Protein AF-0000000070159575 (afdb_homodimer)

pLDDT: mean 89.71, std 11.4, range [35.84, 98.88]

Foldseek 3Di:
DFKDKAKDKDKDKFKAKFWAADPDDDDPCLPPFLIDIDIDIDIFMKMKMKMFTPVCVVVVLVVCQVPPLVDPAQEAEDEDPCCVVCQVVSCVSSVHHYDYDYQVLLLLLLVVVCLAFAAQFKWAADPPDQVRTGGAGRFPDPPFEWEWAAACWTWIKTRGDNRDIDGPDIGNQGLVVLQVVLCVQPVDNDSLVLLLLLVPADQVVQFDFQCNVVVAAPVVVRGGRRHGPGQRVVVPPDPDDDDSSNNSNSSLLVSLLVSLQVQLVVCVVVVHQEYEYAYCSPLVANSSSNSSQVNNCVNNVNRHGYMYGFPRHCSNNNSSVCVVCVVVVCVQWHKYWQLLFFFFRDDNDSVCSPPCVCVPPDSMGMTMIITFPFFWFFQPFFPDLSPDDWFPDFCSNVVVVVVVVLVVCLVCLVVVLVLLCVQCVPDPCSNVLSVVLSVSLNVSSVCCNRVVCRSHGHASQVNLSNSQSSCRVSRSFASCVVVLSVLLSVQLVCQLVLLVVLVPDDDLVSLVSLQLQLQLLQLCFCVFPQSVVCVVVPVPDDSVNSSVLADDPPFLAHPPVVVSVVLVDQAFQEEEEEFAAHHSNCRRHVVSVVLVSVVRPYQYEYEFACGARGRGDHLSNVVSSLVSVVVVDVSSVVCVVVVSYHYYYFSHRTSEDDSRTGGPVVSVVCVVRVHAEYEYEECRYCPSTCVVGATNHKYWYKHFAQDAVVQVVSPHGHRGIHTDIDGHDD/DFKDKAKDKDKDKFKAKFWAADPDDDDPCQPPFLIDIDIDIDIFMKMKMKMFTPVCVVVVLVVCQVPPLVDPAQEAEDEDPCCVVCQVVSCVSSVHHYDYDYQVLLLLLLVVVCLAFAAQFKWAADPPDQVRTGGAGRFPDPPFEWEWAAACWTWIKTRGDNRDIDGPDIGNQGLVVLQVVLCVQQVDNDSLVLLLLLVPADQVVQFDFQCNVVVAAPVVVRGGRRHGPGQRVQVPPDPDDDDSSNNSNSSLLVSLLVSLQVQLVVCVVVVHQEYEYAYCSPLVANSSSNSSQVNNCVNNVNRHGYMYGFPRHCSNNNSSVCVVCVVVVCVQWHKYWQPLFFFFRDDNDSVCSPPCVCVPPDSMGMTMIITFPFFWFFQPFFPDLSPDDWFPDFCSNVVVVVVVLLVVCLVCLVVVLVLLCVLCVPDPCSNVLSVVLSVSLNVVSVCCNRVVCRSHGHASQVNLSNSQSSCRVSRSFASCVVVLSVQLSVQLVCQLVLLVVLVPDDDLVSLVSLQLQLQLLQLCFCPFPQSVVCVVVPVPDDSVNSSVLADDPPFLAHPPVVVSVVLVDQAFQEEEEEFAAHHSNCRRHVVSVVLVSVVSPYQYEYEFACGARGRGDHLSNVVSSLVSVVVVDVSSVVCVVVVSYHYYYFSHNTSEDDSRTGGPVVSVVCVVSVHAEYEYEECRHCPSTCVVGATNHKYWYKHFAQDAVVQVVSPHGHRGIHTDIDGHDD

Structure (mmCIF, N/CA/C/O backbone):
data_AF-0000000070159575-model_v1
#
loop_
_entity.id
_entity.type
_entity.pdbx_description
1 polymer "4'-phosphopantetheine phosphatase"
#
loop_
_atom_site.group_PDB
_atom_site.id
_atom_site.type_symbol
_atom_site.label_atom_id
_atom_site.label_alt_id
_atom_site.label_comp_id
_atom_site.label_asym_id
_atom_site.label_entity_id
_atom_site.label_seq_id
_atom_site.pdbx_PDB_ins_code
_atom_site.Cartn_x
_atom_site.Cartn_y
_atom_site.Cartn_z
_atom_site.occupancy
_atom_site.B_iso_or_equiv
_atom_site.auth_seq_id
_atom_site.auth_comp_id
_atom_site.auth_asym_id
_atom_site.auth_atom_id
_atom_site.pdbx_PDB_model_num
ATOM 1 N N . GLY A 1 1 ? -13.477 -19.781 8.648 1 61.69 1 GLY A N 1
ATOM 2 C CA . GLY A 1 1 ? -13.484 -20.359 7.316 1 61.69 1 GLY A CA 1
ATOM 3 C C . GLY A 1 1 ? -14.672 -21.281 7.074 1 61.69 1 GLY A C 1
ATOM 4 O O . GLY A 1 1 ? -15.281 -21.781 8.023 1 61.69 1 GLY A O 1
ATOM 5 N N . SER A 1 2 ? -15.055 -21.359 5.871 1 64.81 2 SER A N 1
ATOM 6 C CA . SER A 1 2 ? -16.234 -22.125 5.473 1 64.81 2 SER A CA 1
ATOM 7 C C . SER A 1 2 ? -15.875 -23.547 5.094 1 64.81 2 SER A C 1
ATOM 9 O O . SER A 1 2 ? -16.75 -24.406 4.996 1 64.81 2 SER A O 1
ATOM 11 N N . LEU A 1 3 ? -14.547 -23.797 5 1 72.94 3 LEU A N 1
ATOM 12 C CA . LEU A 1 3 ? -14.156 -25.094 4.461 1 72.94 3 LEU A CA 1
ATOM 13 C C . LEU A 1 3 ? -13.094 -25.75 5.34 1 72.94 3 LEU A C 1
ATOM 15 O O . LEU A 1 3 ? -12.359 -25.062 6.055 1 72.94 3 LEU A O 1
ATOM 19 N N . THR A 1 4 ? -13.086 -27.047 5.289 1 78.62 4 THR A N 1
ATOM 20 C CA . THR A 1 4 ? -12.055 -27.859 5.906 1 78.62 4 THR A CA 1
ATOM 21 C C . THR A 1 4 ? -11.258 -28.625 4.844 1 78.62 4 THR A C 1
ATOM 23 O O . THR A 1 4 ? -11.828 -29.094 3.855 1 78.62 4 THR A O 1
ATOM 26 N N . LYS A 1 5 ? -10.016 -28.641 5.02 1 83.75 5 LYS A N 1
ATOM 27 C CA . LYS A 1 5 ? -9.125 -29.375 4.125 1 83.75 5 LYS A CA 1
ATOM 28 C C . LYS A 1 5 ? -8.375 -30.484 4.875 1 83.75 5 LYS A C 1
ATOM 30 O O . LYS A 1 5 ? -7.922 -30.281 6 1 83.75 5 LYS A O 1
ATOM 35 N N . LEU A 1 6 ? -8.375 -31.641 4.25 1 84.38 6 LEU A N 1
ATOM 36 C CA . LEU A 1 6 ? -7.711 -32.812 4.824 1 84.38 6 LEU A CA 1
ATOM 37 C C . LEU A 1 6 ? -6.578 -33.281 3.92 1 84.38 6 LEU A C 1
ATOM 39 O O . LEU A 1 6 ? -6.738 -33.344 2.697 1 84.38 6 LEU A O 1
ATOM 43 N N . ALA A 1 7 ? -5.441 -33.531 4.508 1 86.19 7 ALA A N 1
ATOM 44 C CA . ALA A 1 7 ? -4.312 -34.156 3.818 1 86.19 7 ALA A CA 1
ATOM 45 C C . ALA A 1 7 ? -3.875 -35.438 4.516 1 86.19 7 ALA A C 1
ATOM 47 O O . ALA A 1 7 ? -3.738 -35.469 5.738 1 86.19 7 ALA A O 1
ATOM 48 N N . TYR A 1 8 ? -3.729 -36.469 3.787 1 83 8 TYR A N 1
ATOM 49 C CA . TYR A 1 8 ? -3.242 -37.688 4.398 1 83 8 TYR A CA 1
ATOM 50 C C . TYR A 1 8 ? -2.43 -38.531 3.402 1 83 8 TYR A C 1
ATOM 52 O O . TYR A 1 8 ? -2.49 -38.281 2.195 1 83 8 TYR A O 1
ATOM 60 N N . TYR A 1 9 ? -1.657 -39.406 3.957 1 82.81 9 TYR A N 1
ATOM 61 C CA . TYR A 1 9 ? -0.807 -40.344 3.227 1 82.81 9 TYR A CA 1
ATOM 62 C C . TYR A 1 9 ? -1.411 -41.75 3.221 1 82.81 9 TYR A C 1
ATOM 64 O O . TYR A 1 9 ? -1.978 -42.188 4.223 1 82.81 9 TYR A O 1
ATOM 72 N N . SER A 1 10 ? -1.426 -42.375 1.986 1 81.94 10 SER A N 1
ATOM 73 C CA . SER A 1 10 ? -1.854 -43.781 1.929 1 81.94 10 SER A CA 1
ATOM 74 C C . SER A 1 10 ? -0.903 -44.625 1.077 1 81.94 10 SER A C 1
ATOM 76 O O . SER A 1 10 ? -0.108 -44.062 0.309 1 81.94 10 SER A O 1
ATOM 78 N N . THR A 1 11 ? -0.902 -45.875 1.361 1 83.56 11 THR A N 1
ATOM 79 C CA . THR A 1 11 ? -0.245 -46.844 0.47 1 83.56 11 THR A CA 1
ATOM 80 C C . THR A 1 11 ? -1.26 -47.5 -0.454 1 83.56 11 THR A C 1
ATOM 82 O O . THR A 1 11 ? -2.328 -47.938 -0.008 1 83.56 11 THR A O 1
ATOM 85 N N . VAL A 1 12 ? -0.986 -47.438 -1.674 1 83.94 12 VAL A N 1
ATOM 86 C CA . VAL A 1 12 ? -1.894 -48 -2.664 1 83.94 12 VAL A CA 1
ATOM 87 C C . VAL A 1 12 ? -1.233 -49.188 -3.342 1 83.94 12 VAL A C 1
ATOM 89 O O . VAL A 1 12 ? -0.067 -49.125 -3.738 1 83.94 12 VAL A O 1
ATOM 92 N N . GLN A 1 13 ? -2.002 -50.25 -3.328 1 83.25 13 GLN A N 1
ATOM 93 C CA . GLN A 1 13 ? -1.523 -51.438 -4.035 1 83.25 13 GLN A CA 1
ATOM 94 C C . GLN A 1 13 ? -1.887 -51.375 -5.516 1 83.25 13 GLN A C 1
ATOM 96 O O . GLN A 1 13 ? -3.014 -51.031 -5.871 1 83.25 13 GLN A O 1
ATOM 101 N N . HIS A 1 14 ? -0.805 -51.531 -6.293 1 81.44 14 HIS A N 1
ATOM 102 C CA . HIS A 1 14 ? -1.076 -51.562 -7.727 1 81.44 14 HIS A CA 1
ATOM 103 C C . HIS A 1 14 ? -0.29 -52.688 -8.398 1 81.44 14 HIS A C 1
ATOM 105 O O . HIS A 1 14 ? 0.709 -53.156 -7.859 1 81.44 14 HIS A O 1
ATOM 111 N N . LYS A 1 15 ? -0.839 -53.125 -9.414 1 83 15 LYS A N 1
ATOM 112 C CA . LYS A 1 15 ? -0.193 -54.188 -10.164 1 83 15 LYS A CA 1
ATOM 113 C C . LYS A 1 15 ? 0.876 -53.625 -11.102 1 83 15 LYS A C 1
ATOM 115 O O . LYS A 1 15 ? 0.699 -52.562 -11.688 1 83 15 LYS A O 1
ATOM 120 N N . VAL A 1 16 ? 2.043 -54.344 -11.07 1 85.06 16 VAL A N 1
ATOM 121 C CA . VAL A 1 16 ? 3.137 -53.969 -11.961 1 85.06 16 VAL A CA 1
ATOM 122 C C . VAL A 1 16 ? 3.596 -55.188 -12.75 1 85.06 16 VAL A C 1
ATOM 124 O O . VAL A 1 16 ? 3.637 -56.281 -12.219 1 85.06 16 VAL A O 1
ATOM 127 N N . ALA A 1 17 ? 3.865 -54.906 -13.992 1 82.69 17 ALA A N 1
ATOM 128 C CA . ALA A 1 17 ? 4.422 -55.969 -14.828 1 82.69 17 ALA A CA 1
ATOM 129 C C . ALA A 1 17 ? 5.941 -56.031 -14.703 1 82.69 17 ALA A C 1
ATOM 131 O O . ALA A 1 17 ? 6.617 -55 -14.836 1 82.69 17 ALA A O 1
ATOM 132 N N . LYS A 1 18 ? 6.465 -57.219 -14.375 1 86.5 18 LYS A N 1
ATOM 133 C CA . LYS A 1 18 ? 7.906 -57.438 -14.289 1 86.5 18 LYS A CA 1
ATOM 134 C C . LYS A 1 18 ? 8.367 -58.5 -15.281 1 86.5 18 LYS A C 1
ATOM 136 O O . LYS A 1 18 ? 7.613 -59.406 -15.594 1 86.5 18 LYS A O 1
ATOM 141 N N . VAL A 1 19 ? 9.547 -58.281 -15.789 1 87.19 19 VAL A N 1
ATOM 142 C CA . VAL A 1 19 ? 10.109 -59.219 -16.734 1 87.19 19 VAL A CA 1
ATOM 143 C C . VAL A 1 19 ? 11.32 -59.906 -16.109 1 87.19 19 VAL A C 1
ATOM 145 O O . VAL A 1 19 ? 12.086 -59.281 -15.367 1 87.19 19 VAL A O 1
ATOM 148 N N . ARG A 1 20 ? 11.461 -61.219 -16.281 1 87.62 20 ARG A N 1
ATOM 149 C CA . ARG A 1 20 ? 12.57 -62 -15.766 1 87.62 20 ARG A CA 1
ATOM 150 C C . ARG A 1 20 ? 13.109 -62.969 -16.828 1 87.62 20 ARG A C 1
ATOM 152 O O . ARG A 1 20 ? 12.344 -63.5 -17.625 1 87.62 20 ARG A O 1
ATOM 159 N N . SER A 1 21 ? 14.469 -63.062 -16.812 1 83 21 SER A N 1
ATOM 160 C CA . SER A 1 21 ? 15.109 -64 -17.719 1 83 21 SER A CA 1
ATOM 161 C C . SER A 1 21 ? 14.805 -65.438 -17.344 1 83 21 SER A C 1
ATOM 163 O O . SER A 1 21 ? 14.602 -65.75 -16.156 1 83 21 SER A O 1
ATOM 165 N N . PHE A 1 22 ? 14.703 -66.312 -18.359 1 72.5 22 PHE A N 1
ATOM 166 C CA . PHE A 1 22 ? 14.523 -67.75 -18.062 1 72.5 22 PHE A CA 1
ATOM 167 C C . PHE A 1 22 ? 15.82 -68.312 -17.531 1 72.5 22 PHE A C 1
ATOM 169 O O . PHE A 1 22 ? 16.906 -67.938 -17.922 1 72.5 22 PHE A O 1
ATOM 176 N N . ASP A 1 23 ? 15.984 -69.125 -16.422 1 57.88 23 ASP A N 1
ATOM 177 C CA . ASP A 1 23 ? 17.156 -69.875 -15.969 1 57.88 23 ASP A CA 1
ATOM 178 C C . ASP A 1 23 ? 17.547 -70.938 -16.984 1 57.88 23 ASP A C 1
ATOM 180 O O . ASP A 1 23 ? 16.812 -71.938 -17.156 1 57.88 23 ASP A O 1
ATOM 184 N N . HIS A 1 24 ? 18.047 -70.75 -18.266 1 49.22 24 HIS A N 1
ATOM 185 C CA . HIS A 1 24 ? 18.266 -71.75 -19.344 1 49.22 24 HIS A CA 1
ATOM 186 C C . HIS A 1 24 ? 19.422 -72.688 -19.016 1 49.22 24 HIS A C 1
ATOM 188 O O . HIS A 1 24 ? 20.578 -72.312 -19.266 1 49.22 24 HIS A O 1
ATOM 194 N N . SER A 1 25 ? 19.734 -73.562 -18.125 1 44.47 25 SER A N 1
ATOM 195 C CA . SER A 1 25 ? 20.766 -74.562 -18.375 1 44.47 25 SER A CA 1
ATOM 196 C C . SER A 1 25 ? 20.656 -75.125 -19.781 1 44.47 25 SER A C 1
ATOM 198 O O . SER A 1 25 ? 21.625 -75.125 -20.547 1 44.47 25 SER A O 1
ATOM 200 N N . GLY A 1 26 ? 20.359 -76.5 -20.188 1 41.12 26 GLY A N 1
ATOM 201 C CA . GLY A 1 26 ? 20.578 -77.438 -21.266 1 41.12 26 GLY A CA 1
ATOM 202 C C . GLY A 1 26 ? 19.641 -77.25 -22.438 1 41.12 26 GLY A C 1
ATOM 203 O O . GLY A 1 26 ? 19.703 -78 -23.422 1 41.12 26 GLY A O 1
ATOM 204 N N . LYS A 1 27 ? 18.234 -77.125 -22.344 1 49.75 27 LYS A N 1
ATOM 205 C CA . LYS A 1 27 ? 17.344 -77.625 -23.391 1 49.75 27 LYS A CA 1
ATOM 206 C C . LYS A 1 27 ? 17.25 -76.625 -24.547 1 49.75 27 LYS A C 1
ATOM 208 O O . LYS A 1 27 ? 17.484 -75.438 -24.359 1 49.75 27 LYS A O 1
ATOM 213 N N . ASP A 1 28 ? 17.25 -77.062 -25.844 1 44.75 28 ASP A N 1
ATOM 214 C CA . ASP A 1 28 ? 17.109 -76.625 -27.219 1 44.75 28 ASP A CA 1
ATOM 215 C C . ASP A 1 28 ? 15.961 -75.625 -27.344 1 44.75 28 ASP A C 1
ATOM 217 O O . ASP A 1 28 ? 14.789 -76 -27.359 1 44.75 28 ASP A O 1
ATOM 221 N N . THR A 1 29 ? 15.914 -74.312 -26.812 1 47.16 29 THR A N 1
ATOM 222 C CA . THR A 1 29 ? 14.945 -73.25 -26.531 1 47.16 29 THR A CA 1
ATOM 223 C C . THR A 1 29 ? 14.5 -72.562 -27.812 1 47.16 29 THR A C 1
ATOM 225 O O . THR A 1 29 ? 14.695 -71.312 -27.984 1 47.16 29 THR A O 1
ATOM 228 N N . ASP A 1 30 ? 14.453 -73.062 -28.969 1 52.06 30 ASP A N 1
ATOM 229 C CA . ASP A 1 30 ? 14.117 -72.312 -30.156 1 52.06 30 ASP A CA 1
ATOM 230 C C . ASP A 1 30 ? 12.766 -71.625 -30 1 52.06 30 ASP A C 1
ATOM 232 O O . ASP A 1 30 ? 12.562 -70.5 -30.516 1 52.06 30 ASP A O 1
ATOM 236 N N . ASN A 1 31 ? 11.633 -72.25 -29.516 1 59.12 31 ASN A N 1
ATOM 237 C CA . ASN A 1 31 ? 10.281 -71.688 -29.547 1 59.12 31 ASN A CA 1
ATOM 238 C C . ASN A 1 31 ? 9.906 -71.062 -28.234 1 59.12 31 ASN A C 1
ATOM 240 O O . ASN A 1 31 ? 8.727 -70.812 -27.953 1 59.12 31 ASN A O 1
ATOM 244 N N . GLU A 1 32 ? 10.922 -70.562 -27.469 1 71.62 32 GLU A N 1
ATOM 245 C CA . GLU A 1 32 ? 10.523 -70.062 -26.156 1 71.62 32 GLU A CA 1
ATOM 246 C C . GLU A 1 32 ? 10.625 -68.562 -26.125 1 71.62 32 GLU A C 1
ATOM 248 O O . GLU A 1 32 ? 11.484 -67.938 -26.797 1 71.62 32 GLU A O 1
ATOM 253 N N . PRO A 1 33 ? 9.672 -67.938 -25.438 1 85.19 33 PRO A N 1
ATOM 254 C CA . PRO A 1 33 ? 9.75 -66.5 -25.234 1 85.19 33 PRO A CA 1
ATOM 255 C C . PRO A 1 33 ? 11.078 -66.062 -24.625 1 85.19 33 PRO A C 1
ATOM 257 O O . PRO A 1 33 ? 11.703 -66.812 -23.891 1 85.19 33 PRO A O 1
ATOM 260 N N . PRO A 1 34 ? 11.508 -64.875 -25.125 1 88.25 34 PRO A N 1
ATOM 261 C CA . PRO A 1 34 ? 12.82 -64.375 -24.688 1 88.25 34 PRO A CA 1
ATOM 262 C C . PRO A 1 34 ? 12.883 -64.188 -23.172 1 88.25 34 PRO A C 1
ATOM 264 O O . PRO A 1 34 ? 13.977 -64.188 -22.594 1 88.25 34 PRO A O 1
ATOM 267 N N . TYR A 1 35 ? 11.812 -63.969 -22.5 1 90.94 35 TYR A N 1
ATOM 268 C CA . TYR A 1 35 ? 11.734 -63.781 -21.062 1 90.94 35 TYR A CA 1
ATOM 269 C C . TYR A 1 35 ? 10.32 -64.062 -20.562 1 90.94 35 TYR A C 1
ATOM 271 O O . TYR A 1 35 ? 9.391 -64.25 -21.344 1 90.94 35 TYR A O 1
ATOM 279 N N . GLU A 1 36 ? 10.18 -64.125 -19.25 1 89.88 36 GLU A N 1
ATOM 280 C CA . GLU A 1 36 ? 8.883 -64.312 -18.625 1 89.88 36 GLU A CA 1
ATOM 281 C C . GLU A 1 36 ? 8.312 -63.031 -18.078 1 89.88 36 GLU A C 1
ATOM 283 O O . GLU A 1 36 ? 9.062 -62.156 -17.641 1 89.88 36 GLU A O 1
ATOM 288 N N . ILE A 1 37 ? 7.012 -62.875 -18.188 1 88.5 37 ILE A N 1
ATOM 289 C CA . ILE A 1 37 ? 6.293 -61.75 -17.656 1 88.5 37 ILE A CA 1
ATOM 290 C C . ILE A 1 37 ? 5.5 -62.156 -16.422 1 88.5 37 ILE A C 1
ATOM 292 O O . ILE A 1 37 ? 4.75 -63.125 -16.453 1 88.5 37 ILE A O 1
ATOM 296 N N . THR A 1 38 ? 5.738 -61.469 -15.375 1 84.94 38 THR A N 1
ATOM 297 C CA . THR A 1 38 ? 4.969 -61.719 -14.164 1 84.94 38 THR A CA 1
ATOM 298 C C . THR A 1 38 ? 4.352 -60.438 -13.641 1 84.94 38 THR A C 1
ATOM 300 O O . THR A 1 38 ? 4.938 -59.375 -13.773 1 84.94 38 THR A O 1
ATOM 303 N N . VAL A 1 39 ? 3.098 -60.594 -13.219 1 84 39 VAL A N 1
ATOM 304 C CA . VAL A 1 39 ? 2.434 -59.438 -12.617 1 84 39 VAL A CA 1
ATOM 305 C C . VAL A 1 39 ? 2.529 -59.531 -11.094 1 84 39 VAL A C 1
ATOM 307 O O . VAL A 1 39 ? 2.189 -60.562 -10.508 1 84 39 VAL A O 1
ATOM 310 N N . GLN A 1 40 ? 3.119 -58.531 -10.57 1 84.38 40 GLN A N 1
ATOM 311 C CA . GLN A 1 40 ? 3.268 -58.5 -9.117 1 84.38 40 GLN A CA 1
ATOM 312 C C . GLN A 1 40 ? 2.609 -57.25 -8.531 1 84.38 40 GLN A C 1
ATOM 314 O O . GLN A 1 40 ? 2.361 -56.281 -9.242 1 84.38 40 GLN A O 1
ATOM 319 N N . GLU A 1 41 ? 2.311 -57.406 -7.293 1 87.25 41 GLU A N 1
ATOM 320 C CA . GLU A 1 41 ? 1.741 -56.25 -6.582 1 87.25 41 GLU A CA 1
ATOM 321 C C . GLU A 1 41 ? 2.83 -55.406 -5.918 1 87.25 41 GLU A C 1
ATOM 323 O O . GLU A 1 41 ? 3.775 -55.969 -5.344 1 87.25 41 GLU A O 1
ATOM 328 N N . GLU A 1 42 ? 2.689 -54.188 -6.27 1 85.56 42 GLU A N 1
ATOM 329 C CA . GLU A 1 42 ? 3.604 -53.25 -5.621 1 85.56 42 GLU A CA 1
ATOM 330 C C . GLU A 1 42 ? 2.838 -52.188 -4.844 1 85.56 42 GLU A C 1
ATOM 332 O O . GLU A 1 42 ? 1.668 -51.906 -5.125 1 85.56 42 GLU A O 1
ATOM 337 N N . ILE A 1 43 ? 3.545 -51.688 -3.838 1 86.5 43 ILE A N 1
ATOM 338 C CA . ILE A 1 43 ? 2.949 -50.688 -2.98 1 86.5 43 ILE A CA 1
ATOM 339 C C . ILE A 1 43 ? 3.557 -49.312 -3.301 1 86.5 43 ILE A C 1
ATOM 341 O O . ILE A 1 43 ? 4.777 -49.188 -3.395 1 86.5 43 ILE A O 1
ATOM 345 N N . THR A 1 44 ? 2.721 -48.406 -3.641 1 85.88 44 THR A N 1
ATOM 346 C CA . THR A 1 44 ? 3.158 -47.062 -3.873 1 85.88 44 THR A CA 1
ATOM 347 C C . THR A 1 44 ? 2.516 -46.094 -2.865 1 85.88 44 THR A C 1
ATOM 349 O O . THR A 1 44 ? 1.366 -46.281 -2.465 1 85.88 44 THR A O 1
ATOM 352 N N . ALA A 1 45 ? 3.299 -45.125 -2.449 1 87.25 45 ALA A N 1
ATOM 353 C CA . ALA A 1 45 ? 2.801 -44.125 -1.537 1 87.25 45 ALA A CA 1
ATOM 354 C C . ALA A 1 45 ? 2.031 -43.031 -2.293 1 87.25 45 ALA A C 1
ATOM 356 O O . ALA A 1 45 ? 2.43 -42.625 -3.389 1 87.25 45 ALA A O 1
ATOM 357 N N . ARG A 1 46 ? 0.854 -42.625 -1.736 1 91.06 46 ARG A N 1
ATOM 358 C CA . ARG A 1 46 ? 0.015 -41.594 -2.34 1 91.06 46 ARG A CA 1
ATOM 359 C C . ARG A 1 46 ? -0.423 -40.562 -1.301 1 91.06 46 ARG A C 1
ATOM 361 O O . ARG A 1 46 ? -0.761 -40.938 -0.171 1 91.06 46 ARG A O 1
ATOM 368 N N . LEU A 1 47 ? -0.311 -39.312 -1.758 1 89.06 47 LEU A N 1
ATOM 369 C CA . LEU A 1 47 ? -0.851 -38.219 -0.958 1 89.06 47 LEU A CA 1
ATOM 370 C C . LEU A 1 47 ? -2.25 -37.844 -1.43 1 89.06 47 LEU A C 1
ATOM 372 O O . LEU A 1 47 ? -2.512 -37.781 -2.633 1 89.06 47 LEU A O 1
ATOM 376 N N . HIS A 1 48 ? -3.164 -37.688 -0.526 1 87.75 48 HIS A N 1
ATOM 377 C CA . HIS A 1 48 ? -4.539 -37.281 -0.795 1 87.75 48 HIS A CA 1
ATOM 378 C C . HIS A 1 48 ? -4.852 -35.938 -0.133 1 87.75 48 HIS A C 1
ATOM 380 O O . HIS A 1 48 ? -4.59 -35.75 1.059 1 87.75 48 HIS A O 1
ATOM 386 N N . PHE A 1 49 ? -5.371 -35.031 -0.891 1 87.06 49 PHE A N 1
ATOM 387 C CA . PHE A 1 49 ? -5.852 -33.75 -0.385 1 87.06 49 PHE A CA 1
ATOM 388 C C . PHE A 1 49 ? -7.32 -33.562 -0.736 1 87.06 49 PHE A C 1
ATOM 390 O O . PHE A 1 49 ? -7.691 -33.594 -1.912 1 87.06 49 PHE A O 1
ATOM 397 N N . ILE A 1 50 ? -8.078 -33.406 0.293 1 85 50 ILE A N 1
ATOM 398 C CA . ILE A 1 50 ? -9.523 -33.344 0.113 1 85 50 ILE A CA 1
ATOM 399 C C . ILE A 1 50 ? -10.062 -32.062 0.744 1 85 50 ILE A C 1
ATOM 401 O O . ILE A 1 50 ? -9.586 -31.641 1.797 1 85 50 ILE A O 1
ATOM 405 N N . LYS A 1 51 ? -10.961 -31.422 0.072 1 80.62 51 LYS A N 1
ATOM 406 C CA . LYS A 1 51 ? -11.656 -30.266 0.615 1 80.62 51 LYS A CA 1
ATOM 407 C C . LYS A 1 51 ? -13.148 -30.531 0.77 1 80.62 51 LYS A C 1
ATOM 409 O O . LYS A 1 51 ? -13.758 -31.172 -0.086 1 80.62 51 LYS A O 1
ATOM 414 N N . PHE A 1 52 ? -13.734 -30.094 1.952 1 75.31 52 PHE A N 1
ATOM 415 C CA . PHE A 1 52 ? -15.164 -30.266 2.178 1 75.31 52 PHE A CA 1
ATOM 416 C C . PHE A 1 52 ? -15.711 -29.141 3.051 1 75.31 52 PHE A C 1
ATOM 418 O O . PHE A 1 52 ? -14.945 -28.469 3.75 1 75.31 52 PHE A O 1
ATOM 425 N N . GLU A 1 53 ? -16.969 -28.859 3.025 1 74.38 53 GLU A N 1
ATOM 426 C CA . GLU A 1 53 ? -17.625 -27.812 3.814 1 74.38 53 GLU A CA 1
ATOM 427 C C . GLU A 1 53 ? -17.609 -28.172 5.301 1 74.38 53 GLU A C 1
ATOM 429 O O . GLU A 1 53 ? -17.797 -29.328 5.672 1 74.38 53 GLU A O 1
ATOM 434 N N . ASN A 1 54 ? -17.469 -27.141 6.129 1 74.88 54 ASN A N 1
ATOM 435 C CA . ASN A 1 54 ? -17.406 -27.312 7.574 1 74.88 54 ASN A CA 1
ATOM 436 C C . ASN A 1 54 ? -18.641 -28.031 8.109 1 74.88 54 ASN A C 1
ATOM 438 O O . ASN A 1 54 ? -18.578 -28.719 9.133 1 74.88 54 ASN A O 1
ATOM 442 N N . THR A 1 55 ? -19.688 -27.859 7.395 1 72.81 55 THR A N 1
ATOM 443 C CA . THR A 1 55 ? -20.938 -28.469 7.84 1 72.81 55 THR A CA 1
ATOM 444 C C . THR A 1 55 ? -20.812 -29.984 7.852 1 72.81 55 THR A C 1
ATOM 446 O O . THR A 1 55 ? -21.562 -30.672 8.562 1 72.81 55 THR A O 1
ATOM 449 N N . TYR A 1 56 ? -19.812 -30.453 7.219 1 76.06 56 TYR A N 1
ATOM 450 C CA . TYR A 1 56 ? -19.672 -31.906 7.098 1 76.06 56 TYR A CA 1
ATOM 451 C C . TYR A 1 56 ? -18.484 -32.406 7.918 1 76.06 56 TYR A C 1
ATOM 453 O O . TYR A 1 56 ? -17.953 -33.469 7.656 1 76.06 56 TYR A O 1
ATOM 461 N N . ILE A 1 57 ? -18.031 -31.656 8.875 1 81.06 57 ILE A N 1
ATOM 462 C CA . ILE A 1 57 ? -16.828 -31.969 9.617 1 81.06 57 ILE A CA 1
ATOM 463 C C . ILE A 1 57 ? -17 -33.312 10.344 1 81.06 57 ILE A C 1
ATOM 465 O O . ILE A 1 57 ? -16.078 -34.094 10.422 1 81.06 57 ILE A O 1
ATOM 469 N N . GLU A 1 58 ? -18.188 -33.5 10.836 1 82.25 58 GLU A N 1
ATOM 470 C CA . GLU A 1 58 ? -18.422 -34.75 11.555 1 82.25 58 GLU A CA 1
ATOM 471 C C . GLU A 1 58 ? -18.344 -35.969 10.625 1 82.25 58 GLU A C 1
ATOM 473 O O . GLU A 1 58 ? -17.75 -36.969 10.969 1 82.25 58 GLU A O 1
ATOM 478 N N . ALA A 1 59 ? -18.922 -35.75 9.469 1 79.06 59 ALA A N 1
ATOM 479 C CA . ALA A 1 59 ? -18.859 -36.812 8.469 1 79.06 59 ALA A CA 1
ATOM 480 C C . ALA A 1 59 ? -17.406 -37.062 8.055 1 79.06 59 ALA A C 1
ATOM 482 O O . ALA A 1 59 ? -17.031 -38.219 7.801 1 79.06 59 ALA A O 1
ATOM 483 N N . CYS A 1 60 ? -16.703 -36.125 7.984 1 78.44 60 CYS A N 1
ATOM 484 C CA . CYS A 1 60 ? -15.305 -36.25 7.621 1 78.44 60 CYS A CA 1
ATOM 485 C C . CYS A 1 60 ? -14.531 -37 8.703 1 78.44 60 CYS A C 1
ATOM 487 O O . CYS A 1 60 ? -13.727 -37.875 8.391 1 78.44 60 CYS A O 1
ATOM 489 N N . LEU A 1 61 ? -14.836 -36.656 9.922 1 82.69 61 LEU A N 1
ATOM 490 C CA . LEU A 1 61 ? -14.148 -37.312 11.023 1 82.69 61 LEU A CA 1
ATOM 491 C C . LEU A 1 61 ? -14.523 -38.781 11.078 1 82.69 61 LEU A C 1
ATOM 493 O O . LEU A 1 61 ? -13.68 -39.625 11.391 1 82.69 61 LEU A O 1
ATOM 497 N N . ASP A 1 62 ? -15.719 -39.031 10.719 1 82.12 62 ASP A N 1
ATOM 498 C CA . ASP A 1 62 ? -16.125 -40.438 10.641 1 82.12 62 ASP A CA 1
ATOM 499 C C . ASP A 1 62 ? -15.359 -41.188 9.547 1 82.12 62 ASP A C 1
ATOM 501 O O . ASP A 1 62 ? -14.938 -42.312 9.734 1 82.12 62 ASP A O 1
ATOM 505 N N . PHE A 1 63 ? -15.195 -40.562 8.461 1 75 63 PHE A N 1
ATOM 506 C CA . PHE A 1 63 ? -14.422 -41.094 7.359 1 75 63 PHE A CA 1
ATOM 507 C C . PHE A 1 63 ? -12.984 -41.375 7.785 1 75 63 PHE A C 1
ATOM 509 O O . PHE A 1 63 ? -12.43 -42.438 7.477 1 75 63 PHE A O 1
ATOM 516 N N . ILE A 1 64 ? -12.438 -40.469 8.461 1 76.94 64 ILE A N 1
ATOM 517 C CA . ILE A 1 64 ? -11.062 -40.594 8.922 1 76.94 64 ILE A CA 1
ATOM 518 C C . ILE A 1 64 ? -10.945 -41.75 9.906 1 76.94 64 ILE A C 1
ATOM 520 O O . ILE A 1 64 ? -10.008 -42.562 9.836 1 76.94 64 ILE A O 1
ATOM 524 N N . LYS A 1 65 ? -11.883 -41.75 10.727 1 78.12 65 LYS A N 1
ATOM 525 C CA . LYS A 1 65 ? -11.898 -42.812 11.719 1 78.12 65 LYS A CA 1
ATOM 526 C C . LYS A 1 65 ? -11.992 -44.188 11.055 1 78.12 65 LYS A C 1
ATOM 528 O O . LYS A 1 65 ? -11.273 -45.094 11.43 1 78.12 65 LYS A O 1
ATOM 533 N N . ASP A 1 66 ? -12.773 -44.219 10.125 1 73.94 66 ASP A N 1
ATOM 534 C CA . ASP A 1 66 ? -13.055 -45.531 9.484 1 73.94 66 ASP A CA 1
ATOM 535 C C . ASP A 1 66 ? -11.906 -45.938 8.57 1 73.94 66 ASP A C 1
ATOM 537 O O . ASP A 1 66 ? -11.672 -47.125 8.359 1 73.94 66 ASP A O 1
ATOM 541 N N . HIS A 1 67 ? -11.164 -45 8.023 1 65.75 67 HIS A N 1
ATOM 542 C CA . HIS A 1 67 ? -10.258 -45.375 6.945 1 65.75 67 HIS A CA 1
ATOM 543 C C . HIS A 1 67 ? -8.812 -45.062 7.32 1 65.75 67 HIS A C 1
ATOM 545 O O . HIS A 1 67 ? -7.883 -45.656 6.754 1 65.75 67 HIS A O 1
ATOM 551 N N . LEU A 1 68 ? -8.586 -44.156 8.25 1 62.53 68 LEU A N 1
ATOM 552 C CA . LEU A 1 68 ? -7.219 -43.688 8.445 1 62.53 68 LEU A CA 1
ATOM 553 C C . LEU A 1 68 ? -6.727 -44 9.852 1 62.53 68 LEU A C 1
ATOM 555 O O . LEU A 1 68 ? -5.52 -44.031 10.109 1 62.53 68 LEU A O 1
ATOM 559 N N . VAL A 1 69 ? -7.555 -44.156 10.883 1 58.38 69 VAL A N 1
ATOM 560 C CA . VAL A 1 69 ? -7.141 -44.25 12.281 1 58.38 69 VAL A CA 1
ATOM 561 C C . VAL A 1 69 ? -6.66 -45.688 12.562 1 58.38 69 VAL A C 1
ATOM 563 O O . VAL A 1 69 ? -6.105 -45.938 13.633 1 58.38 69 VAL A O 1
ATOM 566 N N . ASN A 1 70 ? -6.965 -46.594 11.75 1 55.09 70 ASN A N 1
ATOM 567 C CA . ASN A 1 70 ? -6.426 -47.875 12.195 1 55.09 70 ASN A CA 1
ATOM 568 C C . ASN A 1 70 ? -4.902 -47.844 12.281 1 55.09 70 ASN A C 1
ATOM 570 O O . ASN A 1 70 ? -4.266 -48.875 12.492 1 55.09 70 ASN A O 1
ATOM 574 N N . THR A 1 71 ? -4.449 -46.594 12.125 1 57.81 71 THR A N 1
ATOM 575 C CA . THR A 1 71 ? -2.996 -46.531 12.055 1 57.81 71 THR A CA 1
ATOM 576 C C . THR A 1 71 ? -2.414 -46.094 13.391 1 57.81 71 THR A C 1
ATOM 578 O O . THR A 1 71 ? -3.15 -45.656 14.281 1 57.81 71 THR A O 1
ATOM 581 N N . GLU A 1 72 ? -1.177 -46.469 13.664 1 63.47 72 GLU A N 1
ATOM 582 C CA . GLU A 1 72 ? -0.301 -46.125 14.781 1 63.47 72 GLU A CA 1
ATOM 583 C C . GLU A 1 72 ? -0.201 -44.594 14.953 1 63.47 72 GLU A C 1
ATOM 585 O O . GLU A 1 72 ? 0.537 -44.125 15.82 1 63.47 72 GLU A O 1
ATOM 590 N N . THR A 1 73 ? -1.126 -43.938 14.25 1 70.81 73 THR A N 1
ATOM 591 C CA . THR A 1 73 ? -1.023 -42.469 14.359 1 70.81 73 THR A CA 1
ATOM 592 C C . THR A 1 73 ? -1.623 -42 15.68 1 70.81 73 THR A C 1
ATOM 594 O O . THR A 1 73 ? -2.785 -42.281 15.977 1 70.81 73 THR A O 1
ATOM 597 N N . LYS A 1 74 ? -0.872 -41.375 16.516 1 78.88 74 LYS A N 1
ATOM 598 C CA . LYS A 1 74 ? -1.322 -40.906 17.828 1 78.88 74 LYS A CA 1
ATOM 599 C C . LYS A 1 74 ? -1.551 -39.406 17.812 1 78.88 74 LYS A C 1
ATOM 601 O O . LYS A 1 74 ? -2.248 -38.875 18.688 1 78.88 74 LYS A O 1
ATOM 606 N N . VAL A 1 75 ? -0.942 -38.781 16.75 1 86.19 75 VAL A N 1
ATOM 607 C CA . VAL A 1 75 ? -1.025 -37.312 16.719 1 86.19 75 VAL A CA 1
ATOM 608 C C . VAL A 1 75 ? -1.392 -36.844 15.312 1 86.19 75 VAL A C 1
ATOM 610 O O . VAL A 1 75 ? -0.892 -37.406 14.32 1 86.19 75 VAL A O 1
ATOM 613 N N . ILE A 1 76 ? -2.316 -35.906 15.203 1 85 76 ILE A N 1
ATOM 614 C CA . ILE A 1 76 ? -2.668 -35.281 13.938 1 85 76 ILE A CA 1
ATOM 615 C C . ILE A 1 76 ? -2.24 -33.812 13.961 1 85 76 ILE A C 1
ATOM 617 O O . ILE A 1 76 ? -2.398 -33.125 14.977 1 85 76 ILE A O 1
ATOM 621 N N . GLN A 1 77 ? -1.561 -33.406 12.922 1 88.94 77 GLN A N 1
ATOM 622 C CA . GLN A 1 77 ? -1.221 -32 12.773 1 88.94 77 GLN A CA 1
ATOM 623 C C . GLN A 1 77 ? -2.393 -31.203 12.195 1 88.94 77 GLN A C 1
ATOM 625 O O . GLN A 1 77 ? -3.029 -31.641 11.234 1 88.94 77 GLN A O 1
ATOM 630 N N . ALA A 1 78 ? -2.752 -30.172 12.828 1 88.19 78 ALA A N 1
ATOM 631 C CA . ALA A 1 78 ? -3.836 -29.312 12.375 1 88.19 78 ALA A CA 1
ATOM 632 C C . ALA A 1 78 ? -3.424 -27.844 12.422 1 88.19 78 ALA A C 1
ATOM 634 O O . ALA A 1 78 ? -2.602 -27.453 13.258 1 88.19 78 ALA A O 1
ATOM 635 N N . THR A 1 79 ? -3.898 -27.031 11.523 1 87.44 79 THR A N 1
ATOM 636 C CA . THR A 1 79 ? -3.615 -25.609 11.5 1 87.44 79 THR A CA 1
ATOM 637 C C . THR A 1 79 ? -4.867 -24.812 11.133 1 87.44 79 THR A C 1
ATOM 639 O O . THR A 1 79 ? -5.895 -25.391 10.781 1 87.44 79 THR A O 1
ATOM 642 N N . GLY A 1 80 ? -4.777 -23.484 11.422 1 81.94 80 GLY A N 1
ATOM 643 C CA . GLY A 1 80 ? -5.898 -22.609 11.109 1 81.94 80 GLY A CA 1
ATOM 644 C C . GLY A 1 80 ? -6.883 -22.469 12.25 1 81.94 80 GLY A C 1
ATOM 645 O O . GLY A 1 80 ? -6.695 -23.062 13.312 1 81.94 80 GLY A O 1
ATOM 646 N N . GLY A 1 81 ? -7.938 -21.734 12 1 78 81 GLY A N 1
ATOM 647 C CA . GLY A 1 81 ? -8.953 -21.5 13.008 1 78 81 GLY A CA 1
ATOM 648 C C . GLY A 1 81 ? -9.719 -22.75 13.391 1 78 81 GLY A C 1
ATOM 649 O O . GLY A 1 81 ? -10.133 -22.891 14.547 1 78 81 GLY A O 1
ATOM 650 N N . GLY A 1 82 ? -9.906 -23.609 12.461 1 78 82 GLY A N 1
ATOM 651 C CA . GLY A 1 82 ? -10.609 -24.859 12.742 1 78 82 GLY A CA 1
ATOM 652 C C . GLY A 1 82 ? -9.859 -25.766 13.703 1 78 82 GLY A C 1
ATOM 653 O O . GLY A 1 82 ? -10.477 -26.547 14.43 1 78 82 GLY A O 1
ATOM 654 N N . ALA A 1 83 ? -8.57 -25.641 13.656 1 78.69 83 ALA A N 1
ATOM 655 C CA . ALA A 1 83 ? -7.762 -26.453 14.562 1 78.69 83 ALA A CA 1
ATOM 656 C C . ALA A 1 83 ? -8.039 -26.078 16.016 1 78.69 83 ALA A C 1
ATOM 658 O O . ALA A 1 83 ? -7.941 -26.938 16.906 1 78.69 83 ALA A O 1
ATOM 659 N N . TYR A 1 84 ? -8.352 -24.812 16.188 1 76.06 84 TYR A N 1
ATOM 660 C CA . TYR A 1 84 ? -8.711 -24.344 17.531 1 76.06 84 TYR A CA 1
ATOM 661 C C . TYR A 1 84 ? -10.172 -24.625 17.844 1 76.06 84 TYR A C 1
ATOM 663 O O . TYR A 1 84 ? -10.5 -25.172 18.891 1 76.06 84 TYR A O 1
ATOM 671 N N . LYS A 1 85 ? -10.969 -24.359 16.953 1 79.69 85 LYS A N 1
ATOM 672 C CA . LYS A 1 85 ? -12.414 -24.438 17.141 1 79.69 85 LYS A CA 1
ATOM 673 C C . LYS A 1 85 ? -12.859 -25.891 17.312 1 79.69 85 LYS A C 1
ATOM 675 O O . LYS A 1 85 ? -13.758 -26.172 18.109 1 79.69 85 LYS A O 1
ATOM 680 N N . PHE A 1 86 ? -12.219 -26.844 16.578 1 82.06 86 PHE A N 1
ATOM 681 C CA . PHE A 1 86 ? -12.719 -28.219 16.547 1 82.06 86 PHE A CA 1
ATOM 682 C C . PHE A 1 86 ? -11.75 -29.172 17.234 1 82.06 86 PHE A C 1
ATOM 684 O O . PHE A 1 86 ? -11.844 -30.391 17.078 1 82.06 86 PHE A O 1
ATOM 691 N N . LYS A 1 87 ? -10.82 -28.656 17.906 1 86 87 LYS A N 1
ATOM 692 C CA . LYS A 1 87 ? -9.812 -29.484 18.562 1 86 87 LYS A CA 1
ATOM 693 C C . LYS A 1 87 ? -10.461 -30.562 19.422 1 86 87 LYS A C 1
ATOM 695 O O . LYS A 1 87 ? -10.164 -31.75 19.25 1 86 87 LYS A O 1
ATOM 700 N N . ASP A 1 88 ? -11.352 -30.172 20.25 1 88.75 88 ASP A N 1
ATOM 701 C CA . ASP A 1 88 ? -11.977 -31.109 21.172 1 88.75 88 ASP A CA 1
ATOM 702 C C . ASP A 1 88 ? -12.781 -32.156 20.422 1 88.75 88 ASP A C 1
ATOM 704 O O . ASP A 1 88 ? -12.734 -33.344 20.766 1 88.75 88 ASP A O 1
ATOM 708 N N . LEU A 1 89 ? -13.453 -31.703 19.438 1 88 89 LEU A N 1
ATOM 709 C CA . LEU A 1 89 ? -14.258 -32.625 18.641 1 88 89 LEU A CA 1
ATOM 710 C C . LEU A 1 89 ? -13.375 -33.656 17.938 1 88 89 LEU A C 1
ATOM 712 O O . LEU A 1 89 ? -13.703 -34.844 17.922 1 88 89 LEU A O 1
ATOM 716 N N . ILE A 1 90 ? -12.289 -33.281 17.375 1 86.12 90 ILE A N 1
ATOM 717 C CA . ILE A 1 90 ? -11.375 -34.156 16.656 1 86.12 90 ILE A CA 1
ATOM 718 C C . ILE A 1 90 ? -10.75 -35.156 17.609 1 86.12 90 ILE A C 1
ATOM 720 O O . ILE A 1 90 ? -10.695 -36.344 17.312 1 86.12 90 ILE A O 1
ATOM 724 N N . GLU A 1 91 ? -10.352 -34.594 18.734 1 89.38 91 GLU A N 1
ATOM 725 C CA . GLU A 1 91 ? -9.703 -35.469 19.719 1 89.38 91 GLU A CA 1
ATOM 726 C C . GLU A 1 91 ? -10.68 -36.5 20.281 1 89.38 91 GLU A C 1
ATOM 728 O O . GLU A 1 91 ? -10.32 -37.656 20.5 1 89.38 91 GLU A O 1
ATOM 733 N N . GLN A 1 92 ? -11.828 -36.094 20.516 1 88.62 92 GLN A N 1
ATOM 734 C CA . GLN A 1 92 ? -12.836 -37 21.062 1 88.62 92 GLN A CA 1
ATOM 735 C C . GLN A 1 92 ? -13.258 -38.031 20.062 1 88.62 92 GLN A C 1
ATOM 737 O O . GLN A 1 92 ? -13.359 -39.219 20.391 1 88.62 92 GLN A O 1
ATOM 742 N N . LYS A 1 93 ? -13.484 -37.656 18.906 1 86 93 LYS A N 1
ATOM 743 C CA . LYS A 1 93 ? -14.016 -38.531 17.891 1 86 93 LYS A CA 1
ATOM 744 C C . LYS A 1 93 ? -12.938 -39.5 17.391 1 86 93 LYS A C 1
ATOM 746 O O . LYS A 1 93 ? -13.227 -40.656 17.031 1 86 93 LYS A O 1
ATOM 751 N N . LEU A 1 94 ? -11.766 -39.031 17.25 1 85.62 94 LEU A N 1
ATOM 752 C CA . LEU A 1 94 ? -10.711 -39.812 16.641 1 85.62 94 LEU A CA 1
ATOM 753 C C . LEU A 1 94 ? -9.812 -40.438 17.719 1 85.62 94 LEU A C 1
ATOM 755 O O . LEU A 1 94 ? -8.992 -41.312 17.406 1 85.62 94 LEU A O 1
ATOM 759 N N . HIS A 1 95 ? -9.953 -40.062 18.922 1 84 95 HIS A N 1
ATOM 760 C CA . HIS A 1 95 ? -9.164 -40.531 20.047 1 84 95 HIS A CA 1
ATOM 761 C C . HIS A 1 95 ? -7.672 -40.375 19.797 1 84 95 HIS A C 1
ATOM 763 O O . HIS A 1 95 ? -6.895 -41.312 19.938 1 84 95 HIS A O 1
ATOM 769 N N . LEU A 1 96 ? -7.301 -39.281 19.281 1 86.75 96 LEU A N 1
ATOM 770 C CA . LEU A 1 96 ? -5.914 -38.875 19.062 1 86.75 96 LEU A CA 1
ATOM 771 C C . LEU A 1 96 ? -5.68 -37.469 19.547 1 86.75 96 LEU A C 1
ATOM 773 O O . LEU A 1 96 ? -6.629 -36.75 19.938 1 86.75 96 LEU A O 1
ATOM 777 N N . LYS A 1 97 ? -4.426 -37.125 19.609 1 88.62 97 LYS A N 1
ATOM 778 C CA . LYS A 1 97 ? -4.074 -35.781 20.016 1 88.62 97 LYS A CA 1
ATOM 779 C C . LYS A 1 97 ? -3.926 -34.844 18.812 1 88.62 97 LYS A C 1
ATOM 781 O O . LYS A 1 97 ? -3.42 -35.281 17.766 1 88.62 97 LYS A O 1
ATOM 786 N N . VAL A 1 98 ? -4.379 -33.656 18.953 1 89.44 98 VAL A N 1
ATOM 787 C CA . VAL A 1 98 ? -4.234 -32.656 17.906 1 89.44 98 VAL A CA 1
ATOM 788 C C . VAL A 1 98 ? -3.047 -31.75 18.219 1 89.44 98 VAL A C 1
ATOM 790 O O . VAL A 1 98 ? -2.984 -31.141 19.281 1 89.44 98 VAL A O 1
ATOM 793 N N . ASP A 1 99 ? -2.08 -31.797 17.406 1 90.31 99 ASP A N 1
ATOM 794 C CA . ASP A 1 99 ? -0.955 -30.875 17.484 1 90.31 99 ASP A CA 1
ATOM 795 C C . ASP A 1 99 ? -1.181 -29.656 16.578 1 90.31 99 ASP A C 1
ATOM 797 O O . ASP A 1 99 ? -1.115 -29.766 15.359 1 90.31 99 ASP A O 1
ATOM 801 N N . ARG A 1 100 ? -1.3 -28.516 17.25 1 88.12 100 ARG A N 1
ATOM 802 C CA . ARG A 1 100 ? -1.586 -27.297 16.5 1 88.12 100 ARG A CA 1
ATOM 803 C C . ARG A 1 100 ? -0.306 -26.688 15.945 1 88.12 100 ARG A C 1
ATOM 805 O O . ARG A 1 100 ? 0.609 -26.359 16.703 1 88.12 100 ARG A O 1
ATOM 812 N N . GLU A 1 101 ? -0.369 -26.547 14.617 1 89.12 101 GLU A N 1
ATOM 813 C CA . GLU A 1 101 ? 0.785 -25.969 13.922 1 89.12 101 GLU A CA 1
ATOM 814 C C . GLU A 1 101 ? 0.542 -24.516 13.562 1 89.12 101 GLU A C 1
ATOM 816 O O . GLU A 1 101 ? -0.602 -24.109 13.352 1 89.12 101 GLU A O 1
ATOM 821 N N . ASP A 1 102 ? 1.648 -23.797 13.477 1 89 102 ASP A N 1
ATOM 822 C CA . ASP A 1 102 ? 1.573 -22.391 13.109 1 89 102 ASP A CA 1
ATOM 823 C C . ASP A 1 102 ? 1.025 -22.234 11.688 1 89 102 ASP A C 1
ATOM 825 O O . ASP A 1 102 ? 1.505 -22.875 10.758 1 89 102 ASP A O 1
ATOM 829 N N . VAL A 1 103 ? 0.061 -21.391 11.562 1 88 103 VAL A N 1
ATOM 830 C CA . VAL A 1 103 ? -0.677 -21.219 10.312 1 88 103 VAL A CA 1
ATOM 831 C C . VAL A 1 103 ? 0.268 -20.75 9.211 1 88 103 VAL A C 1
ATOM 833 O O . VAL A 1 103 ? 0.273 -21.281 8.109 1 88 103 VAL A O 1
ATOM 836 N N . MET A 1 104 ? 1.087 -19.828 9.492 1 89.88 104 MET A N 1
ATOM 837 C CA . MET A 1 104 ? 1.938 -19.219 8.477 1 89.88 104 MET A CA 1
ATOM 838 C C . MET A 1 104 ? 3.018 -20.203 8.016 1 89.88 104 MET A C 1
ATOM 840 O O . MET A 1 104 ? 3.32 -20.281 6.824 1 89.88 104 MET A O 1
ATOM 844 N N . THR A 1 105 ? 3.551 -20.859 8.945 1 92.19 105 THR A N 1
ATOM 845 C CA . THR A 1 105 ? 4.562 -21.859 8.609 1 92.19 105 THR A CA 1
ATOM 846 C C . THR A 1 105 ? 3.979 -22.938 7.691 1 92.19 105 THR A C 1
ATOM 848 O O . THR A 1 105 ? 4.609 -23.328 6.711 1 92.19 105 THR A O 1
ATOM 851 N N . CYS A 1 106 ? 2.781 -23.359 8.008 1 92.56 106 CYS A N 1
ATOM 852 C CA . CYS A 1 106 ? 2.125 -24.375 7.203 1 92.56 106 CYS A CA 1
ATOM 853 C C . CYS A 1 106 ? 1.806 -23.859 5.809 1 92.56 106 CYS A C 1
ATOM 855 O O . CYS A 1 106 ? 1.985 -24.562 4.816 1 92.56 106 CYS A O 1
ATOM 857 N N . LEU A 1 107 ? 1.355 -22.656 5.781 1 93.25 107 LEU A N 1
ATOM 858 C CA . LEU A 1 107 ? 1.017 -22.031 4.508 1 93.25 107 LEU A CA 1
ATOM 859 C C . LEU A 1 107 ? 2.238 -21.953 3.596 1 93.25 107 LEU A C 1
ATOM 861 O O . LEU A 1 107 ? 2.156 -22.297 2.414 1 93.25 107 LEU A O 1
ATOM 865 N N . ILE A 1 108 ? 3.334 -21.562 4.125 1 94.94 108 ILE A N 1
ATOM 866 C CA . ILE A 1 108 ? 4.547 -21.359 3.342 1 94.94 108 ILE A CA 1
ATOM 867 C C . ILE A 1 108 ? 5.098 -22.719 2.898 1 94.94 108 ILE A C 1
ATOM 869 O O . ILE A 1 108 ? 5.496 -22.891 1.744 1 94.94 108 ILE A O 1
ATOM 873 N N . LYS A 1 109 ? 5.09 -23.656 3.812 1 93.5 109 LYS A N 1
ATOM 874 C CA . LYS A 1 109 ? 5.551 -25 3.461 1 93.5 109 LYS A CA 1
ATOM 875 C C . LYS A 1 109 ? 4.688 -25.609 2.357 1 93.5 109 LYS A C 1
ATOM 877 O O . LYS A 1 109 ? 5.203 -26.281 1.465 1 93.5 109 LYS A O 1
ATOM 882 N N . GLY A 1 110 ? 3.396 -25.406 2.498 1 93.75 110 GLY A N 1
ATOM 883 C CA . GLY A 1 110 ? 2.484 -25.891 1.474 1 93.75 110 GLY A CA 1
ATOM 884 C C . GLY A 1 110 ? 2.682 -25.219 0.13 1 93.75 110 GLY A C 1
ATOM 885 O O . GLY A 1 110 ? 2.664 -25.875 -0.911 1 93.75 110 GLY A O 1
ATOM 886 N N . CYS A 1 111 ? 2.852 -23.938 0.153 1 94.44 111 CYS A N 1
ATOM 887 C CA . CYS A 1 111 ? 3.057 -23.172 -1.076 1 94.44 111 CYS A CA 1
ATOM 888 C C . CYS A 1 111 ? 4.344 -23.609 -1.773 1 94.44 111 CYS A C 1
ATOM 890 O O . CYS A 1 111 ? 4.352 -23.828 -2.984 1 94.44 111 CYS A O 1
ATOM 892 N N . ASN A 1 112 ? 5.406 -23.719 -1.014 1 92.62 112 ASN A N 1
ATOM 893 C CA . ASN A 1 112 ? 6.672 -24.188 -1.568 1 92.62 112 ASN A CA 1
ATOM 894 C C . ASN A 1 112 ? 6.531 -25.562 -2.197 1 92.62 112 ASN A C 1
ATOM 896 O O . ASN A 1 112 ? 7.059 -25.812 -3.281 1 92.62 112 ASN A O 1
ATOM 900 N N . PHE A 1 113 ? 5.824 -26.406 -1.551 1 91 113 PHE A N 1
ATOM 901 C CA . PHE A 1 113 ? 5.664 -27.781 -2 1 91 113 PHE A CA 1
ATOM 902 C C . PHE A 1 113 ? 4.969 -27.828 -3.355 1 91 113 PHE A C 1
ATOM 904 O O . PHE A 1 113 ? 5.426 -28.516 -4.27 1 91 113 PHE A O 1
ATOM 911 N N . VAL A 1 114 ? 3.869 -27.141 -3.465 1 91.31 114 VAL A N 1
ATOM 912 C CA . VAL A 1 114 ? 3.098 -27.25 -4.699 1 91.31 114 VAL A CA 1
ATOM 913 C C . VAL A 1 114 ? 3.848 -26.562 -5.84 1 91.31 114 VAL A C 1
ATOM 915 O O . VAL A 1 114 ? 3.793 -27.016 -6.984 1 91.31 114 VAL A O 1
ATOM 918 N N . LEU A 1 115 ? 4.516 -25.484 -5.582 1 90.62 115 LEU A N 1
ATOM 919 C CA . LEU A 1 115 ? 5.254 -24.766 -6.617 1 90.62 115 LEU A CA 1
ATOM 920 C C . LEU A 1 115 ? 6.426 -25.594 -7.125 1 90.62 115 LEU A C 1
ATOM 922 O O . LEU A 1 115 ? 6.781 -25.531 -8.305 1 90.62 115 LEU A O 1
ATOM 926 N N . LYS A 1 116 ? 6.93 -26.438 -6.27 1 85.38 116 LYS A N 1
ATOM 927 C CA . LYS A 1 116 ? 8.117 -27.219 -6.625 1 85.38 116 LYS A CA 1
ATOM 928 C C . LYS A 1 116 ? 7.727 -28.547 -7.27 1 85.38 116 LYS A C 1
ATOM 930 O O . LYS A 1 116 ? 8.453 -29.062 -8.117 1 85.38 116 LYS A O 1
ATOM 935 N N . ASN A 1 117 ? 6.586 -29.031 -6.863 1 84.69 117 ASN A N 1
ATOM 936 C CA . ASN A 1 117 ? 6.332 -30.438 -7.207 1 84.69 117 ASN A CA 1
ATOM 937 C C . ASN A 1 117 ? 5.227 -30.562 -8.25 1 84.69 117 ASN A C 1
ATOM 939 O O . ASN A 1 117 ? 5.082 -31.609 -8.891 1 84.69 117 ASN A O 1
ATOM 943 N N . ILE A 1 118 ? 4.465 -29.594 -8.422 1 87.06 118 ILE A N 1
ATOM 944 C CA . ILE A 1 118 ? 3.342 -29.703 -9.352 1 87.06 118 ILE A CA 1
ATOM 945 C C . ILE A 1 118 ? 3.572 -28.797 -10.555 1 87.06 118 ILE A C 1
ATOM 947 O O . ILE A 1 118 ? 3.506 -27.578 -10.438 1 87.06 118 ILE A O 1
ATOM 951 N N . PRO A 1 119 ? 3.771 -29.438 -11.695 1 83.44 119 PRO A N 1
ATOM 952 C CA . PRO A 1 119 ? 3.895 -28.609 -12.898 1 83.44 119 PRO A CA 1
ATOM 953 C C . PRO A 1 119 ? 2.625 -27.812 -13.195 1 83.44 119 PRO A C 1
ATOM 955 O O . PRO A 1 119 ? 1.517 -28.328 -13.008 1 83.44 119 PRO A O 1
ATOM 958 N N . HIS A 1 120 ? 2.699 -26.625 -13.68 1 90.69 120 HIS A N 1
ATOM 959 C CA . HIS A 1 120 ? 1.585 -25.766 -14.07 1 90.69 120 HIS A CA 1
ATOM 960 C C . HIS A 1 120 ? 0.703 -25.422 -12.875 1 90.69 120 HIS A C 1
ATOM 962 O O . HIS A 1 120 ? -0.52 -25.344 -13 1 90.69 120 HIS A O 1
ATOM 968 N N . GLU A 1 121 ? 1.353 -25.359 -11.703 1 92.31 121 GLU A N 1
ATOM 969 C CA . GLU A 1 121 ? 0.615 -24.969 -10.5 1 92.31 121 GLU A CA 1
ATOM 970 C C . GLU A 1 121 ? 0.207 -23.5 -10.555 1 92.31 121 GLU A C 1
ATOM 972 O O . GLU A 1 121 ? -0.939 -23.156 -10.258 1 92.31 121 GLU A O 1
ATOM 977 N N . ALA A 1 122 ? 1.133 -22.672 -10.922 1 93.44 122 ALA A N 1
ATOM 978 C CA . ALA A 1 122 ? 0.893 -21.234 -10.953 1 93.44 122 ALA A CA 1
ATOM 979 C C . ALA A 1 122 ? 0.486 -20.766 -12.344 1 93.44 122 ALA A C 1
ATOM 981 O O . ALA A 1 122 ? 0.986 -21.297 -13.352 1 93.44 122 ALA A O 1
ATOM 982 N N . PHE A 1 123 ? -0.419 -19.75 -12.422 1 94.19 123 PHE A N 1
ATOM 983 C CA . PHE A 1 123 ? -0.851 -19.281 -13.734 1 94.19 123 PHE A CA 1
ATOM 984 C C . PHE A 1 123 ? -1.307 -17.828 -13.656 1 94.19 123 PHE A C 1
ATOM 986 O O . PHE A 1 123 ? -1.585 -17.312 -12.57 1 94.19 123 PHE A O 1
ATOM 993 N N . ILE A 1 124 ? -1.299 -17.172 -14.797 1 94 124 ILE A N 1
ATOM 994 C CA . ILE A 1 124 ? -1.86 -15.844 -14.992 1 94 124 ILE A CA 1
ATOM 995 C C . ILE A 1 124 ? -3.23 -15.953 -15.656 1 94 124 ILE A C 1
ATOM 997 O O . ILE A 1 124 ? -3.441 -16.812 -16.531 1 94 124 ILE A O 1
ATOM 1001 N N . TYR A 1 125 ? -4.117 -15.164 -15.219 1 93.81 125 TYR A N 1
ATOM 1002 C CA . TYR A 1 125 ? -5.438 -15.109 -15.844 1 93.81 125 TYR A CA 1
ATOM 1003 C C . TYR A 1 125 ? -5.664 -13.758 -16.516 1 93.81 125 TYR A C 1
ATOM 1005 O O . TYR A 1 125 ? -5.52 -12.711 -15.875 1 93.81 125 TYR A O 1
ATOM 1013 N N . GLN A 1 126 ? -5.973 -13.781 -17.734 1 89.06 126 GLN A N 1
ATOM 1014 C CA . GLN A 1 126 ? -6.32 -12.578 -18.5 1 89.06 126 GLN A CA 1
ATOM 1015 C C . GLN A 1 126 ? -7.629 -12.773 -19.266 1 89.06 126 GLN A C 1
ATOM 1017 O O . GLN A 1 126 ? -7.664 -13.477 -20.266 1 89.06 126 GLN A O 1
ATOM 1022 N N . LYS A 1 127 ? -8.555 -11.992 -18.812 1 85.81 127 LYS A N 1
ATOM 1023 C CA . LYS A 1 127 ? -9.852 -12.094 -19.469 1 85.81 127 LYS A CA 1
ATOM 1024 C C . LYS A 1 127 ? -9.766 -11.664 -20.938 1 85.81 127 LYS A C 1
ATOM 1026 O O . LYS A 1 127 ? -9.07 -10.703 -21.266 1 85.81 127 LYS A O 1
ATOM 1031 N N . ASP A 1 128 ? -10.391 -12.375 -21.844 1 82.69 128 ASP A N 1
ATOM 1032 C CA . ASP A 1 128 ? -10.531 -12.086 -23.266 1 82.69 128 ASP A CA 1
ATOM 1033 C C . ASP A 1 128 ? -9.242 -12.398 -24.016 1 82.69 128 ASP A C 1
ATOM 1035 O O . ASP A 1 128 ? -9.125 -12.117 -25.219 1 82.69 128 ASP A O 1
ATOM 1039 N N . ALA A 1 129 ? -8.281 -12.805 -23.281 1 84.94 129 ALA A N 1
ATOM 1040 C CA . ALA A 1 129 ? -7.109 -13.359 -23.969 1 84.94 129 ALA A CA 1
ATOM 1041 C C . ALA A 1 129 ? -7.367 -14.797 -24.422 1 84.94 129 ALA A C 1
ATOM 1043 O O . ALA A 1 129 ? -8.344 -15.422 -24 1 84.94 129 ALA A O 1
ATOM 1044 N N . ASP A 1 130 ? -6.598 -15.203 -25.406 1 84.06 130 ASP A N 1
ATOM 1045 C CA . ASP A 1 130 ? -6.645 -16.578 -25.859 1 84.06 130 ASP A CA 1
ATOM 1046 C C . ASP A 1 130 ? -5.25 -17.203 -25.875 1 84.06 130 ASP A C 1
ATOM 1048 O O . ASP A 1 130 ? -4.422 -16.891 -26.719 1 84.06 130 ASP A O 1
ATOM 1052 N N . PRO A 1 131 ? -5.055 -18.094 -24.938 1 87.5 131 PRO A N 1
ATOM 1053 C CA . PRO A 1 131 ? -5.93 -18.578 -23.859 1 87.5 131 PRO A CA 1
ATOM 1054 C C . PRO A 1 131 ? -6.012 -17.609 -22.688 1 87.5 131 PRO A C 1
ATOM 1056 O O . PRO A 1 131 ? -5.109 -16.781 -22.5 1 87.5 131 PRO A O 1
ATOM 1059 N N . GLU A 1 132 ? -7.023 -17.812 -21.891 1 90.12 132 GLU A N 1
ATOM 1060 C CA . GLU A 1 132 ? -7.227 -16.938 -20.75 1 90.12 132 GLU A CA 1
ATOM 1061 C C . GLU A 1 132 ? -6.309 -17.328 -19.594 1 90.12 132 GLU A C 1
ATOM 1063 O O . GLU A 1 132 ? -5.969 -16.484 -18.75 1 90.12 132 GLU A O 1
ATOM 1068 N N . PHE A 1 133 ? -6.039 -18.625 -19.547 1 91.62 133 PHE A N 1
ATOM 1069 C CA . PHE A 1 133 ? -5.137 -19.156 -18.531 1 91.62 133 PHE A CA 1
ATOM 1070 C C . PHE A 1 133 ? -3.754 -19.406 -19.109 1 91.62 133 PHE A C 1
ATOM 1072 O O . PHE A 1 133 ? -3.623 -20.078 -20.141 1 91.62 133 PHE A O 1
ATOM 1079 N N . ARG A 1 134 ? -2.762 -18.844 -18.531 1 91.81 134 ARG A N 1
ATOM 1080 C CA . ARG A 1 134 ? -1.383 -19.094 -18.938 1 91.81 134 ARG A CA 1
ATOM 1081 C C . ARG A 1 134 ? -0.556 -19.641 -17.781 1 91.81 134 ARG A C 1
ATOM 1083 O O . ARG A 1 134 ? -0.197 -18.891 -16.859 1 91.81 134 ARG A O 1
ATOM 1090 N N . PHE A 1 135 ? -0.242 -20.859 -17.938 1 91.56 135 PHE A N 1
ATOM 1091 C CA . PHE A 1 135 ? 0.427 -21.562 -16.844 1 91.56 135 PHE A CA 1
ATOM 1092 C C . PHE A 1 135 ? 1.938 -21.391 -16.938 1 91.56 135 PHE A C 1
ATOM 1094 O O . PHE A 1 135 ? 2.492 -21.297 -18.031 1 91.56 135 PHE A O 1
ATOM 1101 N N . GLN A 1 136 ? 2.518 -21.359 -15.773 1 84.62 136 GLN A N 1
ATOM 1102 C CA . GLN A 1 136 ? 3.971 -21.266 -15.688 1 84.62 136 GLN A CA 1
ATOM 1103 C C . GLN A 1 136 ? 4.605 -22.641 -15.539 1 84.62 136 GLN A C 1
ATOM 1105 O O . GLN A 1 136 ? 4.004 -23.547 -14.961 1 84.62 136 GLN A O 1
ATOM 1110 N N . THR A 1 137 ? 5.746 -22.688 -16.141 1 75.12 137 THR A N 1
ATOM 1111 C CA . THR A 1 137 ? 6.5 -23.922 -15.938 1 75.12 137 THR A CA 1
ATOM 1112 C C . THR A 1 137 ? 7.312 -23.859 -14.641 1 75.12 137 THR A C 1
ATOM 1114 O O . THR A 1 137 ? 7.566 -22.766 -14.117 1 75.12 137 THR A O 1
ATOM 1117 N N . ASN A 1 138 ? 7.582 -24.984 -14.156 1 66.81 138 ASN A N 1
ATOM 1118 C CA . ASN A 1 138 ? 8.359 -25.031 -12.922 1 66.81 138 ASN A CA 1
ATOM 1119 C C . ASN A 1 138 ? 9.703 -24.328 -13.07 1 66.81 138 ASN A C 1
ATOM 1121 O O . ASN A 1 138 ? 10.383 -24.5 -14.078 1 66.81 138 ASN A O 1
ATOM 1125 N N . HIS A 1 139 ? 9.82 -23.344 -12.219 1 67.75 139 HIS A N 1
ATOM 1126 C CA . HIS A 1 139 ? 11.102 -22.641 -12.172 1 67.75 139 HIS A CA 1
ATOM 1127 C C . HIS A 1 139 ? 11.984 -23.188 -11.047 1 67.75 139 HIS A C 1
ATOM 1129 O O . HIS A 1 139 ? 11.508 -23.391 -9.93 1 67.75 139 HIS A O 1
ATOM 1135 N N . PRO A 1 140 ? 13.18 -23.453 -11.453 1 68.69 140 PRO A N 1
ATOM 1136 C CA . PRO A 1 140 ? 14.078 -23.953 -10.406 1 68.69 140 PRO A CA 1
ATOM 1137 C C . PRO A 1 140 ? 14.219 -22.969 -9.242 1 68.69 140 PRO A C 1
ATOM 1139 O O . PRO A 1 140 ? 14.438 -23.391 -8.102 1 68.69 140 PRO A O 1
ATOM 1142 N N . ASN A 1 141 ? 14.109 -21.703 -9.562 1 80.75 141 ASN A N 1
ATOM 1143 C CA . ASN A 1 141 ? 14.258 -20.703 -8.5 1 80.75 141 ASN A CA 1
ATOM 1144 C C . ASN A 1 141 ? 12.969 -19.922 -8.281 1 80.75 141 ASN A C 1
ATOM 1146 O O . ASN A 1 141 ? 12.719 -18.922 -8.953 1 80.75 141 ASN A O 1
ATOM 1150 N N . ILE A 1 142 ? 12.219 -20.312 -7.27 1 87.44 142 ILE A N 1
ATOM 1151 C CA . ILE A 1 142 ? 10.93 -19.672 -7.023 1 87.44 142 ILE A CA 1
ATOM 1152 C C . ILE A 1 142 ? 11.102 -18.516 -6.051 1 87.44 142 ILE A C 1
ATOM 1154 O O . ILE A 1 142 ? 10.203 -17.688 -5.902 1 87.44 142 ILE A O 1
ATOM 1158 N N . PHE A 1 143 ? 12.266 -18.375 -5.41 1 92.25 143 PHE A N 1
ATOM 1159 C CA . PHE A 1 143 ? 12.461 -17.344 -4.395 1 92.25 143 PHE A CA 1
ATOM 1160 C C . PHE A 1 143 ? 13.18 -16.141 -4.98 1 92.25 143 PHE A C 1
ATOM 1162 O O . PHE A 1 143 ? 13.961 -16.281 -5.922 1 92.25 143 PHE A O 1
ATOM 1169 N N . PRO A 1 144 ? 12.938 -14.969 -4.398 1 95 144 PRO A N 1
ATOM 1170 C CA . PRO A 1 144 ? 11.898 -14.609 -3.432 1 95 144 PRO A CA 1
ATOM 1171 C C . PRO A 1 144 ? 10.539 -14.359 -4.094 1 95 144 PRO A C 1
ATOM 1173 O O . PRO A 1 144 ? 10.477 -14.133 -5.305 1 95 144 PRO A O 1
ATOM 1176 N N . TYR A 1 145 ? 9.508 -14.508 -3.381 1 95.94 145 TYR A N 1
ATOM 1177 C CA . TYR A 1 145 ? 8.188 -14.164 -3.889 1 95.94 145 TYR A CA 1
ATOM 1178 C C . TYR A 1 145 ? 7.293 -13.625 -2.775 1 95.94 145 TYR A C 1
ATOM 1180 O O . TYR A 1 145 ? 7.672 -13.656 -1.602 1 95.94 145 TYR A O 1
ATOM 1188 N N . LEU A 1 146 ? 6.227 -12.969 -3.135 1 97.69 146 LEU A N 1
ATOM 1189 C CA . LEU A 1 146 ? 5.195 -12.5 -2.213 1 97.69 146 LEU A CA 1
ATOM 1190 C C . LEU A 1 146 ? 3.996 -13.438 -2.215 1 97.69 146 LEU A C 1
ATOM 1192 O O . LEU A 1 146 ? 3.502 -13.82 -3.279 1 97.69 146 LEU A O 1
ATOM 1196 N N . LEU A 1 147 ? 3.588 -13.906 -1.064 1 97.56 147 LEU A N 1
ATOM 1197 C CA . LEU A 1 147 ? 2.352 -14.672 -0.936 1 97.56 147 LEU A CA 1
ATOM 1198 C C . LEU A 1 147 ? 1.249 -13.82 -0.315 1 97.56 147 LEU A C 1
ATOM 1200 O O . LEU A 1 147 ? 1.411 -13.297 0.79 1 97.56 147 LEU A O 1
ATOM 1204 N N . VAL A 1 148 ? 0.218 -13.586 -1.011 1 98.06 148 VAL A N 1
ATOM 1205 C CA . VAL A 1 148 ? -0.986 -12.93 -0.505 1 98.06 148 VAL A CA 1
ATOM 1206 C C . VAL A 1 148 ? -2.066 -13.977 -0.239 1 98.06 148 VAL A C 1
ATOM 1208 O O . VAL A 1 148 ? -2.711 -14.461 -1.171 1 98.06 148 VAL A O 1
ATOM 1211 N N . ASN A 1 149 ? -2.205 -14.344 1.006 1 95.94 149 ASN A N 1
ATOM 1212 C CA . ASN A 1 149 ? -3.178 -15.352 1.417 1 95.94 149 ASN A CA 1
ATOM 1213 C C . ASN A 1 149 ? -4.508 -14.711 1.811 1 95.94 149 ASN A C 1
ATOM 1215 O O . ASN A 1 149 ? -4.602 -14.047 2.842 1 95.94 149 ASN A O 1
ATOM 1219 N N . ILE A 1 150 ? -5.551 -14.969 0.985 1 96 150 ILE A N 1
ATOM 1220 C CA . ILE A 1 150 ? -6.848 -14.336 1.197 1 96 150 ILE A CA 1
ATOM 1221 C C . ILE A 1 150 ? -7.805 -15.328 1.854 1 96 150 ILE A C 1
ATOM 1223 O O . ILE A 1 150 ? -8.453 -16.125 1.169 1 96 150 ILE A O 1
ATOM 1227 N N . GLY A 1 151 ? -7.961 -15.336 3.109 1 91.12 151 GLY A N 1
ATOM 1228 C CA . GLY A 1 151 ? -8.977 -16.047 3.871 1 91.12 151 GLY A CA 1
ATOM 1229 C C . GLY A 1 151 ? -10.094 -15.141 4.359 1 91.12 151 GLY A C 1
ATOM 1230 O O . GLY A 1 151 ? -10.648 -14.359 3.588 1 91.12 151 GLY A O 1
ATOM 1231 N N . SER A 1 152 ? -10.383 -15.344 5.75 1 90.12 152 SER A N 1
ATOM 1232 C CA . SER A 1 152 ? -11.289 -14.352 6.312 1 90.12 152 SER A CA 1
ATOM 1233 C C . SER A 1 152 ? -10.711 -12.938 6.203 1 90.12 152 SER A C 1
ATOM 1235 O O . SER A 1 152 ? -11.43 -12 5.848 1 90.12 152 SER A O 1
ATOM 1237 N N . GLY A 1 153 ? -9.516 -12.828 6.598 1 93.44 153 GLY A N 1
ATOM 1238 C CA . GLY A 1 153 ? -8.711 -11.648 6.305 1 93.44 153 GLY A CA 1
ATOM 1239 C C . GLY A 1 153 ? -7.621 -11.906 5.281 1 93.44 153 GLY A C 1
ATOM 1240 O O . GLY A 1 153 ? -7.66 -12.906 4.566 1 93.44 153 GLY A O 1
ATOM 1241 N N . VAL A 1 154 ? -6.746 -10.969 5.086 1 96.25 154 VAL A N 1
ATOM 1242 C CA . VAL A 1 154 ? -5.648 -11.109 4.133 1 96.25 154 VAL A CA 1
ATOM 1243 C C . VAL A 1 154 ? -4.312 -11.047 4.867 1 96.25 154 VAL A C 1
ATOM 1245 O O . VAL A 1 154 ? -4.121 -10.211 5.75 1 96.25 154 VAL A O 1
ATOM 1248 N N . SER A 1 155 ? -3.447 -11.953 4.625 1 94.94 155 SER A N 1
ATOM 1249 C CA . SER A 1 155 ? -2.076 -11.945 5.125 1 94.94 155 SER A CA 1
ATOM 1250 C C . SER A 1 155 ? -1.072 -11.828 3.98 1 94.94 155 SER A C 1
ATOM 1252 O O . SER A 1 155 ? -1.205 -12.5 2.957 1 94.94 155 SER A O 1
ATOM 1254 N N . ILE A 1 156 ? -0.191 -10.969 4.074 1 97.12 156 ILE A N 1
ATOM 1255 C CA . ILE A 1 156 ? 0.835 -10.75 3.062 1 97.12 156 ILE A CA 1
ATOM 1256 C C . ILE A 1 156 ? 2.205 -11.125 3.623 1 97.12 156 ILE A C 1
ATOM 1258 O O . ILE A 1 156 ? 2.654 -10.547 4.617 1 97.12 156 ILE A O 1
ATOM 1262 N N . VAL A 1 157 ? 2.871 -12.055 2.973 1 96.38 157 VAL A N 1
ATOM 1263 C CA . VAL A 1 157 ? 4.105 -12.633 3.494 1 96.38 157 VAL A CA 1
ATOM 1264 C C . VAL A 1 157 ? 5.195 -12.578 2.426 1 96.38 157 VAL A C 1
ATOM 1266 O O . VAL A 1 157 ? 4.973 -12.984 1.283 1 96.38 157 VAL A O 1
ATOM 1269 N N . LYS A 1 158 ? 6.348 -12.039 2.764 1 97.19 158 LYS A N 1
ATOM 1270 C CA . LYS A 1 158 ? 7.539 -12.109 1.928 1 97.19 158 LYS A CA 1
ATOM 1271 C C . LYS A 1 158 ? 8.305 -13.406 2.178 1 97.19 158 LYS A C 1
ATOM 1273 O O . LYS A 1 158 ? 8.695 -13.695 3.312 1 97.19 158 LYS A O 1
ATOM 1278 N N . VAL A 1 159 ? 8.406 -14.227 1.159 1 96.81 159 VAL A N 1
ATOM 1279 C CA . VAL A 1 159 ? 9.094 -15.508 1.282 1 96.81 159 VAL A CA 1
ATOM 1280 C C . VAL A 1 159 ? 10.453 -15.43 0.604 1 96.81 159 VAL A C 1
ATOM 1282 O O . VAL A 1 159 ? 10.547 -15.234 -0.61 1 96.81 159 VAL A O 1
ATOM 1285 N N . GLU A 1 160 ? 11.484 -15.648 1.331 1 96.06 160 GLU A N 1
ATOM 1286 C CA . GLU A 1 160 ? 12.844 -15.469 0.825 1 96.06 160 GLU A CA 1
ATOM 1287 C C . GLU A 1 160 ? 13.492 -16.812 0.49 1 96.06 160 GLU A C 1
ATOM 1289 O O . GLU A 1 160 ? 14.352 -16.891 -0.394 1 96.06 160 GLU A O 1
ATOM 1294 N N . SER A 1 161 ? 13.156 -17.812 1.261 1 93.5 161 SER A N 1
ATOM 1295 C CA . SER A 1 161 ? 13.68 -19.156 1.062 1 93.5 161 SER A CA 1
ATOM 1296 C C . SER A 1 161 ? 12.711 -20.203 1.605 1 93.5 161 SER A C 1
ATOM 1298 O O . SER A 1 161 ? 11.57 -19.891 1.95 1 93.5 161 SER A O 1
ATOM 1300 N N . GLU A 1 162 ? 13.094 -21.438 1.678 1 88.31 162 GLU A N 1
ATOM 1301 C CA . GLU A 1 162 ? 12.258 -22.547 2.131 1 88.31 162 GLU A CA 1
ATOM 1302 C C . GLU A 1 162 ? 11.812 -22.344 3.578 1 88.31 162 GLU A C 1
ATOM 1304 O O . GLU A 1 162 ? 10.719 -22.766 3.959 1 88.31 162 GLU A O 1
ATOM 1309 N N . ASP A 1 163 ? 12.703 -21.703 4.34 1 86.62 163 ASP A N 1
ATOM 1310 C CA . ASP A 1 163 ? 12.414 -21.641 5.77 1 86.62 163 ASP A CA 1
ATOM 1311 C C . ASP A 1 163 ? 12.477 -20.203 6.277 1 86.62 163 ASP A C 1
ATOM 1313 O O . ASP A 1 163 ? 12.438 -19.969 7.488 1 86.62 163 ASP A O 1
ATOM 1317 N N . ARG A 1 164 ? 12.68 -19.25 5.449 1 94.31 164 ARG A N 1
ATOM 1318 C CA . ARG A 1 164 ? 12.766 -17.859 5.859 1 94.31 164 ARG A CA 1
ATOM 1319 C C . ARG A 1 164 ? 11.656 -17.031 5.219 1 94.31 164 ARG A C 1
ATOM 1321 O O . ARG A 1 164 ? 11.617 -16.875 3.996 1 94.31 164 ARG A O 1
ATOM 1328 N N . PHE A 1 165 ? 10.781 -16.531 6.016 1 94.94 165 PHE A N 1
ATOM 1329 C CA . PHE A 1 165 ? 9.688 -15.688 5.555 1 94.94 165 PHE A CA 1
ATOM 1330 C C . PHE A 1 165 ? 9.32 -14.648 6.609 1 94.94 165 PHE A C 1
ATOM 1332 O O . PHE A 1 165 ? 9.695 -14.781 7.773 1 94.94 165 PHE A O 1
ATOM 1339 N N . GLU A 1 166 ? 8.68 -13.578 6.215 1 94.69 166 GLU A N 1
ATOM 1340 C CA . GLU A 1 166 ? 8.305 -12.477 7.098 1 94.69 166 GLU A CA 1
ATOM 1341 C C . GLU A 1 166 ? 6.902 -11.969 6.773 1 94.69 166 GLU A C 1
ATOM 1343 O O . GLU A 1 166 ? 6.594 -11.68 5.617 1 94.69 166 GLU A O 1
ATOM 1348 N N . TRP A 1 167 ? 6.039 -11.992 7.801 1 94.44 167 TRP A N 1
ATOM 1349 C CA . TRP A 1 167 ? 4.766 -11.297 7.652 1 94.44 167 TRP A CA 1
ATOM 1350 C C . TRP A 1 167 ? 4.977 -9.789 7.535 1 94.44 167 TRP A C 1
ATOM 1352 O O . TRP A 1 167 ? 5.453 -9.148 8.477 1 94.44 167 TRP A O 1
ATOM 1362 N N . ILE A 1 168 ? 4.652 -9.133 6.473 1 95 168 ILE A N 1
ATOM 1363 C CA . ILE A 1 168 ? 5.027 -7.738 6.25 1 95 168 ILE A CA 1
ATOM 1364 C C . ILE A 1 168 ? 3.775 -6.867 6.199 1 95 168 ILE A C 1
ATOM 1366 O O . ILE A 1 168 ? 3.867 -5.637 6.145 1 95 168 ILE A O 1
ATOM 1370 N N . GLY A 1 169 ? 2.607 -7.547 6.172 1 94.19 169 GLY A N 1
ATOM 1371 C CA . GLY A 1 169 ? 1.375 -6.773 6.18 1 94.19 169 GLY A CA 1
ATOM 1372 C C . GLY A 1 169 ? 0.129 -7.633 6.086 1 94.19 169 GLY A C 1
ATOM 1373 O O . GLY A 1 169 ? 0.219 -8.859 6.047 1 94.19 169 GLY A O 1
ATOM 1374 N N . GLY A 1 170 ? -1.044 -7.016 6.035 1 95.25 170 GLY A N 1
ATOM 1375 C CA . GLY A 1 170 ? -2.342 -7.668 5.957 1 95.25 170 GLY A CA 1
ATOM 1376 C C . GLY A 1 170 ? -3.498 -6.688 5.883 1 95.25 170 GLY A C 1
ATOM 1377 O O . GLY A 1 170 ? -3.287 -5.473 5.84 1 95.25 170 GLY A O 1
ATOM 1378 N N . SER A 1 171 ? -4.672 -7.219 5.801 1 97 171 SER A N 1
ATOM 1379 C CA . SER A 1 171 ? -5.887 -6.41 5.73 1 97 171 SER A CA 1
ATOM 1380 C C . SER A 1 171 ? -7.066 -7.137 6.371 1 97 171 SER A C 1
ATOM 1382 O O . SER A 1 171 ? -7.164 -8.359 6.301 1 97 171 SER A O 1
ATOM 1384 N N . SER A 1 172 ? -7.891 -6.379 7.027 1 96.62 172 SER A N 1
ATOM 1385 C CA . SER A 1 172 ? -9.125 -6.941 7.566 1 96.62 172 SER A CA 1
ATOM 1386 C C . SER A 1 172 ? -10.188 -7.094 6.48 1 96.62 172 SER A C 1
ATOM 1388 O O . SER A 1 172 ? -11.234 -7.695 6.711 1 96.62 172 SER A O 1
ATOM 1390 N N . ILE A 1 173 ? -9.906 -6.527 5.309 1 97.75 173 ILE A N 1
ATOM 1391 C CA . ILE A 1 173 ? -10.828 -6.621 4.18 1 97.75 173 ILE A CA 1
ATOM 1392 C C . ILE A 1 173 ? -10.469 -7.828 3.32 1 97.75 173 ILE A C 1
ATOM 1394 O O . ILE A 1 173 ? -9.586 -7.742 2.459 1 97.75 173 ILE A O 1
ATOM 1398 N N . GLY A 1 174 ? -11.125 -8.938 3.496 1 96.19 174 GLY A N 1
ATOM 1399 C CA . GLY A 1 174 ? -10.883 -10.172 2.775 1 96.19 174 GLY A CA 1
ATOM 1400 C C . GLY A 1 174 ? -12.148 -10.961 2.506 1 96.19 174 GLY A C 1
ATOM 1401 O O . GLY A 1 174 ? -13.203 -10.383 2.24 1 96.19 174 GLY A O 1
ATOM 1402 N N . GLY A 1 175 ? -12.047 -12.258 2.469 1 94.38 175 GLY A N 1
ATOM 1403 C CA . GLY A 1 175 ? -13.188 -13.109 2.188 1 94.38 175 GLY A CA 1
ATOM 1404 C C . GLY A 1 175 ? -14.281 -13.016 3.238 1 94.38 175 GLY A C 1
ATOM 1405 O O . GLY A 1 175 ? -15.469 -13.117 2.92 1 94.38 175 GLY A O 1
ATOM 1406 N N . GLY A 1 176 ? -13.844 -12.898 4.496 1 94 176 GLY A N 1
ATOM 1407 C CA . GLY A 1 176 ? -14.828 -12.742 5.555 1 94 176 GLY A CA 1
ATOM 1408 C C . GLY A 1 176 ? -15.633 -11.461 5.434 1 94 176 GLY A C 1
ATOM 1409 O O . GLY A 1 176 ? -16.812 -11.43 5.789 1 94 176 GLY A O 1
ATOM 1410 N N . THR A 1 177 ? -15.023 -10.406 5.016 1 97.12 177 THR A N 1
ATOM 1411 C CA . THR A 1 177 ? -15.703 -9.141 4.777 1 97.12 177 THR A CA 1
ATOM 1412 C C . THR A 1 177 ? -16.719 -9.273 3.648 1 97.12 177 THR A C 1
ATOM 1414 O O . THR A 1 177 ? -17.859 -8.797 3.764 1 97.12 177 THR A O 1
ATOM 1417 N N . PHE A 1 178 ? -16.328 -9.93 2.551 1 96.88 178 PHE A N 1
ATOM 1418 C CA . PHE A 1 178 ? -17.219 -10.172 1.422 1 96.88 178 PHE A CA 1
ATOM 1419 C C . PHE A 1 178 ? -18.438 -10.961 1.861 1 96.88 178 PHE A C 1
ATOM 1421 O O . PHE A 1 178 ? -19.578 -10.594 1.538 1 96.88 178 PHE A O 1
ATOM 1428 N N . TRP A 1 179 ? -18.141 -11.984 2.572 1 94.88 179 TRP A N 1
ATOM 1429 C CA . TRP A 1 179 ? -19.219 -12.859 3.041 1 94.88 179 TRP A CA 1
ATOM 1430 C C . TRP A 1 179 ? -20.125 -12.133 4.02 1 94.88 179 TRP A C 1
ATOM 1432 O O . TRP A 1 179 ? -21.359 -12.18 3.887 1 94.88 179 TRP A O 1
ATOM 1442 N N . GLY A 1 180 ? -19.547 -11.469 5.031 1 95.62 180 GLY A N 1
ATOM 1443 C CA . GLY A 1 180 ? -20.312 -10.773 6.051 1 95.62 180 GLY A CA 1
ATOM 1444 C C . GLY A 1 180 ? -21.172 -9.648 5.496 1 95.62 180 GLY A C 1
ATOM 1445 O O . GLY A 1 180 ? -22.359 -9.594 5.762 1 95.62 180 GLY A O 1
ATOM 1446 N N . LEU A 1 181 ? -20.578 -8.695 4.754 1 97.06 181 LEU A N 1
ATOM 1447 C CA . LEU A 1 181 ? -21.328 -7.605 4.129 1 97.06 181 LEU A CA 1
ATOM 1448 C C . LEU A 1 181 ? -22.344 -8.148 3.129 1 97.06 181 LEU A C 1
ATOM 1450 O O . LEU A 1 181 ? -23.469 -7.648 3.047 1 97.06 181 LEU A O 1
ATOM 1454 N N . GLY A 1 182 ? -21.906 -9.172 2.314 1 96.56 182 GLY A N 1
ATOM 1455 C CA . GLY A 1 182 ? -22.812 -9.789 1.365 1 96.56 182 GLY A CA 1
ATOM 1456 C C . GLY A 1 182 ? -24.062 -10.352 2.018 1 96.56 182 GLY A C 1
ATOM 1457 O O . GLY A 1 182 ? -25.172 -10.164 1.51 1 96.56 182 GLY A O 1
ATOM 1458 N N . ALA A 1 183 ? -23.828 -11.062 3.133 1 94.75 183 ALA A N 1
ATOM 1459 C CA . ALA A 1 183 ? -24.953 -11.648 3.852 1 94.75 183 ALA A CA 1
ATOM 1460 C C . ALA A 1 183 ? -25.906 -10.57 4.355 1 94.75 183 ALA A C 1
ATOM 1462 O O . ALA A 1 183 ? -27.141 -10.727 4.289 1 94.75 183 ALA A O 1
ATOM 1463 N N . LEU A 1 184 ? -25.406 -9.492 4.914 1 95.25 184 LEU A N 1
ATOM 1464 C CA . LEU A 1 184 ? -26.219 -8.406 5.453 1 95.25 184 LEU A CA 1
ATOM 1465 C C . LEU A 1 184 ? -26.984 -7.703 4.344 1 95.25 184 LEU A C 1
ATOM 1467 O O . LEU A 1 184 ? -28.141 -7.316 4.535 1 95.25 184 LEU A O 1
ATOM 1471 N N . LEU A 1 185 ? -26.375 -7.574 3.17 1 95.62 185 LEU A N 1
ATOM 1472 C CA . LEU A 1 185 ? -26.922 -6.754 2.1 1 95.62 185 LEU A CA 1
ATOM 1473 C C . LEU A 1 185 ? -27.891 -7.562 1.239 1 95.62 185 LEU A C 1
ATOM 1475 O O . LEU A 1 185 ? -28.828 -7.008 0.675 1 95.62 185 LEU A O 1
ATOM 1479 N N . THR A 1 186 ? -27.656 -8.898 1.089 1 94.69 186 THR A N 1
ATOM 1480 C CA . THR A 1 186 ? -28.438 -9.695 0.151 1 94.69 186 THR A CA 1
ATOM 1481 C C . THR A 1 186 ? -29.25 -10.75 0.89 1 94.69 186 THR A C 1
ATOM 1483 O O . THR A 1 186 ? -30.141 -11.383 0.306 1 94.69 186 THR A O 1
ATOM 1486 N N . LYS A 1 187 ? -28.984 -11.062 2.113 1 90.25 187 LYS A N 1
ATOM 1487 C CA . LYS A 1 187 ? -29.625 -12.078 2.939 1 90.25 187 LYS A CA 1
ATOM 1488 C C . LYS A 1 187 ? -29.281 -13.484 2.449 1 90.25 187 LYS A C 1
ATOM 1490 O O . LYS A 1 187 ? -30.016 -14.438 2.713 1 90.25 187 LYS A O 1
ATOM 1495 N N . THR A 1 188 ? -28.234 -13.539 1.7 1 87.31 188 THR A N 1
ATOM 1496 C CA . THR A 1 188 ? -27.688 -14.82 1.285 1 87.31 188 THR A CA 1
ATOM 1497 C C . THR A 1 188 ? -26.609 -15.289 2.258 1 87.31 188 THR A C 1
ATOM 1499 O O . THR A 1 188 ? -25.656 -14.555 2.551 1 87.31 188 THR A O 1
ATOM 1502 N N . LYS A 1 189 ? -26.641 -16.531 2.664 1 81.44 189 LYS A N 1
ATOM 1503 C CA . LYS A 1 189 ? -25.75 -16.984 3.721 1 81.44 189 LYS A CA 1
ATOM 1504 C C . LYS A 1 189 ? -24.656 -17.906 3.17 1 81.44 189 LYS A C 1
ATOM 1506 O O . LYS A 1 189 ? -23.797 -18.375 3.914 1 81.44 189 LYS A O 1
ATOM 1511 N N . LYS A 1 190 ? -24.625 -18.219 1.922 1 83.31 190 LYS A N 1
ATOM 1512 C CA . LYS A 1 190 ? -23.594 -19.078 1.346 1 83.31 190 LYS A CA 1
ATOM 1513 C C . LYS A 1 190 ? -22.609 -18.266 0.503 1 83.31 190 LYS A C 1
ATOM 1515 O O . LYS A 1 190 ? -23.016 -17.484 -0.363 1 83.31 190 LYS A O 1
ATOM 1520 N N . PHE A 1 191 ? -21.391 -18.547 0.725 1 87.31 191 PHE A N 1
ATOM 1521 C CA . PHE A 1 191 ? -20.328 -17.828 0.05 1 87.31 191 PHE A CA 1
ATOM 1522 C C . PHE A 1 191 ? -20.406 -18.016 -1.459 1 87.31 191 PHE A C 1
ATOM 1524 O O . PHE A 1 191 ? -20.328 -17.047 -2.221 1 87.31 191 PHE A O 1
ATOM 1531 N N . ASP A 1 192 ? -20.578 -19.281 -1.922 1 83.38 192 ASP A N 1
ATOM 1532 C CA . ASP A 1 192 ? -20.594 -19.594 -3.35 1 83.38 192 ASP A CA 1
ATOM 1533 C C . ASP A 1 192 ? -21.812 -18.953 -4.039 1 83.38 192 ASP A C 1
ATOM 1535 O O . ASP A 1 192 ? -21.734 -18.562 -5.203 1 83.38 192 ASP A O 1
ATOM 1539 N N . GLU A 1 193 ? -22.844 -18.859 -3.32 1 89.5 193 GLU A N 1
ATOM 1540 C CA . GLU A 1 193 ? -24.016 -18.188 -3.873 1 89.5 193 GLU A CA 1
ATOM 1541 C C . GLU A 1 193 ? -23.766 -16.703 -4.102 1 89.5 193 GLU A C 1
ATOM 1543 O O . GLU A 1 193 ? -24.234 -16.125 -5.078 1 89.5 193 GLU A O 1
ATOM 1548 N N . LEU A 1 194 ? -23.062 -16.125 -3.17 1 92.12 194 LEU A N 1
ATOM 1549 C CA . LEU A 1 194 ? -22.703 -14.727 -3.316 1 92.12 194 LEU A CA 1
ATOM 1550 C C . LEU A 1 194 ? -21.828 -14.508 -4.551 1 92.12 194 LEU A C 1
ATOM 1552 O O . LEU A 1 194 ? -22 -13.516 -5.266 1 92.12 194 LEU A O 1
ATOM 1556 N N . LEU A 1 195 ? -20.906 -15.438 -4.77 1 90 195 LEU A N 1
ATOM 1557 C CA . LEU A 1 195 ? -20.047 -15.359 -5.945 1 90 195 LEU A CA 1
ATOM 1558 C C . LEU A 1 195 ? -20.859 -15.508 -7.227 1 90 195 LEU A C 1
ATOM 1560 O O . LEU A 1 195 ? -20.594 -14.836 -8.227 1 90 195 LEU A O 1
ATOM 1564 N N . HIS A 1 196 ? -21.844 -16.344 -7.145 1 90.25 196 HIS A N 1
ATOM 1565 C CA . HIS A 1 196 ? -22.719 -16.547 -8.289 1 90.25 196 HIS A CA 1
ATOM 1566 C C . HIS A 1 196 ? -23.516 -15.289 -8.594 1 90.25 196 HIS A C 1
ATOM 1568 O O . HIS A 1 196 ? -23.656 -14.898 -9.75 1 90.25 196 HIS A O 1
ATOM 1574 N N . LEU A 1 197 ? -24.031 -14.664 -7.555 1 94.88 197 LEU A N 1
ATOM 1575 C CA . LEU A 1 197 ? -24.734 -13.406 -7.73 1 94.88 197 LEU A CA 1
ATOM 1576 C C . LEU A 1 197 ? -23.828 -12.352 -8.359 1 94.88 197 LEU A C 1
ATOM 1578 O O . LEU A 1 197 ? -24.234 -11.664 -9.297 1 94.88 197 LEU A O 1
ATOM 1582 N N . ALA A 1 198 ? -22.625 -12.281 -7.891 1 94.56 198 ALA A N 1
ATOM 1583 C CA . ALA A 1 198 ? -21.672 -11.297 -8.391 1 94.56 198 ALA A CA 1
ATOM 1584 C C . ALA A 1 198 ? -21.391 -11.5 -9.875 1 94.56 198 ALA A C 1
ATOM 1586 O O . ALA A 1 198 ? -21.188 -10.531 -10.609 1 94.56 198 ALA A O 1
ATOM 1587 N N . SER A 1 199 ? -21.391 -12.734 -10.32 1 90.81 199 SER A N 1
ATOM 1588 C CA . SER A 1 199 ? -21.062 -13.031 -11.711 1 90.81 199 SER A CA 1
ATOM 1589 C C . SER A 1 199 ? -22.156 -12.523 -12.648 1 90.81 199 SER A C 1
ATOM 1591 O O . SER A 1 199 ? -21.906 -12.297 -13.836 1 90.81 199 SER A O 1
ATOM 1593 N N . LYS A 1 200 ? -23.328 -12.242 -12.117 1 94.69 200 LYS A N 1
ATOM 1594 C CA . LYS A 1 200 ? -24.469 -11.836 -12.938 1 94.69 200 LYS A CA 1
ATOM 1595 C C . LYS A 1 200 ? -24.719 -10.336 -12.828 1 94.69 200 LYS A C 1
ATOM 1597 O O . LYS A 1 200 ? -25.547 -9.789 -13.555 1 94.69 200 LYS A O 1
ATOM 1602 N N . GLY A 1 201 ? -24.016 -9.68 -11.984 1 96.38 201 GLY A N 1
ATOM 1603 C CA . GLY A 1 201 ? -24.328 -8.289 -11.672 1 96.38 201 GLY A CA 1
ATOM 1604 C C . GLY A 1 201 ? -23.562 -7.297 -12.523 1 96.38 201 GLY A C 1
ATOM 1605 O O . GLY A 1 201 ? -22.594 -7.664 -13.195 1 96.38 201 GLY A O 1
ATOM 1606 N N . GLN A 1 202 ? -24.094 -6.098 -12.477 1 96.56 202 GLN A N 1
ATOM 1607 C CA . GLN A 1 202 ? -23.422 -4.949 -13.078 1 96.56 202 GLN A CA 1
ATOM 1608 C C . GLN A 1 202 ? -23.062 -3.9 -12.023 1 96.56 202 GLN A C 1
ATOM 1610 O O . GLN A 1 202 ? -23.922 -3.113 -11.625 1 96.56 202 GLN A O 1
ATOM 1615 N N . HIS A 1 203 ? -21.781 -3.756 -11.781 1 95.5 203 HIS A N 1
ATOM 1616 C CA . HIS A 1 203 ? -21.359 -2.91 -10.672 1 95.5 203 HIS A CA 1
ATOM 1617 C C . HIS A 1 203 ? -21.594 -1.436 -10.977 1 95.5 203 HIS A C 1
ATOM 1619 O O . HIS A 1 203 ? -21.781 -0.626 -10.07 1 95.5 203 HIS A O 1
ATOM 1625 N N . THR A 1 204 ? -21.656 -0.979 -12.273 1 95.62 204 THR A N 1
ATOM 1626 C CA . THR A 1 204 ? -21.797 0.414 -12.68 1 95.62 204 THR A CA 1
ATOM 1627 C C . THR A 1 204 ? -23.141 0.979 -12.227 1 95.62 204 THR A C 1
ATOM 1629 O O . THR A 1 204 ? -23.328 2.197 -12.211 1 95.62 204 THR A O 1
ATOM 1632 N N . ASN A 1 205 ? -24.062 0.099 -11.859 1 95.56 205 ASN A N 1
ATOM 1633 C CA . ASN A 1 205 ? -25.359 0.537 -11.344 1 95.56 205 ASN A CA 1
ATOM 1634 C C . ASN A 1 205 ? -25.25 1.027 -9.906 1 95.56 205 ASN A C 1
ATOM 1636 O O . ASN A 1 205 ? -26.109 1.754 -9.422 1 95.56 205 ASN A O 1
ATOM 1640 N N . VAL A 1 206 ? -24.172 0.625 -9.234 1 96.44 206 VAL A N 1
ATOM 1641 C CA . VAL A 1 206 ? -24.031 0.902 -7.809 1 96.44 206 VAL A CA 1
ATOM 1642 C C . VAL A 1 206 ? -22.828 1.824 -7.574 1 96.44 206 VAL A C 1
ATOM 1644 O O . VAL A 1 206 ? -22.891 2.738 -6.75 1 96.44 206 VAL A O 1
ATOM 1647 N N . ASP A 1 207 ? -21.781 1.625 -8.305 1 96.62 207 ASP A N 1
ATOM 1648 C CA . ASP A 1 207 ? -20.531 2.361 -8.133 1 96.62 207 ASP A CA 1
ATOM 1649 C C . ASP A 1 207 ? -20.562 3.684 -8.898 1 96.62 207 ASP A C 1
ATOM 1651 O O . ASP A 1 207 ? -21.203 3.787 -9.945 1 96.62 207 ASP A O 1
ATOM 1655 N N . MET A 1 208 ? -19.906 4.621 -8.352 1 94.38 208 MET A N 1
ATOM 1656 C CA . MET A 1 208 ? -19.672 5.887 -9.047 1 94.38 208 MET A CA 1
ATOM 1657 C C . MET A 1 208 ? -18.375 5.832 -9.859 1 94.38 208 MET A C 1
ATOM 1659 O O . MET A 1 208 ? -17.328 5.473 -9.328 1 94.38 208 MET A O 1
ATOM 1663 N N . LEU A 1 209 ? -18.453 6.164 -11.117 1 94.12 209 LEU A N 1
ATOM 1664 C CA . LEU A 1 209 ? -17.297 6.156 -12 1 94.12 209 LEU A CA 1
ATOM 1665 C C . LEU A 1 209 ? -16.703 7.555 -12.125 1 94.12 209 LEU A C 1
ATOM 1667 O O . LEU A 1 209 ? -17.344 8.547 -11.766 1 94.12 209 LEU A O 1
ATOM 1671 N N . VAL A 1 210 ? -15.477 7.664 -12.547 1 91.12 210 VAL A N 1
ATOM 1672 C CA . VAL A 1 210 ? -14.789 8.938 -12.766 1 91.12 210 VAL A CA 1
ATOM 1673 C C . VAL A 1 210 ? -15.641 9.82 -13.68 1 91.12 210 VAL A C 1
ATOM 1675 O O . VAL A 1 210 ? -15.789 11.016 -13.422 1 91.12 210 VAL A O 1
ATOM 1678 N N . GLN A 1 211 ? -16.234 9.258 -14.68 1 90.88 211 GLN A N 1
ATOM 1679 C CA . GLN A 1 211 ? -17.031 10.039 -15.617 1 90.88 211 GLN A CA 1
ATOM 1680 C C . GLN A 1 211 ? -18.281 10.594 -14.953 1 90.88 211 GLN A C 1
ATOM 1682 O O . GLN A 1 211 ? -18.828 11.617 -15.375 1 90.88 211 GLN A O 1
ATOM 1687 N N . ASP A 1 212 ? -18.781 9.898 -13.953 1 87 212 ASP A N 1
ATOM 1688 C CA . ASP A 1 212 ? -19.953 10.383 -13.219 1 87 212 ASP A CA 1
ATOM 1689 C C . ASP A 1 212 ? -19.625 11.648 -12.43 1 87 212 ASP A C 1
ATOM 1691 O O . ASP A 1 212 ? -20.516 12.445 -12.133 1 87 212 ASP A O 1
ATOM 1695 N N . ILE A 1 213 ? -18.406 11.859 -12.047 1 81.12 213 ILE A N 1
ATOM 1696 C CA . ILE A 1 213 ? -17.984 12.984 -11.219 1 81.12 213 ILE A CA 1
ATOM 1697 C C . ILE A 1 213 ? -17.5 14.125 -12.117 1 81.12 213 ILE A C 1
ATOM 1699 O O . ILE A 1 213 ? -17.844 15.289 -11.898 1 81.12 213 ILE A O 1
ATOM 1703 N N . TYR A 1 214 ? -16.781 13.734 -13.18 1 79.88 214 TYR A N 1
ATOM 1704 C CA . TYR A 1 214 ? -16.062 14.773 -13.922 1 79.88 214 TYR A CA 1
ATOM 1705 C C . TYR A 1 214 ? -16.609 14.891 -15.344 1 79.88 214 TYR A C 1
ATOM 1707 O O . TYR A 1 214 ? -16.172 15.75 -16.109 1 79.88 214 TYR A O 1
ATOM 1715 N N . GLY A 1 215 ? -17.625 14.047 -15.75 1 79.12 215 GLY A N 1
ATOM 1716 C CA . GLY A 1 215 ? -18.25 14.102 -17.062 1 79.12 215 GLY A CA 1
ATOM 1717 C C . GLY A 1 215 ? -17.469 13.359 -18.125 1 79.12 215 GLY A C 1
ATOM 1718 O O . GLY A 1 215 ? -17.938 13.203 -19.266 1 79.12 215 GLY A O 1
ATOM 1719 N N . GLY A 1 216 ? -16.281 12.969 -17.812 1 79.75 216 GLY A N 1
ATOM 1720 C CA . GLY A 1 216 ? -15.391 12.242 -18.703 1 79.75 216 GLY A CA 1
ATOM 1721 C C . GLY A 1 216 ? -14.133 11.75 -18.031 1 79.75 216 GLY A C 1
ATOM 1722 O O . GLY A 1 216 ? -14.117 11.555 -16.812 1 79.75 216 GLY A O 1
ATOM 1723 N N . ALA A 1 217 ? -13.195 11.484 -18.938 1 79.12 217 ALA A N 1
ATOM 1724 C CA . ALA A 1 217 ? -11.891 11.109 -18.391 1 79.12 217 ALA A CA 1
ATOM 1725 C C . ALA A 1 217 ? -11.258 12.273 -17.625 1 79.12 217 ALA A C 1
ATOM 1727 O O . ALA A 1 217 ? -11.516 13.438 -17.938 1 79.12 217 ALA A O 1
ATOM 1728 N N . TYR A 1 218 ? -10.664 11.883 -16.625 1 82.12 218 TYR A N 1
ATOM 1729 C CA . TYR A 1 218 ? -9.891 12.898 -15.93 1 82.12 218 TYR A CA 1
ATOM 1730 C C . TYR A 1 218 ? -8.492 13.023 -16.516 1 82.12 218 TYR A C 1
ATOM 1732 O O . TYR A 1 218 ? -7.547 12.398 -16.031 1 82.12 218 TYR A O 1
ATOM 1740 N N . GLN A 1 219 ? -8.312 13.836 -17.375 1 73.19 219 GLN A N 1
ATOM 1741 C CA . GLN A 1 219 ? -7.133 13.922 -18.234 1 73.19 219 GLN A CA 1
ATOM 1742 C C . GLN A 1 219 ? -5.906 14.344 -17.438 1 73.19 219 GLN A C 1
ATOM 1744 O O . GLN A 1 219 ? -4.809 13.828 -17.656 1 73.19 219 GLN A O 1
ATOM 1749 N N . THR A 1 220 ? -6.125 15.211 -16.5 1 73.12 220 THR A N 1
ATOM 1750 C CA . THR A 1 220 ? -4.992 15.719 -15.734 1 73.12 220 THR A CA 1
ATOM 1751 C C . THR A 1 220 ? -4.301 14.594 -14.969 1 73.12 220 THR A C 1
ATOM 1753 O O . THR A 1 220 ? -3.076 14.609 -14.812 1 73.12 220 THR A O 1
ATOM 1756 N N . LEU A 1 221 ? -5.137 13.602 -14.539 1 76.12 221 LEU A N 1
ATOM 1757 C CA . LEU A 1 221 ? -4.566 12.5 -13.773 1 76.12 221 LEU A CA 1
ATOM 1758 C C . LEU A 1 221 ? -4.379 11.266 -14.641 1 76.12 221 LEU A C 1
ATOM 1760 O O . LEU A 1 221 ? -3.803 10.266 -14.203 1 76.12 221 LEU A O 1
ATOM 1764 N N . GLY A 1 222 ? -4.836 11.359 -15.914 1 76.88 222 GLY A N 1
ATOM 1765 C CA . GLY A 1 222 ? -4.746 10.211 -16.797 1 76.88 222 GLY A CA 1
ATOM 1766 C C . GLY A 1 222 ? -5.672 9.078 -16.406 1 76.88 222 GLY A C 1
ATOM 1767 O O . GLY A 1 222 ? -5.344 7.906 -16.594 1 76.88 222 GLY A O 1
ATOM 1768 N N . LEU A 1 223 ? -6.777 9.414 -15.773 1 86.5 223 LEU A N 1
ATOM 1769 C CA . LEU A 1 223 ? -7.727 8.398 -15.336 1 86.5 223 LEU A CA 1
ATOM 1770 C C . LEU A 1 223 ? -8.859 8.234 -16.344 1 86.5 223 LEU A C 1
ATOM 1772 O O . LEU A 1 223 ? -9.461 9.227 -16.766 1 86.5 223 LEU A O 1
ATOM 1776 N N . SER A 1 224 ? -9.086 7.004 -16.75 1 89.62 224 SER A N 1
ATOM 1777 C CA . SER A 1 224 ? -10.164 6.703 -17.688 1 89.62 224 SER A CA 1
ATOM 1778 C C . SER A 1 224 ? -11.531 6.949 -17.062 1 89.62 224 SER A C 1
ATOM 1780 O O . SER A 1 224 ? -11.688 6.863 -15.836 1 89.62 224 SER A O 1
ATOM 1782 N N . GLY A 1 225 ? -12.492 7.27 -17.828 1 91.5 225 GLY A N 1
ATOM 1783 C CA . GLY A 1 225 ? -13.844 7.543 -17.359 1 91.5 225 GLY A CA 1
ATOM 1784 C C . GLY A 1 225 ? -14.516 6.336 -16.734 1 91.5 225 GLY A C 1
ATOM 1785 O O . GLY A 1 225 ? -15.383 6.48 -15.867 1 91.5 225 GLY A O 1
ATOM 1786 N N . ASN A 1 226 ? -14.047 5.133 -17.109 1 91.25 226 ASN A N 1
ATOM 1787 C CA . ASN A 1 226 ? -14.695 3.908 -16.656 1 91.25 226 ASN A CA 1
ATOM 1788 C C . ASN A 1 226 ? -14.078 3.396 -15.359 1 91.25 226 ASN A C 1
ATOM 1790 O O . ASN A 1 226 ? -14.547 2.404 -14.797 1 91.25 226 ASN A O 1
ATOM 1794 N N . LEU A 1 227 ? -13.172 4.129 -14.906 1 92.5 227 LEU A N 1
ATOM 1795 C CA . LEU A 1 227 ? -12.555 3.746 -13.641 1 92.5 227 LEU A CA 1
ATOM 1796 C C . LEU A 1 227 ? -13.5 4.012 -12.477 1 92.5 227 LEU A C 1
ATOM 1798 O O . LEU A 1 227 ? -14.203 5.023 -12.453 1 92.5 227 LEU A O 1
ATOM 1802 N N . ILE A 1 228 ? -13.578 3.098 -11.555 1 94.62 228 ILE A N 1
ATOM 1803 C CA . ILE A 1 228 ? -14.414 3.291 -10.375 1 94.62 228 ILE A CA 1
ATOM 1804 C C . ILE A 1 228 ? -13.828 4.391 -9.5 1 94.62 228 ILE A C 1
ATOM 1806 O O . ILE A 1 228 ? -12.695 4.273 -9.023 1 94.62 228 ILE A O 1
ATOM 1810 N N . ALA A 1 229 ? -14.562 5.48 -9.305 1 93.12 229 ALA A N 1
ATOM 1811 C CA . ALA A 1 229 ? -14.148 6.594 -8.453 1 93.12 229 ALA A CA 1
ATOM 1812 C C . ALA A 1 229 ? -14.5 6.324 -6.992 1 93.12 229 ALA A C 1
ATOM 1814 O O . ALA A 1 229 ? -13.742 6.684 -6.09 1 93.12 229 ALA A O 1
ATOM 1815 N N . SER A 1 230 ? -15.633 5.738 -6.805 1 95.25 230 SER A N 1
ATOM 1816 C CA . SER A 1 230 ? -16.125 5.422 -5.469 1 95.25 230 SER A CA 1
ATOM 1817 C C . SER A 1 230 ? -17.016 4.184 -5.484 1 95.25 230 SER A C 1
ATOM 1819 O O . SER A 1 230 ? -18.031 4.148 -6.184 1 95.25 230 SER A O 1
ATOM 1821 N N . SER A 1 231 ? -16.609 3.152 -4.684 1 97.75 231 SER A N 1
ATOM 1822 C CA . SER A 1 231 ? -17.438 1.966 -4.523 1 97.75 231 SER A CA 1
ATOM 1823 C C . SER A 1 231 ? -18.719 2.283 -3.74 1 97.75 231 SER A C 1
ATOM 1825 O O . SER A 1 231 ? -18.656 2.928 -2.691 1 97.75 231 SER A O 1
ATOM 1827 N N . PHE A 1 232 ? -19.891 1.914 -4.336 1 97.19 232 PHE A N 1
ATOM 1828 C CA . PHE A 1 232 ? -21.203 2.125 -3.732 1 97.19 232 PHE A CA 1
ATOM 1829 C C . PHE A 1 232 ? -21.547 3.611 -3.686 1 97.19 232 PHE A C 1
ATOM 1831 O O . PHE A 1 232 ? -22.406 4.031 -2.9 1 97.19 232 PHE A O 1
ATOM 1838 N N . GLY A 1 233 ? -20.875 4.422 -4.484 1 93.69 233 GLY A N 1
ATOM 1839 C CA . GLY A 1 233 ? -21.047 5.867 -4.449 1 93.69 233 GLY A CA 1
ATOM 1840 C C . GLY A 1 233 ? -22.453 6.305 -4.824 1 93.69 233 GLY A C 1
ATOM 1841 O O . GLY A 1 233 ? -22.938 7.34 -4.355 1 93.69 233 GLY A O 1
ATOM 1842 N N . LYS A 1 234 ? -23.141 5.535 -5.613 1 92.38 234 LYS A N 1
ATOM 1843 C CA . LYS A 1 234 ? -24.453 5.918 -6.094 1 92.38 234 LYS A CA 1
ATOM 1844 C C . LYS A 1 234 ? -25.531 5.555 -5.082 1 92.38 234 LYS A C 1
ATOM 1846 O O . LYS A 1 234 ? -26.656 6.07 -5.145 1 92.38 234 LYS A O 1
ATOM 1851 N N . SER A 1 235 ? -25.203 4.691 -4.156 1 90.88 235 SER A N 1
ATOM 1852 C CA . SER A 1 235 ? -26.219 4.207 -3.219 1 90.88 235 SER A CA 1
ATOM 1853 C C . SER A 1 235 ? -26.469 5.211 -2.098 1 90.88 235 SER A C 1
ATOM 1855 O O . SER A 1 235 ? -27.469 5.125 -1.385 1 90.88 235 SER A O 1
ATOM 1857 N N . ALA A 1 236 ? -25.641 6.18 -1.904 1 82.62 236 ALA A N 1
ATOM 1858 C CA . ALA A 1 236 ? -25.75 7.156 -0.826 1 82.62 236 ALA A CA 1
ATOM 1859 C C . ALA A 1 236 ? -27 8.016 -0.993 1 82.62 236 ALA A C 1
ATOM 1861 O O . ALA A 1 236 ? -27.688 8.336 -0.013 1 82.62 236 ALA A O 1
ATOM 1862 N N . THR A 1 237 ? -27.281 8.398 -2.193 1 76.25 237 THR A N 1
ATOM 1863 C CA . THR A 1 237 ? -28.344 9.383 -2.389 1 76.25 237 THR A CA 1
ATOM 1864 C C . THR A 1 237 ? -29.484 8.789 -3.211 1 76.25 237 THR A C 1
ATOM 1866 O O . THR A 1 237 ? -30.484 9.461 -3.467 1 76.25 237 THR A O 1
ATOM 1869 N N . ALA A 1 238 ? -29.359 7.551 -3.523 1 76.94 238 ALA A N 1
ATOM 1870 C CA . ALA A 1 238 ? -30.359 6.984 -4.414 1 76.94 238 ALA A CA 1
ATOM 1871 C C . ALA A 1 238 ? -31.594 6.512 -3.627 1 76.94 238 ALA A C 1
ATOM 1873 O O . ALA A 1 238 ? -31.453 5.977 -2.523 1 76.94 238 ALA A O 1
ATOM 1874 N N . ASP A 1 239 ? -32.656 6.883 -4.203 1 78.62 239 ASP A N 1
ATOM 1875 C CA . ASP A 1 239 ? -33.906 6.398 -3.637 1 78.62 239 ASP A CA 1
ATOM 1876 C C . ASP A 1 239 ? -34.406 5.148 -4.363 1 78.62 239 ASP A C 1
ATOM 1878 O O . ASP A 1 239 ? -35.625 4.934 -4.504 1 78.62 239 ASP A O 1
ATOM 1882 N N . LYS A 1 240 ? -33.562 4.426 -4.914 1 83 240 LYS A N 1
ATOM 1883 C CA . LYS A 1 240 ? -33.938 3.215 -5.629 1 83 240 LYS A CA 1
ATOM 1884 C C . LYS A 1 240 ? -33.344 1.972 -4.977 1 83 240 LYS A C 1
ATOM 1886 O O . LYS A 1 240 ? -32.406 2.07 -4.207 1 83 240 LYS A O 1
ATOM 1891 N N . GLU A 1 241 ? -34.062 0.893 -5.312 1 88.56 241 GLU A N 1
ATOM 1892 C CA . GLU A 1 241 ? -33.531 -0.39 -4.852 1 88.56 241 GLU A CA 1
ATOM 1893 C C . GLU A 1 241 ? -32.5 -0.939 -5.82 1 88.56 241 GLU A C 1
ATOM 1895 O O . GLU A 1 241 ? -32.594 -0.749 -7.031 1 88.56 241 GLU A O 1
ATOM 1900 N N . PHE A 1 242 ? -31.484 -1.496 -5.305 1 94.06 242 PHE A N 1
ATOM 1901 C CA . PHE A 1 242 ? -30.438 -2.117 -6.098 1 94.06 242 PHE A CA 1
ATOM 1902 C C . PHE A 1 242 ? -30.562 -3.635 -6.082 1 94.06 242 PHE A C 1
ATOM 1904 O O . PHE A 1 242 ? -30.969 -4.219 -5.07 1 94.06 242 PHE A O 1
ATOM 1911 N N . SER A 1 243 ? -30.297 -4.23 -7.18 1 96 243 SER A N 1
ATOM 1912 C CA . SER A 1 243 ? -30.406 -5.688 -7.242 1 96 243 SER A CA 1
ATOM 1913 C C . SER A 1 243 ? -29.312 -6.355 -6.414 1 96 243 SER A C 1
ATOM 1915 O O . SER A 1 243 ? -28.219 -5.805 -6.262 1 96 243 SER A O 1
ATOM 1917 N N . LYS A 1 244 ? -29.625 -7.57 -5.938 1 96.88 244 LYS A N 1
ATOM 1918 C CA . LYS A 1 244 ? -28.641 -8.344 -5.18 1 96.88 244 LYS A CA 1
ATOM 1919 C C . LYS A 1 244 ? -27.422 -8.656 -6.031 1 96.88 244 LYS A C 1
ATOM 1921 O O . LYS A 1 244 ? -26.297 -8.695 -5.527 1 96.88 244 LYS A O 1
ATOM 1926 N N . GLU A 1 245 ? -27.641 -8.883 -7.32 1 97.44 245 GLU A N 1
ATOM 1927 C CA . GLU A 1 245 ? -26.547 -9.172 -8.258 1 97.44 245 GLU A CA 1
ATOM 1928 C C . GLU A 1 245 ? -25.594 -7.988 -8.383 1 97.44 245 GLU A C 1
ATOM 1930 O O . GLU A 1 245 ? -24.375 -8.156 -8.289 1 97.44 245 GLU A O 1
ATOM 1935 N N . ASP A 1 246 ? -26.156 -6.82 -8.508 1 97.81 246 ASP A N 1
ATOM 1936 C CA . ASP A 1 246 ? -25.344 -5.621 -8.656 1 97.81 246 ASP A CA 1
ATOM 1937 C C . ASP A 1 246 ? -24.562 -5.32 -7.379 1 97.81 246 ASP A C 1
ATOM 1939 O O . ASP A 1 246 ? -23.391 -4.926 -7.434 1 97.81 246 ASP A O 1
ATOM 1943 N N . ILE A 1 247 ? -25.219 -5.492 -6.289 1 97.56 247 ILE A N 1
ATOM 1944 C CA . ILE A 1 247 ? -24.609 -5.254 -4.988 1 97.56 247 ILE A CA 1
ATOM 1945 C C . ILE A 1 247 ? -23.438 -6.215 -4.785 1 97.56 247 ILE A C 1
ATOM 1947 O O . ILE A 1 247 ? -22.344 -5.797 -4.387 1 97.56 247 ILE A O 1
ATOM 1951 N N . SER A 1 248 ? -23.688 -7.492 -5.059 1 97.31 248 SER A N 1
ATOM 1952 C CA . SER A 1 248 ? -22.656 -8.508 -4.883 1 97.31 248 SER A CA 1
ATOM 1953 C C . SER A 1 248 ? -21.469 -8.25 -5.801 1 97.31 248 SER A C 1
ATOM 1955 O O . SER A 1 248 ? -20.312 -8.43 -5.402 1 97.31 248 SER A O 1
ATOM 1957 N N . LYS A 1 249 ? -21.781 -7.836 -7.008 1 97.62 249 LYS A N 1
ATOM 1958 C CA . LYS A 1 249 ? -20.719 -7.531 -7.961 1 97.62 249 LYS A CA 1
ATOM 1959 C C . LYS A 1 249 ? -19.875 -6.359 -7.484 1 97.62 249 LYS A C 1
ATOM 1961 O O . LYS A 1 249 ? -18.641 -6.414 -7.535 1 97.62 249 LYS A O 1
ATOM 1966 N N . SER A 1 250 ? -20.516 -5.277 -7.055 1 97.94 250 SER A N 1
ATOM 1967 C CA . SER A 1 250 ? -19.797 -4.109 -6.547 1 97.94 250 SER A CA 1
ATOM 1968 C C . SER A 1 250 ? -18.938 -4.469 -5.34 1 97.94 250 SER A C 1
ATOM 1970 O O . SER A 1 250 ? -17.812 -3.996 -5.211 1 97.94 250 SER A O 1
ATOM 1972 N N . LEU A 1 251 ? -19.516 -5.254 -4.496 1 97.94 251 LEU A N 1
ATOM 1973 C CA . LEU A 1 251 ? -18.812 -5.688 -3.299 1 97.94 251 LEU A CA 1
ATOM 1974 C C . LEU A 1 251 ? -17.562 -6.488 -3.67 1 97.94 251 LEU A C 1
ATOM 1976 O O . LEU A 1 251 ? -16.484 -6.27 -3.105 1 97.94 251 LEU A O 1
ATOM 1980 N N . LEU A 1 252 ? -17.688 -7.426 -4.586 1 97.44 252 LEU A N 1
ATOM 1981 C CA . LEU A 1 252 ? -16.578 -8.25 -5.035 1 97.44 252 LEU A CA 1
ATOM 1982 C C . LEU A 1 252 ? -15.492 -7.387 -5.676 1 97.44 252 LEU A C 1
ATOM 1984 O O . LEU A 1 252 ? -14.305 -7.586 -5.418 1 97.44 252 LEU A O 1
ATOM 1988 N N . HIS A 1 253 ? -15.875 -6.426 -6.5 1 97.5 253 HIS A N 1
ATOM 1989 C CA . HIS A 1 253 ? -14.922 -5.516 -7.133 1 97.5 253 HIS A CA 1
ATOM 1990 C C . HIS A 1 253 ? -14.18 -4.688 -6.094 1 97.5 253 HIS A C 1
ATOM 1992 O O . HIS A 1 253 ? -12.953 -4.523 -6.18 1 97.5 253 HIS A O 1
ATOM 1998 N N . MET A 1 254 ? -14.914 -4.195 -5.164 1 98.25 254 MET A N 1
ATOM 1999 C CA . MET A 1 254 ? -14.344 -3.34 -4.125 1 98.25 254 MET A CA 1
ATOM 2000 C C . MET A 1 254 ? -13.25 -4.07 -3.354 1 98.25 254 MET A C 1
ATOM 2002 O O . MET A 1 254 ? -12.133 -3.566 -3.221 1 98.25 254 MET A O 1
ATOM 2006 N N . ILE A 1 255 ? -13.555 -5.25 -2.947 1 98.06 255 ILE A N 1
ATOM 2007 C CA . ILE A 1 255 ? -12.648 -6.023 -2.104 1 98.06 255 ILE A CA 1
ATOM 2008 C C . ILE A 1 255 ? -11.477 -6.527 -2.936 1 98.06 255 ILE A C 1
ATOM 2010 O O . ILE A 1 255 ? -10.32 -6.418 -2.518 1 98.06 255 ILE A O 1
ATOM 2014 N N . SER A 1 256 ? -11.719 -7.055 -4.141 1 97.81 256 SER A N 1
ATOM 2015 C CA . SER A 1 256 ? -10.672 -7.598 -5 1 97.81 256 SER A CA 1
ATOM 2016 C C . SER A 1 256 ? -9.703 -6.508 -5.449 1 97.81 256 SER A C 1
ATOM 2018 O O . SER A 1 256 ? -8.492 -6.73 -5.508 1 97.81 256 SER A O 1
ATOM 2020 N N . ASN A 1 257 ? -10.242 -5.328 -5.797 1 97.69 257 ASN A N 1
ATOM 2021 C CA . ASN A 1 257 ? -9.398 -4.207 -6.195 1 97.69 257 ASN A CA 1
ATOM 2022 C C . ASN A 1 257 ? -8.484 -3.762 -5.059 1 97.69 257 ASN A C 1
ATOM 2024 O O . ASN A 1 257 ? -7.32 -3.428 -5.285 1 97.69 257 ASN A O 1
ATOM 2028 N N . ASP A 1 258 ? -9.039 -3.74 -3.896 1 98.31 258 ASP A N 1
ATOM 2029 C CA . ASP A 1 258 ? -8.266 -3.328 -2.727 1 98.31 258 ASP A CA 1
ATOM 2030 C C . ASP A 1 258 ? -7.125 -4.305 -2.451 1 98.31 258 ASP A C 1
ATOM 2032 O O . ASP A 1 258 ? -5.996 -3.885 -2.195 1 98.31 258 ASP A O 1
ATOM 2036 N N . ILE A 1 259 ? -7.457 -5.516 -2.463 1 98.12 259 ILE A N 1
ATOM 2037 C CA . ILE A 1 259 ? -6.453 -6.551 -2.229 1 98.12 259 ILE A CA 1
ATOM 2038 C C . ILE A 1 259 ? -5.355 -6.453 -3.289 1 98.12 259 ILE A C 1
ATOM 2040 O O . ILE A 1 259 ? -4.168 -6.555 -2.975 1 98.12 259 ILE A O 1
ATOM 2044 N N . GLY A 1 260 ? -5.766 -6.32 -4.582 1 98.19 260 GLY A N 1
ATOM 2045 C CA . GLY A 1 260 ? -4.793 -6.164 -5.652 1 98.19 260 GLY A CA 1
ATOM 2046 C C . GLY A 1 260 ? -3.871 -4.977 -5.449 1 98.19 260 GLY A C 1
ATOM 2047 O O . GLY A 1 260 ? -2.664 -5.074 -5.684 1 98.19 260 GLY A O 1
ATOM 2048 N N . GLN A 1 261 ? -4.441 -3.859 -5.031 1 98.06 261 GLN A N 1
ATOM 2049 C CA . GLN A 1 261 ? -3.646 -2.658 -4.797 1 98.06 261 GLN A CA 1
ATOM 2050 C C . GLN A 1 261 ? -2.645 -2.871 -3.666 1 98.06 261 GLN A C 1
ATOM 2052 O O . GLN A 1 261 ? -1.477 -2.5 -3.785 1 98.06 261 GLN A O 1
ATOM 2057 N N . LEU A 1 262 ? -3.121 -3.414 -2.561 1 98.19 262 LEU A N 1
ATOM 2058 C CA . LEU A 1 262 ? -2.238 -3.688 -1.432 1 98.19 262 LEU A CA 1
ATOM 2059 C C . LEU A 1 262 ? -1.105 -4.621 -1.841 1 98.19 262 LEU A C 1
ATOM 2061 O O . LEU A 1 262 ? 0.055 -4.383 -1.502 1 98.19 262 LEU A O 1
ATOM 2065 N N . ALA A 1 263 ? -1.499 -5.688 -2.568 1 98.19 263 ALA A N 1
ATOM 2066 C CA . ALA A 1 263 ? -0.495 -6.637 -3.043 1 98.19 263 ALA A CA 1
ATOM 2067 C C . ALA A 1 263 ? 0.569 -5.938 -3.881 1 98.19 263 ALA A C 1
ATOM 2069 O O . ALA A 1 263 ? 1.766 -6.18 -3.707 1 98.19 263 ALA A O 1
ATOM 2070 N N . CYS A 1 264 ? 0.156 -5.098 -4.762 1 97.94 264 CYS A N 1
ATOM 2071 C CA . CYS A 1 264 ? 1.059 -4.352 -5.633 1 97.94 264 CYS A CA 1
ATOM 2072 C C . CYS A 1 264 ? 1.992 -3.467 -4.82 1 97.94 264 CYS A C 1
ATOM 2074 O O . CYS A 1 264 ? 3.203 -3.453 -5.051 1 97.94 264 CYS A O 1
ATOM 2076 N N . LEU A 1 265 ? 1.449 -2.752 -3.873 1 98.19 265 LEU A N 1
ATOM 2077 C CA . LEU A 1 265 ? 2.234 -1.809 -3.084 1 98.19 265 LEU A CA 1
ATOM 2078 C C . LEU A 1 265 ? 3.285 -2.537 -2.254 1 98.19 265 LEU A C 1
ATOM 2080 O O . LEU A 1 265 ? 4.434 -2.1 -2.178 1 98.19 265 LEU A O 1
ATOM 2084 N N . TYR A 1 266 ? 2.9 -3.623 -1.611 1 98.12 266 TYR A N 1
ATOM 2085 C CA . TYR A 1 266 ? 3.859 -4.391 -0.825 1 98.12 266 TYR A CA 1
ATOM 2086 C C . TYR A 1 266 ? 4.926 -5.012 -1.719 1 98.12 266 TYR A C 1
ATOM 2088 O O . TYR A 1 266 ? 6.098 -5.094 -1.334 1 98.12 266 TYR A O 1
ATOM 2096 N N . ALA A 1 267 ? 4.496 -5.527 -2.914 1 98.19 267 ALA A N 1
ATOM 2097 C CA . ALA A 1 267 ? 5.473 -6.07 -3.855 1 98.19 267 ALA A CA 1
ATOM 2098 C C . ALA A 1 267 ? 6.504 -5.012 -4.246 1 98.19 267 ALA A C 1
ATOM 2100 O O . ALA A 1 267 ? 7.707 -5.277 -4.234 1 98.19 267 ALA A O 1
ATOM 2101 N N . LYS A 1 268 ? 6.043 -3.811 -4.527 1 97.56 268 LYS A N 1
ATOM 2102 C CA . LYS A 1 268 ? 6.934 -2.725 -4.934 1 97.56 268 LYS A CA 1
ATOM 2103 C C . LYS A 1 268 ? 7.832 -2.295 -3.777 1 97.56 268 LYS A C 1
ATOM 2105 O O . LYS A 1 268 ? 9.023 -2.041 -3.975 1 97.56 268 LYS A O 1
ATOM 2110 N N . LEU A 1 269 ? 7.277 -2.176 -2.594 1 97.19 269 LEU A N 1
ATOM 2111 C CA . LEU A 1 269 ? 8.031 -1.775 -1.413 1 97.19 269 LEU A CA 1
ATOM 2112 C C . LEU A 1 269 ? 9.195 -2.729 -1.166 1 97.19 269 LEU A C 1
ATOM 2114 O O . LEU A 1 269 ? 10.25 -2.314 -0.677 1 97.19 269 LEU A O 1
ATOM 2118 N N . HIS A 1 270 ? 8.984 -3.973 -1.502 1 97.19 270 HIS A N 1
ATOM 2119 C CA . HIS A 1 270 ? 9.992 -4.988 -1.2 1 97.19 270 HIS A CA 1
ATOM 2120 C C . HIS A 1 270 ? 10.703 -5.449 -2.465 1 97.19 270 HIS A C 1
ATOM 2122 O O . HIS A 1 270 ? 11.406 -6.465 -2.453 1 97.19 270 HIS A O 1
ATOM 2128 N N . HIS A 1 271 ? 10.516 -4.848 -3.609 1 96.44 271 HIS A N 1
ATOM 2129 C CA . HIS A 1 271 ? 11.195 -5.059 -4.883 1 96.44 271 HIS A CA 1
ATOM 2130 C C . HIS A 1 271 ? 10.953 -6.473 -5.402 1 96.44 271 HIS A C 1
ATOM 2132 O O . HIS A 1 271 ? 11.898 -7.164 -5.793 1 96.44 271 HIS A O 1
ATOM 2138 N N . LEU A 1 272 ? 9.711 -6.926 -5.301 1 96.12 272 LEU A N 1
ATOM 2139 C CA . LEU A 1 272 ? 9.289 -8.211 -5.84 1 96.12 272 LEU A CA 1
ATOM 2140 C C . LEU A 1 272 ? 8.398 -8.023 -7.062 1 96.12 272 LEU A C 1
ATOM 2142 O O . LEU A 1 272 ? 7.656 -7.039 -7.148 1 96.12 272 LEU A O 1
ATOM 2146 N N . ASP A 1 273 ? 8.453 -8.922 -7.969 1 93.88 273 ASP A N 1
ATOM 2147 C CA . ASP A 1 273 ? 7.66 -8.766 -9.18 1 93.88 273 ASP A CA 1
ATOM 2148 C C . ASP A 1 273 ? 6.664 -9.906 -9.344 1 93.88 273 ASP A C 1
ATOM 2150 O O . ASP A 1 273 ? 5.883 -9.93 -10.297 1 93.88 273 ASP A O 1
ATOM 2154 N N . ARG A 1 274 ? 6.668 -10.93 -8.414 1 92.56 274 ARG A N 1
ATOM 2155 C CA . ARG A 1 274 ? 5.746 -12.062 -8.453 1 92.56 274 ARG A CA 1
ATOM 2156 C C . ARG A 1 274 ? 4.91 -12.141 -7.18 1 92.56 274 ARG A C 1
ATOM 2158 O O . ARG A 1 274 ? 5.461 -12.203 -6.078 1 92.56 274 ARG A O 1
ATOM 2165 N N . VAL A 1 275 ? 3.68 -12.156 -7.395 1 96.94 275 VAL A N 1
ATOM 2166 C CA . VAL A 1 275 ? 2.748 -12.281 -6.281 1 96.94 275 VAL A CA 1
ATOM 2167 C C . VAL A 1 275 ? 1.891 -13.531 -6.461 1 96.94 275 VAL A C 1
ATOM 2169 O O . VAL A 1 275 ? 1.129 -13.633 -7.426 1 96.94 275 VAL A O 1
ATOM 2172 N N . TYR A 1 276 ? 2.072 -14.469 -5.57 1 96.81 276 TYR A N 1
ATOM 2173 C CA . TYR A 1 276 ? 1.203 -15.641 -5.566 1 96.81 276 TYR A CA 1
ATOM 2174 C C . TYR A 1 276 ? -0.01 -15.422 -4.672 1 96.81 276 TYR A C 1
ATOM 2176 O O . TYR A 1 276 ? 0.109 -14.852 -3.584 1 96.81 276 TYR A O 1
ATOM 2184 N N . PHE A 1 277 ? -1.133 -15.773 -5.129 1 97.12 277 PHE A N 1
ATOM 2185 C CA . PHE A 1 277 ? -2.354 -15.617 -4.348 1 97.12 277 PHE A CA 1
ATOM 2186 C C . PHE A 1 277 ? -2.838 -16.969 -3.826 1 97.12 277 PHE A C 1
ATOM 2188 O O . PHE A 1 277 ? -3.059 -17.891 -4.605 1 97.12 277 PHE A O 1
ATOM 2195 N N . GLY A 1 278 ? -2.871 -17 -2.545 1 91.62 278 GLY A N 1
ATOM 2196 C CA . GLY A 1 278 ? -3.432 -18.172 -1.871 1 91.62 278 GLY A CA 1
ATOM 2197 C C . GLY A 1 278 ? -4.648 -17.844 -1.023 1 91.62 278 GLY A C 1
ATOM 2198 O O . GLY A 1 278 ? -5.137 -16.703 -1.048 1 91.62 278 GLY A O 1
ATOM 2199 N N . GLY A 1 279 ? -5.152 -18.688 -0.477 1 84.25 279 GLY A N 1
ATOM 2200 C CA . GLY A 1 279 ? -6.355 -18.531 0.322 1 84.25 279 GLY A CA 1
ATOM 2201 C C . GLY A 1 279 ? -7.625 -18.875 -0.436 1 84.25 279 GLY A C 1
ATOM 2202 O O . GLY A 1 279 ? -7.602 -19.016 -1.66 1 84.25 279 GLY A O 1
ATOM 2203 N N . PHE A 1 280 ? -8.578 -19.453 -0.114 1 81.38 280 PHE A N 1
ATOM 2204 C CA . PHE A 1 280 ? -9.727 -20.047 -0.791 1 81.38 280 PHE A CA 1
ATOM 2205 C C . PHE A 1 280 ? -10.812 -19.016 -1.04 1 81.38 280 PHE A C 1
ATOM 2207 O O . PHE A 1 280 ? -11.977 -19.359 -1.216 1 81.38 280 PHE A O 1
ATOM 2214 N N . PHE A 1 281 ? -10.43 -17.656 -1.057 1 88.19 281 PHE A N 1
ATOM 2215 C CA . PHE A 1 281 ? -11.352 -16.609 -1.455 1 88.19 281 PHE A CA 1
ATOM 2216 C C . PHE A 1 281 ? -11.586 -16.625 -2.961 1 88.19 281 PHE A C 1
ATOM 2218 O O . PHE A 1 281 ? -12.703 -16.391 -3.428 1 88.19 281 PHE A O 1
ATOM 2225 N N . ILE A 1 282 ? -10.516 -16.781 -3.713 1 87.81 282 ILE A N 1
ATOM 2226 C CA . ILE A 1 282 ? -10.547 -16.672 -5.168 1 87.81 282 ILE A CA 1
ATOM 2227 C C . ILE A 1 282 ? -11.352 -17.844 -5.75 1 87.81 282 ILE A C 1
ATOM 2229 O O . ILE A 1 282 ? -12.211 -17.641 -6.609 1 87.81 282 ILE A O 1
ATOM 2233 N N . ARG A 1 283 ? -11.07 -19.062 -5.266 1 79.5 283 ARG A N 1
ATOM 2234 C CA . ARG A 1 283 ? -11.766 -20.281 -5.66 1 79.5 283 ARG A CA 1
ATOM 2235 C C . ARG A 1 283 ? -11.836 -20.406 -7.18 1 79.5 283 ARG A C 1
ATOM 2237 O O . ARG A 1 283 ? -12.875 -20.766 -7.734 1 79.5 283 ARG A O 1
ATOM 2244 N N . GLY A 1 284 ? -10.844 -19.891 -7.82 1 80.69 284 GLY A N 1
ATOM 2245 C CA . GLY A 1 284 ? -10.789 -19.984 -9.266 1 80.69 284 GLY A CA 1
ATOM 2246 C C . GLY A 1 284 ? -11.836 -19.156 -9.969 1 80.69 284 GLY A C 1
ATOM 2247 O O . GLY A 1 284 ? -12.055 -19.297 -11.18 1 80.69 284 GLY A O 1
ATOM 2248 N N . HIS A 1 285 ? -12.469 -18.281 -9.297 1 86.5 285 HIS A N 1
ATOM 2249 C CA . HIS A 1 285 ? -13.523 -17.469 -9.883 1 86.5 285 HIS A CA 1
ATOM 2250 C C . HIS A 1 285 ? -12.945 -16.422 -10.828 1 86.5 285 HIS A C 1
ATOM 2252 O O . HIS A 1 285 ? -12.148 -15.578 -10.414 1 86.5 285 HIS A O 1
ATOM 2258 N N . PRO A 1 286 ? -13.438 -16.406 -12.047 1 89.06 286 PRO A N 1
ATOM 2259 C CA . PRO A 1 286 ? -12.828 -15.547 -13.062 1 89.06 286 PRO A CA 1
ATOM 2260 C C . PRO A 1 286 ? -12.953 -14.062 -12.727 1 89.06 286 PRO A C 1
ATOM 2262 O O . PRO A 1 286 ? -12.016 -13.289 -12.961 1 89.06 286 PRO A O 1
ATOM 2265 N N . VAL A 1 287 ? -14.125 -13.664 -12.172 1 91.19 287 VAL A N 1
ATOM 2266 C CA . VAL A 1 287 ? -14.344 -12.25 -11.875 1 91.19 287 VAL A CA 1
ATOM 2267 C C . VAL A 1 287 ? -13.336 -11.773 -10.836 1 91.19 287 VAL A C 1
ATOM 2269 O O . VAL A 1 287 ? -12.797 -10.672 -10.945 1 91.19 287 VAL A O 1
ATOM 2272 N N . THR A 1 288 ? -13.094 -12.578 -9.844 1 94.06 288 THR A N 1
ATOM 2273 C CA . THR A 1 288 ? -12.133 -12.242 -8.797 1 94.06 288 THR A CA 1
ATOM 2274 C C . THR A 1 288 ? -10.727 -12.125 -9.367 1 94.06 288 THR A C 1
ATOM 2276 O O . THR A 1 288 ? -10.023 -11.141 -9.117 1 94.06 288 THR A O 1
ATOM 2279 N N . MET A 1 289 ? -10.32 -13.102 -10.156 1 95.12 289 MET A N 1
ATOM 2280 C CA . MET A 1 289 ? -8.977 -13.117 -10.734 1 95.12 289 MET A CA 1
ATOM 2281 C C . MET A 1 289 ? -8.773 -11.945 -11.68 1 95.12 289 MET A C 1
ATOM 2283 O O . MET A 1 289 ? -7.723 -11.297 -11.664 1 95.12 289 MET A O 1
ATOM 2287 N N . ARG A 1 290 ? -9.812 -11.719 -12.484 1 94.56 290 ARG A N 1
ATOM 2288 C CA . ARG A 1 290 ? -9.742 -10.602 -13.422 1 94.56 290 ARG A CA 1
ATOM 2289 C C . ARG A 1 290 ? -9.57 -9.273 -12.695 1 94.56 290 ARG A C 1
ATOM 2291 O O . ARG A 1 290 ? -8.75 -8.445 -13.094 1 94.56 290 ARG A O 1
ATOM 2298 N N . THR A 1 291 ? -10.328 -9.086 -11.672 1 95.44 291 THR A N 1
ATOM 2299 C CA . THR A 1 291 ? -10.305 -7.828 -10.938 1 95.44 291 THR A CA 1
ATOM 2300 C C . THR A 1 291 ? -8.961 -7.641 -10.234 1 95.44 291 THR A C 1
ATOM 2302 O O . THR A 1 291 ? -8.391 -6.547 -10.25 1 95.44 291 THR A O 1
ATOM 2305 N N . ILE A 1 292 ? -8.453 -8.656 -9.602 1 96.88 292 ILE A N 1
ATOM 2306 C CA . ILE A 1 292 ? -7.16 -8.594 -8.938 1 96.88 292 ILE A CA 1
ATOM 2307 C C . ILE A 1 292 ? -6.066 -8.281 -9.953 1 96.88 292 ILE A C 1
ATOM 2309 O O . ILE A 1 292 ? -5.219 -7.414 -9.719 1 96.88 292 ILE A O 1
ATOM 2313 N N . THR A 1 293 ? -6.066 -8.977 -11.086 1 96.25 293 THR A N 1
ATOM 2314 C CA . THR A 1 293 ? -5.082 -8.758 -12.141 1 96.25 293 THR A CA 1
ATOM 2315 C C . THR A 1 293 ? -5.145 -7.32 -12.648 1 96.25 293 THR A C 1
ATOM 2317 O O . THR A 1 293 ? -4.109 -6.68 -12.836 1 96.25 293 THR A O 1
ATOM 2320 N N . PHE A 1 294 ? -6.359 -6.852 -12.883 1 94.56 294 PHE A N 1
ATOM 2321 C CA . PHE A 1 294 ? -6.543 -5.477 -13.336 1 94.56 294 PHE A CA 1
ATOM 2322 C C . PHE A 1 294 ? -5.941 -4.496 -12.336 1 94.56 294 PHE A C 1
ATOM 2324 O O . PHE A 1 294 ? -5.223 -3.572 -12.727 1 94.56 294 PHE A O 1
ATOM 2331 N N . SER A 1 295 ? -6.266 -4.68 -11.102 1 96.12 295 SER A N 1
ATOM 2332 C CA . SER A 1 295 ? -5.789 -3.783 -10.055 1 96.12 295 SER A CA 1
ATOM 2333 C C . SER A 1 295 ? -4.266 -3.758 -9.992 1 96.12 295 SER A C 1
ATOM 2335 O O . SER A 1 295 ? -3.66 -2.686 -9.938 1 96.12 295 SER A O 1
ATOM 2337 N N . ILE A 1 296 ? -3.658 -4.867 -10 1 96.69 296 ILE A N 1
ATOM 2338 C CA . ILE A 1 296 ? -2.205 -4.969 -9.914 1 96.69 296 ILE A CA 1
ATOM 2339 C C . ILE A 1 296 ? -1.566 -4.332 -11.148 1 96.69 296 ILE A C 1
ATOM 2341 O O . ILE A 1 296 ? -0.6 -3.574 -11.031 1 96.69 296 ILE A O 1
ATOM 2345 N N . ASN A 1 297 ? -2.094 -4.641 -12.352 1 94.06 297 ASN A N 1
ATOM 2346 C CA . ASN A 1 297 ? -1.564 -4.039 -13.57 1 94.06 297 ASN A CA 1
ATOM 2347 C C . ASN A 1 297 ? -1.708 -2.521 -13.555 1 94.06 297 ASN A C 1
ATOM 2349 O O . ASN A 1 297 ? -0.81 -1.805 -14 1 94.06 297 ASN A O 1
ATOM 2353 N N . PHE A 1 298 ? -2.82 -2.072 -13.094 1 93.44 298 PHE A N 1
ATOM 2354 C CA . PHE A 1 298 ? -3.105 -0.643 -13.062 1 93.44 298 PHE A CA 1
ATOM 2355 C C . PHE A 1 298 ? -2.123 0.083 -12.148 1 93.44 298 PHE A C 1
ATOM 2357 O O . PHE A 1 298 ? -1.489 1.058 -12.562 1 93.44 298 PHE A O 1
ATOM 2364 N N . PHE A 1 299 ? -1.893 -0.357 -10.961 1 94.56 299 PHE A N 1
ATOM 2365 C CA . PHE A 1 299 ? -1.111 0.374 -9.969 1 94.56 299 PHE A CA 1
ATOM 2366 C C . PHE A 1 299 ? 0.38 0.128 -10.164 1 94.56 299 PHE A C 1
ATOM 2368 O O . PHE A 1 299 ? 1.209 0.942 -9.75 1 94.56 299 PHE A O 1
ATOM 2375 N N . SER A 1 300 ? 0.774 -1.016 -10.742 1 94.5 300 SER A N 1
ATOM 2376 C CA . SER A 1 300 ? 2.189 -1.296 -10.969 1 94.5 300 SER A CA 1
ATOM 2377 C C . SER A 1 300 ? 2.621 -0.882 -12.367 1 94.5 300 SER A C 1
ATOM 2379 O O . SER A 1 300 ? 3.811 -0.909 -12.688 1 94.5 300 SER A O 1
ATOM 2381 N N . LYS A 1 301 ? 1.604 -0.549 -13.227 1 92.25 301 LYS A N 1
ATOM 2382 C CA . LYS A 1 301 ? 1.854 -0.263 -14.641 1 92.25 301 LYS A CA 1
ATOM 2383 C C . LYS A 1 301 ? 2.504 -1.457 -15.336 1 92.25 301 LYS A C 1
ATOM 2385 O O . LYS A 1 301 ? 3.459 -1.293 -16.094 1 92.25 301 LYS A O 1
ATOM 2390 N N . GLY A 1 302 ? 2.141 -2.629 -14.867 1 92.06 302 GLY A N 1
ATOM 2391 C CA . GLY A 1 302 ? 2.572 -3.85 -15.531 1 92.06 302 GLY A CA 1
ATOM 2392 C C . GLY A 1 302 ? 3.848 -4.426 -14.945 1 92.06 302 GLY A C 1
ATOM 2393 O O . GLY A 1 302 ? 4.316 -5.48 -15.383 1 92.06 302 GLY A O 1
ATOM 2394 N N . GLU A 1 303 ? 4.398 -3.916 -13.859 1 94 303 GLU A N 1
ATOM 2395 C CA . GLU A 1 303 ? 5.684 -4.336 -13.312 1 94 303 GLU A CA 1
ATOM 2396 C C . GLU A 1 303 ? 5.527 -5.559 -12.414 1 94 303 GLU A C 1
ATOM 2398 O O . GLU A 1 303 ? 6.492 -6.289 -12.172 1 94 303 GLU A O 1
ATOM 2403 N N . VAL A 1 304 ? 4.379 -5.723 -11.844 1 95.06 304 VAL A N 1
ATOM 2404 C CA . VAL A 1 304 ? 4.113 -6.82 -10.922 1 95.06 304 VAL A CA 1
ATOM 2405 C C . VAL A 1 304 ? 3.125 -7.797 -11.555 1 95.06 304 VAL A C 1
ATOM 2407 O O . VAL A 1 304 ? 2.154 -7.383 -12.188 1 95.06 304 VAL A O 1
ATOM 2410 N N . GLN A 1 305 ? 3.385 -9.078 -11.406 1 93.94 305 GLN A N 1
ATOM 2411 C CA . GLN A 1 305 ? 2.529 -10.102 -11.992 1 93.94 305 GLN A CA 1
ATOM 2412 C C . GLN A 1 305 ? 1.728 -10.836 -10.922 1 93.94 305 GLN A C 1
ATOM 2414 O O . GLN A 1 305 ? 2.285 -11.273 -9.914 1 93.94 305 GLN A O 1
ATOM 2419 N N . ALA A 1 306 ? 0.424 -10.922 -11.172 1 96.25 306 ALA A N 1
ATOM 2420 C CA . ALA A 1 306 ? -0.444 -11.727 -10.32 1 96.25 306 ALA A CA 1
ATOM 2421 C C . ALA A 1 306 ? -0.438 -13.188 -10.75 1 96.25 306 ALA A C 1
ATOM 2423 O O . ALA A 1 306 ? -0.73 -13.508 -11.906 1 96.25 306 ALA A O 1
ATOM 2424 N N . LEU A 1 307 ? -0.078 -14.07 -9.852 1 96.19 307 LEU A N 1
ATOM 2425 C CA . LEU A 1 307 ? -0.06 -15.508 -10.109 1 96.19 307 LEU A CA 1
ATOM 2426 C C . LEU A 1 307 ? -1.041 -16.234 -9.195 1 96.19 307 LEU A C 1
ATOM 2428 O O . LEU A 1 307 ? -0.981 -16.094 -7.977 1 96.19 307 LEU A O 1
ATOM 2432 N N . PHE A 1 308 ? -1.901 -16.938 -9.797 1 96 308 PHE A N 1
ATOM 2433 C CA . PHE A 1 308 ? -2.885 -17.734 -9.07 1 96 308 PHE A CA 1
ATOM 2434 C C . PHE A 1 308 ? -2.459 -19.188 -9 1 96 308 PHE A C 1
ATOM 2436 O O . PHE A 1 308 ? -1.603 -19.625 -9.773 1 96 308 PHE A O 1
ATOM 2443 N N . LEU A 1 309 ? -2.969 -19.906 -8.062 1 94.62 309 LEU A N 1
ATOM 2444 C CA . LEU A 1 309 ? -2.58 -21.297 -7.852 1 94.62 309 LEU A CA 1
ATOM 2445 C C . LEU A 1 309 ? -3.766 -22.234 -8.07 1 94.62 309 LEU A C 1
ATOM 2447 O O . LEU A 1 309 ? -4.871 -21.969 -7.598 1 94.62 309 LEU A O 1
ATOM 2451 N N . ARG A 1 310 ? -3.551 -23.328 -8.727 1 92.19 310 ARG A N 1
ATOM 2452 C CA . ARG A 1 310 ? -4.586 -24.328 -8.945 1 92.19 310 ARG A CA 1
ATOM 2453 C C . ARG A 1 310 ? -5.055 -24.922 -7.625 1 92.19 310 ARG A C 1
ATOM 2455 O O . ARG A 1 310 ? -6.23 -25.266 -7.477 1 92.19 310 ARG A O 1
ATOM 2462 N N . HIS A 1 311 ? -4.148 -25.031 -6.719 1 91.94 311 HIS A N 1
ATOM 2463 C CA . HIS A 1 311 ? -4.438 -25.734 -5.473 1 91.94 311 HIS A CA 1
ATOM 2464 C C . HIS A 1 311 ? -4.301 -24.797 -4.27 1 91.94 311 HIS A C 1
ATOM 2466 O O . HIS A 1 311 ? -3.777 -25.203 -3.229 1 91.94 311 HIS A O 1
ATOM 2472 N N . GLU A 1 312 ? -4.715 -23.578 -4.43 1 90 312 GLU A N 1
ATOM 2473 C CA . GLU A 1 312 ? -4.59 -22.547 -3.416 1 90 312 GLU A CA 1
ATOM 2474 C C . GLU A 1 312 ? -5.273 -22.953 -2.115 1 90 312 GLU A C 1
ATOM 2476 O O . GLU A 1 312 ? -4.824 -22.578 -1.028 1 90 312 GLU A O 1
ATOM 2481 N N . GLY A 1 313 ? -6.277 -23.734 -2.168 1 86.44 313 GLY A N 1
ATOM 2482 C CA . GLY A 1 313 ? -7.07 -24.078 -0.996 1 86.44 313 GLY A CA 1
ATOM 2483 C C . GLY A 1 313 ? -6.426 -25.141 -0.121 1 86.44 313 GLY A C 1
ATOM 2484 O O . GLY A 1 313 ? -6.828 -25.328 1.029 1 86.44 313 GLY A O 1
ATOM 2485 N N . TYR A 1 314 ? -5.391 -25.75 -0.58 1 89.19 314 TYR A N 1
ATOM 2486 C CA . TYR A 1 314 ? -4.824 -26.906 0.128 1 89.19 314 TYR A CA 1
ATOM 2487 C C . TYR A 1 314 ? -3.525 -26.516 0.827 1 89.19 314 TYR A C 1
ATOM 2489 O O . TYR A 1 314 ? -2.938 -27.328 1.544 1 89.19 314 TYR A O 1
ATOM 2497 N N . LEU A 1 315 ? -3.02 -25.328 0.684 1 92.31 315 LEU A N 1
ATOM 2498 C CA . LEU A 1 315 ? -1.673 -24.969 1.11 1 92.31 315 LEU A CA 1
ATOM 2499 C C . LEU A 1 315 ? -1.479 -25.25 2.598 1 92.31 315 LEU A C 1
ATOM 2501 O O . LEU A 1 315 ? -0.478 -25.844 2.994 1 92.31 315 LEU A O 1
ATOM 2505 N N . GLY A 1 316 ? -2.451 -24.828 3.436 1 91.5 316 GLY A N 1
ATOM 2506 C CA . GLY A 1 316 ? -2.338 -25.047 4.867 1 91.5 316 GLY A CA 1
ATOM 2507 C C . GLY A 1 316 ? -2.318 -26.516 5.234 1 91.5 316 GLY A C 1
ATOM 2508 O O . GLY A 1 316 ? -1.503 -26.953 6.051 1 91.5 316 GLY A O 1
ATOM 2509 N N . ALA A 1 317 ? -3.215 -27.281 4.656 1 90 317 ALA A N 1
ATOM 2510 C CA . ALA A 1 317 ? -3.307 -28.703 4.934 1 90 317 ALA A CA 1
ATOM 2511 C C . ALA A 1 317 ? -2.043 -29.438 4.488 1 90 317 ALA A C 1
ATOM 2513 O O . ALA A 1 317 ? -1.558 -30.344 5.18 1 90 317 ALA A O 1
ATOM 2514 N N . ILE A 1 318 ? -1.541 -29.062 3.338 1 91.12 318 ILE A N 1
ATOM 2515 C CA . ILE A 1 318 ? -0.304 -29.656 2.838 1 91.12 318 ILE A CA 1
ATOM 2516 C C . ILE A 1 318 ? 0.841 -29.344 3.799 1 91.12 318 ILE A C 1
ATOM 2518 O O . ILE A 1 318 ? 1.619 -30.234 4.156 1 91.12 318 ILE A O 1
ATOM 2522 N N . GLY A 1 319 ? 0.929 -28.125 4.18 1 91.81 319 GLY A N 1
ATOM 2523 C CA . GLY A 1 319 ? 1.978 -27.734 5.109 1 91.81 319 GLY A CA 1
ATOM 2524 C C . GLY A 1 319 ? 1.917 -28.469 6.43 1 91.81 319 GLY A C 1
ATOM 2525 O O . GLY A 1 319 ? 2.947 -28.906 6.953 1 91.81 319 GLY A O 1
ATOM 2526 N N . ALA A 1 320 ? 0.711 -28.594 7 1 91.31 320 ALA A N 1
ATOM 2527 C CA . ALA A 1 320 ? 0.539 -29.328 8.25 1 91.31 320 ALA A CA 1
ATOM 2528 C C . ALA A 1 320 ? 0.964 -30.781 8.086 1 91.31 320 ALA A C 1
ATOM 2530 O O . ALA A 1 320 ? 1.6 -31.359 8.977 1 91.31 320 ALA A O 1
ATOM 2531 N N . PHE A 1 321 ? 0.576 -31.359 7.043 1 88.88 321 PHE A N 1
ATOM 2532 C CA . PHE A 1 321 ? 0.961 -32.75 6.746 1 88.88 321 PHE A CA 1
ATOM 2533 C C . PHE A 1 321 ? 2.479 -32.875 6.68 1 88.88 321 PHE A C 1
ATOM 2535 O O . PHE A 1 321 ? 3.051 -33.812 7.262 1 88.88 321 PHE A O 1
ATOM 2542 N N . LEU A 1 322 ? 3.1 -31.984 5.922 1 88.75 322 LEU A N 1
ATOM 2543 C CA . LEU A 1 322 ? 4.547 -32.031 5.746 1 88.75 322 LEU A CA 1
ATOM 2544 C C . LEU A 1 322 ? 5.262 -31.859 7.086 1 88.75 322 LEU A C 1
ATOM 2546 O O . LEU A 1 322 ? 6.312 -32.469 7.309 1 88.75 322 LEU A O 1
ATOM 2550 N N . LYS A 1 323 ? 4.691 -31.078 7.926 1 87.75 323 LYS A N 1
ATOM 2551 C CA . LYS A 1 323 ? 5.266 -30.922 9.258 1 87.75 323 LYS A CA 1
ATOM 2552 C C . LYS A 1 323 ? 5.203 -32.219 10.039 1 87.75 323 LYS A C 1
ATOM 2554 O O . LYS A 1 323 ? 6.133 -32.562 10.781 1 87.75 323 LYS A O 1
ATOM 2559 N N . GLY A 1 324 ? 4.105 -32.875 9.953 1 83.81 324 GLY A N 1
ATOM 2560 C CA . GLY A 1 324 ? 3.945 -34.156 10.633 1 83.81 324 GLY A CA 1
ATOM 2561 C C . GLY A 1 324 ? 4.816 -35.25 10.047 1 83.81 324 GLY A C 1
ATOM 2562 O O . GLY A 1 324 ? 5.172 -36.188 10.742 1 83.81 324 GLY A O 1
ATOM 2563 N N . ALA A 1 325 ? 5.164 -35.062 8.805 1 81.25 325 ALA A N 1
ATOM 2564 C CA . ALA A 1 325 ? 5.934 -36.094 8.102 1 81.25 325 ALA A CA 1
ATOM 2565 C C . ALA A 1 325 ? 7.406 -35.719 8.023 1 81.25 325 ALA A C 1
ATOM 2567 O O . ALA A 1 325 ? 8.156 -36.25 7.219 1 81.25 325 ALA A O 1
ATOM 2568 N N . GLU A 1 326 ? 7.742 -34.75 8.727 1 77.88 326 GLU A N 1
ATOM 2569 C CA . GLU A 1 326 ? 9.094 -34.219 8.633 1 77.88 326 GLU A CA 1
ATOM 2570 C C . GLU A 1 326 ? 10.141 -35.312 8.82 1 77.88 326 GLU A C 1
ATOM 2572 O O . GLU A 1 326 ? 11.203 -35.281 8.195 1 77.88 326 GLU A O 1
ATOM 2577 N N . GLN A 1 327 ? 9.82 -36.156 9.648 1 72.44 327 GLN A N 1
ATOM 2578 C CA . GLN A 1 327 ? 10.773 -37.25 9.898 1 72.44 327 GLN A CA 1
ATOM 2579 C C . GLN A 1 327 ? 10.953 -38.094 8.664 1 72.44 327 GLN A C 1
ATOM 2581 O O . GLN A 1 327 ? 12.016 -38.719 8.469 1 72.44 327 GLN A O 1
ATOM 2586 N N . ASP A 1 328 ? 9.945 -38.062 7.785 1 71.94 328 ASP A N 1
ATOM 2587 C CA . ASP A 1 328 ? 10 -38.875 6.57 1 71.94 328 ASP A CA 1
ATOM 2588 C C . ASP A 1 328 ? 10.617 -38.094 5.414 1 71.94 328 ASP A C 1
ATOM 2590 O O . ASP A 1 328 ? 10.789 -38.625 4.316 1 71.94 328 ASP A O 1
ATOM 2594 N N . ASN A 1 329 ? 11.039 -36.969 5.617 1 70.06 329 ASN A N 1
ATOM 2595 C CA . ASN A 1 329 ? 11.711 -36.094 4.664 1 70.06 329 ASN A CA 1
ATOM 2596 C C . ASN A 1 329 ? 11.016 -36.094 3.307 1 70.06 329 ASN A C 1
ATOM 2598 O O . ASN A 1 329 ? 11.625 -36.438 2.293 1 70.06 329 ASN A O 1
ATOM 2602 N N . PRO A 1 330 ? 9.844 -35.719 3.275 1 70.06 330 PRO A N 1
ATOM 2603 C CA . PRO A 1 330 ? 9.086 -35.781 2.02 1 70.06 330 PRO A CA 1
ATOM 2604 C C . PRO A 1 330 ? 9.773 -35 0.891 1 70.06 330 PRO A C 1
ATOM 2606 O O . PRO A 1 330 ? 9.547 -35.281 -0.286 1 70.06 330 PRO A O 1
ATOM 2609 N N . ASN A 1 331 ? 10.625 -34.125 1.188 1 67.5 331 ASN A N 1
ATOM 2610 C CA . ASN A 1 331 ? 11.312 -33.312 0.191 1 67.5 331 ASN A CA 1
ATOM 2611 C C . ASN A 1 331 ? 12.406 -34.125 -0.521 1 67.5 331 ASN A C 1
ATOM 2613 O O . ASN A 1 331 ? 12.914 -33.688 -1.557 1 67.5 331 ASN A O 1
ATOM 2617 N N . GLN A 1 332 ? 12.57 -35.219 0.001 1 74.62 332 GLN A N 1
ATOM 2618 C CA . GLN A 1 332 ? 13.594 -36.062 -0.601 1 74.62 332 GLN A CA 1
ATOM 2619 C C . GLN A 1 332 ? 13.023 -36.906 -1.754 1 74.62 332 GLN A C 1
ATOM 2621 O O . GLN A 1 332 ? 13.773 -37.406 -2.58 1 74.62 332 GLN A O 1
ATOM 2626 N N . TYR A 1 333 ? 11.672 -36.812 -1.801 1 80.62 333 TYR A N 1
ATOM 2627 C CA . TYR A 1 333 ? 11.016 -37.594 -2.846 1 80.62 333 TYR A CA 1
ATOM 2628 C C . TYR A 1 333 ? 10.5 -36.688 -3.955 1 80.62 333 TYR A C 1
ATOM 2630 O O . TYR A 1 333 ? 10.328 -35.5 -3.754 1 80.62 333 TYR A O 1
ATOM 2638 N N . SER A 1 334 ? 10.383 -37.281 -5.105 1 85.75 334 SER A N 1
ATOM 2639 C CA . SER A 1 334 ? 9.672 -36.625 -6.199 1 85.75 334 SER A CA 1
ATOM 2640 C C . SER A 1 334 ? 8.219 -37.094 -6.273 1 85.75 334 SER A C 1
ATOM 2642 O O . SER A 1 334 ? 7.918 -38.25 -5.973 1 85.75 334 SER A O 1
ATOM 2644 N N . TRP A 1 335 ? 7.406 -36.094 -6.516 1 88.12 335 TRP A N 1
ATOM 2645 C CA . TRP A 1 335 ? 5.973 -36.375 -6.555 1 88.12 335 TRP A CA 1
ATOM 2646 C C . TRP A 1 335 ? 5.391 -36.062 -7.926 1 88.12 335 TRP A C 1
ATOM 2648 O O . TRP A 1 335 ? 5.938 -35.219 -8.656 1 88.12 335 TRP A O 1
ATOM 2658 N N . GLY A 1 336 ? 4.359 -36.812 -8.32 1 88.25 336 GLY A N 1
ATOM 2659 C CA . GLY A 1 336 ? 3.613 -36.531 -9.539 1 88.25 336 GLY A CA 1
ATOM 2660 C C . GLY A 1 336 ? 2.113 -36.469 -9.32 1 88.25 336 GLY A C 1
ATOM 2661 O O . GLY A 1 336 ? 1.569 -37.281 -8.555 1 88.25 336 GLY A O 1
ATOM 2662 N N . GLU A 1 337 ? 1.491 -35.531 -9.922 1 90.69 337 GLU A N 1
ATOM 2663 C CA . GLU A 1 337 ? 0.036 -35.438 -9.844 1 90.69 337 GLU A CA 1
ATOM 2664 C C . GLU A 1 337 ? -0.629 -36.625 -10.531 1 90.69 337 GLU A C 1
ATOM 2666 O O . GLU A 1 337 ? -0.266 -36.969 -11.656 1 90.69 337 GLU A O 1
ATOM 2671 N N . ASN A 1 338 ? -1.472 -37.281 -9.844 1 92 338 ASN A N 1
ATOM 2672 C CA . ASN A 1 338 ? -2.301 -38.312 -10.43 1 92 338 ASN A CA 1
ATOM 2673 C C . ASN A 1 338 ? -3.535 -37.75 -11.117 1 92 338 ASN A C 1
ATOM 2675 O O . ASN A 1 338 ? -4.512 -37.406 -10.453 1 92 338 ASN A O 1
ATOM 2679 N N . TYR A 1 339 ? -3.551 -37.75 -12.383 1 90.25 339 TYR A N 1
ATOM 2680 C CA . TYR A 1 339 ? -4.605 -37.062 -13.141 1 90.25 339 TYR A CA 1
ATOM 2681 C C . TYR A 1 339 ? -5.914 -37.844 -13.047 1 90.25 339 TYR A C 1
ATOM 2683 O O . TYR A 1 339 ? -6.996 -37.281 -13.18 1 90.25 339 TYR A O 1
ATOM 2691 N N . ALA A 1 340 ? -5.832 -39.094 -12.836 1 89.12 340 ALA A N 1
ATOM 2692 C CA . ALA A 1 340 ? -7.035 -39.906 -12.711 1 89.12 340 ALA A CA 1
ATOM 2693 C C . ALA A 1 340 ? -7.809 -39.562 -11.438 1 89.12 340 ALA A C 1
ATOM 2695 O O . ALA A 1 340 ? -9.039 -39.469 -11.461 1 89.12 340 ALA A O 1
ATOM 2696 N N . GLY A 1 341 ? -7.098 -39.344 -10.414 1 86.5 341 GLY A N 1
ATOM 2697 C CA . GLY A 1 341 ? -7.734 -39.156 -9.125 1 86.5 341 GLY A CA 1
ATOM 2698 C C . GLY A 1 341 ? -7.977 -37.688 -8.805 1 86.5 341 GLY A C 1
ATOM 2699 O O . GLY A 1 341 ? -8.758 -37.375 -7.906 1 86.5 341 GLY A O 1
ATOM 2700 N N . SER A 1 342 ? -7.395 -36.781 -9.461 1 88.5 342 SER A N 1
ATOM 2701 C CA . SER A 1 342 ? -7.488 -35.344 -9.172 1 88.5 342 SER A CA 1
ATOM 2702 C C . SER A 1 342 ? -8.664 -34.719 -9.898 1 88.5 342 SER A C 1
ATOM 2704 O O . SER A 1 342 ? -8.961 -35.062 -11.047 1 88.5 342 SER A O 1
ATOM 2706 N N . SER A 1 343 ? -9.32 -33.75 -9.258 1 83.94 343 SER A N 1
ATOM 2707 C CA . SER A 1 343 ? -10.5 -33.094 -9.82 1 83.94 343 SER A CA 1
ATOM 2708 C C . SER A 1 343 ? -10.102 -32 -10.805 1 83.94 343 SER A C 1
ATOM 2710 O O . SER A 1 343 ? -10.859 -31.688 -11.727 1 83.94 343 SER A O 1
ATOM 2712 N N . GLY A 1 344 ? -8.984 -31.422 -10.766 1 82.25 344 GLY A N 1
ATOM 2713 C CA . GLY A 1 344 ? -8.57 -30.328 -11.633 1 82.25 344 GLY A CA 1
ATOM 2714 C C . GLY A 1 344 ? -9.25 -29.016 -11.297 1 82.25 344 GLY A C 1
ATOM 2715 O O . GLY A 1 344 ? -10.117 -28.953 -10.422 1 82.25 344 GLY A O 1
ATOM 2716 N N . LEU A 1 345 ? -8.852 -27.969 -12.008 1 82.06 345 LEU A N 1
ATOM 2717 C CA . LEU A 1 345 ? -9.406 -26.625 -11.852 1 82.06 345 LEU A CA 1
ATOM 2718 C C . LEU A 1 345 ? -10.812 -26.547 -12.438 1 82.06 345 LEU A C 1
ATOM 2720 O O . LEU A 1 345 ? -11.055 -27.016 -13.547 1 82.06 345 LEU A O 1
ATOM 2724 N N . ARG A 1 346 ? -11.805 -26.172 -11.695 1 70.12 346 ARG A N 1
ATOM 2725 C CA . ARG A 1 346 ? -13.203 -26.172 -12.117 1 70.12 346 ARG A CA 1
ATOM 2726 C C . ARG A 1 346 ? -13.484 -25 -13.055 1 70.12 346 ARG A C 1
ATOM 2728 O O . ARG A 1 346 ? -12.75 -24.016 -13.062 1 70.12 346 ARG A O 1
ATOM 2735 N N . SER A 1 347 ? -14.445 -25.359 -14.055 1 57.22 347 SER A N 1
ATOM 2736 C CA . SER A 1 347 ? -14.859 -24.438 -15.094 1 57.22 347 SER A CA 1
ATOM 2737 C C . SER A 1 347 ? -15.43 -23.156 -14.5 1 57.22 347 SER A C 1
ATOM 2739 O O . SER A 1 347 ? -16 -23.172 -13.406 1 57.22 347 SER A O 1
ATOM 2741 N N . THR A 1 348 ? -14.914 -21.938 -15.039 1 50.41 348 THR A N 1
ATOM 2742 C CA . THR A 1 348 ? -15.273 -20.562 -14.719 1 50.41 348 THR A CA 1
ATOM 2743 C C . THR A 1 348 ? -16.703 -20.266 -15.156 1 50.41 348 THR A C 1
ATOM 2745 O O . THR A 1 348 ? -17.203 -19.156 -14.945 1 50.41 348 THR A O 1
ATOM 2748 N N . SER A 1 349 ? -17.281 -21.094 -16.031 1 47.72 349 SER A N 1
ATOM 2749 C CA . SER A 1 349 ? -18.531 -20.625 -16.625 1 47.72 349 SER A CA 1
ATOM 2750 C C . SER A 1 349 ? -19.641 -20.5 -15.578 1 47.72 349 SER A C 1
ATOM 2752 O O . SER A 1 349 ? -19.797 -21.391 -14.742 1 47.72 349 SER A O 1
ATOM 2754 N N . PRO A 1 350 ? -20.156 -19.344 -15.484 1 46.12 350 PRO A N 1
ATOM 2755 C CA . PRO A 1 350 ? -21.266 -19.109 -14.57 1 46.12 350 PRO A CA 1
ATOM 2756 C C . PRO A 1 350 ? -22.297 -20.234 -14.578 1 46.12 350 PRO A C 1
ATOM 2758 O O . PRO A 1 350 ? -22.891 -20.547 -13.547 1 46.12 350 PRO A O 1
ATOM 2761 N N . ASP A 1 351 ? -22.641 -20.75 -15.789 1 45.84 351 ASP A N 1
ATOM 2762 C CA . ASP A 1 351 ? -23.672 -21.766 -15.93 1 45.84 351 ASP A CA 1
ATOM 2763 C C . ASP A 1 351 ? -23.266 -23.062 -15.242 1 45.84 351 ASP A C 1
ATOM 2765 O O . ASP A 1 351 ? -24.109 -23.859 -14.852 1 45.84 351 ASP A O 1
ATOM 2769 N N . ASP A 1 352 ? -22.062 -23.266 -15.305 1 45.53 352 ASP A N 1
ATOM 2770 C CA . ASP A 1 352 ? -21.562 -24.5 -14.703 1 45.53 352 ASP A CA 1
ATOM 2771 C C . ASP A 1 352 ? -21.375 -24.344 -13.195 1 45.53 352 ASP A C 1
ATOM 2773 O O . ASP A 1 352 ? -21.047 -25.297 -12.5 1 45.53 352 ASP A O 1
ATOM 2777 N N . LEU A 1 353 ? -21.312 -23.094 -12.812 1 44.47 353 LEU A N 1
ATOM 2778 C CA . LEU A 1 353 ? -21.391 -22.812 -11.383 1 44.47 353 LEU A CA 1
ATOM 2779 C C . LEU A 1 353 ? -22.766 -23.156 -10.836 1 44.47 353 LEU A C 1
ATOM 2781 O O . LEU A 1 353 ? -23.156 -22.672 -9.773 1 44.47 353 LEU A O 1
ATOM 2785 N N . ASN A 1 354 ? -23.625 -23.703 -11.734 1 36.28 354 ASN A N 1
ATOM 2786 C CA . ASN A 1 354 ? -24.922 -24.188 -11.266 1 36.28 354 ASN A CA 1
ATOM 2787 C C . ASN A 1 354 ? -24.781 -25.109 -10.062 1 36.28 354 ASN A C 1
ATOM 2789 O O . ASN A 1 354 ? -24.094 -26.141 -10.141 1 36.28 354 ASN A O 1
ATOM 2793 N N . PRO A 1 355 ? -25.156 -24.656 -9.07 1 40.69 355 PRO A N 1
ATOM 2794 C CA . PRO A 1 355 ? -25.156 -25.469 -7.859 1 40.69 355 PRO A CA 1
ATOM 2795 C C . PRO A 1 355 ? -25.5 -26.938 -8.141 1 40.69 355 PRO A C 1
ATOM 2797 O O . PRO A 1 355 ? -25.062 -27.828 -7.418 1 40.69 355 PRO A O 1
ATOM 2800 N N . LEU A 1 356 ? -26.375 -27.203 -9.125 1 36.12 356 LEU A N 1
ATOM 2801 C CA . LEU A 1 356 ? -26.859 -28.562 -9.336 1 36.12 356 LEU A CA 1
ATOM 2802 C C . LEU A 1 356 ? -25.766 -29.453 -9.883 1 36.12 356 LEU A C 1
ATOM 2804 O O . LEU A 1 356 ? -25.766 -30.672 -9.641 1 36.12 356 LEU A O 1
ATOM 2808 N N . GLN A 1 357 ? -25.125 -28.906 -10.789 1 38.25 357 GLN A N 1
ATOM 2809 C CA . GLN A 1 357 ? -24.141 -29.828 -11.359 1 38.25 357 GLN A CA 1
ATOM 2810 C C . GLN A 1 357 ? -23.031 -30.125 -10.352 1 38.25 357 GLN A C 1
ATOM 2812 O O . GLN A 1 357 ? -22.344 -31.141 -10.469 1 38.25 357 GLN A O 1
ATOM 2817 N N . ARG A 1 358 ? -22.734 -29.281 -9.586 1 42.19 358 ARG A N 1
ATOM 2818 C CA . ARG A 1 358 ? -21.953 -29.734 -8.445 1 42.19 358 ARG A CA 1
ATOM 2819 C C . ARG A 1 358 ? -22.688 -30.844 -7.699 1 42.19 358 ARG A C 1
ATOM 2821 O O . ARG A 1 358 ? -22.156 -31.422 -6.746 1 42.19 358 ARG A O 1
ATOM 2828 N N . ALA A 1 359 ? -23.906 -30.969 -7.855 1 36.31 359 ALA A N 1
ATOM 2829 C CA . ALA A 1 359 ? -24.625 -32.094 -7.258 1 36.31 359 ALA A CA 1
ATOM 2830 C C . ALA A 1 359 ? -24.078 -33.438 -7.781 1 36.31 359 ALA A C 1
ATOM 2832 O O . ALA A 1 359 ? -24.156 -34.438 -7.094 1 36.31 359 ALA A O 1
ATOM 2833 N N . ARG A 1 360 ? -23.984 -33.594 -9.078 1 36.28 360 ARG A N 1
ATOM 2834 C CA . ARG A 1 360 ? -23.609 -34.938 -9.5 1 36.28 360 ARG A CA 1
ATOM 2835 C C . ARG A 1 360 ? -22.219 -35.281 -8.961 1 36.28 360 ARG A C 1
ATOM 2837 O O . ARG A 1 360 ? -21.969 -36.469 -8.641 1 36.28 360 ARG A O 1
ATOM 2844 N N . SER A 1 361 ? -21.078 -34.688 -9.586 1 37.19 361 SER A N 1
ATOM 2845 C CA . SER A 1 361 ? -19.828 -35.188 -9.023 1 37.19 361 SER A CA 1
ATOM 2846 C C . SER A 1 361 ? -19.703 -34.844 -7.539 1 37.19 361 SER A C 1
ATOM 2848 O O . SER A 1 361 ? -20.188 -33.781 -7.102 1 37.19 361 SER A O 1
ATOM 2850 N N . GLY A 1 362 ? -19.531 -35.75 -6.68 1 39.41 362 GLY A N 1
ATOM 2851 C CA . GLY A 1 362 ? -19.344 -35.688 -5.238 1 39.41 362 GLY A CA 1
ATOM 2852 C C . GLY A 1 362 ? -18.766 -34.375 -4.758 1 39.41 362 GLY A C 1
ATOM 2853 O O . GLY A 1 362 ? -18.188 -33.625 -5.547 1 39.41 362 GLY A O 1
ATOM 2854 N N . THR A 1 363 ? -19.266 -33.844 -3.482 1 51.59 363 THR A N 1
ATOM 2855 C CA . THR A 1 363 ? -19.141 -32.75 -2.494 1 51.59 363 THR A CA 1
ATOM 2856 C C . THR A 1 363 ? -17.672 -32.438 -2.262 1 51.59 363 THR A C 1
ATOM 2858 O O . THR A 1 363 ? -17.344 -31.469 -1.547 1 51.59 363 THR A O 1
ATOM 2861 N N . PHE A 1 364 ? -16.719 -33.25 -2.895 1 63.34 364 PHE A N 1
ATOM 2862 C CA . PHE A 1 364 ? -15.359 -32.969 -2.432 1 63.34 364 PHE A CA 1
ATOM 2863 C C . PHE A 1 364 ? -14.422 -32.75 -3.611 1 63.34 364 PHE A C 1
ATOM 2865 O O . PHE A 1 364 ? -14.609 -33.344 -4.684 1 63.34 364 PHE A O 1
ATOM 2872 N N . ASP A 1 365 ? -13.625 -31.781 -3.715 1 78.62 365 ASP A N 1
ATOM 2873 C CA . ASP A 1 365 ? -12.469 -31.641 -4.59 1 78.62 365 ASP A CA 1
ATOM 2874 C C . ASP A 1 365 ? -11.258 -32.406 -4.039 1 78.62 365 ASP A C 1
ATOM 2876 O O . ASP A 1 365 ? -11.102 -32.531 -2.824 1 78.62 365 ASP A O 1
ATOM 2880 N N . MET A 1 366 ? -10.586 -33.031 -5.055 1 85.5 366 MET A N 1
ATOM 2881 C CA . MET A 1 366 ? -9.484 -33.906 -4.629 1 85.5 366 MET A CA 1
ATOM 2882 C C . MET A 1 366 ? -8.219 -33.594 -5.434 1 85.5 366 MET A C 1
ATOM 2884 O O . MET A 1 366 ? -8.289 -33.344 -6.633 1 85.5 366 MET A O 1
ATOM 2888 N N . LEU A 1 367 ? -7.098 -33.625 -4.793 1 88.31 367 LEU A N 1
ATOM 2889 C CA . LEU A 1 367 ? -5.766 -33.719 -5.379 1 88.31 367 LEU A CA 1
ATOM 2890 C C . LEU A 1 367 ? -5.023 -34.938 -4.895 1 88.31 367 LEU A C 1
ATOM 2892 O O . LEU A 1 367 ? -4.898 -35.156 -3.689 1 88.31 367 LEU A O 1
ATOM 2896 N N . GLU A 1 368 ? -4.652 -35.719 -5.848 1 91 368 GLU A N 1
ATOM 2897 C CA . GLU A 1 368 ? -3.855 -36.906 -5.523 1 91 368 GLU A CA 1
ATOM 2898 C C . GLU A 1 368 ? -2.469 -36.812 -6.152 1 91 368 GLU A C 1
ATOM 2900 O O . GLU A 1 368 ? -2.33 -36.438 -7.316 1 91 368 GLU A O 1
ATOM 2905 N N . MET A 1 369 ? -1.473 -37.125 -5.336 1 91.62 369 MET A N 1
ATOM 2906 C CA . MET A 1 369 ? -0.086 -37.125 -5.793 1 91.62 369 MET A CA 1
ATOM 2907 C C . MET A 1 369 ? 0.6 -38.438 -5.473 1 91.62 369 MET A C 1
ATOM 2909 O O . MET A 1 369 ? 0.573 -38.906 -4.328 1 91.62 369 MET A O 1
ATOM 2913 N N . ASP A 1 370 ? 1.221 -39 -6.43 1 90.94 370 ASP A N 1
ATOM 2914 C CA . ASP A 1 370 ? 1.952 -40.25 -6.238 1 90.94 370 ASP A CA 1
ATOM 2915 C C . ASP A 1 370 ? 3.434 -40 -5.977 1 90.94 370 ASP A C 1
ATOM 2917 O O . ASP A 1 370 ? 4.027 -39.094 -6.59 1 90.94 370 ASP A O 1
ATOM 2921 N N . ARG A 1 371 ? 3.932 -40.719 -5.012 1 89.12 371 ARG A N 1
ATOM 2922 C CA . ARG A 1 371 ? 5.383 -40.688 -4.848 1 89.12 371 ARG A CA 1
ATOM 2923 C C . ARG A 1 371 ? 6.074 -41.438 -5.984 1 89.12 371 ARG A C 1
ATOM 2925 O O . ARG A 1 371 ? 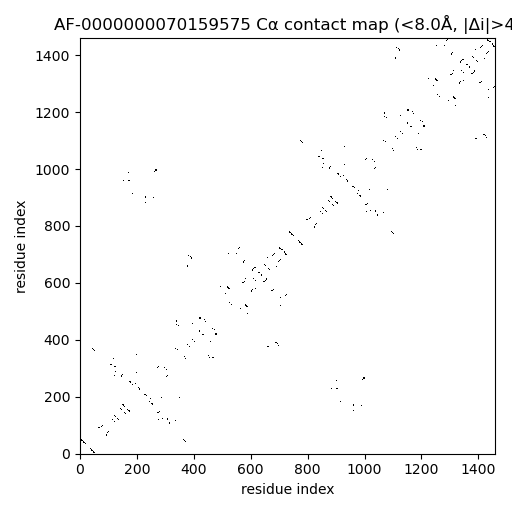5.719 -42.562 -6.297 1 89.12 371 ARG A O 1
ATOM 2932 N N . LEU A 1 372 ? 6.996 -40.812 -6.559 1 86.94 372 LEU A N 1
ATOM 2933 C CA . LEU A 1 372 ? 7.734 -41.438 -7.648 1 86.94 372 LEU A CA 1
ATOM 2934 C C . LEU A 1 372 ? 8.859 -42.312 -7.105 1 86.94 372 LEU A C 1
ATOM 2936 O O . LEU A 1 372 ? 9.352 -42.094 -5.996 1 86.94 372 LEU A O 1
ATOM 2940 N N . GLU A 1 373 ? 9.195 -43.25 -7.824 1 80.44 373 GLU A N 1
ATOM 2941 C CA . GLU A 1 373 ? 10.148 -44.281 -7.375 1 80.44 373 GLU A CA 1
ATOM 2942 C C . GLU A 1 373 ? 11.547 -43.688 -7.219 1 80.44 373 GLU A C 1
ATOM 2944 O O . GLU A 1 373 ? 12.352 -44.156 -6.43 1 80.44 373 GLU A O 1
ATOM 2949 N N . ARG A 1 374 ? 11.781 -42.625 -7.988 1 84.62 374 ARG A N 1
ATOM 2950 C CA . ARG A 1 374 ? 13.117 -42.062 -8.008 1 84.62 374 ARG A CA 1
ATOM 2951 C C . ARG A 1 374 ? 13.047 -40.531 -7.984 1 84.62 374 ARG A C 1
ATOM 2953 O O . ARG A 1 374 ? 12.07 -39.938 -8.445 1 84.62 374 ARG A O 1
ATOM 2960 N N . PRO A 1 375 ? 14.148 -39.938 -7.324 1 88.62 375 PRO A N 1
ATOM 2961 C CA . PRO A 1 375 ? 14.219 -38.5 -7.48 1 88.62 375 PRO A CA 1
ATOM 2962 C C . PRO A 1 375 ? 14.453 -38.062 -8.93 1 88.62 375 PRO A C 1
ATOM 2964 O O . PRO A 1 375 ? 15.273 -38.656 -9.625 1 88.62 375 PRO A O 1
ATOM 2967 N N . LEU A 1 376 ? 13.727 -37.094 -9.367 1 90.56 376 LEU A N 1
ATOM 2968 C CA . LEU A 1 376 ? 13.82 -36.625 -10.742 1 90.56 376 LEU A CA 1
ATOM 2969 C C . LEU A 1 376 ? 14.453 -35.219 -10.789 1 90.56 376 LEU A C 1
ATOM 2971 O O . LEU A 1 376 ? 14.188 -34.406 -9.922 1 90.56 376 LEU A O 1
ATOM 2975 N N . VAL A 1 377 ? 15.352 -35 -11.766 1 90.56 377 VAL A N 1
ATOM 2976 C CA . VAL A 1 377 ? 16.078 -33.75 -11.906 1 90.56 377 VAL A CA 1
ATOM 2977 C C . VAL A 1 377 ? 16.156 -33.344 -13.383 1 90.56 377 VAL A C 1
ATOM 2979 O O . VAL A 1 377 ? 15.742 -34.125 -14.25 1 90.56 377 VAL A O 1
ATOM 2982 N N . ASN A 1 378 ? 16.641 -32.188 -13.641 1 92 378 ASN A N 1
ATOM 2983 C CA . ASN A 1 378 ? 16.875 -31.719 -15.008 1 92 378 ASN A CA 1
ATOM 2984 C C . ASN A 1 378 ? 18.016 -32.5 -15.68 1 92 378 ASN A C 1
ATOM 2986 O O . ASN A 1 378 ? 18.984 -32.875 -15.023 1 92 378 ASN A O 1
ATOM 2990 N N . LEU A 1 379 ? 17.812 -32.688 -16.969 1 96.44 379 LEU A N 1
ATOM 2991 C CA . LEU A 1 379 ? 19 -33.062 -17.75 1 96.44 379 LEU A CA 1
ATOM 2992 C C . LEU A 1 379 ? 20.078 -32 -17.656 1 96.44 379 LEU A C 1
ATOM 2994 O O . LEU A 1 379 ? 19.844 -30.844 -18 1 96.44 379 LEU A O 1
ATOM 2998 N N . PRO A 1 380 ? 21.219 -32.312 -17.156 1 96.56 380 PRO A N 1
ATOM 2999 C CA . PRO A 1 380 ? 22.266 -31.312 -16.969 1 96.56 380 PRO A CA 1
ATOM 3000 C C . PRO A 1 380 ? 22.75 -30.719 -18.281 1 96.56 380 PRO A C 1
ATOM 3002 O O . PRO A 1 380 ? 23.438 -29.688 -18.281 1 96.56 380 PRO A O 1
ATOM 3005 N N . LEU A 1 381 ? 22.312 -31.188 -19.375 1 97.38 381 LEU A N 1
ATOM 3006 C CA . LEU A 1 381 ? 22.766 -30.75 -20.688 1 97.38 381 LEU A CA 1
ATOM 3007 C C . LEU A 1 381 ? 21.812 -29.703 -21.281 1 97.38 381 LEU A C 1
ATOM 3009 O O . LEU A 1 381 ? 22.062 -29.156 -22.359 1 97.38 381 LEU A O 1
ATOM 3013 N N . LEU A 1 382 ? 20.703 -29.422 -20.594 1 95.44 382 LEU A N 1
ATOM 3014 C CA . LEU A 1 382 ? 19.812 -28.359 -21.047 1 95.44 382 LEU A CA 1
ATOM 3015 C C . LEU A 1 382 ? 20.531 -27.016 -21.094 1 95.44 382 LEU A C 1
ATOM 3017 O O . LEU A 1 382 ? 21.234 -26.656 -20.141 1 95.44 382 LEU A O 1
ATOM 3021 N N . LEU A 1 383 ? 20.375 -26.312 -22.203 1 94.94 383 LEU A N 1
ATOM 3022 C CA . LEU A 1 383 ? 21.016 -25 -22.328 1 94.94 383 LEU A CA 1
ATOM 3023 C C . LEU A 1 383 ? 20.484 -24.031 -21.281 1 94.94 383 LEU A C 1
ATOM 3025 O O . LEU A 1 383 ? 21.266 -23.312 -20.641 1 94.94 383 LEU A O 1
ATOM 3029 N N . ASP A 1 384 ? 19.219 -23.969 -21.141 1 90.81 384 ASP A N 1
ATOM 3030 C CA . ASP A 1 384 ? 18.547 -23.125 -20.156 1 90.81 384 ASP A CA 1
ATOM 3031 C C . ASP A 1 384 ? 17.375 -23.859 -19.516 1 90.81 384 ASP A C 1
ATOM 3033 O O . ASP A 1 384 ? 16.25 -23.797 -20.031 1 90.81 384 ASP A O 1
ATOM 3037 N N . PRO A 1 385 ? 17.641 -24.453 -18.406 1 88.94 385 PRO A N 1
ATOM 3038 C CA . PRO A 1 385 ? 16.578 -25.219 -17.75 1 88.94 385 PRO A CA 1
ATOM 3039 C C . PRO A 1 385 ? 15.359 -24.359 -17.406 1 88.94 385 PRO A C 1
ATOM 3041 O O . PRO A 1 385 ? 14.234 -24.875 -17.391 1 88.94 385 PRO A O 1
ATOM 3044 N N . THR A 1 386 ? 15.531 -23.109 -17.234 1 82.5 386 THR A N 1
ATOM 3045 C CA . THR A 1 386 ? 14.438 -22.234 -16.844 1 82.5 386 THR A CA 1
ATOM 3046 C C . THR A 1 386 ? 13.516 -21.953 -18.016 1 82.5 386 THR A C 1
ATOM 3048 O O . THR A 1 386 ? 12.305 -21.766 -17.844 1 82.5 386 THR A O 1
ATOM 3051 N N . ALA A 1 387 ? 14.102 -22 -19.172 1 86.56 387 ALA A N 1
ATOM 3052 C CA . ALA A 1 387 ? 13.336 -21.688 -20.375 1 86.56 387 ALA A CA 1
ATOM 3053 C C . ALA A 1 387 ? 12.828 -22.953 -21.047 1 86.56 387 ALA A C 1
ATOM 3055 O O . ALA A 1 387 ? 11.984 -22.891 -21.953 1 86.56 387 ALA A O 1
ATOM 3056 N N . TYR A 1 388 ? 13.227 -24.078 -20.594 1 91.19 388 TYR A N 1
ATOM 3057 C CA . TYR A 1 388 ? 12.898 -25.344 -21.219 1 91.19 388 TYR A CA 1
ATOM 3058 C C . TYR A 1 388 ? 11.422 -25.688 -21.047 1 91.19 388 TYR A C 1
ATOM 3060 O O . TYR A 1 388 ? 10.891 -25.578 -19.938 1 91.19 388 TYR A O 1
ATOM 3068 N N . THR A 1 389 ? 10.797 -26.016 -22.109 1 89.81 389 THR A N 1
ATOM 3069 C CA . THR A 1 389 ? 9.461 -26.609 -22.141 1 89.81 389 THR A CA 1
ATOM 3070 C C . THR A 1 389 ? 9.469 -27.906 -22.938 1 89.81 389 THR A C 1
ATOM 3072 O O . THR A 1 389 ? 9.852 -27.922 -24.109 1 89.81 389 THR A O 1
ATOM 3075 N N . PRO A 1 390 ? 9.062 -28.922 -22.328 1 93.19 390 PRO A N 1
ATOM 3076 C CA . PRO A 1 390 ? 9.133 -30.203 -23.031 1 93.19 390 PRO A CA 1
ATOM 3077 C C . PRO A 1 390 ? 8.188 -30.281 -24.219 1 93.19 390 PRO A C 1
ATOM 3079 O O . PRO A 1 390 ? 8.562 -30.781 -25.281 1 93.19 390 PRO A O 1
ATOM 3082 N N . ASP A 1 391 ? 6.996 -29.766 -24.078 1 94.81 391 ASP A N 1
ATOM 3083 C CA . ASP A 1 391 ? 5.922 -29.984 -25.031 1 94.81 391 ASP A CA 1
ATOM 3084 C C . ASP A 1 391 ? 6.059 -29.047 -26.234 1 94.81 391 ASP A C 1
ATOM 3086 O O . ASP A 1 391 ? 6.332 -27.859 -26.062 1 94.81 391 ASP A O 1
ATOM 3090 N N . THR A 1 392 ? 5.848 -29.578 -27.359 1 94.62 392 THR A N 1
ATOM 3091 C CA . THR A 1 392 ? 6.02 -28.828 -28.594 1 94.62 392 THR A CA 1
ATOM 3092 C C . THR A 1 392 ? 4.785 -27.984 -28.891 1 94.62 392 THR A C 1
ATOM 3094 O O . THR A 1 392 ? 4.895 -26.875 -29.406 1 94.62 392 THR A O 1
ATOM 3097 N N . VAL A 1 393 ? 3.619 -28.562 -28.578 1 94 393 VAL A N 1
ATOM 3098 C CA . VAL A 1 393 ? 2.377 -27.844 -28.859 1 94 393 VAL A CA 1
ATOM 3099 C C . VAL A 1 393 ? 1.58 -27.641 -27.578 1 94 393 VAL A C 1
ATOM 3101 O O . VAL A 1 393 ? 1.443 -28.562 -26.766 1 94 393 VAL A O 1
ATOM 3104 N N . ASP A 1 394 ? 1.132 -26.469 -27.391 1 93.06 394 ASP A N 1
ATOM 3105 C CA . ASP A 1 394 ? 0.188 -26.141 -26.328 1 93.06 394 ASP A CA 1
ATOM 3106 C C . ASP A 1 394 ? -1.252 -26.203 -26.828 1 93.06 394 ASP A C 1
ATOM 3108 O O . ASP A 1 394 ? -1.712 -25.297 -27.531 1 93.06 394 ASP A O 1
ATOM 3112 N N . LEU A 1 395 ? -1.914 -27.188 -26.422 1 95.12 395 LEU A N 1
ATOM 3113 C CA . LEU A 1 395 ? -3.266 -27.422 -26.922 1 95.12 395 LEU A CA 1
ATOM 3114 C C . LEU A 1 395 ? -4.25 -26.453 -26.297 1 95.12 395 LEU A C 1
ATOM 3116 O O . LEU A 1 395 ? -5.371 -26.281 -26.797 1 95.12 395 LEU A O 1
ATOM 3120 N N . THR A 1 396 ? -3.898 -25.859 -25.219 1 90.75 396 THR A N 1
ATOM 3121 C CA . THR A 1 396 ? -4.746 -24.812 -24.641 1 90.75 396 THR A CA 1
ATOM 3122 C C . THR A 1 396 ? -4.785 -23.594 -25.562 1 90.75 396 THR A C 1
ATOM 3124 O O . THR A 1 396 ? -5.805 -22.906 -25.641 1 90.75 396 THR A O 1
ATOM 3127 N N . ASP A 1 397 ? -3.738 -23.328 -26.219 1 90.56 397 ASP A N 1
ATOM 3128 C CA . ASP A 1 397 ? -3.596 -22.188 -27.109 1 90.56 397 ASP A CA 1
ATOM 3129 C C . ASP A 1 397 ? -4.051 -22.516 -28.516 1 90.56 397 ASP A C 1
ATOM 3131 O O . ASP A 1 397 ? -4.664 -21.688 -29.203 1 90.56 397 ASP A O 1
ATOM 3135 N N . ASP A 1 398 ? -3.705 -23.703 -28.969 1 94 398 ASP A N 1
ATOM 3136 C CA . ASP A 1 398 ? -4.016 -24.156 -30.312 1 94 398 ASP A CA 1
ATOM 3137 C C . ASP A 1 398 ? -5.34 -24.922 -30.344 1 94 398 ASP A C 1
ATOM 3139 O O . ASP A 1 398 ? -5.355 -26.141 -30.219 1 94 398 ASP A O 1
ATOM 3143 N N . ALA A 1 399 ? -6.395 -24.219 -30.688 1 92.75 399 ALA A N 1
ATOM 3144 C CA . ALA A 1 399 ? -7.742 -24.781 -30.625 1 92.75 399 ALA A CA 1
ATOM 3145 C C . ALA A 1 399 ? -7.926 -25.891 -31.656 1 92.75 399 ALA A C 1
ATOM 3147 O O . ALA A 1 399 ? -8.617 -26.875 -31.391 1 92.75 399 ALA A O 1
ATOM 3148 N N . MET A 1 400 ? -7.367 -25.656 -32.781 1 94.62 400 MET A N 1
ATOM 3149 C CA . MET A 1 400 ? -7.492 -26.656 -33.844 1 94.62 400 MET A CA 1
ATOM 3150 C C . MET A 1 400 ? -6.809 -27.953 -33.469 1 94.62 400 MET A C 1
ATOM 3152 O O . MET A 1 400 ? -7.383 -29.031 -33.594 1 94.62 400 MET A O 1
ATOM 3156 N N . ALA A 1 401 ? -5.605 -27.891 -33.031 1 96.12 401 ALA A N 1
ATOM 3157 C CA . ALA A 1 401 ? -4.883 -29.078 -32.594 1 96.12 401 ALA A CA 1
ATOM 3158 C C . ALA A 1 401 ? -5.605 -29.734 -31.406 1 96.12 401 ALA A C 1
ATOM 3160 O O . ALA A 1 401 ? -5.648 -30.953 -31.312 1 96.12 401 ALA A O 1
ATOM 3161 N N . ARG A 1 402 ? -6.125 -28.906 -30.516 1 96.12 402 ARG A N 1
ATOM 3162 C CA . ARG A 1 402 ? -6.867 -29.406 -29.359 1 96.12 402 ARG A CA 1
ATOM 3163 C C . ARG A 1 402 ? -8.039 -30.281 -29.797 1 96.12 402 ARG A C 1
ATOM 3165 O O . ARG A 1 402 ? -8.211 -31.391 -29.312 1 96.12 402 ARG A O 1
ATOM 3172 N N . LYS A 1 403 ? -8.844 -29.719 -30.688 1 96.38 403 LYS A N 1
ATOM 3173 C CA . LYS A 1 403 ? -10.008 -30.438 -31.188 1 96.38 403 LYS A CA 1
ATOM 3174 C C . LYS A 1 403 ? -9.594 -31.766 -31.828 1 96.38 403 LYS A C 1
ATOM 3176 O O . LYS A 1 403 ? -10.211 -32.812 -31.594 1 96.38 403 LYS A O 1
ATOM 3181 N N . TYR A 1 404 ? -8.617 -31.688 -32.594 1 96.5 404 TYR A N 1
ATOM 3182 C CA . TYR A 1 404 ? -8.164 -32.875 -33.312 1 96.5 404 TYR A CA 1
ATOM 3183 C C . TYR A 1 404 ? -7.707 -33.969 -32.344 1 96.5 404 TYR A C 1
ATOM 3185 O O . TYR A 1 404 ? -8.156 -35.094 -32.438 1 96.5 404 TYR A O 1
ATOM 3193 N N . TRP A 1 405 ? -6.789 -33.656 -31.531 1 96.06 405 TRP A N 1
ATOM 3194 C CA . TRP A 1 405 ? -6.18 -34.688 -30.688 1 96.06 405 TRP A CA 1
ATOM 3195 C C . TRP A 1 405 ? -7.199 -35.25 -29.703 1 96.06 405 TRP A C 1
ATOM 3197 O O . TRP A 1 405 ? -7.199 -36.438 -29.422 1 96.06 405 TRP A O 1
ATOM 3207 N N . LEU A 1 406 ? -8.008 -34.406 -29.094 1 97.06 406 LEU A N 1
ATOM 3208 C CA . LEU A 1 406 ? -9.047 -34.906 -28.219 1 97.06 406 LEU A CA 1
ATOM 3209 C C . LEU A 1 406 ? -9.945 -35.906 -28.953 1 97.06 406 LEU A C 1
ATOM 3211 O O . LEU A 1 406 ? -10.312 -36.938 -28.422 1 97.06 406 LEU A O 1
ATOM 3215 N N . SER A 1 407 ? -10.289 -35.562 -30.156 1 96.31 407 SER A N 1
ATOM 3216 C CA . SER A 1 407 ? -11.102 -36.438 -30.969 1 96.31 407 SER A CA 1
ATOM 3217 C C . SER A 1 407 ? -10.344 -37.75 -31.281 1 96.31 407 SER A C 1
ATOM 3219 O O . SER A 1 407 ? -10.922 -38.812 -31.266 1 96.31 407 SER A O 1
ATOM 3221 N N . CYS A 1 408 ? -9.109 -37.594 -31.641 1 94.56 408 CYS A N 1
ATOM 3222 C CA . CYS A 1 408 ? -8.266 -38.75 -31.938 1 94.56 408 CYS A CA 1
ATOM 3223 C C . CYS A 1 408 ? -8.211 -39.719 -30.766 1 94.56 408 CYS A C 1
ATOM 3225 O O . CYS A 1 408 ? -8.344 -40.938 -30.953 1 94.56 408 CYS A O 1
ATOM 3227 N N . PHE A 1 409 ? -8 -39.219 -29.594 1 95.31 409 PHE A N 1
ATOM 3228 C CA . PHE A 1 409 ? -7.91 -40.062 -28.406 1 95.31 409 PHE A CA 1
ATOM 3229 C C . PHE A 1 409 ? -9.25 -40.719 -28.094 1 95.31 409 PHE A C 1
ATOM 3231 O O . PHE A 1 409 ? -9.305 -41.844 -27.641 1 95.31 409 PHE A O 1
ATOM 3238 N N . GLU A 1 410 ? -10.297 -39.969 -28.297 1 95.44 410 GLU A N 1
ATOM 3239 C CA . GLU A 1 410 ? -11.625 -40.531 -28.078 1 95.44 410 GLU A CA 1
ATOM 3240 C C . GLU A 1 410 ? -11.906 -41.688 -29.062 1 95.44 410 GLU A C 1
ATOM 3242 O O . GLU A 1 410 ? -12.461 -42.719 -28.672 1 95.44 410 GLU A O 1
ATOM 3247 N N . GLU A 1 411 ? -11.523 -41.469 -30.25 1 93.56 411 GLU A N 1
ATOM 3248 C CA . GLU A 1 411 ? -11.766 -42.469 -31.297 1 93.56 411 GLU A CA 1
ATOM 3249 C C . GLU A 1 411 ? -10.914 -43.719 -31.062 1 93.56 411 GLU A C 1
ATOM 3251 O O . GLU A 1 411 ? -11.305 -44.844 -31.438 1 93.56 411 GLU A O 1
ATOM 3256 N N . ALA A 1 412 ? -9.781 -43.531 -30.531 1 92.31 412 ALA A N 1
ATOM 3257 C CA . ALA A 1 412 ? -8.844 -44.625 -30.312 1 92.31 412 ALA A CA 1
ATOM 3258 C C . ALA A 1 412 ? -9.203 -45.406 -29.062 1 92.31 412 ALA A C 1
ATOM 3260 O O . ALA A 1 412 ? -8.633 -46.469 -28.797 1 92.31 412 ALA A O 1
ATOM 3261 N N . LEU A 1 413 ? -10.164 -44.969 -28.312 1 94.62 413 LEU A N 1
ATOM 3262 C CA . LEU A 1 413 ? -10.453 -45.5 -26.984 1 94.62 413 LEU A CA 1
ATOM 3263 C C . LEU A 1 413 ? -10.828 -46.969 -27.062 1 94.62 413 LEU A C 1
ATOM 3265 O O . LEU A 1 413 ? -10.398 -47.781 -26.234 1 94.62 413 LEU A O 1
ATOM 3269 N N . ASP A 1 414 ? -11.617 -47.375 -28.062 1 94.12 414 ASP A N 1
ATOM 3270 C CA . ASP A 1 414 ? -12.023 -48.75 -28.219 1 94.12 414 ASP A CA 1
ATOM 3271 C C . ASP A 1 414 ? -10.812 -49.656 -28.391 1 94.12 414 ASP A C 1
ATOM 3273 O O . ASP A 1 414 ? -10.758 -50.75 -27.812 1 94.12 414 ASP A O 1
ATOM 3277 N N . GLY A 1 415 ? -9.922 -49.219 -29.219 1 92.19 415 GLY A N 1
ATOM 3278 C CA . GLY A 1 415 ? -8.703 -49.969 -29.422 1 92.19 415 GLY A CA 1
ATOM 3279 C C . GLY A 1 415 ? -7.898 -50.156 -28.156 1 92.19 415 GLY A C 1
ATOM 3280 O O . GLY A 1 415 ? -7.352 -51.25 -27.906 1 92.19 415 GLY A O 1
ATOM 3281 N N . VAL A 1 416 ? -7.844 -49.156 -27.344 1 94.19 416 VAL A N 1
ATOM 3282 C CA . VAL A 1 416 ? -7.094 -49.219 -26.078 1 94.19 416 VAL A CA 1
ATOM 3283 C C . VAL A 1 416 ? -7.77 -50.188 -25.125 1 94.19 416 VAL A C 1
ATOM 3285 O O . VAL A 1 416 ? -7.094 -50.969 -24.438 1 94.19 416 VAL A O 1
ATOM 3288 N N . VAL A 1 417 ? -9.07 -50.125 -25.094 1 96.38 417 VAL A N 1
ATOM 3289 C CA . VAL A 1 417 ? -9.844 -51 -24.219 1 96.38 417 VAL A CA 1
ATOM 3290 C C . VAL A 1 417 ? -9.625 -52.469 -24.625 1 96.38 417 VAL A C 1
ATOM 3292 O O . VAL A 1 417 ? -9.398 -53.312 -23.781 1 96.38 417 VAL A O 1
ATOM 3295 N N . ASN A 1 418 ? -9.664 -52.688 -25.891 1 94.81 418 ASN A N 1
ATOM 3296 C CA . ASN A 1 418 ? -9.461 -54.062 -26.391 1 94.81 418 ASN A CA 1
ATOM 3297 C C . ASN A 1 418 ? -8.062 -54.562 -26.078 1 94.81 418 ASN A C 1
ATOM 3299 O O . ASN A 1 418 ? -7.887 -55.75 -25.719 1 94.81 418 ASN A O 1
ATOM 3303 N N . ARG A 1 419 ? -7.133 -53.75 -26.234 1 94.12 419 ARG A N 1
ATOM 3304 C CA . ARG A 1 419 ? -5.754 -54.094 -25.922 1 94.12 419 ARG A CA 1
ATOM 3305 C C . ARG A 1 419 ? -5.594 -54.406 -24.438 1 94.12 419 ARG A C 1
ATOM 3307 O O . ARG A 1 419 ? -4.879 -55.344 -24.078 1 94.12 419 ARG A O 1
ATOM 3314 N N . ALA A 1 420 ? -6.176 -53.656 -23.578 1 95.38 420 ALA A N 1
ATOM 3315 C CA . ALA A 1 420 ? -6.125 -53.875 -22.141 1 95.38 420 ALA A CA 1
ATOM 3316 C C . ALA A 1 420 ? -6.707 -55.25 -21.781 1 95.38 420 ALA A C 1
ATOM 3318 O O . ALA A 1 420 ? -6.098 -56 -21.016 1 95.38 420 ALA A O 1
ATOM 3319 N N . VAL A 1 421 ? -7.844 -55.562 -22.359 1 96 421 VAL A N 1
ATOM 3320 C CA . VAL A 1 421 ? -8.492 -56.844 -22.094 1 96 421 VAL A CA 1
ATOM 3321 C C . VAL A 1 421 ? -7.617 -58 -22.594 1 96 421 VAL A C 1
ATOM 3323 O O . VAL A 1 421 ? -7.43 -59 -21.891 1 96 421 VAL A O 1
ATOM 3326 N N . ALA A 1 422 ? -7.047 -57.781 -23.766 1 93.38 422 ALA A N 1
ATOM 3327 C CA . ALA A 1 422 ? -6.223 -58.812 -24.406 1 93.38 422 ALA A CA 1
ATOM 3328 C C . ALA A 1 422 ? -4.941 -59.062 -23.609 1 93.38 422 ALA A C 1
ATOM 3330 O O . ALA A 1 422 ? -4.332 -60.125 -23.703 1 93.38 422 ALA A O 1
ATOM 3331 N N . SER A 1 423 ? -4.508 -58.156 -22.859 1 92.19 423 SER A N 1
ATOM 3332 C CA . SER A 1 423 ? -3.268 -58.281 -22.094 1 92.19 423 SER A CA 1
ATOM 3333 C C . SER A 1 423 ? -3.434 -59.188 -20.891 1 92.19 423 SER A C 1
ATOM 3335 O O . SER A 1 423 ? -2.447 -59.656 -20.328 1 92.19 423 SER A O 1
ATOM 3337 N N . GLN A 1 424 ? -4.695 -59.438 -20.516 1 91.62 424 GLN A N 1
ATOM 3338 C CA . GLN A 1 424 ? -4.977 -60.312 -19.375 1 91.62 424 GLN A CA 1
ATOM 3339 C C . GLN A 1 424 ? -6.055 -61.344 -19.719 1 91.62 424 GLN A C 1
ATOM 3341 O O . GLN A 1 424 ? -7.117 -61.344 -19.094 1 91.62 424 GLN A O 1
ATOM 3346 N N . PRO A 1 425 ? -5.676 -62.25 -20.547 1 88.94 425 PRO A N 1
ATOM 3347 C CA . PRO A 1 425 ? -6.68 -63.188 -21.031 1 88.94 425 PRO A CA 1
ATOM 3348 C C . PRO A 1 425 ? -7.203 -64.125 -19.953 1 88.94 425 PRO A C 1
ATOM 3350 O O . PRO A 1 425 ? -8.344 -64.562 -20.031 1 88.94 425 PRO A O 1
ATOM 3353 N N . ASP A 1 426 ? -6.477 -64.375 -18.875 1 89.5 426 ASP A N 1
ATOM 3354 C CA . ASP A 1 426 ? -6.848 -65.375 -17.844 1 89.5 426 ASP A CA 1
ATOM 3355 C C . ASP A 1 426 ? -7.637 -64.688 -16.719 1 89.5 426 ASP A C 1
ATOM 3357 O O . ASP A 1 426 ? -8.141 -65.312 -15.812 1 89.5 426 ASP A O 1
ATOM 3361 N N . SER A 1 427 ? -7.762 -63.375 -16.812 1 91.12 427 SER A N 1
ATOM 3362 C CA . SER A 1 427 ? -8.492 -62.625 -15.789 1 91.12 427 SER A CA 1
ATOM 3363 C C . SER A 1 427 ? -9.961 -62.438 -16.188 1 91.12 427 SER A C 1
ATOM 3365 O O . SER A 1 427 ? -10.266 -61.719 -17.141 1 91.12 427 SER A O 1
ATOM 3367 N N . VAL A 1 428 ? -10.852 -62.938 -15.422 1 93.94 428 VAL A N 1
ATOM 3368 C CA . VAL A 1 428 ? -12.273 -62.969 -15.742 1 93.94 428 VAL A CA 1
ATOM 3369 C C . VAL A 1 428 ? -12.867 -61.562 -15.625 1 93.94 428 VAL A C 1
ATOM 3371 O O . VAL A 1 428 ? -13.82 -61.219 -16.328 1 93.94 428 VAL A O 1
ATOM 3374 N N . ASP A 1 429 ? -12.297 -60.781 -14.82 1 95.31 429 ASP A N 1
ATOM 3375 C CA . ASP A 1 429 ? -12.883 -59.469 -14.57 1 95.31 429 ASP A CA 1
ATOM 3376 C C . ASP A 1 429 ? -12.25 -58.406 -15.461 1 95.31 429 ASP A C 1
ATOM 3378 O O . ASP A 1 429 ? -12.562 -57.219 -15.344 1 95.31 429 ASP A O 1
ATOM 3382 N N . ALA A 1 430 ? -11.344 -58.719 -16.344 1 95.12 430 ALA A N 1
ATOM 3383 C CA . ALA A 1 430 ? -10.617 -57.781 -17.188 1 95.12 430 ALA A CA 1
ATOM 3384 C C . ALA A 1 430 ? -11.57 -56.938 -18.031 1 95.12 430 ALA A C 1
ATOM 3386 O O . ALA A 1 430 ? -11.414 -55.719 -18.141 1 95.12 430 ALA A O 1
ATOM 3387 N N . PRO A 1 431 ? -12.664 -57.531 -18.594 1 96.56 431 PRO A N 1
ATOM 3388 C CA . PRO A 1 431 ? -13.586 -56.719 -19.406 1 96.56 431 PRO A CA 1
ATOM 3389 C C . PRO A 1 431 ? -14.336 -55.688 -18.578 1 96.56 431 PRO A C 1
ATOM 3391 O O . PRO A 1 431 ? -14.516 -54.531 -19.031 1 96.56 431 PRO A O 1
ATOM 3394 N N . GLU A 1 432 ? -14.703 -56.062 -17.422 1 97.12 432 GLU A N 1
ATOM 3395 C CA . GLU A 1 432 ? -15.406 -55.125 -16.562 1 97.12 432 GLU A CA 1
ATOM 3396 C C . GLU A 1 432 ? -14.508 -53.969 -16.141 1 97.12 432 GLU A C 1
ATOM 3398 O O . GLU A 1 432 ? -14.93 -52.812 -16.156 1 97.12 432 GLU A O 1
ATOM 3403 N N . ARG A 1 433 ? -13.312 -54.281 -15.758 1 96.38 433 ARG A N 1
ATOM 3404 C CA . ARG A 1 433 ? -12.352 -53.25 -15.375 1 96.38 433 ARG A CA 1
ATOM 3405 C C . ARG A 1 433 ? -12.023 -52.344 -16.562 1 96.38 433 ARG A C 1
ATOM 3407 O O . ARG A 1 433 ? -11.859 -51.125 -16.391 1 96.38 433 ARG A O 1
ATOM 3414 N N . ALA A 1 434 ? -11.922 -52.906 -17.688 1 97.12 434 ALA A N 1
ATOM 3415 C CA . ALA A 1 434 ? -11.617 -52.156 -18.891 1 97.12 434 ALA A CA 1
ATOM 3416 C C . ALA A 1 434 ? -12.75 -51.188 -19.234 1 97.12 434 ALA A C 1
ATOM 3418 O O . ALA A 1 434 ? -12.508 -50.094 -19.75 1 97.12 434 ALA A O 1
ATOM 3419 N N . GLU A 1 435 ? -13.977 -51.594 -18.969 1 96.88 435 GLU A N 1
ATOM 3420 C CA . GLU A 1 435 ? -15.117 -50.688 -19.203 1 96.88 435 GLU A CA 1
ATOM 3421 C C . GLU A 1 435 ? -15.102 -49.531 -18.219 1 96.88 435 GLU A C 1
ATOM 3423 O O . GLU A 1 435 ? -15.5 -48.406 -18.578 1 96.88 435 GLU A O 1
ATOM 3428 N N . LYS A 1 436 ? -14.742 -49.812 -17.016 1 96.81 436 LYS A N 1
ATOM 3429 C CA . LYS A 1 436 ? -14.602 -48.719 -16.047 1 96.81 436 LYS A CA 1
ATOM 3430 C C . LYS A 1 436 ? -13.516 -47.75 -16.469 1 96.81 436 LYS A C 1
ATOM 3432 O O . LYS A 1 436 ? -13.68 -46.531 -16.312 1 96.81 436 LYS A O 1
ATOM 3437 N N . PHE A 1 437 ? -12.484 -48.312 -16.969 1 96.31 437 PHE A N 1
ATOM 3438 C CA . PHE A 1 437 ? -11.43 -47.469 -17.547 1 96.31 437 PHE A CA 1
ATOM 3439 C C . PHE A 1 437 ? -11.984 -46.625 -18.672 1 96.31 437 PHE A C 1
ATOM 3441 O O . PHE A 1 437 ? -11.734 -45.406 -18.719 1 96.31 437 PHE A O 1
ATOM 3448 N N . ARG A 1 438 ? -12.727 -47.188 -19.562 1 96.88 438 ARG A N 1
ATOM 3449 C CA . ARG A 1 438 ? -13.305 -46.5 -20.703 1 96.88 438 ARG A CA 1
ATOM 3450 C C . ARG A 1 438 ? -14.133 -45.281 -20.234 1 96.88 438 ARG A C 1
ATOM 3452 O O . ARG A 1 438 ? -13.977 -44.188 -20.75 1 96.88 438 ARG A O 1
ATOM 3459 N N . GLU A 1 439 ? -14.93 -45.562 -19.297 1 95.94 439 GLU A N 1
ATOM 3460 C CA . GLU A 1 439 ? -15.828 -44.531 -18.797 1 95.94 439 GLU A CA 1
ATOM 3461 C C . GLU A 1 439 ? -15.055 -43.375 -18.141 1 95.94 439 GLU A C 1
ATOM 3463 O O . GLU A 1 439 ? -15.328 -42.219 -18.391 1 95.94 439 GLU A O 1
ATOM 3468 N N . LYS A 1 440 ? -14.156 -43.75 -17.328 1 94.88 440 LYS A N 1
ATOM 3469 C CA . LYS A 1 440 ? -13.391 -42.719 -16.594 1 94.88 440 LYS A CA 1
ATOM 3470 C C . LYS A 1 440 ? -12.57 -41.875 -17.547 1 94.88 440 LYS A C 1
ATOM 3472 O O . LYS A 1 440 ? -12.578 -40.625 -17.453 1 94.88 440 LYS A O 1
ATOM 3477 N N . TYR A 1 441 ? -11.852 -42.531 -18.438 1 95.88 441 TYR A N 1
ATOM 3478 C CA . TYR A 1 441 ? -11 -41.781 -19.359 1 95.88 441 TYR A CA 1
ATOM 3479 C C . TYR A 1 441 ? -11.836 -40.938 -20.312 1 95.88 441 TYR A C 1
ATOM 3481 O O . TYR A 1 441 ? -11.461 -39.812 -20.641 1 95.88 441 TYR A O 1
ATOM 3489 N N . ARG A 1 442 ? -12.945 -41.438 -20.766 1 95.75 442 ARG A N 1
ATOM 3490 C CA . ARG A 1 442 ? -13.852 -40.656 -21.609 1 95.75 442 ARG A CA 1
ATOM 3491 C C . ARG A 1 442 ? -14.336 -39.406 -20.891 1 95.75 442 ARG A C 1
ATOM 3493 O O . ARG A 1 442 ? -14.391 -38.344 -21.5 1 95.75 442 ARG A O 1
ATOM 3500 N N . ASN A 1 443 ? -14.672 -39.594 -19.656 1 93.44 443 ASN A N 1
ATOM 3501 C CA . ASN A 1 443 ? -15.109 -38.469 -18.875 1 93.44 443 ASN A CA 1
ATOM 3502 C C . ASN A 1 443 ? -14.008 -37.406 -18.734 1 93.44 443 ASN A C 1
ATOM 3504 O O . ASN A 1 443 ? -14.281 -36.219 -18.766 1 93.44 443 ASN A O 1
ATOM 3508 N N . LYS A 1 444 ? -12.797 -37.844 -18.547 1 94.31 444 LYS A N 1
ATOM 3509 C CA . LYS A 1 444 ? -11.672 -36.938 -18.469 1 94.31 444 LYS A CA 1
ATOM 3510 C C . LYS A 1 444 ? -11.492 -36.156 -19.781 1 94.31 444 LYS A C 1
ATOM 3512 O O . LYS A 1 444 ? -11.234 -34.969 -19.781 1 94.31 444 LYS A O 1
ATOM 3517 N N . LEU A 1 445 ? -11.648 -36.875 -20.891 1 95.62 445 LEU A N 1
ATOM 3518 C CA . LEU A 1 445 ? -11.516 -36.25 -22.203 1 95.62 445 LEU A CA 1
ATOM 3519 C C . LEU A 1 445 ? -12.609 -35.188 -22.422 1 95.62 445 LEU A C 1
ATOM 3521 O O . LEU A 1 445 ? -12.352 -34.125 -22.969 1 95.62 445 LEU A O 1
ATOM 3525 N N . GLN A 1 446 ? -13.781 -35.5 -21.953 1 93.12 446 GLN A N 1
ATOM 3526 C CA . GLN A 1 446 ? -14.883 -34.562 -22.062 1 93.12 446 GLN A CA 1
ATOM 3527 C C . GLN A 1 446 ? -14.641 -33.312 -21.219 1 93.12 446 GLN A C 1
ATOM 3529 O O . GLN A 1 446 ? -14.914 -32.188 -21.656 1 93.12 446 GLN A O 1
ATOM 3534 N N . THR A 1 447 ? -14.172 -33.562 -20.047 1 90.44 447 THR A N 1
ATOM 3535 C CA . THR A 1 447 ? -13.836 -32.438 -19.188 1 90.44 447 THR A CA 1
ATOM 3536 C C . THR A 1 447 ? -12.805 -31.531 -19.844 1 90.44 447 THR A C 1
ATOM 3538 O O . THR A 1 447 ? -12.938 -30.297 -19.828 1 90.44 447 THR A O 1
ATOM 3541 N N . LEU A 1 448 ? -11.805 -32.125 -20.453 1 93.31 448 LEU A N 1
ATOM 3542 C CA . LEU A 1 448 ? -10.703 -31.375 -21.062 1 93.31 448 LEU A CA 1
ATOM 3543 C C . LEU A 1 448 ? -11.156 -30.672 -22.328 1 93.31 448 LEU A C 1
ATOM 3545 O O . LEU A 1 448 ? -10.539 -29.688 -22.766 1 93.31 448 LEU A O 1
ATOM 3549 N N . ARG A 1 449 ? -12.219 -31.188 -22.953 1 92.81 449 ARG A N 1
ATOM 3550 C CA . ARG A 1 449 ? -12.805 -30.516 -24.109 1 92.81 449 ARG A CA 1
ATOM 3551 C C . ARG A 1 449 ? -13.438 -29.188 -23.719 1 92.81 449 ARG A C 1
ATOM 3553 O O . ARG A 1 449 ? -13.359 -28.219 -24.453 1 92.81 449 ARG A O 1
ATOM 3560 N N . HIS A 1 450 ? -13.992 -29.219 -22.562 1 88.38 450 HIS A N 1
ATOM 3561 C CA . HIS A 1 450 ? -14.672 -28.031 -22.078 1 88.38 450 HIS A CA 1
ATOM 3562 C C . HIS A 1 450 ? -13.727 -27.141 -21.281 1 88.38 450 HIS A C 1
ATOM 3564 O O . HIS A 1 450 ? -13.914 -25.922 -21.219 1 88.38 450 HIS A O 1
ATOM 3570 N N . GLN A 1 451 ? -12.852 -27.797 -20.578 1 90 451 GLN A N 1
ATOM 3571 C CA . GLN A 1 451 ? -11.906 -27.109 -19.703 1 90 451 GLN A CA 1
ATOM 3572 C C . GLN A 1 451 ? -10.477 -27.594 -19.953 1 90 451 GLN A C 1
ATOM 3574 O O . GLN A 1 451 ? -9.875 -28.234 -19.078 1 90 451 GLN A O 1
ATOM 3579 N N . PRO A 1 452 ? -9.922 -27.094 -21 1 92.19 452 PRO A N 1
ATOM 3580 C CA . PRO A 1 452 ? -8.586 -27.594 -21.344 1 92.19 452 PRO A CA 1
ATOM 3581 C C . PRO A 1 452 ? -7.527 -27.219 -20.312 1 92.19 452 PRO A C 1
ATOM 3583 O O . PRO A 1 452 ? -6.434 -27.781 -20.312 1 92.19 452 PRO A O 1
ATOM 3586 N N . PHE A 1 453 ? -7.867 -26.312 -19.391 1 90.56 453 PHE A N 1
ATOM 3587 C CA . PHE A 1 453 ? -6.902 -25.844 -18.406 1 90.56 453 PHE A CA 1
ATOM 3588 C C . PHE A 1 453 ? -7.051 -26.594 -17.094 1 90.56 453 PHE A C 1
ATOM 3590 O O . PHE A 1 453 ? -6.387 -26.266 -16.109 1 90.56 453 PHE A O 1
ATOM 3597 N N . ALA A 1 454 ? -7.859 -27.578 -16.953 1 89.69 454 ALA A N 1
ATOM 3598 C CA . ALA A 1 454 ? -8.242 -28.25 -15.719 1 89.69 454 ALA A CA 1
ATOM 3599 C C . ALA A 1 454 ? -7.008 -28.75 -14.969 1 89.69 454 ALA A C 1
ATOM 3601 O O . ALA A 1 454 ? -6.973 -28.734 -13.734 1 89.69 454 ALA A O 1
ATOM 3602 N N . TYR A 1 455 ? -6.035 -29.281 -15.688 1 90.94 455 TYR A N 1
ATOM 3603 C CA . TYR A 1 455 ? -4.859 -29.875 -15.047 1 90.94 455 TYR A CA 1
ATOM 3604 C C . TYR A 1 455 ? -3.594 -29.125 -15.461 1 90.94 455 TYR A C 1
ATOM 3606 O O . TYR A 1 455 ? -2.506 -29.703 -15.484 1 90.94 455 TYR A O 1
ATOM 3614 N N . GLY A 1 456 ? -3.727 -27.859 -15.828 1 91.38 456 GLY A N 1
ATOM 3615 C CA . GLY A 1 456 ? -2.635 -27.078 -16.391 1 91.38 456 GLY A CA 1
ATOM 3616 C C . GLY A 1 456 ? -2.686 -26.984 -17.906 1 91.38 456 GLY A C 1
ATOM 3617 O O . GLY A 1 456 ? -3.76 -27.078 -18.5 1 91.38 456 GLY A O 1
ATOM 3618 N N . THR A 1 457 ? -1.496 -26.797 -18.5 1 92.12 457 THR A N 1
ATOM 3619 C CA . THR A 1 457 ? -1.441 -26.75 -19.953 1 92.12 457 THR A CA 1
ATOM 3620 C C . THR A 1 457 ? -1.801 -28.109 -20.547 1 92.12 457 THR A C 1
ATOM 3622 O O . THR A 1 457 ? -1.239 -29.141 -20.156 1 92.12 457 THR A O 1
ATOM 3625 N N . LEU A 1 458 ? -2.779 -28.031 -21.391 1 94.94 458 LEU A N 1
ATOM 3626 C CA . LEU A 1 458 ? -3.15 -29.266 -22.078 1 94.94 458 LEU A CA 1
ATOM 3627 C C . LEU A 1 458 ? -2.166 -29.578 -23.203 1 94.94 458 LEU A C 1
ATOM 3629 O O . LEU A 1 458 ? -1.845 -28.703 -24.016 1 94.94 458 LEU A O 1
ATOM 3633 N N . THR A 1 459 ? -1.644 -30.797 -23.188 1 95.75 459 THR A N 1
ATOM 3634 C CA . THR A 1 459 ? -0.692 -31.25 -24.188 1 95.75 459 THR A CA 1
ATOM 3635 C C . THR A 1 459 ? -0.989 -32.688 -24.594 1 95.75 459 THR A C 1
ATOM 3637 O O . THR A 1 459 ? -1.803 -33.375 -23.969 1 95.75 459 THR A O 1
ATOM 3640 N N . VAL A 1 460 ? -0.353 -33.125 -25.672 1 95.94 460 VAL A N 1
ATOM 3641 C CA . VAL A 1 460 ? -0.464 -34.531 -26.062 1 95.94 460 VAL A CA 1
ATOM 3642 C C . VAL A 1 460 ? 0.102 -35.406 -24.953 1 95.94 460 VAL A C 1
ATOM 3644 O O . VAL A 1 460 ? -0.453 -36.469 -24.656 1 95.94 460 VAL A O 1
ATOM 3647 N N . ARG A 1 461 ? 1.139 -34.969 -24.344 1 95.12 461 ARG A N 1
ATOM 3648 C CA . ARG A 1 461 ? 1.755 -35.688 -23.234 1 95.12 461 ARG A CA 1
ATOM 3649 C C . ARG A 1 461 ? 0.775 -35.844 -22.078 1 95.12 461 ARG A C 1
ATOM 3651 O O . ARG A 1 461 ? 0.637 -36.938 -21.531 1 95.12 461 ARG A O 1
ATOM 3658 N N . SER A 1 462 ? 0.126 -34.812 -21.75 1 94 462 SER A N 1
ATOM 3659 C CA . SER A 1 462 ? -0.8 -34.906 -20.625 1 94 462 SER A CA 1
ATOM 3660 C C . SER A 1 462 ? -1.974 -35.812 -20.938 1 94 462 SER A C 1
ATOM 3662 O O . SER A 1 462 ? -2.492 -36.5 -20.047 1 94 462 SER A O 1
ATOM 3664 N N . LEU A 1 463 ? -2.404 -35.844 -22.156 1 95.81 463 LEU A N 1
ATOM 3665 C CA . LEU A 1 463 ? -3.471 -36.75 -22.578 1 95.81 463 LEU A CA 1
ATOM 3666 C C . LEU A 1 463 ? -3.018 -38.188 -22.469 1 95.81 463 LEU A C 1
ATOM 3668 O O . LEU A 1 463 ? -3.762 -39.031 -21.969 1 95.81 463 LEU A O 1
ATOM 3672 N N . LEU A 1 464 ? -1.827 -38.406 -22.953 1 95.38 464 LEU A N 1
ATOM 3673 C CA . LEU A 1 464 ? -1.26 -39.75 -22.891 1 95.38 464 LEU A CA 1
ATOM 3674 C C . LEU A 1 464 ? -1.041 -40.188 -21.453 1 95.38 464 LEU A C 1
ATOM 3676 O O . LEU A 1 464 ? -1.339 -41.344 -21.094 1 95.38 464 LEU A O 1
ATOM 3680 N N . ASP A 1 465 ? -0.541 -39.312 -20.656 1 93.94 465 ASP A N 1
ATOM 3681 C CA . ASP A 1 465 ? -0.322 -39.594 -19.25 1 93.94 465 ASP A CA 1
ATOM 3682 C C . ASP A 1 465 ? -1.642 -39.906 -18.531 1 93.94 465 ASP A C 1
ATOM 3684 O O . ASP A 1 465 ? -1.715 -40.781 -17.688 1 93.94 465 ASP A O 1
ATOM 3688 N N . THR A 1 466 ? -2.652 -39.094 -18.797 1 95.12 466 THR A N 1
ATOM 3689 C CA . THR A 1 466 ? -3.965 -39.344 -18.203 1 95.12 466 THR A CA 1
ATOM 3690 C C . THR A 1 466 ? -4.469 -40.75 -18.531 1 95.12 466 THR A C 1
ATOM 3692 O O . THR A 1 466 ? -5.035 -41.406 -17.672 1 95.12 466 THR A O 1
ATOM 3695 N N . ARG A 1 467 ? -4.312 -41.125 -19.766 1 95.19 467 ARG A N 1
ATOM 3696 C CA . ARG A 1 467 ? -4.711 -42.469 -20.188 1 95.19 467 ARG A CA 1
ATOM 3697 C C . ARG A 1 467 ? -3.98 -43.531 -19.375 1 95.19 467 ARG A C 1
ATOM 3699 O O . ARG A 1 467 ? -4.602 -44.469 -18.875 1 95.19 467 ARG A O 1
ATOM 3706 N N . GLU A 1 468 ? -2.635 -43.375 -19.266 1 92.94 468 GLU A N 1
ATOM 3707 C CA . GLU A 1 468 ? -1.826 -44.344 -18.516 1 92.94 468 GLU A CA 1
ATOM 3708 C C . GLU A 1 468 ? -2.258 -44.406 -17.062 1 92.94 468 GLU A C 1
ATOM 3710 O O . GLU A 1 468 ? -2.334 -45.5 -16.484 1 92.94 468 GLU A O 1
ATOM 3715 N N . HIS A 1 469 ? -2.537 -43.281 -16.469 1 92.69 469 HIS A N 1
ATOM 3716 C CA . HIS A 1 469 ? -2.963 -43.25 -15.078 1 92.69 469 HIS A CA 1
ATOM 3717 C C . HIS A 1 469 ? -4.301 -43.938 -14.891 1 92.69 469 HIS A C 1
ATOM 3719 O O . HIS A 1 469 ? -4.504 -44.656 -13.898 1 92.69 469 HIS A O 1
ATOM 3725 N N . CYS A 1 470 ? -5.184 -43.75 -15.812 1 94.75 470 CYS A N 1
ATOM 3726 C CA . CYS A 1 470 ? -6.484 -44.406 -15.734 1 94.75 470 CYS A CA 1
ATOM 3727 C C . CYS A 1 470 ? -6.352 -45.906 -15.906 1 94.75 470 CYS A C 1
ATOM 3729 O O . CYS A 1 470 ? -7.027 -46.656 -15.219 1 94.75 470 CYS A O 1
ATOM 3731 N N . LEU A 1 471 ? -5.504 -46.344 -16.828 1 95.12 471 LEU A N 1
ATOM 3732 C CA . LEU A 1 471 ? -5.258 -47.781 -17.031 1 95.12 471 LEU A CA 1
ATOM 3733 C C . LEU A 1 471 ? -4.707 -48.406 -15.75 1 95.12 471 LEU A C 1
ATOM 3735 O O . LEU A 1 471 ? -5.145 -49.5 -15.352 1 95.12 471 LEU A O 1
ATOM 3739 N N . ASN A 1 472 ? -3.783 -47.719 -15.156 1 91.44 472 ASN A N 1
ATOM 3740 C CA . ASN A 1 472 ? -3.178 -48.219 -13.93 1 91.44 472 ASN A CA 1
ATOM 3741 C C . ASN A 1 472 ? -4.199 -48.344 -12.797 1 91.44 472 ASN A C 1
ATOM 3743 O O . ASN A 1 472 ? -4.145 -49.25 -11.992 1 91.44 472 ASN A O 1
ATOM 3747 N N . GLU A 1 473 ? -5.043 -47.312 -12.75 1 91.56 473 GLU A N 1
ATOM 3748 C CA . GLU A 1 473 ? -6.062 -47.312 -11.703 1 91.56 473 GLU A CA 1
ATOM 3749 C C . GLU A 1 473 ? -6.93 -48.562 -11.773 1 91.56 473 GLU A C 1
ATOM 3751 O O . GLU A 1 473 ? -7.387 -49.062 -10.742 1 91.56 473 GLU A O 1
ATOM 3756 N N . PHE A 1 474 ? -7.137 -49.062 -12.961 1 93.75 474 PHE A N 1
ATOM 3757 C CA . PHE A 1 474 ? -8 -50.25 -13.109 1 93.75 474 PHE A CA 1
ATOM 3758 C C . PHE A 1 474 ? -7.176 -51.5 -13.367 1 93.75 474 PHE A C 1
ATOM 3760 O O . PHE A 1 474 ? -7.641 -52.438 -14.039 1 93.75 474 PHE A O 1
ATOM 3767 N N . ASN A 1 475 ? -5.945 -51.469 -13.039 1 91.88 475 ASN A N 1
ATOM 3768 C CA . ASN A 1 475 ? -5.051 -52.625 -12.938 1 91.88 475 ASN A CA 1
ATOM 3769 C C . ASN A 1 475 ? -4.672 -53.156 -14.32 1 91.88 475 ASN A C 1
ATOM 3771 O O . ASN A 1 475 ? -4.688 -54.375 -14.547 1 91.88 475 ASN A O 1
ATOM 3775 N N . PHE A 1 476 ? -4.477 -52.344 -15.18 1 93.88 476 PHE A N 1
ATOM 3776 C CA . PHE A 1 476 ? -3.836 -52.656 -16.453 1 93.88 476 PHE A CA 1
ATOM 3777 C C . PHE A 1 476 ? -2.473 -51.969 -16.547 1 93.88 476 PHE A C 1
ATOM 3779 O O . PHE A 1 476 ? -2.303 -51 -17.312 1 93.88 476 PHE A O 1
ATOM 3786 N N . PRO A 1 477 ? -1.477 -52.5 -15.883 1 91.31 477 PRO A N 1
ATOM 3787 C CA . PRO A 1 477 ? -0.188 -51.812 -15.75 1 91.31 477 PRO A CA 1
ATOM 3788 C C . PRO A 1 477 ? 0.613 -51.812 -17.047 1 91.31 477 PRO A C 1
ATOM 3790 O O . PRO A 1 477 ? 1.419 -50.906 -17.281 1 91.31 477 PRO A O 1
ATOM 3793 N N . ASP A 1 478 ? 0.542 -52.844 -17.859 1 94 478 ASP A N 1
ATOM 3794 C CA . ASP A 1 478 ? 1.259 -52.938 -19.125 1 94 478 ASP A CA 1
ATOM 3795 C C . ASP A 1 478 ? 0.446 -53.688 -20.172 1 94 478 ASP A C 1
ATOM 3797 O O . ASP A 1 478 ? 0.728 -54.875 -20.453 1 94 478 ASP A O 1
ATOM 3801 N N . PRO A 1 479 ? -0.468 -53.031 -20.797 1 94.5 479 PRO A N 1
ATOM 3802 C CA . PRO A 1 479 ? -1.339 -53.688 -21.781 1 94.5 479 PRO A CA 1
ATOM 3803 C C . PRO A 1 479 ? -0.566 -54.25 -22.953 1 94.5 479 PRO A C 1
ATOM 3805 O O . PRO A 1 479 ? -1.079 -55.125 -23.672 1 94.5 479 PRO A O 1
ATOM 3808 N N . TYR A 1 480 ? 0.666 -53.906 -23.172 1 94.62 480 TYR A N 1
ATOM 3809 C CA . TYR A 1 480 ? 1.41 -54.312 -24.359 1 94.62 480 TYR A CA 1
ATOM 3810 C C . TYR A 1 480 ? 2.498 -55.312 -24 1 94.62 480 TYR A C 1
ATOM 3812 O O . TYR A 1 480 ? 3.34 -55.656 -24.828 1 94.62 480 TYR A O 1
ATOM 3820 N N . SER A 1 481 ? 2.529 -55.812 -22.844 1 92.88 481 SER A N 1
ATOM 3821 C CA . SER A 1 481 ? 3.604 -56.656 -22.344 1 92.88 481 SER A CA 1
ATOM 3822 C C . SER A 1 481 ? 3.805 -57.875 -23.25 1 92.88 481 SER A C 1
ATOM 3824 O O . SER A 1 481 ? 4.938 -58.188 -23.609 1 92.88 481 SER A O 1
ATOM 3826 N N . LYS A 1 482 ? 2.74 -58.5 -23.641 1 91.19 482 LYS A N 1
ATOM 3827 C CA . LYS A 1 482 ? 2.826 -59.719 -24.438 1 91.19 482 LYS A CA 1
ATOM 3828 C C . LYS A 1 482 ? 3.264 -59.375 -25.875 1 91.19 482 LYS A C 1
ATOM 3830 O O . LYS A 1 482 ? 4.02 -60.156 -26.484 1 91.19 482 LYS A O 1
ATOM 3835 N N . VAL A 1 483 ? 2.748 -58.344 -26.359 1 91.75 483 VAL A N 1
ATOM 3836 C CA . VAL A 1 483 ? 3.123 -57.906 -27.703 1 91.75 483 VAL A CA 1
ATOM 3837 C C . VAL A 1 483 ? 4.621 -57.594 -27.734 1 91.75 483 VAL A C 1
ATOM 3839 O O . VAL A 1 483 ? 5.316 -57.969 -28.672 1 91.75 483 VAL A O 1
ATOM 3842 N N . LYS A 1 484 ? 5.098 -56.938 -26.75 1 95.19 484 LYS A N 1
ATOM 3843 C CA . LYS A 1 484 ? 6.516 -56.594 -26.656 1 95.19 484 LYS A CA 1
ATOM 3844 C C . LYS A 1 484 ? 7.371 -57.875 -26.578 1 95.19 484 LYS A C 1
ATOM 3846 O O . LYS A 1 484 ? 8.406 -57.969 -27.234 1 95.19 484 LYS A O 1
ATOM 3851 N N . GLN A 1 485 ? 6.91 -58.75 -25.734 1 93.88 485 GLN A N 1
ATOM 3852 C CA . GLN A 1 485 ? 7.629 -60 -25.562 1 93.88 485 GLN A CA 1
ATOM 3853 C C . GLN A 1 485 ? 7.773 -60.75 -26.906 1 93.88 485 GLN A C 1
ATOM 3855 O O . GLN A 1 485 ? 8.867 -61.219 -27.25 1 93.88 485 GLN A O 1
ATOM 3860 N N . LYS A 1 486 ? 6.695 -60.844 -27.594 1 92.44 486 LYS A N 1
ATOM 3861 C CA . LYS A 1 486 ? 6.684 -61.531 -28.891 1 92.44 486 LYS A CA 1
ATOM 3862 C C . LYS A 1 486 ? 7.594 -60.812 -29.891 1 92.44 486 LYS A C 1
ATOM 3864 O O . LYS A 1 486 ? 8.398 -61.469 -30.562 1 92.44 486 LYS A O 1
ATOM 3869 N N . GLU A 1 487 ? 7.465 -59.531 -29.969 1 93.5 487 GLU A N 1
ATOM 3870 C CA . GLU A 1 487 ? 8.25 -58.75 -30.922 1 93.5 487 GLU A CA 1
ATOM 3871 C C . GLU A 1 487 ? 9.734 -58.781 -30.594 1 93.5 487 GLU A C 1
ATOM 3873 O O . GLU A 1 487 ? 10.578 -58.812 -31.484 1 93.5 487 GLU A O 1
ATOM 3878 N N . ASN A 1 488 ? 10.039 -58.719 -29.328 1 95.62 488 ASN A N 1
ATOM 3879 C CA . ASN A 1 488 ? 11.43 -58.875 -28.906 1 95.62 488 ASN A CA 1
ATOM 3880 C C . ASN A 1 488 ? 12.008 -60.219 -29.375 1 95.62 488 ASN A C 1
ATOM 3882 O O . ASN A 1 488 ? 13.141 -60.281 -29.859 1 95.62 488 ASN A O 1
ATOM 3886 N N . GLY A 1 489 ? 11.219 -61.312 -29.188 1 93.81 489 GLY A N 1
ATOM 3887 C CA . GLY A 1 489 ? 11.656 -62.625 -29.609 1 93.81 489 GLY A CA 1
ATOM 3888 C C . GLY A 1 489 ? 11.945 -62.719 -31.094 1 93.81 489 GLY A C 1
ATOM 3889 O O . GLY A 1 489 ? 12.969 -63.25 -31.516 1 93.81 489 GLY A O 1
ATOM 3890 N N . ILE A 1 490 ? 11.047 -62.156 -31.859 1 92.81 490 ILE A N 1
ATOM 3891 C CA . ILE A 1 490 ? 11.18 -62.156 -33.312 1 92.81 490 ILE A CA 1
ATOM 3892 C C . ILE A 1 490 ? 12.414 -61.344 -33.719 1 92.81 490 ILE A C 1
ATOM 3894 O O . ILE A 1 490 ? 13.203 -61.812 -34.562 1 92.81 490 ILE A O 1
ATOM 3898 N N . ALA A 1 491 ? 12.586 -60.25 -33.188 1 95.88 491 ALA A N 1
ATOM 3899 C CA . ALA A 1 491 ? 13.68 -59.344 -33.531 1 95.88 491 ALA A CA 1
ATOM 3900 C C . ALA A 1 491 ? 15.031 -59.969 -33.156 1 95.88 491 ALA A C 1
ATOM 3902 O O . ALA A 1 491 ? 16 -59.812 -33.906 1 95.88 491 ALA A O 1
ATOM 3903 N N . LEU A 1 492 ? 15.094 -60.625 -32.031 1 96 492 LEU A N 1
ATOM 3904 C CA . LEU A 1 492 ? 16.344 -61.25 -31.578 1 96 492 LEU A CA 1
ATOM 3905 C C . LEU A 1 492 ? 16.797 -62.312 -32.562 1 96 492 LEU A C 1
ATOM 3907 O O . LEU A 1 492 ? 18 -62.438 -32.781 1 96 492 LEU A O 1
ATOM 3911 N N . LYS A 1 493 ? 15.875 -63 -33.125 1 94.44 493 LYS A N 1
ATOM 3912 C CA . LYS A 1 493 ? 16.188 -64.062 -34.062 1 94.44 493 LYS A CA 1
ATOM 3913 C C . LYS A 1 493 ? 16.781 -63.5 -35.375 1 94.44 493 LYS A C 1
ATOM 3915 O O . LYS A 1 493 ? 17.5 -64.188 -36.094 1 94.44 493 LYS A O 1
ATOM 3920 N N . CYS A 1 494 ? 16.484 -62.25 -35.594 1 95.31 494 CYS A N 1
ATOM 3921 C CA . CYS A 1 494 ? 16.922 -61.625 -36.844 1 95.31 494 CYS A CA 1
ATOM 3922 C C . CYS A 1 494 ? 18.188 -60.812 -36.625 1 95.31 494 CYS A C 1
ATOM 3924 O O . CYS A 1 494 ? 18.812 -60.344 -37.594 1 95.31 494 CYS A O 1
ATOM 3926 N N . PHE A 1 495 ? 18.719 -60.688 -35.438 1 96.5 495 PHE A N 1
ATOM 3927 C CA . PHE A 1 495 ? 19.75 -59.719 -35.094 1 96.5 495 PHE A CA 1
ATOM 3928 C C . PHE A 1 495 ? 21.047 -60.031 -35.812 1 96.5 495 PHE A C 1
ATOM 3930 O O . PHE A 1 495 ? 21.656 -59.156 -36.438 1 96.5 495 PHE A O 1
ATOM 3937 N N . GLN A 1 496 ? 21.453 -61.281 -35.781 1 96.12 496 GLN A N 1
ATOM 3938 C CA . GLN A 1 496 ? 22.734 -61.656 -36.375 1 96.12 496 GLN A CA 1
ATOM 3939 C C . GLN A 1 496 ? 22.75 -61.438 -37.875 1 96.12 496 GLN A C 1
ATOM 3941 O O . GLN A 1 496 ? 23.766 -61.031 -38.438 1 96.12 496 GLN A O 1
ATOM 3946 N N . ARG A 1 497 ? 21.656 -61.781 -38.469 1 96.06 497 ARG A N 1
ATOM 3947 C CA . ARG A 1 497 ? 21.547 -61.594 -39.906 1 96.06 497 ARG A CA 1
ATOM 3948 C C . ARG A 1 497 ? 21.688 -60.094 -40.25 1 96.06 497 ARG A C 1
ATOM 3950 O O . ARG A 1 497 ? 22.375 -59.75 -41.219 1 96.06 497 ARG A O 1
ATOM 3957 N N . VAL A 1 498 ? 21.094 -59.25 -39.531 1 96.44 498 VAL A N 1
ATOM 3958 C CA . VAL A 1 498 ? 21.141 -57.812 -39.781 1 96.44 498 VAL A CA 1
ATOM 3959 C C . VAL A 1 498 ? 22.562 -57.312 -39.562 1 96.44 498 VAL A C 1
ATOM 3961 O O . VAL A 1 498 ? 23.062 -56.531 -40.375 1 96.44 498 VAL A O 1
ATOM 3964 N N . ILE A 1 499 ? 23.234 -57.75 -38.5 1 97.06 499 ILE A N 1
ATOM 3965 C CA . ILE A 1 499 ? 24.578 -57.281 -38.188 1 97.06 499 ILE A CA 1
ATOM 3966 C C . ILE A 1 499 ? 25.547 -57.75 -39.281 1 97.06 499 ILE A C 1
ATOM 3968 O O . ILE A 1 499 ? 26.422 -57 -39.719 1 97.06 499 ILE A O 1
ATOM 3972 N N . SER A 1 500 ? 25.328 -59 -39.75 1 96.81 500 SER A N 1
ATOM 3973 C CA . SER A 1 500 ? 26.188 -59.531 -40.812 1 96.81 500 SER A CA 1
ATOM 3974 C C . SER A 1 500 ? 26.031 -58.719 -42.094 1 96.81 500 SER A C 1
ATOM 3976 O O . SER A 1 500 ? 27.016 -58.469 -42.781 1 96.81 500 SER A O 1
ATOM 3978 N N . SER A 1 501 ? 24.828 -58.438 -42.344 1 96.94 501 SER A N 1
ATOM 3979 C CA . SER A 1 501 ? 24.562 -57.625 -43.531 1 96.94 501 SER A CA 1
ATOM 3980 C C . SER A 1 501 ? 25.203 -56.25 -43.438 1 96.94 501 SER A C 1
ATOM 3982 O O . SER A 1 501 ? 25.766 -55.719 -44.406 1 96.94 501 SER A O 1
ATOM 3984 N N . LEU A 1 502 ? 25.141 -55.594 -42.312 1 97.12 502 LEU A N 1
ATOM 3985 C CA . LEU A 1 502 ? 25.734 -54.281 -42.062 1 97.12 502 LEU A CA 1
ATOM 3986 C C . LEU A 1 502 ? 27.25 -54.344 -42.188 1 97.12 502 LEU A C 1
ATOM 3988 O O . LEU A 1 502 ? 27.875 -53.438 -42.75 1 97.12 502 LEU A O 1
ATOM 3992 N N . ASP A 1 503 ? 27.844 -55.375 -41.656 1 96 503 ASP A N 1
ATOM 3993 C CA . ASP A 1 503 ? 29.297 -55.5 -41.625 1 96 503 ASP A CA 1
ATOM 3994 C C . ASP A 1 503 ? 29.859 -55.719 -43.031 1 96 503 ASP A C 1
ATOM 3996 O O . ASP A 1 503 ? 31.047 -55.469 -43.25 1 96 503 ASP A O 1
ATOM 4000 N N . SER A 1 504 ? 29.016 -56.156 -43.938 1 97.31 504 SER A N 1
ATOM 4001 C CA . SER A 1 504 ? 29.469 -56.438 -45.312 1 97.31 504 SER A CA 1
ATOM 4002 C C . SER A 1 504 ? 29.5 -55.156 -46.156 1 97.31 504 SER A C 1
ATOM 4004 O O . SER A 1 504 ? 30.062 -55.125 -47.25 1 97.31 504 SER A O 1
ATOM 4006 N N . LEU A 1 505 ? 29.016 -54.125 -45.688 1 97.62 505 LEU A N 1
ATOM 4007 C CA . LEU A 1 505 ? 28.922 -52.875 -46.438 1 97.62 505 LEU A CA 1
ATOM 4008 C C . LEU A 1 505 ? 30.156 -52.031 -46.25 1 97.62 505 LEU A C 1
ATOM 4010 O O . LEU A 1 505 ? 30.859 -52.156 -45.25 1 97.62 505 LEU A O 1
ATOM 4014 N N . GLY A 1 506 ? 30.344 -51.125 -47.281 1 96.44 506 GLY A N 1
ATOM 4015 C CA . GLY A 1 506 ? 31.328 -50.062 -47.062 1 96.44 506 GLY A CA 1
ATOM 4016 C C . GLY A 1 506 ? 30.906 -49.062 -46.031 1 96.44 506 GLY A C 1
ATOM 4017 O O . GLY A 1 506 ? 29.734 -49.031 -45.625 1 96.44 506 GLY A O 1
ATOM 4018 N N . TRP A 1 507 ? 31.797 -48.25 -45.625 1 96.44 507 TRP A N 1
ATOM 4019 C CA . TRP A 1 507 ? 31.531 -47.406 -44.469 1 96.44 507 TRP A CA 1
ATOM 4020 C C . TRP A 1 507 ? 30.359 -46.469 -44.719 1 96.44 507 TRP A C 1
ATOM 4022 O O . TRP A 1 507 ? 29.453 -46.375 -43.906 1 96.44 507 TRP A O 1
ATOM 4032 N N . GLU A 1 508 ? 30.359 -45.781 -45.812 1 97 508 GLU A N 1
ATOM 4033 C CA . GLU A 1 508 ? 29.312 -44.812 -46.125 1 97 508 GLU A CA 1
ATOM 4034 C C . GLU A 1 508 ? 27.953 -45.5 -46.281 1 97 508 GLU A C 1
ATOM 4036 O O . GLU A 1 508 ? 26.938 -45 -45.812 1 97 508 GLU A O 1
ATOM 4041 N N . GLU A 1 509 ? 27.953 -46.625 -46.906 1 96.88 509 GLU A N 1
ATOM 4042 C CA . GLU A 1 509 ? 26.719 -47.375 -47.094 1 96.88 509 GLU A CA 1
ATOM 4043 C C . GLU A 1 509 ? 26.219 -47.938 -45.75 1 96.88 509 GLU A C 1
ATOM 4045 O O . GLU A 1 509 ? 25.016 -48 -45.531 1 96.88 509 GLU A O 1
ATOM 4050 N N . ARG A 1 510 ? 27.109 -48.312 -44.969 1 97.75 510 ARG A N 1
ATOM 4051 C CA . ARG A 1 510 ? 26.766 -48.844 -43.656 1 97.75 510 ARG A CA 1
ATOM 4052 C C . ARG A 1 510 ? 26.109 -47.75 -42.781 1 97.75 510 ARG A C 1
ATOM 4054 O O . ARG A 1 510 ? 25.125 -48.031 -42.094 1 97.75 510 ARG A O 1
ATOM 4061 N N . GLN A 1 511 ? 26.75 -46.531 -42.875 1 98.06 511 GLN A N 1
ATOM 4062 C CA . GLN A 1 511 ? 26.172 -45.438 -42.094 1 98.06 511 GLN A CA 1
ATOM 4063 C C . GLN A 1 511 ? 24.734 -45.156 -42.531 1 98.06 511 GLN A C 1
ATOM 4065 O O . GLN A 1 511 ? 23.859 -44.938 -41.656 1 98.06 511 GLN A O 1
ATOM 4070 N N . PHE A 1 512 ? 24.5 -45.156 -43.781 1 97.81 512 PHE A N 1
ATOM 4071 C CA . PHE A 1 512 ? 23.141 -44.906 -44.25 1 97.81 512 PHE A CA 1
ATOM 4072 C C . PHE A 1 512 ? 22.203 -46.031 -43.875 1 97.81 512 PHE A C 1
ATOM 4074 O O . PHE A 1 512 ? 21.047 -45.781 -43.5 1 97.81 512 PHE A O 1
ATOM 4081 N N . ALA A 1 513 ? 22.656 -47.281 -44 1 97.38 513 ALA A N 1
ATOM 4082 C CA . ALA A 1 513 ? 21.859 -48.438 -43.625 1 97.38 513 ALA A CA 1
ATOM 4083 C C . ALA A 1 513 ? 21.484 -48.406 -42.125 1 97.38 513 ALA A C 1
ATOM 4085 O O . ALA A 1 513 ? 20.406 -48.844 -41.75 1 97.38 513 ALA A O 1
ATOM 4086 N N . LEU A 1 514 ? 22.422 -47.938 -41.344 1 98 514 LEU A N 1
ATOM 4087 C CA . LEU A 1 514 ? 22.188 -47.844 -39.906 1 98 514 LEU A CA 1
ATOM 4088 C C . LEU A 1 514 ? 21.062 -46.844 -39.594 1 98 514 LEU A C 1
ATOM 4090 O O . LEU A 1 514 ? 20.156 -47.125 -38.812 1 98 514 LEU A O 1
ATOM 4094 N N . VAL A 1 515 ? 21.109 -45.688 -40.25 1 98 515 VAL A N 1
ATOM 4095 C CA . VAL A 1 515 ? 20.109 -44.625 -40.062 1 98 515 VAL A CA 1
ATOM 4096 C C . VAL A 1 515 ? 18.766 -45.125 -40.594 1 98 515 VAL A C 1
ATOM 4098 O O . VAL A 1 515 ? 17.734 -44.906 -39.938 1 98 515 VAL A O 1
ATOM 4101 N N . LYS A 1 516 ? 18.766 -45.719 -41.688 1 97.06 516 LYS A N 1
ATOM 4102 C CA . LYS A 1 516 ? 17.531 -46.25 -42.281 1 97.06 516 LYS A CA 1
ATOM 4103 C C . LYS A 1 516 ? 16.938 -47.344 -41.375 1 97.06 516 LYS A C 1
ATOM 4105 O O . LYS A 1 516 ? 15.711 -47.469 -41.281 1 97.06 516 LYS A O 1
ATOM 4110 N N . GLY A 1 517 ? 17.797 -48.219 -40.875 1 97.12 517 GLY A N 1
ATOM 4111 C CA . GLY A 1 517 ? 17.344 -49.219 -39.938 1 97.12 517 GLY A CA 1
ATOM 4112 C C . GLY A 1 517 ? 16.719 -48.656 -38.688 1 97.12 517 GLY A C 1
ATOM 4113 O O . GLY A 1 517 ? 15.719 -49.156 -38.188 1 97.12 517 GLY A O 1
ATOM 4114 N N . LEU A 1 518 ? 17.406 -47.625 -38.156 1 97.62 518 LEU A N 1
ATOM 4115 C CA . LEU A 1 518 ? 16.906 -46.938 -37 1 97.62 518 LEU A CA 1
ATOM 4116 C C . LEU A 1 518 ? 15.516 -46.375 -37.25 1 97.62 518 LEU A C 1
ATOM 4118 O O . LEU A 1 518 ? 14.609 -46.531 -36.406 1 97.62 518 LEU A O 1
ATOM 4122 N N . LEU A 1 519 ? 15.281 -45.75 -38.375 1 97.81 519 LEU A N 1
ATOM 4123 C CA . LEU A 1 519 ? 14 -45.156 -38.75 1 97.81 519 LEU A CA 1
ATOM 4124 C C . LEU A 1 519 ? 12.961 -46.219 -39.031 1 97.81 519 LEU A C 1
ATOM 4126 O O . LEU A 1 519 ? 11.805 -46.094 -38.625 1 97.81 519 LEU A O 1
ATOM 4130 N N . ALA A 1 520 ? 13.375 -47.25 -39.688 1 96.38 520 ALA A N 1
ATOM 4131 C CA . ALA A 1 520 ? 12.469 -48.375 -40 1 96.38 520 ALA A CA 1
ATOM 4132 C C . ALA A 1 520 ? 12 -49.062 -38.719 1 96.38 520 ALA A C 1
ATOM 4134 O O . ALA A 1 520 ? 10.836 -49.469 -38.625 1 96.38 520 ALA A O 1
ATOM 4135 N N . GLY A 1 521 ? 12.938 -49.25 -37.844 1 96.12 521 GLY A N 1
ATOM 4136 C CA . GLY A 1 521 ? 12.547 -49.781 -36.531 1 96.12 521 GLY A CA 1
ATOM 4137 C C . GLY A 1 521 ? 11.492 -48.938 -35.844 1 96.12 521 GLY A C 1
ATOM 4138 O O . GLY A 1 521 ? 10.555 -49.469 -35.25 1 96.12 521 GLY A O 1
ATOM 4139 N N . ASN A 1 522 ? 11.609 -47.656 -35.906 1 95 522 ASN A N 1
ATOM 4140 C CA . ASN A 1 522 ? 10.727 -46.719 -35.219 1 95 522 ASN A CA 1
ATOM 4141 C C . ASN A 1 522 ? 9.32 -46.719 -35.812 1 95 522 ASN A C 1
ATOM 4143 O O . ASN A 1 522 ? 8.375 -46.25 -35.188 1 95 522 ASN A O 1
ATOM 4147 N N . VAL A 1 523 ? 9.164 -47.281 -37 1 93.44 523 VAL A N 1
ATOM 4148 C CA . VAL A 1 523 ? 7.848 -47.406 -37.594 1 93.44 523 VAL A CA 1
ATOM 4149 C C . VAL A 1 523 ? 6.973 -48.344 -36.75 1 93.44 523 VAL A C 1
ATOM 4151 O O . VAL A 1 523 ? 5.754 -48.156 -36.688 1 93.44 523 VAL A O 1
ATOM 4154 N N . PHE A 1 524 ? 7.586 -49.312 -36.094 1 89.81 524 PHE A N 1
ATOM 4155 C CA . PHE A 1 524 ? 6.852 -50.281 -35.281 1 89.81 524 PHE A CA 1
ATOM 4156 C C . PHE A 1 524 ? 6.391 -49.625 -34 1 89.81 524 PHE A C 1
ATOM 4158 O O . PHE A 1 524 ? 7.082 -49.719 -32.969 1 89.81 524 PHE A O 1
ATOM 4165 N N . ASP A 1 525 ? 5.262 -49.031 -34.031 1 89.06 525 ASP A N 1
ATOM 4166 C CA . ASP A 1 525 ? 4.68 -48.281 -32.938 1 89.06 525 ASP A CA 1
ATOM 4167 C C . ASP A 1 525 ? 3.193 -48.594 -32.781 1 89.06 525 ASP A C 1
ATOM 4169 O O . ASP A 1 525 ? 2.375 -48.125 -33.594 1 89.06 525 ASP A O 1
ATOM 4173 N N . TRP A 1 526 ? 2.871 -49.156 -31.797 1 82.12 526 TRP A N 1
ATOM 4174 C CA . TRP A 1 526 ? 1.487 -49.562 -31.562 1 82.12 526 TRP A CA 1
ATOM 4175 C C . TRP A 1 526 ? 0.658 -48.375 -31.047 1 82.12 526 TRP A C 1
ATOM 4177 O O . TRP A 1 526 ? -0.574 -48.438 -31.047 1 82.12 526 TRP A O 1
ATOM 4187 N N . GLY A 1 527 ? 1.371 -47.344 -30.672 1 80.81 527 GLY A N 1
ATOM 4188 C CA . GLY A 1 527 ? 0.669 -46.156 -30.203 1 80.81 527 GLY A CA 1
ATOM 4189 C C . GLY A 1 527 ? 0.082 -45.312 -31.328 1 80.81 527 GLY A C 1
ATOM 4190 O O . GLY A 1 527 ? -0.775 -44.469 -31.094 1 80.81 527 GLY A O 1
ATOM 4191 N N . ALA A 1 528 ? 0.503 -45.594 -32.438 1 82.31 528 ALA A N 1
ATOM 4192 C CA . ALA A 1 528 ? -0.008 -44.906 -33.625 1 82.31 528 ALA A CA 1
ATOM 4193 C C . ALA A 1 528 ? -1.066 -45.75 -34.344 1 82.31 528 ALA A C 1
ATOM 4195 O O . ALA A 1 528 ? -0.793 -46.875 -34.781 1 82.31 528 ALA A O 1
ATOM 4196 N N . LYS A 1 529 ? -2.186 -45.156 -34.531 1 79.38 529 LYS A N 1
ATOM 4197 C CA . LYS A 1 529 ? -3.318 -45.906 -35.094 1 79.38 529 LYS A CA 1
ATOM 4198 C C . LYS A 1 529 ? -2.986 -46.438 -36.5 1 79.38 529 LYS A C 1
ATOM 4200 O O . LYS A 1 529 ? -3.271 -47.594 -36.781 1 79.38 529 LYS A O 1
ATOM 4205 N N . ALA A 1 530 ? -2.391 -45.625 -37.25 1 78.25 530 ALA A N 1
ATOM 4206 C CA . ALA A 1 530 ? -2.08 -46.031 -38.594 1 78.25 530 ALA A CA 1
ATOM 4207 C C . ALA A 1 530 ? -1.179 -47.25 -38.625 1 78.25 530 ALA A C 1
ATOM 4209 O O . ALA A 1 530 ? -1.307 -48.125 -39.5 1 78.25 530 ALA A O 1
ATOM 4210 N N . VAL A 1 531 ? -0.35 -47.344 -37.75 1 80.5 531 VAL A N 1
ATOM 4211 C CA . VAL A 1 531 ? 0.628 -48.406 -37.719 1 80.5 531 VAL A CA 1
ATOM 4212 C C . VAL A 1 531 ? 0.005 -49.656 -37.062 1 80.5 531 VAL A C 1
ATOM 4214 O O . VAL A 1 531 ? 0.191 -50.781 -37.562 1 80.5 531 VAL A O 1
ATOM 4217 N N . SER A 1 532 ? -0.645 -49.438 -36.031 1 83.56 532 SER A N 1
ATOM 4218 C CA . SER A 1 532 ? -1.293 -50.562 -35.375 1 83.56 532 SER A CA 1
ATOM 4219 C C . SER A 1 532 ? -2.246 -51.281 -36.312 1 83.56 532 SER A C 1
ATOM 4221 O O . SER A 1 532 ? -2.346 -52.5 -36.312 1 83.56 532 SER A O 1
ATOM 4223 N N . ASP A 1 533 ? -2.885 -50.562 -37.156 1 81.56 533 ASP A N 1
ATOM 4224 C CA . ASP A 1 533 ? -3.771 -51.125 -38.156 1 81.56 533 ASP A CA 1
ATOM 4225 C C . ASP A 1 533 ? -2.996 -52.031 -39.125 1 81.56 533 ASP A C 1
ATOM 4227 O O . ASP A 1 533 ? -3.459 -53.125 -39.469 1 81.56 533 ASP A O 1
ATOM 4231 N N . VAL A 1 534 ? -1.889 -51.562 -39.469 1 82.31 534 VAL A N 1
ATOM 4232 C CA . VAL A 1 534 ? -1.046 -52.312 -40.406 1 82.31 534 VAL A CA 1
ATOM 4233 C C . VAL A 1 534 ? -0.519 -53.562 -39.719 1 82.31 534 VAL A C 1
ATOM 4235 O O . VAL A 1 534 ? -0.558 -54.656 -40.312 1 82.31 534 VAL A O 1
ATOM 4238 N N . LEU A 1 535 ? -0.117 -53.438 -38.562 1 81.69 535 LEU A N 1
ATOM 4239 C CA . LEU A 1 535 ? 0.478 -54.562 -37.812 1 81.69 535 LEU A CA 1
ATOM 4240 C C . LEU A 1 535 ? -0.569 -55.625 -37.5 1 81.69 535 LEU A C 1
ATOM 4242 O O . LEU A 1 535 ? -0.252 -56.812 -37.438 1 81.69 535 LEU A O 1
ATOM 4246 N N . GLU A 1 536 ? -1.728 -55.156 -37.344 1 78.75 536 GLU A N 1
ATOM 4247 C CA . GLU A 1 536 ? -2.812 -56.094 -37.062 1 78.75 536 GLU A CA 1
ATOM 4248 C C . GLU A 1 536 ? -3.287 -56.781 -38.344 1 78.75 536 GLU A C 1
ATOM 4250 O O . GLU A 1 536 ? -3.627 -57.969 -38.344 1 78.75 536 GLU A O 1
ATOM 4255 N N . SER A 1 537 ? -3.238 -56.031 -39.438 1 82.31 537 SER A N 1
ATOM 4256 C CA . SER A 1 537 ? -3.828 -56.531 -40.688 1 82.31 537 SER A CA 1
ATOM 4257 C C . SER A 1 537 ? -2.799 -57.281 -41.531 1 82.31 537 SER A C 1
ATOM 4259 O O . SER A 1 537 ? -3.156 -58.125 -42.344 1 82.31 537 SER A O 1
ATOM 4261 N N . GLU A 1 538 ? -1.563 -56.938 -41.438 1 82.75 538 GLU A N 1
ATOM 4262 C CA . GLU A 1 538 ? -0.513 -57.562 -42.25 1 82.75 538 GLU A CA 1
ATOM 4263 C C . GLU A 1 538 ? 0.462 -58.344 -41.375 1 82.75 538 GLU A C 1
ATOM 4265 O O . GLU A 1 538 ? 1.524 -57.844 -41 1 82.75 538 GLU A O 1
ATOM 4270 N N . PRO A 1 539 ? 0.221 -59.562 -41.344 1 75.38 539 PRO A N 1
ATOM 4271 C CA . PRO A 1 539 ? 1.043 -60.375 -40.438 1 75.38 539 PRO A CA 1
ATOM 4272 C C . PRO A 1 539 ? 2.5 -60.469 -40.875 1 75.38 539 PRO A C 1
ATOM 4274 O O . PRO A 1 539 ? 3.383 -60.75 -40.062 1 75.38 539 PRO A O 1
ATOM 4277 N N . HIS A 1 540 ? 2.717 -60.156 -42.125 1 78.38 540 HIS A N 1
ATOM 4278 C CA . HIS A 1 540 ? 4.074 -60.312 -42.656 1 78.38 540 HIS A CA 1
ATOM 4279 C C . HIS A 1 540 ? 4.801 -58.969 -42.719 1 78.38 540 HIS A C 1
ATOM 4281 O O . HIS A 1 540 ? 5.898 -58.906 -43.25 1 78.38 540 HIS A O 1
ATOM 4287 N N . PHE A 1 541 ? 4.184 -58.062 -42.156 1 83.06 541 PHE A N 1
ATOM 4288 C CA . PHE A 1 541 ? 4.875 -56.781 -42.125 1 83.06 541 PHE A CA 1
ATOM 4289 C C . PHE A 1 541 ? 6.137 -56.844 -41.25 1 83.06 541 PHE A C 1
ATOM 4291 O O . PHE A 1 541 ? 6.059 -56.969 -40.031 1 83.06 541 PHE A O 1
ATOM 4298 N N . GLY A 1 542 ? 7.262 -56.781 -42 1 86.75 542 GLY A N 1
ATOM 4299 C CA . GLY A 1 542 ? 8.523 -56.938 -41.281 1 86.75 542 GLY A CA 1
ATOM 4300 C C . GLY A 1 542 ? 9.461 -55.781 -41.438 1 86.75 542 GLY A C 1
ATOM 4301 O O . GLY A 1 542 ? 9.047 -54.688 -41.906 1 86.75 542 GLY A O 1
ATOM 4302 N N . PHE A 1 543 ? 10.594 -55.969 -41.094 1 88.69 543 PHE A N 1
ATOM 4303 C CA . PHE A 1 543 ? 11.633 -54.969 -41.031 1 88.69 543 PHE A CA 1
ATOM 4304 C C . PHE A 1 543 ? 11.914 -54.406 -42.438 1 88.69 543 PHE A C 1
ATOM 4306 O O . PHE A 1 543 ? 12.094 -53.219 -42.625 1 88.69 543 PHE A O 1
ATOM 4313 N N . GLU A 1 544 ? 11.883 -55.25 -43.406 1 90.25 544 GLU A N 1
ATOM 4314 C CA . GLU A 1 544 ? 12.148 -54.812 -44.781 1 90.25 544 GLU A CA 1
ATOM 4315 C C . GLU A 1 544 ? 10.984 -54.031 -45.375 1 90.25 544 GLU A C 1
ATOM 4317 O O . GLU A 1 544 ? 11.195 -53.062 -46.094 1 90.25 544 GLU A O 1
ATOM 4322 N N . GLU A 1 545 ? 9.828 -54.438 -45 1 90.88 545 GLU A N 1
ATOM 4323 C CA . GLU A 1 545 ? 8.656 -53.688 -45.438 1 90.88 545 GLU A CA 1
ATOM 4324 C C . GLU A 1 545 ? 8.656 -52.281 -44.812 1 90.88 545 GLU A C 1
ATOM 4326 O O . GLU A 1 545 ? 8.266 -51.312 -45.469 1 90.88 545 GLU A O 1
ATOM 4331 N N . ALA A 1 546 ? 9.062 -52.25 -43.562 1 92.31 546 ALA A N 1
ATOM 4332 C CA . ALA A 1 546 ? 9.141 -50.938 -42.906 1 92.31 546 ALA A CA 1
ATOM 4333 C C . ALA A 1 546 ? 10.141 -50.031 -43.594 1 92.31 546 ALA A C 1
ATOM 4335 O O . ALA A 1 546 ? 9.906 -48.812 -43.719 1 92.31 546 ALA A O 1
ATOM 4336 N N . LYS A 1 547 ? 11.242 -50.531 -44.031 1 93.31 547 LYS A N 1
ATOM 4337 C CA . LYS A 1 547 ? 12.25 -49.75 -44.75 1 93.31 547 LYS A CA 1
ATOM 4338 C C . LYS A 1 547 ? 11.688 -49.156 -46.031 1 93.31 547 LYS A C 1
ATOM 4340 O O . LYS A 1 547 ? 12 -48.031 -46.406 1 93.31 547 LYS A O 1
ATOM 4345 N N . ARG A 1 548 ? 10.844 -49.938 -46.625 1 90.94 548 ARG A N 1
ATOM 4346 C CA . ARG A 1 548 ? 10.281 -49.531 -47.906 1 90.94 548 ARG A CA 1
ATOM 4347 C C . ARG A 1 548 ? 9.227 -48.438 -47.719 1 90.94 548 ARG A C 1
ATOM 4349 O O . ARG A 1 548 ? 8.992 -47.656 -48.625 1 90.94 548 ARG A O 1
ATOM 4356 N N . LYS A 1 549 ? 8.688 -48.406 -46.625 1 90.5 549 LYS A N 1
ATOM 4357 C CA . LYS A 1 549 ? 7.613 -47.438 -46.375 1 90.5 549 LYS A CA 1
ATOM 4358 C C . LYS A 1 549 ? 8.172 -46.062 -46.031 1 90.5 549 LYS A C 1
ATOM 4360 O O . LYS A 1 549 ? 7.465 -45.062 -46.125 1 90.5 549 LYS A O 1
ATOM 4365 N N . LEU A 1 550 ? 9.438 -46.031 -45.688 1 93.88 550 LEU A N 1
ATOM 4366 C CA . LEU A 1 550 ? 10.062 -44.75 -45.281 1 93.88 550 LEU A CA 1
ATOM 4367 C C . LEU A 1 550 ? 10.086 -43.781 -46.469 1 93.88 550 LEU A C 1
ATOM 4369 O O . LEU A 1 550 ? 10.266 -44.188 -47.625 1 93.88 550 LEU A O 1
ATOM 4373 N N . GLN A 1 551 ? 9.992 -42.625 -46.156 1 95.31 551 GLN A N 1
ATOM 4374 C CA . GLN A 1 551 ? 10.172 -41.562 -47.156 1 95.31 551 GLN A CA 1
ATOM 4375 C C . GLN A 1 551 ? 11.562 -41.625 -47.781 1 95.31 551 GLN A C 1
ATOM 4377 O O . GLN A 1 551 ? 12.555 -41.875 -47.094 1 95.31 551 GLN A O 1
ATOM 4382 N N . GLU A 1 552 ? 11.586 -41.312 -49.062 1 95.12 552 GLU A N 1
ATOM 4383 C CA . GLU A 1 552 ? 12.883 -41.188 -49.719 1 95.12 552 GLU A CA 1
ATOM 4384 C C . GLU A 1 552 ? 13.516 -39.844 -49.438 1 95.12 552 GLU A C 1
ATOM 4386 O O . GLU A 1 552 ? 12.805 -38.844 -49.188 1 95.12 552 GLU A O 1
ATOM 4391 N N . ARG A 1 553 ? 14.797 -39.812 -49.531 1 96 553 ARG A N 1
ATOM 4392 C CA . ARG A 1 553 ? 15.461 -38.531 -49.312 1 96 553 ARG A CA 1
ATOM 4393 C C . ARG A 1 553 ? 15.234 -37.562 -50.469 1 96 553 ARG A C 1
ATOM 4395 O O . ARG A 1 553 ? 15.094 -38 -51.625 1 96 553 ARG A O 1
ATOM 4402 N N . PRO A 1 554 ? 15.242 -36.344 -50.25 1 96.75 554 PRO A N 1
ATOM 4403 C CA . PRO A 1 554 ? 15.438 -35.719 -48.969 1 96.75 554 PRO A CA 1
ATOM 4404 C C . PRO A 1 554 ? 14.234 -35.906 -48.031 1 96.75 554 PRO A C 1
ATOM 4406 O O . PRO A 1 554 ? 13.094 -35.875 -48.5 1 96.75 554 PRO A O 1
ATOM 4409 N N . TRP A 1 555 ? 14.5 -36.125 -46.906 1 98.06 555 TRP A N 1
ATOM 4410 C CA . TRP A 1 555 ? 13.461 -36.281 -45.875 1 98.06 555 TRP A CA 1
ATOM 4411 C C . TRP A 1 555 ? 12.828 -34.938 -45.562 1 98.06 555 TRP A C 1
ATOM 4413 O O . TRP A 1 555 ? 13.297 -33.875 -46 1 98.06 555 TRP A O 1
ATOM 4423 N N . LEU A 1 556 ? 11.672 -34.938 -44.781 1 97.5 556 LEU A N 1
ATOM 4424 C CA . LEU A 1 556 ? 10.992 -33.688 -44.375 1 97.5 556 LEU A CA 1
ATOM 4425 C C . LEU A 1 556 ? 11.953 -32.781 -43.656 1 97.5 556 LEU A C 1
ATOM 4427 O O . LEU A 1 556 ? 11.984 -31.562 -43.938 1 97.5 556 LEU A O 1
ATOM 4431 N N . VAL A 1 557 ? 12.641 -33.25 -42.688 1 98 557 VAL A N 1
ATOM 4432 C CA . VAL A 1 557 ? 13.82 -32.656 -42.062 1 98 557 VAL A CA 1
ATOM 4433 C C . VAL A 1 557 ? 15.031 -33.562 -42.25 1 98 557 VAL A C 1
ATOM 4435 O O . VAL A 1 557 ? 15.062 -34.656 -41.719 1 98 557 VAL A O 1
ATOM 4438 N N . ASP A 1 558 ? 16.031 -33.125 -42.969 1 98.19 558 ASP A N 1
ATOM 4439 C CA . ASP A 1 558 ? 17.094 -34 -43.406 1 98.19 558 ASP A CA 1
ATOM 4440 C C . ASP A 1 558 ? 18.469 -33.406 -43.125 1 98.19 558 ASP A C 1
ATOM 4442 O O . ASP A 1 558 ? 19.016 -32.656 -43.938 1 98.19 558 ASP A O 1
ATOM 4446 N N . SER A 1 559 ? 18.984 -33.75 -42.062 1 97.81 559 SER A N 1
ATOM 4447 C CA . SER A 1 559 ? 20.344 -33.344 -41.719 1 97.81 559 SER A CA 1
ATOM 4448 C C . SER A 1 559 ? 21.344 -34.469 -41.906 1 97.81 559 SER A C 1
ATOM 4450 O O . SER A 1 559 ? 22.406 -34.469 -41.281 1 97.81 559 SER A O 1
ATOM 4452 N N . TYR A 1 560 ? 21.062 -35.438 -42.688 1 98.12 560 TYR A N 1
ATOM 4453 C CA . TYR A 1 560 ? 21.875 -36.625 -42.75 1 98.12 560 TYR A CA 1
ATOM 4454 C C . TYR A 1 560 ? 23.266 -36.312 -43.281 1 98.12 560 TYR A C 1
ATOM 4456 O O . TYR A 1 560 ? 24.25 -36.844 -42.781 1 98.12 560 TYR A O 1
ATOM 4464 N N . ASP A 1 561 ? 23.328 -35.469 -44.312 1 97.88 561 ASP A N 1
ATOM 4465 C CA . ASP A 1 561 ? 24.625 -35.188 -44.906 1 97.88 561 ASP A CA 1
ATOM 4466 C C . ASP A 1 561 ? 25.562 -34.531 -43.906 1 97.88 561 ASP A C 1
ATOM 4468 O O . ASP A 1 561 ? 26.766 -34.844 -43.844 1 97.88 561 ASP A O 1
ATOM 4472 N N . VAL A 1 562 ? 25.031 -33.625 -43.156 1 97.69 562 VAL A N 1
ATOM 4473 C CA . VAL A 1 562 ? 25.828 -32.938 -42.156 1 97.69 562 VAL A CA 1
ATOM 4474 C C . VAL A 1 562 ? 26.234 -33.938 -41.062 1 97.69 562 VAL A C 1
ATOM 4476 O O . VAL A 1 562 ? 27.359 -33.906 -40.562 1 97.69 562 VAL A O 1
ATOM 4479 N N . TRP A 1 563 ? 25.312 -34.75 -40.719 1 97.88 563 TRP A N 1
ATOM 4480 C CA . TRP A 1 563 ? 25.594 -35.812 -39.719 1 97.88 563 TRP A CA 1
ATOM 4481 C C . TRP A 1 563 ? 26.688 -36.75 -40.219 1 97.88 563 TRP A C 1
ATOM 4483 O O . TRP A 1 563 ? 27.594 -37.094 -39.469 1 97.88 563 TRP A O 1
ATOM 4493 N N . LEU A 1 564 ? 26.578 -37.156 -41.469 1 97.81 564 LEU A N 1
ATOM 4494 C CA . LEU A 1 564 ? 27.562 -38.062 -42.062 1 97.81 564 LEU A CA 1
ATOM 4495 C C . LEU A 1 564 ? 28.953 -37.438 -42.031 1 97.81 564 LEU A C 1
ATOM 4497 O O . LEU A 1 564 ? 29.938 -38.125 -41.75 1 97.81 564 LEU A O 1
ATOM 4501 N N . GLU A 1 565 ? 29 -36.188 -42.406 1 97.62 565 GLU A N 1
ATOM 4502 C CA . GLU A 1 565 ? 30.266 -35.469 -42.375 1 97.62 565 GLU A CA 1
ATOM 4503 C C . GLU A 1 565 ? 30.828 -35.438 -40.938 1 97.62 565 GLU A C 1
ATOM 4505 O O . GLU A 1 565 ? 32.031 -35.562 -40.719 1 97.62 565 GLU A O 1
ATOM 4510 N N . ARG A 1 566 ? 29.984 -35.188 -39.969 1 97.5 566 ARG A N 1
ATOM 4511 C CA . ARG A 1 566 ? 30.406 -35.125 -38.562 1 97.5 566 ARG A CA 1
ATOM 4512 C C . ARG A 1 566 ? 30.953 -36.5 -38.125 1 97.5 566 ARG A C 1
ATOM 4514 O O . ARG A 1 566 ? 31.875 -36.562 -37.312 1 97.5 566 ARG A O 1
ATOM 4521 N N . MET A 1 567 ? 30.344 -37.594 -38.594 1 96.69 567 MET A N 1
ATOM 4522 C CA . MET A 1 567 ? 30.719 -38.938 -38.188 1 96.69 567 MET A CA 1
ATOM 4523 C C . MET A 1 567 ? 32.062 -39.344 -38.75 1 96.69 567 MET A C 1
ATOM 4525 O O . MET A 1 567 ? 32.719 -40.25 -38.281 1 96.69 567 MET A O 1
ATOM 4529 N N . LYS A 1 568 ? 32.5 -38.625 -39.75 1 96.56 568 LYS A N 1
ATOM 4530 C CA . LYS A 1 568 ? 33.844 -38.844 -40.281 1 96.56 568 LYS A CA 1
ATOM 4531 C C . LYS A 1 568 ? 34.906 -38.281 -39.344 1 96.56 568 LYS A C 1
ATOM 4533 O O . LYS A 1 568 ? 36.062 -38.688 -39.406 1 96.56 568 LYS A O 1
ATOM 4538 N N . GLY A 1 569 ? 34.5 -37.344 -38.531 1 96 569 GLY A N 1
ATOM 4539 C CA . GLY A 1 569 ? 35.406 -36.688 -37.625 1 96 569 GLY A CA 1
ATOM 4540 C C . GLY A 1 569 ? 35.688 -37.5 -36.375 1 96 569 GLY A C 1
ATOM 4541 O O . GLY A 1 569 ? 35.438 -38.719 -36.344 1 96 569 GLY A O 1
ATOM 4542 N N . PRO A 1 570 ? 36.25 -36.938 -35.281 1 97.12 570 PRO A N 1
ATOM 4543 C CA . PRO A 1 570 ? 36.562 -37.688 -34.062 1 97.12 570 PRO A CA 1
ATOM 4544 C C . PRO A 1 570 ? 35.312 -38.219 -33.344 1 97.12 570 PRO A C 1
ATOM 4546 O O . PRO A 1 570 ? 34.25 -37.625 -33.406 1 97.12 570 PRO A O 1
ATOM 4549 N N . PRO A 1 571 ? 35.469 -39.344 -32.719 1 97.88 571 PRO A N 1
ATOM 4550 C CA . PRO A 1 571 ? 34.312 -39.906 -32 1 97.88 571 PRO A CA 1
ATOM 4551 C C . PRO A 1 571 ? 33.844 -39.031 -30.875 1 97.88 571 PRO A C 1
ATOM 4553 O O . PRO A 1 571 ? 34.625 -38.25 -30.328 1 97.88 571 PRO A O 1
ATOM 4556 N N . HIS A 1 572 ? 32.656 -39.031 -30.609 1 98.19 572 HIS A N 1
ATOM 4557 C CA . HIS A 1 572 ? 32.156 -38.406 -29.391 1 98.19 572 HIS A CA 1
ATOM 4558 C C . HIS A 1 572 ? 32.688 -39.125 -28.156 1 98.19 572 HIS A C 1
ATOM 4560 O O . HIS A 1 572 ? 33.094 -40.281 -28.234 1 98.19 572 HIS A O 1
ATOM 4566 N N . LYS A 1 573 ? 32.719 -38.438 -27.078 1 98.25 573 LYS A N 1
ATOM 4567 C CA . LYS A 1 573 ? 33.125 -39.094 -25.828 1 98.25 573 LYS A CA 1
ATOM 4568 C C . LYS A 1 573 ? 32.062 -40.062 -25.328 1 98.25 573 LYS A C 1
ATOM 4570 O O . LYS A 1 573 ? 32.375 -41.219 -25.031 1 98.25 573 LYS A O 1
ATOM 4575 N N . CYS A 1 574 ? 30.859 -39.594 -25.219 1 98.75 574 CYS A N 1
ATOM 4576 C CA . CYS A 1 574 ? 29.75 -40.406 -24.719 1 98.75 574 CYS A CA 1
ATOM 4577 C C . CYS A 1 574 ? 28.422 -39.969 -25.359 1 98.75 574 CYS A C 1
ATOM 4579 O O . CYS A 1 574 ? 28.141 -38.781 -25.438 1 98.75 574 CYS A O 1
ATOM 4581 N N . ALA A 1 575 ? 27.641 -40.938 -25.828 1 98.81 575 ALA A N 1
ATOM 4582 C CA . ALA A 1 575 ? 26.312 -40.688 -26.391 1 98.81 575 ALA A CA 1
ATOM 4583 C C . ALA A 1 575 ? 25.219 -41.156 -25.453 1 98.81 575 ALA A C 1
ATOM 4585 O O . ALA A 1 575 ? 25.312 -42.25 -24.875 1 98.81 575 ALA A O 1
ATOM 4586 N N . LEU A 1 576 ? 24.266 -40.281 -25.219 1 98.88 576 LEU A N 1
ATOM 4587 C CA . LEU A 1 576 ? 23.047 -40.625 -24.5 1 98.88 576 LEU A CA 1
ATOM 4588 C C . LEU A 1 576 ? 21.906 -40.875 -25.484 1 98.88 576 LEU A C 1
ATOM 4590 O O . LEU A 1 576 ? 21.531 -39.969 -26.25 1 98.88 576 LEU A O 1
ATOM 4594 N N . ILE A 1 577 ? 21.375 -42.062 -25.516 1 98.81 577 ILE A N 1
ATOM 4595 C CA . ILE A 1 577 ? 20.281 -42.406 -26.422 1 98.81 577 ILE A CA 1
ATOM 4596 C C . ILE A 1 577 ? 19 -42.688 -25.625 1 98.81 577 ILE A C 1
ATOM 4598 O O . ILE A 1 577 ? 18.984 -43.531 -24.734 1 98.81 577 ILE A O 1
ATOM 4602 N N . PHE A 1 578 ? 17.969 -41.906 -25.875 1 98.75 578 PHE A N 1
ATOM 4603 C CA . PHE A 1 578 ? 16.656 -42.219 -25.328 1 98.75 578 PHE A CA 1
ATOM 4604 C C . PHE A 1 578 ? 15.883 -43.156 -26.266 1 98.75 578 PHE A C 1
ATOM 4606 O O . PHE A 1 578 ? 15.375 -42.719 -27.297 1 98.75 578 PHE A O 1
ATOM 4613 N N . ALA A 1 579 ? 15.742 -44.344 -25.844 1 97.62 579 ALA A N 1
ATOM 4614 C CA . ALA A 1 579 ? 15.094 -45.344 -26.672 1 97.62 579 ALA A CA 1
ATOM 4615 C C . ALA A 1 579 ? 13.578 -45.219 -26.625 1 97.62 579 ALA A C 1
ATOM 4617 O O . ALA A 1 579 ? 13.023 -44.656 -25.672 1 97.62 579 ALA A O 1
ATOM 4618 N N . ASP A 1 580 ? 12.984 -45.719 -27.609 1 97.44 580 ASP A N 1
ATOM 4619 C CA . ASP A 1 580 ? 11.531 -45.594 -27.766 1 97.44 580 ASP A CA 1
ATOM 4620 C C . ASP A 1 580 ? 10.859 -46.969 -27.656 1 97.44 580 ASP A C 1
ATOM 4622 O O . ASP A 1 580 ? 10.68 -47.5 -26.547 1 97.44 580 ASP A O 1
ATOM 4626 N N . ASN A 1 581 ? 10.656 -47.719 -28.734 1 97.12 581 ASN A N 1
ATOM 4627 C CA . ASN A 1 581 ? 9.82 -48.906 -28.75 1 97.12 581 ASN A CA 1
ATOM 4628 C C . ASN A 1 581 ? 10.641 -50.188 -28.516 1 97.12 581 ASN A C 1
ATOM 4630 O O . ASN A 1 581 ? 11.844 -50.188 -28.766 1 97.12 581 ASN A O 1
ATOM 4634 N N . SER A 1 582 ? 9.984 -51.25 -28.016 1 96.88 582 SER A N 1
ATOM 4635 C CA . SER A 1 582 ? 10.547 -52.594 -27.922 1 96.88 582 SER A CA 1
ATOM 4636 C C . SER A 1 582 ? 10.586 -53.25 -29.281 1 96.88 582 SER A C 1
ATOM 4638 O O . SER A 1 582 ? 10.195 -52.656 -30.281 1 96.88 582 SER A O 1
ATOM 4640 N N . GLY A 1 583 ? 11.141 -54.406 -29.344 1 96.5 583 GLY A N 1
ATOM 4641 C CA . GLY A 1 583 ? 11.086 -55.219 -30.547 1 96.5 583 GLY A CA 1
ATOM 4642 C C . GLY A 1 583 ? 12.086 -54.781 -31.609 1 96.5 583 GLY A C 1
ATOM 4643 O O . GLY A 1 583 ? 13.266 -54.594 -31.312 1 96.5 583 GLY A O 1
ATOM 4644 N N . ILE A 1 584 ? 11.508 -54.656 -32.781 1 96.19 584 ILE A N 1
ATOM 4645 C CA . ILE A 1 584 ? 12.328 -54.344 -33.969 1 96.19 584 ILE A CA 1
ATOM 4646 C C . ILE A 1 584 ? 13.055 -53.031 -33.75 1 96.19 584 ILE A C 1
ATOM 4648 O O . ILE A 1 584 ? 14.219 -52.875 -34.125 1 96.19 584 ILE A O 1
ATOM 4652 N N . ASP A 1 585 ? 12.43 -52.156 -33.125 1 97.5 585 ASP A N 1
ATOM 4653 C CA . ASP A 1 585 ? 12.969 -50.812 -32.938 1 97.5 585 ASP A CA 1
ATOM 4654 C C . ASP A 1 585 ? 14.258 -50.844 -32.125 1 97.5 585 ASP A C 1
ATOM 4656 O O . ASP A 1 585 ? 15.312 -50.438 -32.625 1 97.5 585 ASP A O 1
ATOM 4660 N N . ILE A 1 586 ? 14.227 -51.375 -30.938 1 98.31 586 ILE A N 1
ATOM 4661 C CA . ILE A 1 586 ? 15.391 -51.312 -30.047 1 98.31 586 ILE A CA 1
ATOM 4662 C C . ILE A 1 586 ? 16.438 -52.312 -30.516 1 98.31 586 ILE A C 1
ATOM 4664 O O . ILE A 1 586 ? 17.641 -52.062 -30.406 1 98.31 586 ILE A O 1
ATOM 4668 N N . ILE A 1 587 ? 16.062 -53.5 -31.047 1 98.31 587 ILE A N 1
ATOM 4669 C CA . ILE A 1 587 ? 16.969 -54.594 -31.297 1 98.31 587 ILE A CA 1
ATOM 4670 C C . ILE A 1 587 ? 17.594 -54.469 -32.688 1 98.31 587 ILE A C 1
ATOM 4672 O O . ILE A 1 587 ? 18.797 -54.656 -32.844 1 98.31 587 ILE A O 1
ATOM 4676 N N . LEU A 1 588 ? 16.781 -54.156 -33.656 1 98.06 588 LEU A N 1
ATOM 4677 C CA . LEU A 1 588 ? 17.297 -54.094 -35.031 1 98.06 588 LEU A CA 1
ATOM 4678 C C . LEU A 1 588 ? 17.594 -52.656 -35.438 1 98.06 588 LEU A C 1
ATOM 4680 O O . LEU A 1 588 ? 18.312 -52.438 -36.438 1 98.06 588 LEU A O 1
ATOM 4684 N N . GLY A 1 589 ? 17.062 -51.688 -34.781 1 97.88 589 GLY A N 1
ATOM 4685 C CA . GLY A 1 589 ? 17.297 -50.281 -35.062 1 97.88 589 GLY A CA 1
ATOM 4686 C C . GLY A 1 589 ? 18.344 -49.656 -34.156 1 97.88 589 GLY A C 1
ATOM 4687 O O . GLY A 1 589 ? 19.438 -49.312 -34.625 1 97.88 589 GLY A O 1
ATOM 4688 N N . VAL A 1 590 ? 18.141 -49.625 -32.875 1 98.62 590 VAL A N 1
ATOM 4689 C CA . VAL A 1 590 ? 18.938 -48.875 -31.906 1 98.62 590 VAL A CA 1
ATOM 4690 C C . VAL A 1 590 ? 20.25 -49.594 -31.641 1 98.62 590 VAL A C 1
ATOM 4692 O O . VAL A 1 590 ? 21.328 -48.969 -31.641 1 98.62 590 VAL A O 1
ATOM 4695 N N . PHE A 1 591 ? 20.25 -50.906 -31.375 1 98.69 591 PHE A N 1
ATOM 4696 C CA . PHE A 1 591 ? 21.453 -51.625 -30.953 1 98.69 591 PHE A CA 1
ATOM 4697 C C . PHE A 1 591 ? 22.484 -51.625 -32.062 1 98.69 591 PHE A C 1
ATOM 4699 O O . PHE A 1 591 ? 23.688 -51.5 -31.812 1 98.69 591 PHE A O 1
ATOM 4706 N N . PRO A 1 592 ? 22.078 -51.812 -33.406 1 98.62 592 PRO A N 1
ATOM 4707 C CA . PRO A 1 592 ? 23.094 -51.656 -34.438 1 98.62 592 PRO A CA 1
ATOM 4708 C C . PRO A 1 592 ? 23.766 -50.312 -34.438 1 98.62 592 PRO A C 1
ATOM 4710 O O . PRO A 1 592 ? 24.969 -50.188 -34.656 1 98.62 592 PRO A O 1
ATOM 4713 N N . LEU A 1 593 ? 23 -49.281 -34.219 1 98.5 593 LEU A N 1
ATOM 4714 C CA . LEU A 1 593 ? 23.594 -47.969 -34.062 1 98.5 593 LEU A CA 1
ATOM 4715 C C . LEU A 1 593 ? 24.531 -47.906 -32.875 1 98.5 593 LEU A C 1
ATOM 4717 O O . LEU A 1 593 ? 25.609 -47.312 -32.938 1 98.5 593 LEU A O 1
ATOM 4721 N N . VAL A 1 594 ? 24.062 -48.406 -31.719 1 98.69 594 VAL A N 1
ATOM 4722 C CA . VAL A 1 594 ? 24.891 -48.469 -30.516 1 98.69 594 VAL A CA 1
ATOM 4723 C C . VAL A 1 594 ? 26.219 -49.156 -30.844 1 98.69 594 VAL A C 1
ATOM 4725 O O . VAL A 1 594 ? 27.281 -48.656 -30.453 1 98.69 594 VAL A O 1
ATOM 4728 N N . ARG A 1 595 ? 26.141 -50.312 -31.531 1 98.62 595 ARG A N 1
ATOM 4729 C CA . ARG A 1 595 ? 27.312 -51.062 -31.922 1 98.62 595 ARG A CA 1
ATOM 4730 C C . ARG A 1 595 ? 28.266 -50.219 -32.75 1 98.62 595 ARG A C 1
ATOM 4732 O O . ARG A 1 595 ? 29.484 -50.25 -32.531 1 98.62 595 ARG A O 1
ATOM 4739 N N . GLU A 1 596 ? 27.703 -49.5 -33.688 1 98.19 596 GLU A N 1
ATOM 4740 C CA . GLU A 1 596 ? 28.516 -48.656 -34.531 1 98.19 596 GLU A CA 1
ATOM 4741 C C . GLU A 1 596 ? 29.234 -47.562 -33.719 1 98.19 596 GLU A C 1
ATOM 4743 O O . GLU A 1 596 ? 30.406 -47.281 -33.938 1 98.19 596 GLU A O 1
ATOM 4748 N N . LEU A 1 597 ? 28.562 -46.906 -32.781 1 98.5 597 LEU A N 1
ATOM 4749 C CA . LEU A 1 597 ? 29.141 -45.875 -31.938 1 98.5 597 LEU A CA 1
ATOM 4750 C C . LEU A 1 597 ? 30.25 -46.438 -31.062 1 98.5 597 LEU A C 1
ATOM 4752 O O . LEU A 1 597 ? 31.312 -45.812 -30.906 1 98.5 597 LEU A O 1
ATOM 4756 N N . LEU A 1 598 ? 29.984 -47.625 -30.5 1 98.44 598 LEU A N 1
ATOM 4757 C CA . LEU A 1 598 ? 31 -48.281 -29.688 1 98.44 598 LEU A CA 1
ATOM 4758 C C . LEU A 1 598 ? 32.219 -48.625 -30.516 1 98.44 598 LEU A C 1
ATOM 4760 O O . LEU A 1 598 ? 33.375 -48.469 -30.047 1 98.44 598 LEU A O 1
ATOM 4764 N N . PHE A 1 599 ? 31.969 -49.125 -31.703 1 97.19 599 PHE A N 1
ATOM 4765 C CA . PHE A 1 599 ? 33.031 -49.5 -32.594 1 97.19 599 PHE A CA 1
ATOM 4766 C C . PHE A 1 599 ? 33.938 -48.281 -32.906 1 97.19 599 PHE A C 1
ATOM 4768 O O . PHE A 1 599 ? 35.156 -48.438 -33.031 1 97.19 599 PHE A O 1
ATOM 4775 N N . ARG A 1 600 ? 33.344 -47.188 -33 1 96.44 600 ARG A N 1
ATOM 4776 C CA . ARG A 1 600 ? 34.062 -45.969 -33.312 1 96.44 600 ARG A CA 1
ATOM 4777 C C . ARG A 1 600 ? 34.781 -45.406 -32.094 1 96.44 600 ARG A C 1
ATOM 4779 O O . ARG A 1 600 ? 35.656 -44.562 -32.188 1 96.44 600 ARG A O 1
ATOM 4786 N N . GLY A 1 601 ? 34.406 -45.875 -30.906 1 97.38 601 GLY A N 1
ATOM 4787 C CA . GLY A 1 601 ? 35.062 -45.469 -29.688 1 97.38 601 GLY A CA 1
ATOM 4788 C C . GLY A 1 601 ? 34.219 -44.594 -28.797 1 97.38 601 GLY A C 1
ATOM 4789 O O . GLY A 1 601 ? 34.719 -44.062 -27.797 1 97.38 601 GLY A O 1
ATOM 4790 N N . THR A 1 602 ? 33 -44.375 -29.094 1 98.56 602 THR A N 1
ATOM 4791 C CA . THR A 1 602 ? 32.062 -43.594 -28.297 1 98.56 602 THR A CA 1
ATOM 4792 C C . THR A 1 602 ? 31.406 -44.469 -27.219 1 98.56 602 THR A C 1
ATOM 4794 O O . THR A 1 602 ? 30.859 -45.531 -27.516 1 98.56 602 THR A O 1
ATOM 4797 N N . GLU A 1 603 ? 31.469 -44.062 -25.953 1 98.56 603 GLU A N 1
ATOM 4798 C CA . GLU A 1 603 ? 30.688 -44.719 -24.906 1 98.56 603 GLU A CA 1
ATOM 4799 C C . GLU A 1 603 ? 29.188 -44.406 -25.078 1 98.56 603 GLU A C 1
ATOM 4801 O O . GLU A 1 603 ? 28.812 -43.406 -25.656 1 98.56 603 GLU A O 1
ATOM 4806 N N . VAL A 1 604 ? 28.375 -45.344 -24.656 1 98.81 604 VAL A N 1
ATOM 4807 C CA . VAL A 1 604 ? 26.953 -45.156 -24.906 1 98.81 604 VAL A CA 1
ATOM 4808 C C . VAL A 1 604 ? 26.172 -45.375 -23.594 1 98.81 604 VAL A C 1
ATOM 4810 O O . VAL A 1 604 ? 26.406 -46.375 -22.891 1 98.81 604 VAL A O 1
ATOM 4813 N N . ILE A 1 605 ? 25.359 -44.406 -23.25 1 98.81 605 ILE A N 1
ATOM 4814 C CA . ILE A 1 605 ? 24.312 -44.562 -22.25 1 98.81 605 ILE A CA 1
ATOM 4815 C C . ILE A 1 605 ? 22.969 -44.781 -22.953 1 98.81 605 ILE A C 1
ATOM 4817 O O . ILE A 1 605 ? 22.484 -43.938 -23.688 1 98.81 605 ILE A O 1
ATOM 4821 N N . LEU A 1 606 ? 22.438 -45.969 -22.797 1 98.75 606 LEU A N 1
ATOM 4822 C CA . LEU A 1 606 ? 21.125 -46.281 -23.359 1 98.75 606 LEU A CA 1
ATOM 4823 C C . LEU A 1 606 ? 20.031 -46.125 -22.297 1 98.75 606 LEU A C 1
ATOM 4825 O O . LEU A 1 606 ? 19.953 -46.938 -21.359 1 98.75 606 LEU A O 1
ATOM 4829 N N . ALA A 1 607 ? 19.203 -45.062 -22.422 1 98.62 607 ALA A N 1
ATOM 4830 C CA . ALA A 1 607 ? 18.172 -44.75 -21.438 1 98.62 607 ALA A CA 1
ATOM 4831 C C . ALA A 1 607 ? 16.797 -45.25 -21.875 1 98.62 607 ALA A C 1
ATOM 4833 O O . ALA A 1 607 ? 16.359 -44.938 -22.984 1 98.62 607 ALA A O 1
ATOM 4834 N N . CYS A 1 608 ? 16.141 -46.031 -21.094 1 97.94 608 CYS A N 1
ATOM 4835 C CA . CYS A 1 608 ? 14.836 -46.594 -21.375 1 97.94 608 CYS A CA 1
ATOM 4836 C C . CYS A 1 608 ? 13.836 -46.25 -20.281 1 97.94 608 CYS A C 1
ATOM 4838 O O . CYS A 1 608 ? 14.227 -45.875 -19.172 1 97.94 608 CYS A O 1
ATOM 4840 N N . ASN A 1 609 ? 12.562 -46.344 -20.578 1 96.5 609 ASN A N 1
ATOM 4841 C CA . ASN A 1 609 ? 11.508 -46.031 -19.609 1 96.5 609 ASN A CA 1
ATOM 4842 C C . ASN A 1 609 ? 11.656 -46.875 -18.344 1 96.5 609 ASN A C 1
ATOM 4844 O O . ASN A 1 609 ? 12.016 -48.031 -18.391 1 96.5 609 ASN A O 1
ATOM 4848 N N . SER A 1 610 ? 11.367 -46.219 -17.234 1 94.31 610 SER A N 1
ATOM 4849 C CA . SER A 1 610 ? 11.352 -46.938 -15.969 1 94.31 610 SER A CA 1
ATOM 4850 C C . SER A 1 610 ? 10.141 -47.844 -15.867 1 94.31 610 SER A C 1
ATOM 4852 O O . SER A 1 610 ? 10.219 -48.938 -15.281 1 94.31 610 SER A O 1
ATOM 4854 N N . GLY A 1 611 ? 9.062 -47.375 -16.359 1 92.19 611 GLY A N 1
ATOM 4855 C CA . GLY A 1 611 ? 7.828 -48.156 -16.359 1 92.19 611 GLY A CA 1
ATOM 4856 C C . GLY A 1 611 ? 7.188 -48.25 -17.734 1 92.19 611 GLY A C 1
ATOM 4857 O O . GLY A 1 611 ? 7.637 -47.625 -18.672 1 92.19 611 GLY A O 1
ATOM 4858 N N . PRO A 1 612 ? 6.168 -49.031 -17.797 1 93.81 612 PRO A N 1
ATOM 4859 C CA . PRO A 1 612 ? 5.551 -49.281 -19.094 1 93.81 612 PRO A CA 1
ATOM 4860 C C . PRO A 1 612 ? 4.766 -48.094 -19.625 1 93.81 612 PRO A C 1
ATOM 4862 O O . PRO A 1 612 ? 4.141 -47.375 -18.844 1 93.81 612 PRO A O 1
ATOM 4865 N N . ALA A 1 613 ? 4.789 -47.906 -20.875 1 94.88 613 ALA A N 1
ATOM 4866 C CA . ALA A 1 613 ? 3.984 -46.969 -21.656 1 94.88 613 ALA A CA 1
ATOM 4867 C C . ALA A 1 613 ? 3.828 -47.469 -23.094 1 94.88 613 ALA A C 1
ATOM 4869 O O . ALA A 1 613 ? 4.785 -47.438 -23.875 1 94.88 613 ALA A O 1
ATOM 4870 N N . LEU A 1 614 ? 2.68 -47.812 -23.438 1 94.12 614 LEU A N 1
ATOM 4871 C CA . LEU A 1 614 ? 2.447 -48.406 -24.75 1 94.12 614 LEU A CA 1
ATOM 4872 C C . LEU A 1 614 ? 3.439 -49.531 -25.047 1 94.12 614 LEU A C 1
ATOM 4874 O O . LEU A 1 614 ? 3.6 -50.438 -24.234 1 94.12 614 LEU A O 1
ATOM 4878 N N . ASN A 1 615 ? 4.039 -49.5 -26.172 1 95.44 615 ASN A N 1
ATOM 4879 C CA . ASN A 1 615 ? 5 -50.562 -26.5 1 95.44 615 ASN A CA 1
ATOM 4880 C C . ASN A 1 615 ? 6.438 -50.062 -26.344 1 95.44 615 ASN A C 1
ATOM 4882 O O . ASN A 1 615 ? 7.355 -50.625 -26.938 1 95.44 615 ASN A O 1
ATOM 4886 N N . ASP A 1 616 ? 6.602 -49.062 -25.562 1 96.44 616 ASP A N 1
ATOM 4887 C CA . ASP A 1 616 ? 7.945 -48.562 -25.281 1 96.44 616 ASP A CA 1
ATOM 4888 C C . ASP A 1 616 ? 8.766 -49.594 -24.516 1 96.44 616 ASP A C 1
ATOM 4890 O O . ASP A 1 616 ? 8.219 -50.344 -23.703 1 96.44 616 ASP A O 1
ATOM 4894 N N . VAL A 1 617 ? 10.016 -49.625 -24.828 1 97.31 617 VAL A N 1
ATOM 4895 C CA . VAL A 1 617 ? 10.891 -50.562 -24.109 1 97.31 617 VAL A CA 1
ATOM 4896 C C . VAL A 1 617 ? 11.125 -50.062 -22.688 1 97.31 617 VAL A C 1
ATOM 4898 O O . VAL A 1 617 ? 11.312 -48.875 -22.469 1 97.31 617 VAL A O 1
ATOM 4901 N N . THR A 1 618 ? 11.016 -50.938 -21.719 1 96.44 618 THR A N 1
ATOM 4902 C CA . THR A 1 618 ? 11.328 -50.594 -20.328 1 96.44 618 THR A CA 1
ATOM 4903 C C . THR A 1 618 ? 12.773 -50.938 -20 1 96.44 618 THR A C 1
ATOM 4905 O O . THR A 1 618 ? 13.422 -51.688 -20.719 1 96.44 618 THR A O 1
ATOM 4908 N N . TYR A 1 619 ? 13.297 -50.312 -19 1 96.62 619 TYR A N 1
ATOM 4909 C CA . TYR A 1 619 ? 14.648 -50.562 -18.531 1 96.62 619 TYR A CA 1
ATOM 4910 C C . TYR A 1 619 ? 14.859 -52.062 -18.266 1 96.62 619 TYR A C 1
ATOM 4912 O O . TYR A 1 619 ? 15.844 -52.625 -18.703 1 96.62 619 TYR A O 1
ATOM 4920 N N . SER A 1 620 ? 13.914 -52.688 -17.609 1 94.44 620 SER A N 1
ATOM 4921 C CA . SER A 1 620 ? 14.023 -54.125 -17.266 1 94.44 620 SER A CA 1
ATOM 4922 C C . SER A 1 620 ? 14.078 -54.969 -18.516 1 94.44 620 SER A C 1
ATOM 4924 O O . SER A 1 620 ? 14.875 -55.938 -18.594 1 94.44 620 SER A O 1
ATOM 4926 N N . GLU A 1 621 ? 13.273 -54.688 -19.453 1 95.5 621 GLU A N 1
ATOM 4927 C CA . GLU A 1 621 ? 13.289 -55.406 -20.719 1 95.5 621 GLU A CA 1
ATOM 4928 C C . GLU A 1 621 ? 14.617 -55.219 -21.438 1 95.5 621 GLU A C 1
ATOM 4930 O O . GLU A 1 621 ? 15.156 -56.156 -22.016 1 95.5 621 GLU A O 1
ATOM 4935 N N . SER A 1 622 ? 15.078 -54.031 -21.438 1 97.38 622 SER A N 1
ATOM 4936 C CA . SER A 1 622 ? 16.297 -53.688 -22.172 1 97.38 622 SER A CA 1
ATOM 4937 C C . SER A 1 622 ? 17.5 -54.469 -21.625 1 97.38 622 SER A C 1
ATOM 4939 O O . SER A 1 622 ? 18.406 -54.812 -22.375 1 97.38 622 SER A O 1
ATOM 4941 N N . LEU A 1 623 ? 17.484 -54.75 -20.328 1 96.81 623 LEU A N 1
ATOM 4942 C CA . LEU A 1 623 ? 18.578 -55.531 -19.719 1 96.81 623 LEU A CA 1
ATOM 4943 C C . LEU A 1 623 ? 18.625 -56.938 -20.297 1 96.81 623 LEU A C 1
ATOM 4945 O O . LEU A 1 623 ? 19.703 -57.438 -20.609 1 96.81 623 LEU A O 1
ATOM 4949 N N . ILE A 1 624 ? 17.469 -57.531 -20.406 1 95.88 624 ILE A N 1
ATOM 4950 C CA . ILE A 1 624 ? 17.375 -58.875 -20.938 1 95.88 624 ILE A CA 1
ATOM 4951 C C . ILE A 1 624 ? 17.75 -58.875 -22.406 1 95.88 624 ILE A C 1
ATOM 4953 O O . ILE A 1 624 ? 18.5 -59.75 -22.859 1 95.88 624 ILE A O 1
ATOM 4957 N N . VAL A 1 625 ? 17.234 -57.938 -23.109 1 96.88 625 VAL A N 1
ATOM 4958 C CA . VAL A 1 625 ? 17.531 -57.844 -24.531 1 96.88 625 VAL A CA 1
ATOM 4959 C C . VAL A 1 625 ? 19.031 -57.625 -24.734 1 96.88 625 VAL A C 1
ATOM 4961 O O . VAL A 1 625 ? 19.641 -58.281 -25.609 1 96.88 625 VAL A O 1
ATOM 4964 N N . ALA A 1 626 ? 19.625 -56.781 -23.953 1 97.69 626 ALA A N 1
ATOM 4965 C CA . ALA A 1 626 ? 21.062 -56.5 -24.062 1 97.69 626 ALA A CA 1
ATOM 4966 C C . ALA A 1 626 ? 21.875 -57.75 -23.766 1 97.69 626 ALA A C 1
ATOM 4968 O O . ALA A 1 626 ? 22.906 -58 -24.391 1 97.69 626 ALA A O 1
ATOM 4969 N N . GLU A 1 627 ? 21.422 -58.5 -22.797 1 96.25 627 GLU A N 1
ATOM 4970 C CA . GLU A 1 627 ? 22.109 -59.75 -22.453 1 96.25 627 GLU A CA 1
ATOM 4971 C C . GLU A 1 627 ? 22.078 -60.719 -23.609 1 96.25 627 GLU A C 1
ATOM 4973 O O . GLU A 1 627 ? 23.094 -61.375 -23.922 1 96.25 627 GLU A O 1
ATOM 4978 N N . ARG A 1 628 ? 20.938 -60.875 -24.188 1 96.25 628 ARG A N 1
ATOM 4979 C CA . ARG A 1 628 ? 20.781 -61.781 -25.328 1 96.25 628 ARG A CA 1
ATOM 4980 C C . ARG A 1 628 ? 21.641 -61.312 -26.516 1 96.25 628 ARG A C 1
ATOM 4982 O O . ARG A 1 628 ? 22.188 -62.156 -27.234 1 96.25 628 ARG A O 1
ATOM 4989 N N . ILE A 1 629 ? 21.672 -60.062 -26.719 1 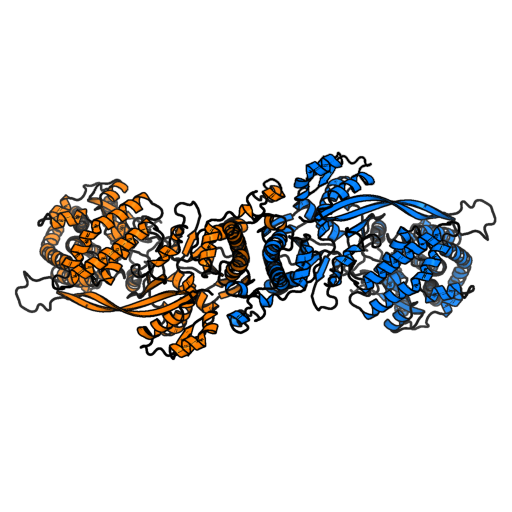97.75 629 ILE A N 1
ATOM 4990 C CA . ILE A 1 629 ? 22.453 -59.5 -27.812 1 97.75 629 ILE A CA 1
ATOM 4991 C C . ILE A 1 629 ? 23.938 -59.719 -27.531 1 97.75 629 ILE A C 1
ATOM 4993 O O . ILE A 1 629 ? 24.719 -60.031 -28.438 1 97.75 629 ILE A O 1
ATOM 4997 N N . ALA A 1 630 ? 24.328 -59.469 -26.328 1 97.44 630 ALA A N 1
ATOM 4998 C CA . ALA A 1 630 ? 25.719 -59.625 -25.922 1 97.44 630 ALA A CA 1
ATOM 4999 C C . ALA A 1 630 ? 26.188 -61.062 -26.156 1 97.44 630 ALA A C 1
ATOM 5001 O O . ALA A 1 630 ? 27.359 -61.312 -26.469 1 97.44 630 ALA A O 1
ATOM 5002 N N . ALA A 1 631 ? 25.297 -62 -26.047 1 95.62 631 ALA A N 1
ATOM 5003 C CA . ALA A 1 631 ? 25.625 -63.406 -26.281 1 95.62 631 ALA A CA 1
ATOM 5004 C C . ALA A 1 631 ? 25.922 -63.656 -27.766 1 95.62 631 ALA A C 1
ATOM 5006 O O . ALA A 1 631 ? 26.672 -64.562 -28.109 1 95.62 631 ALA A O 1
ATOM 5007 N N . MET A 1 632 ? 25.453 -62.812 -28.594 1 95.88 632 MET A N 1
ATOM 5008 C CA . MET A 1 632 ? 25.578 -63 -30.031 1 95.88 632 MET A CA 1
ATOM 5009 C C . MET A 1 632 ? 26.656 -62.094 -30.609 1 95.88 632 MET A C 1
ATOM 5011 O O . MET A 1 632 ? 27.156 -62.312 -31.703 1 95.88 632 MET A O 1
ATOM 5015 N N . ASP A 1 633 ? 27 -61.094 -29.906 1 97.06 633 ASP A N 1
ATOM 5016 C CA . ASP A 1 633 ? 27.891 -60.062 -30.453 1 97.06 633 ASP A CA 1
ATOM 5017 C C . ASP A 1 633 ? 29 -59.719 -29.484 1 97.06 633 ASP A C 1
ATOM 5019 O O . ASP A 1 633 ? 28.766 -59.062 -28.469 1 97.06 633 ASP A O 1
ATOM 5023 N N . PRO A 1 634 ? 30.219 -60.062 -29.781 1 96.81 634 PRO A N 1
ATOM 5024 C CA . PRO A 1 634 ? 31.328 -59.875 -28.859 1 96.81 634 PRO A CA 1
ATOM 5025 C C . PRO A 1 634 ? 31.609 -58.406 -28.547 1 96.81 634 PRO A C 1
ATOM 5027 O O . PRO A 1 634 ? 32.062 -58.062 -27.438 1 96.81 634 PRO A O 1
ATOM 5030 N N . LEU A 1 635 ? 31.359 -57.625 -29.469 1 97.12 635 LEU A N 1
ATOM 5031 C CA . LEU A 1 635 ? 31.594 -56.188 -29.234 1 97.12 635 LEU A CA 1
ATOM 5032 C C . LEU A 1 635 ? 30.672 -55.656 -28.156 1 97.12 635 LEU A C 1
ATOM 5034 O O . LEU A 1 635 ? 31.109 -54.938 -27.266 1 97.12 635 LEU A O 1
ATOM 5038 N N . ILE A 1 636 ? 29.406 -55.938 -28.219 1 98.12 636 ILE A N 1
ATOM 5039 C CA . ILE A 1 636 ? 28.438 -55.531 -27.219 1 98.12 636 ILE A CA 1
ATOM 5040 C C . ILE A 1 636 ? 28.75 -56.156 -25.875 1 98.12 636 ILE A C 1
ATOM 5042 O O . ILE A 1 636 ? 28.625 -55.531 -24.828 1 98.12 636 ILE A O 1
ATOM 5046 N N . GLN A 1 637 ? 29.125 -57.438 -25.953 1 98 637 GLN A N 1
ATOM 5047 C CA . GLN A 1 637 ? 29.5 -58.125 -24.719 1 98 637 GLN A CA 1
ATOM 5048 C C . GLN A 1 637 ? 30.641 -57.406 -24 1 98 637 GLN A C 1
ATOM 5050 O O . GLN A 1 637 ? 30.578 -57.188 -22.797 1 98 637 GLN A O 1
ATOM 5055 N N . LEU A 1 638 ? 31.609 -57.094 -24.75 1 97.81 638 LEU A N 1
ATOM 5056 C CA . LEU A 1 638 ? 32.781 -56.438 -24.188 1 97.81 638 LEU A CA 1
ATOM 5057 C C . LEU A 1 638 ? 32.406 -55.031 -23.656 1 97.81 638 LEU A C 1
ATOM 5059 O O . LEU A 1 638 ? 32.875 -54.625 -22.594 1 97.81 638 LEU A O 1
ATOM 5063 N N . ALA A 1 639 ? 31.656 -54.344 -24.391 1 98.44 639 ALA A N 1
ATOM 5064 C CA . ALA A 1 639 ? 31.25 -53 -24 1 98.44 639 ALA A CA 1
ATOM 5065 C C . ALA A 1 639 ? 30.453 -53 -22.688 1 98.44 639 ALA A C 1
ATOM 5067 O O . ALA A 1 639 ? 30.594 -52.094 -21.859 1 98.44 639 ALA A O 1
ATOM 5068 N N . LEU A 1 640 ? 29.562 -53.969 -22.516 1 98.19 640 LEU A N 1
ATOM 5069 C CA . LEU A 1 640 ? 28.828 -54.125 -21.266 1 98.19 640 LEU A CA 1
ATOM 5070 C C . LEU A 1 640 ? 29.75 -54.438 -20.109 1 98.19 640 LEU A C 1
ATOM 5072 O O . LEU A 1 640 ? 29.609 -53.906 -19.016 1 98.19 640 LEU A O 1
ATOM 5076 N N . LYS A 1 641 ? 30.688 -55.281 -20.422 1 97.31 641 LYS A N 1
ATOM 5077 C CA . LYS A 1 641 ? 31.641 -55.688 -19.391 1 97.31 641 LYS A CA 1
ATOM 5078 C C . LYS A 1 641 ? 32.531 -54.531 -18.953 1 97.31 641 LYS A C 1
ATOM 5080 O O . LYS A 1 641 ? 32.812 -54.375 -17.766 1 97.31 641 LYS A O 1
ATOM 5085 N N . GLU A 1 642 ? 32.906 -53.75 -19.938 1 97.94 642 GLU A N 1
ATOM 5086 C CA . GLU A 1 642 ? 33.844 -52.656 -19.672 1 97.94 642 GLU A CA 1
ATOM 5087 C C . GLU A 1 642 ? 33.094 -51.375 -19.312 1 97.94 642 GLU A C 1
ATOM 5089 O O . GLU A 1 642 ? 33.719 -50.312 -19.172 1 97.94 642 GLU A O 1
ATOM 5094 N N . GLU A 1 643 ? 31.875 -51.375 -19.25 1 97.44 643 GLU A N 1
ATOM 5095 C CA . GLU A 1 643 ? 31.016 -50.25 -18.891 1 97.44 643 GLU A CA 1
ATOM 5096 C C . GLU A 1 643 ? 31.141 -49.125 -19.906 1 97.44 643 GLU A C 1
ATOM 5098 O O . GLU A 1 643 ? 31.172 -47.938 -19.547 1 97.44 643 GLU A O 1
ATOM 5103 N N . LYS A 1 644 ? 31.391 -49.531 -21.094 1 98.38 644 LYS A N 1
ATOM 5104 C CA . LYS A 1 644 ? 31.344 -48.594 -22.203 1 98.38 644 LYS A CA 1
ATOM 5105 C C . LYS A 1 644 ? 29.922 -48.469 -22.75 1 98.38 644 LYS A C 1
ATOM 5107 O O . LYS A 1 644 ? 29.609 -47.5 -23.438 1 98.38 644 LYS A O 1
ATOM 5112 N N . LEU A 1 645 ? 29.141 -49.438 -22.5 1 98.69 645 LEU A N 1
ATOM 5113 C CA . LEU A 1 645 ? 27.703 -49.406 -22.719 1 98.69 645 LEU A CA 1
ATOM 5114 C C . LEU A 1 645 ? 26.953 -49.562 -21.391 1 98.69 645 LEU A C 1
ATOM 5116 O O . LEU A 1 645 ? 27.125 -50.594 -20.703 1 98.69 645 LEU A O 1
ATOM 5120 N N . LEU A 1 646 ? 26.219 -48.5 -21.047 1 98.5 646 LEU A N 1
ATOM 5121 C CA . LEU A 1 646 ? 25.469 -48.531 -19.797 1 98.5 646 LEU A CA 1
ATOM 5122 C C . LEU A 1 646 ? 23.984 -48.375 -20.047 1 98.5 646 LEU A C 1
ATOM 5124 O O . LEU A 1 646 ? 23.562 -47.469 -20.781 1 98.5 646 LEU A O 1
ATOM 5128 N N . LEU A 1 647 ? 23.156 -49.281 -19.609 1 98.31 647 LEU A N 1
ATOM 5129 C CA . LEU A 1 647 ? 21.703 -49.188 -19.656 1 98.31 647 LEU A CA 1
ATOM 5130 C C . LEU A 1 647 ? 21.172 -48.562 -18.375 1 98.31 647 LEU A C 1
ATOM 5132 O O . LEU A 1 647 ? 21.562 -48.969 -17.281 1 98.31 647 LEU A O 1
ATOM 5136 N N . VAL A 1 648 ? 20.328 -47.531 -18.531 1 97.69 648 VAL A N 1
ATOM 5137 C CA . VAL A 1 648 ? 19.828 -46.812 -17.359 1 97.69 648 VAL A CA 1
ATOM 5138 C C . VAL A 1 648 ? 18.344 -46.5 -17.547 1 97.69 648 VAL A C 1
ATOM 5140 O O . VAL A 1 648 ? 17.828 -46.531 -18.672 1 97.69 648 VAL A O 1
ATOM 5143 N N . GLN A 1 649 ? 17.641 -46.344 -16.531 1 96.75 649 GLN A N 1
ATOM 5144 C CA . GLN A 1 649 ? 16.234 -45.938 -16.594 1 96.75 649 GLN A CA 1
ATOM 5145 C C . GLN A 1 649 ? 16.078 -44.438 -16.578 1 96.75 649 GLN A C 1
ATOM 5147 O O . GLN A 1 649 ? 16.875 -43.719 -15.961 1 96.75 649 GLN A O 1
ATOM 5152 N N . THR A 1 650 ? 15.078 -43.938 -17.172 1 96.19 650 THR A N 1
ATOM 5153 C CA . THR A 1 650 ? 14.875 -42.5 -17.344 1 96.19 650 THR A CA 1
ATOM 5154 C C . THR A 1 650 ? 14.133 -41.906 -16.156 1 96.19 650 THR A C 1
ATOM 5156 O O . THR A 1 650 ? 14.18 -40.688 -15.922 1 96.19 650 THR A O 1
ATOM 5159 N N . GLY A 1 651 ? 13.375 -42.688 -15.43 1 93.19 651 GLY A N 1
ATOM 5160 C CA . GLY A 1 651 ? 12.469 -42.219 -14.398 1 93.19 651 GLY A CA 1
ATOM 5161 C C . GLY A 1 651 ? 11.062 -41.969 -14.914 1 93.19 651 GLY A C 1
ATOM 5162 O O . GLY A 1 651 ? 10.172 -41.625 -14.141 1 93.19 651 GLY A O 1
ATOM 5163 N N . SER A 1 652 ? 10.852 -42.281 -16.156 1 91.5 652 SER A N 1
ATOM 5164 C CA . SER A 1 652 ? 9.578 -41.938 -16.797 1 91.5 652 SER A CA 1
ATOM 5165 C C . SER A 1 652 ? 8.789 -43.219 -17.125 1 91.5 652 SER A C 1
ATOM 5167 O O . SER A 1 652 ? 9.367 -44.281 -17.344 1 91.5 652 SER A O 1
ATOM 5169 N N . SER A 1 653 ? 7.484 -43.125 -17.047 1 91.88 653 SER A N 1
ATOM 5170 C CA . SER A 1 653 ? 6.539 -44.094 -17.547 1 91.88 653 SER A CA 1
ATOM 5171 C C . SER A 1 653 ? 5.562 -43.5 -18.547 1 91.88 653 SER A C 1
ATOM 5173 O O . SER A 1 653 ? 4.379 -43.844 -18.547 1 91.88 653 SER A O 1
ATOM 5175 N N . SER A 1 654 ? 6.113 -42.594 -19.281 1 93.5 654 SER A N 1
ATOM 5176 C CA . SER A 1 654 ? 5.344 -41.844 -20.281 1 93.5 654 SER A CA 1
ATOM 5177 C C . SER A 1 654 ? 5.844 -42.156 -21.688 1 93.5 654 SER A C 1
ATOM 5179 O O . SER A 1 654 ? 7.027 -42.438 -21.891 1 93.5 654 SER A O 1
ATOM 5181 N N . PRO A 1 655 ? 4.898 -42.125 -22.656 1 95 655 PRO A N 1
ATOM 5182 C CA . PRO A 1 655 ? 5.363 -42.219 -24.031 1 95 655 PRO A CA 1
ATOM 5183 C C . PRO A 1 655 ? 6.164 -41 -24.484 1 95 655 PRO A C 1
ATOM 5185 O O . PRO A 1 655 ? 6.816 -41.031 -25.531 1 95 655 PRO A O 1
ATOM 5188 N N . CYS A 1 656 ? 6.043 -40 -23.734 1 96.81 656 CYS A N 1
ATOM 5189 C CA . CYS A 1 656 ? 6.773 -38.781 -24.031 1 96.81 656 CYS A CA 1
ATOM 5190 C C . CYS A 1 656 ? 7.984 -38.625 -23.125 1 96.81 656 CYS A C 1
ATOM 5192 O O . CYS A 1 656 ? 8.289 -39.531 -22.328 1 96.81 656 CYS A O 1
ATOM 5194 N N . LEU A 1 657 ? 8.734 -37.562 -23.375 1 97.25 657 LEU A N 1
ATOM 5195 C CA . LEU A 1 657 ? 9.969 -37.375 -22.625 1 97.25 657 LEU A CA 1
ATOM 5196 C C . LEU A 1 657 ? 10.086 -35.938 -22.094 1 97.25 657 LEU A C 1
ATOM 5198 O O . LEU A 1 657 ? 10.07 -35 -22.891 1 97.25 657 LEU A O 1
ATOM 5202 N N . ASP A 1 658 ? 10.102 -35.812 -20.828 1 94.44 658 ASP A N 1
ATOM 5203 C CA . ASP A 1 658 ? 10.336 -34.531 -20.172 1 94.44 658 ASP A CA 1
ATOM 5204 C C . ASP A 1 658 ? 11.75 -34.469 -19.609 1 94.44 658 ASP A C 1
ATOM 5206 O O . ASP A 1 658 ? 12.07 -35.094 -18.609 1 94.44 658 ASP A O 1
ATOM 5210 N N . LEU A 1 659 ? 12.578 -33.625 -20.188 1 96.06 659 LEU A N 1
ATOM 5211 C CA . LEU A 1 659 ? 13.992 -33.562 -19.844 1 96.06 659 LEU A CA 1
ATOM 5212 C C . LEU A 1 659 ? 14.195 -32.844 -18.531 1 96.06 659 LEU A C 1
ATOM 5214 O O . LEU A 1 659 ? 15.297 -32.812 -17.984 1 96.06 659 LEU A O 1
ATOM 5218 N N . SER A 1 660 ? 13.164 -32.25 -18.016 1 91.5 660 SER A N 1
ATOM 5219 C CA . SER A 1 660 ? 13.258 -31.594 -16.719 1 91.5 660 SER A CA 1
ATOM 5220 C C . SER A 1 660 ? 12.977 -32.562 -15.57 1 91.5 660 SER A C 1
ATOM 5222 O O . SER A 1 660 ? 13.141 -32.219 -14.398 1 91.5 660 SER A O 1
ATOM 5224 N N . ARG A 1 661 ? 12.578 -33.75 -15.891 1 90.94 661 ARG A N 1
ATOM 5225 C CA . ARG A 1 661 ? 12.227 -34.781 -14.898 1 90.94 661 ARG A CA 1
ATOM 5226 C C . ARG A 1 661 ? 12.828 -36.125 -15.266 1 90.94 661 ARG A C 1
ATOM 5228 O O . ARG A 1 661 ? 12.094 -37.062 -15.609 1 90.94 661 ARG A O 1
ATOM 5235 N N . LEU A 1 662 ? 14.078 -36.219 -15.047 1 95.12 662 LEU A N 1
ATOM 5236 C CA . LEU A 1 662 ? 14.789 -37.469 -15.328 1 95.12 662 LEU A CA 1
ATOM 5237 C C . LEU A 1 662 ? 15.383 -38.062 -14.055 1 95.12 662 LEU A C 1
ATOM 5239 O O . LEU A 1 662 ? 15.641 -37.344 -13.094 1 95.12 662 LEU A O 1
ATOM 5243 N N . ASP A 1 663 ? 15.609 -39.312 -14.078 1 95.06 663 ASP A N 1
ATOM 5244 C CA . ASP A 1 663 ? 16.234 -40 -12.953 1 95.06 663 ASP A CA 1
ATOM 5245 C C . ASP A 1 663 ? 17.547 -39.344 -12.562 1 95.06 663 ASP A C 1
ATOM 5247 O O . ASP A 1 663 ? 18.391 -39.062 -13.422 1 95.06 663 ASP A O 1
ATOM 5251 N N . LYS A 1 664 ? 17.672 -39.125 -11.266 1 94.75 664 LYS A N 1
ATOM 5252 C CA . LYS A 1 664 ? 18.875 -38.469 -10.75 1 94.75 664 LYS A CA 1
ATOM 5253 C C . LYS A 1 664 ? 20.125 -39.281 -11.109 1 94.75 664 LYS A C 1
ATOM 5255 O O . LYS A 1 664 ? 21.172 -38.719 -11.414 1 94.75 664 LYS A O 1
ATOM 5260 N N . GLY A 1 665 ? 20.047 -40.594 -10.992 1 95.88 665 GLY A N 1
ATOM 5261 C CA . GLY A 1 665 ? 21.156 -41.438 -11.367 1 95.88 665 GLY A CA 1
ATOM 5262 C C . GLY A 1 665 ? 21.578 -41.281 -12.812 1 95.88 665 GLY A C 1
ATOM 5263 O O . GLY A 1 665 ? 22.781 -41.25 -13.117 1 95.88 665 GLY A O 1
ATOM 5264 N N . LEU A 1 666 ? 20.609 -41.156 -13.688 1 97.75 666 LEU A N 1
ATOM 5265 C CA . LEU A 1 666 ? 20.906 -40.906 -15.094 1 97.75 666 LEU A CA 1
ATOM 5266 C C . LEU A 1 666 ? 21.609 -39.562 -15.266 1 97.75 666 LEU A C 1
ATOM 5268 O O . LEU A 1 666 ? 22.594 -39.469 -15.992 1 97.75 666 LEU A O 1
ATOM 5272 N N . ALA A 1 667 ? 21.078 -38.531 -14.648 1 97.06 667 ALA A N 1
ATOM 5273 C CA . ALA A 1 667 ? 21.656 -37.219 -14.758 1 97.06 667 ALA A CA 1
ATOM 5274 C C . ALA A 1 667 ? 23.109 -37.188 -14.273 1 97.06 667 ALA A C 1
ATOM 5276 O O . ALA A 1 667 ? 23.969 -36.562 -14.875 1 97.06 667 ALA A O 1
ATOM 5277 N N . LEU A 1 668 ? 23.375 -37.875 -13.156 1 97.06 668 LEU A N 1
ATOM 5278 C CA . LEU A 1 668 ? 24.734 -37.969 -12.617 1 97.06 668 LEU A CA 1
ATOM 5279 C C . LEU A 1 668 ? 25.656 -38.688 -13.586 1 97.06 668 LEU A C 1
ATOM 5281 O O . LEU A 1 668 ? 26.797 -38.281 -13.781 1 97.06 668 LEU A O 1
ATOM 5285 N N . LEU A 1 669 ? 25.188 -39.719 -14.148 1 98 669 LEU A N 1
ATOM 5286 C CA . LEU A 1 669 ? 25.984 -40.5 -15.102 1 98 669 LEU A CA 1
ATOM 5287 C C . LEU A 1 669 ? 26.344 -39.688 -16.328 1 98 669 LEU A C 1
ATOM 5289 O O . LEU A 1 669 ? 27.453 -39.781 -16.844 1 98 669 LEU A O 1
ATOM 5293 N N . VAL A 1 670 ? 25.406 -38.875 -16.766 1 98.38 670 VAL A N 1
ATOM 5294 C CA . VAL A 1 670 ? 25.594 -38 -17.922 1 98.38 670 VAL A CA 1
ATOM 5295 C C . VAL A 1 670 ? 26.75 -37.062 -17.656 1 98.38 670 VAL A C 1
ATOM 5297 O O . VAL A 1 670 ? 27.578 -36.812 -18.531 1 98.38 670 VAL A O 1
ATOM 5300 N N . ARG A 1 671 ? 26.797 -36.531 -16.453 1 97.69 671 ARG A N 1
ATOM 5301 C CA . ARG A 1 671 ? 27.875 -35.656 -16.062 1 97.69 671 ARG A CA 1
ATOM 5302 C C . ARG A 1 671 ? 29.203 -36.406 -15.945 1 97.69 671 ARG A C 1
ATOM 5304 O O . ARG A 1 671 ? 30.234 -35.938 -16.453 1 97.69 671 ARG A O 1
ATOM 5311 N N . GLU A 1 672 ? 29.156 -37.5 -15.297 1 97.94 672 GLU A N 1
ATOM 5312 C CA . GLU A 1 672 ? 30.344 -38.281 -15.016 1 97.94 672 GLU A CA 1
ATOM 5313 C C . GLU A 1 672 ? 31.016 -38.719 -16.297 1 97.94 672 GLU A C 1
ATOM 5315 O O . GLU A 1 672 ? 32.25 -38.781 -16.391 1 97.94 672 GLU A O 1
ATOM 5320 N N . ARG A 1 673 ? 30.25 -39.031 -17.328 1 98.25 673 ARG A N 1
ATOM 5321 C CA . ARG A 1 673 ? 30.781 -39.594 -18.562 1 98.25 673 ARG A CA 1
ATOM 5322 C C . ARG A 1 673 ? 31.016 -38.531 -19.609 1 98.25 673 ARG A C 1
ATOM 5324 O O . ARG A 1 673 ? 31.359 -38.812 -20.75 1 98.25 673 ARG A O 1
ATOM 5331 N N . HIS A 1 674 ? 30.812 -37.281 -19.234 1 97.81 674 HIS A N 1
ATOM 5332 C CA . HIS A 1 674 ? 31.031 -36.125 -20.125 1 97.81 674 HIS A CA 1
ATOM 5333 C C . HIS A 1 674 ? 30.297 -36.312 -21.453 1 97.81 674 HIS A C 1
ATOM 5335 O O . HIS A 1 674 ? 30.906 -36.188 -22.516 1 97.81 674 HIS A O 1
ATOM 5341 N N . THR A 1 675 ? 29.047 -36.594 -21.312 1 98.5 675 THR A N 1
ATOM 5342 C CA . THR A 1 675 ? 28.203 -36.844 -22.484 1 98.5 675 THR A CA 1
ATOM 5343 C C . THR A 1 675 ? 28.203 -35.625 -23.406 1 98.5 675 THR A C 1
ATOM 5345 O O . THR A 1 675 ? 27.969 -34.5 -22.969 1 98.5 675 THR A O 1
ATOM 5348 N N . ASP A 1 676 ? 28.438 -35.844 -24.656 1 98.25 676 ASP A N 1
ATOM 5349 C CA . ASP A 1 676 ? 28.531 -34.719 -25.594 1 98.25 676 ASP A CA 1
ATOM 5350 C C . ASP A 1 676 ? 27.656 -34.969 -26.828 1 98.25 676 ASP A C 1
ATOM 5352 O O . ASP A 1 676 ? 27.703 -34.188 -27.797 1 98.25 676 ASP A O 1
ATOM 5356 N N . LEU A 1 677 ? 26.797 -36.062 -26.875 1 98.56 677 LEU A N 1
ATOM 5357 C CA . LEU A 1 677 ? 25.812 -36.344 -27.922 1 98.56 677 LEU A CA 1
ATOM 5358 C C . LEU A 1 677 ? 24.531 -36.906 -27.312 1 98.56 677 LEU A C 1
ATOM 5360 O O . LEU A 1 677 ? 24.578 -37.875 -26.531 1 98.56 677 LEU A O 1
ATOM 5364 N N . VAL A 1 678 ? 23.422 -36.281 -27.609 1 98.75 678 VAL A N 1
ATOM 5365 C CA . VAL A 1 678 ? 22.109 -36.781 -27.172 1 98.75 678 VAL A CA 1
ATOM 5366 C C . VAL A 1 678 ? 21.297 -37.188 -28.391 1 98.75 678 VAL A C 1
ATOM 5368 O O . VAL A 1 678 ? 21.125 -36.406 -29.328 1 98.75 678 VAL A O 1
ATOM 5371 N N . ILE A 1 679 ? 20.812 -38.406 -28.422 1 98.69 679 ILE A N 1
ATOM 5372 C CA . ILE A 1 679 ? 19.969 -38.906 -29.5 1 98.69 679 ILE A CA 1
ATOM 5373 C C . ILE A 1 679 ? 18.578 -39.219 -28.953 1 98.69 679 ILE A C 1
ATOM 5375 O O . ILE A 1 679 ? 18.422 -40 -28.016 1 98.69 679 ILE A O 1
ATOM 5379 N N . ILE A 1 680 ? 17.578 -38.562 -29.469 1 98.62 680 ILE A N 1
ATOM 5380 C CA . ILE A 1 680 ? 16.203 -38.781 -29.062 1 98.62 680 ILE A CA 1
ATOM 5381 C C . ILE A 1 680 ? 15.398 -39.375 -30.219 1 98.62 680 ILE A C 1
ATOM 5383 O O . ILE A 1 680 ? 15.281 -38.781 -31.281 1 98.62 680 ILE A O 1
ATOM 5387 N N . GLU A 1 681 ? 14.844 -40.469 -29.953 1 97.31 681 GLU A N 1
ATOM 5388 C CA . GLU A 1 681 ? 14.133 -41.219 -30.984 1 97.31 681 GLU A CA 1
ATOM 5389 C C . GLU A 1 681 ? 12.641 -41.312 -30.672 1 97.31 681 GLU A C 1
ATOM 5391 O O . GLU A 1 681 ? 12.25 -41.5 -29.516 1 97.31 681 GLU A O 1
ATOM 5396 N N . GLY A 1 682 ? 11.836 -41.094 -31.703 1 96.62 682 GLY A N 1
ATOM 5397 C CA . GLY A 1 682 ? 10.414 -41.375 -31.562 1 96.62 682 GLY A CA 1
ATOM 5398 C C . GLY A 1 682 ? 9.555 -40.125 -31.641 1 96.62 682 GLY A C 1
ATOM 5399 O O . GLY A 1 682 ? 9.969 -39.031 -31.188 1 96.62 682 GLY A O 1
ATOM 5400 N N . MET A 1 683 ? 8.352 -40.219 -32.094 1 95.69 683 MET A N 1
ATOM 5401 C CA . MET A 1 683 ? 7.43 -39.125 -32.25 1 95.69 683 MET A CA 1
ATOM 5402 C C . MET A 1 683 ? 7.09 -38.5 -30.891 1 95.69 683 MET A C 1
ATOM 5404 O O . MET A 1 683 ? 7.094 -37.281 -30.734 1 95.69 683 MET A O 1
ATOM 5408 N N . GLY A 1 684 ? 6.789 -39.344 -29.875 1 96.06 684 GLY A N 1
ATOM 5409 C CA . GLY A 1 684 ? 6.469 -38.844 -28.531 1 96.06 684 GLY A CA 1
ATOM 5410 C C . GLY A 1 684 ? 7.609 -38.094 -27.906 1 96.06 684 GLY A C 1
ATOM 5411 O O . GLY A 1 684 ? 7.383 -37.062 -27.25 1 96.06 684 GLY A O 1
ATOM 5412 N N . ARG A 1 685 ? 8.828 -38.5 -28.172 1 97.69 685 ARG A N 1
ATOM 5413 C CA . ARG A 1 685 ? 9.984 -38 -27.438 1 97.69 685 ARG A CA 1
ATOM 5414 C C . ARG A 1 685 ? 10.695 -36.906 -28.234 1 97.69 685 ARG A C 1
ATOM 5416 O O . ARG A 1 685 ? 11.32 -36 -27.656 1 97.69 685 ARG A O 1
ATOM 5423 N N . ALA A 1 686 ? 10.508 -36.938 -29.547 1 97.62 686 ALA A N 1
ATOM 5424 C CA . ALA A 1 686 ? 11.289 -36 -30.359 1 97.62 686 ALA A CA 1
ATOM 5425 C C . ALA A 1 686 ? 10.383 -34.969 -31.016 1 97.62 686 ALA A C 1
ATOM 5427 O O . ALA A 1 686 ? 10.844 -33.875 -31.391 1 97.62 686 ALA A O 1
ATOM 5428 N N . ILE A 1 687 ? 9.109 -35.281 -31.109 1 96.94 687 ILE A N 1
ATOM 5429 C CA . ILE A 1 687 ? 8.242 -34.375 -31.859 1 96.94 687 ILE A CA 1
ATOM 5430 C C . ILE A 1 687 ? 7.203 -33.781 -30.906 1 96.94 687 ILE A C 1
ATOM 5432 O O . ILE A 1 687 ? 7.16 -32.562 -30.719 1 96.94 687 ILE A O 1
ATOM 5436 N N . HIS A 1 688 ? 6.41 -34.656 -30.266 1 96.69 688 HIS A N 1
ATOM 5437 C CA . HIS A 1 688 ? 5.441 -34.125 -29.297 1 96.69 688 HIS A CA 1
ATOM 5438 C C . HIS A 1 688 ? 6.133 -33.406 -28.156 1 96.69 688 HIS A C 1
ATOM 5440 O O . HIS A 1 688 ? 5.582 -32.469 -27.594 1 96.69 688 HIS A O 1
ATOM 5446 N N . THR A 1 689 ? 7.297 -33.969 -27.812 1 97.44 689 THR A N 1
ATOM 5447 C CA . THR A 1 689 ? 8.148 -33.344 -26.812 1 97.44 689 THR A CA 1
ATOM 5448 C C . THR A 1 689 ? 9.57 -33.156 -27.344 1 97.44 689 THR A C 1
ATOM 5450 O O . THR A 1 689 ? 10.047 -34 -28.125 1 97.44 689 THR A O 1
ATOM 5453 N N . ASN A 1 690 ? 10.289 -32.031 -27.031 1 97.5 690 ASN A N 1
ATOM 5454 C CA . ASN A 1 690 ? 11.719 -31.75 -27.172 1 97.5 690 ASN A CA 1
ATOM 5455 C C . ASN A 1 690 ? 12.078 -31.359 -28.609 1 97.5 690 ASN A C 1
ATOM 5457 O O . ASN A 1 690 ? 13.258 -31.266 -28.938 1 97.5 690 ASN A O 1
ATOM 5461 N N . TYR A 1 691 ? 11.047 -31.203 -29.438 1 96.88 691 TYR A N 1
ATOM 5462 C CA . TYR A 1 691 ? 11.367 -30.812 -30.812 1 96.88 691 TYR A CA 1
ATOM 5463 C C . TYR A 1 691 ? 12.172 -29.531 -30.844 1 96.88 691 TYR A C 1
ATOM 5465 O O . TYR A 1 691 ? 13.086 -29.375 -31.656 1 96.88 691 TYR A O 1
ATOM 5473 N N . SER A 1 692 ? 11.836 -28.641 -29.922 1 94.88 692 SER A N 1
ATOM 5474 C CA . SER A 1 692 ? 12.477 -27.328 -29.891 1 94.88 692 SER A CA 1
ATOM 5475 C C . SER A 1 692 ? 13.492 -27.234 -28.75 1 94.88 692 SER A C 1
ATOM 5477 O O . SER A 1 692 ? 14 -26.156 -28.453 1 94.88 692 SER A O 1
ATOM 5479 N N . ALA A 1 693 ? 13.742 -28.312 -28.047 1 95.38 693 ALA A N 1
ATOM 5480 C CA . ALA A 1 693 ? 14.672 -28.281 -26.922 1 95.38 693 ALA A CA 1
ATOM 5481 C C . ALA A 1 693 ? 16.094 -27.969 -27.391 1 95.38 693 ALA A C 1
ATOM 5483 O O . ALA A 1 693 ? 16.547 -28.484 -28.406 1 95.38 693 ALA A O 1
ATOM 5484 N N . THR A 1 694 ? 16.734 -27.078 -26.703 1 95.88 694 THR A N 1
ATOM 5485 C CA . THR A 1 694 ? 18.109 -26.719 -27.016 1 95.88 694 THR A CA 1
ATOM 5486 C C . THR A 1 694 ? 19.062 -27.281 -25.938 1 95.88 694 THR A C 1
ATOM 5488 O O . THR A 1 694 ? 18.797 -27.125 -24.75 1 95.88 694 THR A O 1
ATOM 5491 N N . LEU A 1 695 ? 20.109 -27.906 -26.422 1 97.25 695 LEU A N 1
ATOM 5492 C CA . LEU A 1 695 ? 21.031 -28.562 -25.5 1 97.25 695 LEU A CA 1
ATOM 5493 C C . LEU A 1 695 ? 22.422 -27.938 -25.594 1 97.25 695 LEU A C 1
ATOM 5495 O O . LEU A 1 695 ? 22.719 -27.219 -26.562 1 97.25 695 LEU A O 1
ATOM 5499 N N . ARG A 1 696 ? 23.25 -28.219 -24.578 1 96.75 696 ARG A N 1
ATOM 5500 C CA . ARG A 1 696 ? 24.641 -27.734 -24.531 1 96.75 696 ARG A CA 1
ATOM 5501 C C . ARG A 1 696 ? 25.562 -28.656 -25.328 1 96.75 696 ARG A C 1
ATOM 5503 O O . ARG A 1 696 ? 26.75 -28.359 -25.484 1 96.75 696 ARG A O 1
ATOM 5510 N N . CYS A 1 697 ? 25.109 -29.641 -25.906 1 97.62 697 CYS A N 1
ATOM 5511 C CA . CYS A 1 697 ? 25.875 -30.609 -26.688 1 97.62 697 CYS A CA 1
ATOM 5512 C C . CYS A 1 697 ? 25.188 -30.906 -28.016 1 97.62 697 CYS A C 1
ATOM 5514 O O . CYS A 1 697 ? 24.172 -30.312 -28.328 1 97.62 697 CYS A O 1
ATOM 5516 N N . GLU A 1 698 ? 25.875 -31.75 -28.844 1 98 698 GLU A N 1
ATOM 5517 C CA . GLU A 1 698 ? 25.25 -32.188 -30.094 1 98 698 GLU A CA 1
ATOM 5518 C C . GLU A 1 698 ? 24.031 -33.062 -29.828 1 98 698 GLU A C 1
ATOM 5520 O O . GLU A 1 698 ? 23.984 -33.781 -28.828 1 98 698 GLU A O 1
ATOM 5525 N N . SER A 1 699 ? 23.094 -32.844 -30.672 1 98.31 699 SER A N 1
ATOM 5526 C CA . SER A 1 699 ? 21.891 -33.656 -30.5 1 98.31 699 SER A CA 1
ATOM 5527 C C . SER A 1 699 ? 21.359 -34.125 -31.828 1 98.31 699 SER A C 1
ATOM 5529 O O . SER A 1 699 ? 21.562 -33.5 -32.875 1 98.31 699 SER A O 1
ATOM 5531 N N . LEU A 1 700 ? 20.75 -35.25 -31.844 1 98.38 700 LEU A N 1
ATOM 5532 C CA . LEU A 1 700 ? 20.047 -35.844 -32.969 1 98.38 700 LEU A CA 1
ATOM 5533 C C . LEU A 1 700 ? 18.625 -36.219 -32.562 1 98.38 700 LEU A C 1
ATOM 5535 O O . LEU A 1 700 ? 18.438 -37.062 -31.672 1 98.38 700 LEU A O 1
ATOM 5539 N N . LYS A 1 701 ? 17.641 -35.625 -33.156 1 98.44 701 LYS A N 1
ATOM 5540 C CA . LYS A 1 701 ? 16.234 -35.938 -32.969 1 98.44 701 LYS A CA 1
ATOM 5541 C C . LYS A 1 701 ? 15.656 -36.594 -34.219 1 98.44 701 LYS A C 1
ATOM 5543 O O . LYS A 1 701 ? 15.742 -36.031 -35.344 1 98.44 701 LYS A O 1
ATOM 5548 N N . LEU A 1 702 ? 15.141 -37.75 -34.062 1 97.88 702 LEU A N 1
ATOM 5549 C CA . LEU A 1 702 ? 14.648 -38.438 -35.25 1 97.88 702 LEU A CA 1
ATOM 5550 C C . LEU A 1 702 ? 13.336 -39.156 -34.969 1 97.88 702 LEU A C 1
ATOM 5552 O O . LEU A 1 702 ? 13.125 -39.625 -33.844 1 97.88 702 LEU A O 1
ATOM 5556 N N . ALA A 1 703 ? 12.492 -39.219 -35.906 1 97.44 703 ALA A N 1
ATOM 5557 C CA . ALA A 1 703 ? 11.195 -39.875 -35.812 1 97.44 703 ALA A CA 1
ATOM 5558 C C . ALA A 1 703 ? 10.57 -40.094 -37.188 1 97.44 703 ALA A C 1
ATOM 5560 O O . ALA A 1 703 ? 10.961 -39.406 -38.156 1 97.44 703 ALA A O 1
ATOM 5561 N N . VAL A 1 704 ? 9.719 -41 -37.281 1 97.06 704 VAL A N 1
ATOM 5562 C CA . VAL A 1 704 ? 8.836 -41.188 -38.438 1 97.06 704 VAL A CA 1
ATOM 5563 C C . VAL A 1 704 ? 7.43 -40.688 -38.062 1 97.06 704 VAL A C 1
ATOM 5565 O O . VAL A 1 704 ? 6.883 -41.062 -37.031 1 97.06 704 VAL A O 1
ATOM 5568 N N . LEU A 1 705 ? 6.887 -39.875 -38.938 1 95.56 705 LEU A N 1
ATOM 5569 C CA . LEU A 1 705 ? 5.562 -39.312 -38.656 1 95.56 705 LEU A CA 1
ATOM 5570 C C . LEU A 1 705 ? 4.477 -40.344 -38.969 1 95.56 705 LEU A C 1
ATOM 5572 O O . LEU A 1 705 ? 4.199 -40.625 -40.156 1 95.56 705 LEU A O 1
ATOM 5576 N N . LYS A 1 706 ? 3.852 -40.75 -38 1 94 706 LYS A N 1
ATOM 5577 C CA . LYS A 1 706 ? 2.904 -41.844 -38.125 1 94 706 LYS A CA 1
ATOM 5578 C C . LYS A 1 706 ? 1.471 -41.375 -37.906 1 94 706 LYS A C 1
ATOM 5580 O O . LYS A 1 706 ? 0.573 -42.156 -37.656 1 94 706 LYS A O 1
ATOM 5585 N N . ASN A 1 707 ? 1.298 -40.156 -37.844 1 91.44 707 ASN A N 1
ATOM 5586 C CA . ASN A 1 707 ? 0.007 -39.5 -37.781 1 91.44 707 ASN A CA 1
ATOM 5587 C C . ASN A 1 707 ? -0.176 -38.531 -38.969 1 91.44 707 ASN A C 1
ATOM 5589 O O . ASN A 1 707 ? 0.615 -37.594 -39.125 1 91.44 707 ASN A O 1
ATOM 5593 N N . SER A 1 708 ? -1.246 -38.781 -39.656 1 91.94 708 SER A N 1
ATOM 5594 C CA . SER A 1 708 ? -1.434 -38.031 -40.906 1 91.94 708 SER A CA 1
ATOM 5595 C C . SER A 1 708 ? -1.647 -36.562 -40.656 1 91.94 708 SER A C 1
ATOM 5597 O O . SER A 1 708 ? -1.116 -35.719 -41.375 1 91.94 708 SER A O 1
ATOM 5599 N N . TRP A 1 709 ? -2.434 -36.281 -39.719 1 93.25 709 TRP A N 1
ATOM 5600 C CA . TRP A 1 709 ? -2.725 -34.875 -39.438 1 93.25 709 TRP A CA 1
ATOM 5601 C C . TRP A 1 709 ? -1.462 -34.156 -39 1 93.25 709 TRP A C 1
ATOM 5603 O O . TRP A 1 709 ? -1.219 -33.031 -39.438 1 93.25 709 TRP A O 1
ATOM 5613 N N . LEU A 1 710 ? -0.681 -34.719 -38.125 1 93.19 710 LEU A N 1
ATOM 5614 C CA . LEU A 1 710 ? 0.563 -34.125 -37.688 1 93.19 710 LEU A CA 1
ATOM 5615 C C . LEU A 1 710 ? 1.55 -33.969 -38.844 1 93.19 710 LEU A C 1
ATOM 5617 O O . LEU A 1 710 ? 2.244 -32.938 -38.938 1 93.19 710 LEU A O 1
ATOM 5621 N N . ALA A 1 711 ? 1.625 -34.969 -39.656 1 94.5 711 ALA A N 1
ATOM 5622 C CA . ALA A 1 711 ? 2.502 -34.906 -40.812 1 94.5 711 ALA A CA 1
ATOM 5623 C C . ALA A 1 711 ? 2.139 -33.719 -41.719 1 94.5 711 ALA A C 1
ATOM 5625 O O . ALA A 1 711 ? 3.016 -32.969 -42.156 1 94.5 711 ALA A O 1
ATOM 5626 N N . ASP A 1 712 ? 0.854 -33.625 -41.906 1 95.25 712 ASP A N 1
ATOM 5627 C CA . ASP A 1 712 ? 0.373 -32.531 -42.75 1 95.25 712 ASP A CA 1
ATOM 5628 C C . ASP A 1 712 ? 0.713 -31.172 -42.125 1 95.25 712 ASP A C 1
ATOM 5630 O O . ASP A 1 712 ? 1.113 -30.25 -42.844 1 95.25 712 ASP A O 1
ATOM 5634 N N . ARG A 1 713 ? 0.557 -31.141 -40.906 1 94.38 713 ARG A N 1
ATOM 5635 C CA . ARG A 1 713 ? 0.797 -29.891 -40.188 1 94.38 713 ARG A CA 1
ATOM 5636 C C . ARG A 1 713 ? 2.266 -29.484 -40.25 1 94.38 713 ARG A C 1
ATOM 5638 O O . ARG A 1 713 ? 2.584 -28.297 -40.312 1 94.38 713 ARG A O 1
ATOM 5645 N N . LEU A 1 714 ? 3.127 -30.5 -40.312 1 94.38 714 LEU A N 1
ATOM 5646 C CA . LEU A 1 714 ? 4.559 -30.234 -40.375 1 94.38 714 LEU A CA 1
ATOM 5647 C C . LEU A 1 714 ? 5.023 -30.094 -41.812 1 94.38 714 LEU A C 1
ATOM 5649 O O . LEU A 1 714 ? 6.199 -29.828 -42.062 1 94.38 714 LEU A O 1
ATOM 5653 N N . GLY A 1 715 ? 4.133 -30.219 -42.781 1 93.88 715 GLY A N 1
ATOM 5654 C CA . GLY A 1 715 ? 4.426 -30.031 -44.188 1 93.88 715 GLY A CA 1
ATOM 5655 C C . GLY A 1 715 ? 4.84 -31.312 -44.875 1 93.88 715 GLY A C 1
ATOM 5656 O O . GLY A 1 715 ? 5.469 -31.266 -45.938 1 93.88 715 GLY A O 1
ATOM 5657 N N . GLY A 1 716 ? 4.535 -32.438 -44.312 1 95.19 716 GLY A N 1
ATOM 5658 C CA . GLY A 1 716 ? 4.891 -33.719 -44.906 1 95.19 716 GLY A CA 1
ATOM 5659 C C . GLY A 1 716 ? 3.701 -34.656 -45.062 1 95.19 716 GLY A C 1
ATOM 5660 O O . GLY A 1 716 ? 2.557 -34.188 -45.125 1 95.19 716 GLY A O 1
ATOM 5661 N N . GLN A 1 717 ? 3.971 -35.844 -45.344 1 93.94 717 GLN A N 1
ATOM 5662 C CA . GLN A 1 717 ? 2.967 -36.875 -45.469 1 93.94 717 GLN A CA 1
ATOM 5663 C C . GLN A 1 717 ? 3.201 -38 -44.469 1 93.94 717 GLN A C 1
ATOM 5665 O O . GLN A 1 717 ? 4.23 -38.031 -43.781 1 93.94 717 GLN A O 1
ATOM 5670 N N . LEU A 1 718 ? 2.201 -38.781 -44.375 1 92.81 718 LEU A N 1
ATOM 5671 C CA . LEU A 1 718 ? 2.344 -39.938 -43.531 1 92.81 718 LEU A CA 1
ATOM 5672 C C . LEU A 1 718 ? 3.643 -40.688 -43.812 1 92.81 718 LEU A C 1
ATOM 5674 O O . LEU A 1 718 ? 4 -40.875 -44.969 1 92.81 718 LEU A O 1
ATOM 5678 N N . PHE A 1 719 ? 4.473 -41 -42.719 1 93 719 PHE A N 1
ATOM 5679 C CA . PHE A 1 719 ? 5.738 -41.75 -42.719 1 93 719 PHE A CA 1
ATOM 5680 C C . PHE A 1 719 ? 6.875 -40.844 -43.188 1 93 719 PHE A C 1
ATOM 5682 O O . PHE A 1 719 ? 7.957 -41.312 -43.531 1 93 719 PHE A O 1
ATOM 5689 N N . SER A 1 720 ? 6.512 -39.594 -43.281 1 96.38 720 SER A N 1
ATOM 5690 C CA . SER A 1 7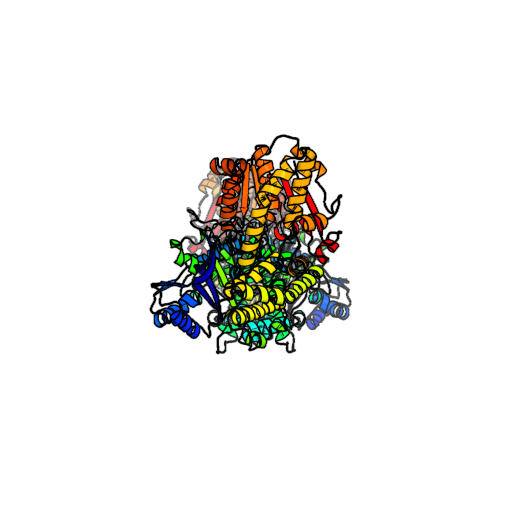20 ? 7.613 -38.656 -43.469 1 96.38 720 SER A CA 1
ATOM 5691 C C . SER A 1 720 ? 8.656 -38.781 -42.344 1 96.38 720 SER A C 1
ATOM 5693 O O . SER A 1 720 ? 8.336 -39.219 -41.25 1 96.38 720 SER A O 1
ATOM 5695 N N . VAL A 1 721 ? 9.875 -38.406 -42.688 1 97.69 721 VAL A N 1
ATOM 5696 C CA . VAL A 1 721 ? 10.984 -38.656 -41.781 1 97.69 721 VAL A CA 1
ATOM 5697 C C . VAL A 1 721 ? 11.516 -37.344 -41.25 1 97.69 721 VAL A C 1
ATOM 5699 O O . VAL A 1 721 ? 11.656 -36.375 -42 1 97.69 721 VAL A O 1
ATOM 5702 N N . ILE A 1 722 ? 11.672 -37.312 -39.969 1 98.06 722 ILE A N 1
ATOM 5703 C CA . ILE A 1 722 ? 12.398 -36.219 -39.312 1 98.06 722 ILE A CA 1
ATOM 5704 C C . ILE A 1 722 ? 13.758 -36.719 -38.844 1 98.06 722 ILE A C 1
ATOM 5706 O O . ILE A 1 722 ? 13.844 -37.625 -38.031 1 98.06 722 ILE A O 1
ATOM 5710 N N . PHE A 1 723 ? 14.82 -36.219 -39.375 1 98.56 723 PHE A N 1
ATOM 5711 C CA . PHE A 1 723 ? 16.203 -36.438 -38.969 1 98.56 723 PHE A CA 1
ATOM 5712 C C . PHE A 1 723 ? 16.922 -35.125 -38.75 1 98.56 723 PHE A C 1
ATOM 5714 O O . PHE A 1 723 ? 17.453 -34.531 -39.688 1 98.56 723 PHE A O 1
ATOM 5721 N N . LYS A 1 724 ? 16.891 -34.656 -37.5 1 98.31 724 LYS A N 1
ATOM 5722 C CA . LYS A 1 724 ? 17.328 -33.312 -37.156 1 98.31 724 LYS A CA 1
ATOM 5723 C C . LYS A 1 724 ? 18.594 -33.344 -36.281 1 98.31 724 LYS A C 1
ATOM 5725 O O . LYS A 1 724 ? 18.531 -33.688 -35.094 1 98.31 724 LYS A O 1
ATOM 5730 N N . TYR A 1 725 ? 19.719 -33.062 -36.875 1 98.25 725 TYR A N 1
ATOM 5731 C CA . TYR A 1 725 ? 20.984 -32.938 -36.188 1 98.25 725 TYR A CA 1
ATOM 5732 C C . TYR A 1 725 ? 21.281 -31.484 -35.844 1 98.25 725 TYR A C 1
ATOM 5734 O O . TYR A 1 725 ? 21.141 -30.594 -36.688 1 98.25 725 TYR A O 1
ATOM 5742 N N . GLU A 1 726 ? 21.609 -31.219 -34.5 1 97.31 726 GLU A N 1
ATOM 5743 C CA . GLU A 1 726 ? 21.844 -29.859 -34.031 1 97.31 726 GLU A CA 1
ATOM 5744 C C . GLU A 1 726 ? 23.156 -29.75 -33.281 1 97.31 726 GLU A C 1
ATOM 5746 O O . GLU A 1 726 ? 23.531 -30.656 -32.531 1 97.31 726 GLU A O 1
ATOM 5751 N N . VAL A 1 727 ? 23.844 -28.688 -33.531 1 95.25 727 VAL A N 1
ATOM 5752 C CA . VAL A 1 727 ? 25.062 -28.344 -32.812 1 95.25 727 VAL A CA 1
ATOM 5753 C C . VAL A 1 727 ? 24.797 -27.172 -31.859 1 95.25 727 VAL A C 1
ATOM 5755 O O . VAL A 1 727 ? 24 -26.281 -32.188 1 95.25 727 VAL A O 1
ATOM 5758 N N . PRO A 1 728 ? 25.312 -27.312 -30.578 1 87.75 728 PRO A N 1
ATOM 5759 C CA . PRO A 1 728 ? 25.047 -26.234 -29.609 1 87.75 728 PRO A CA 1
ATOM 5760 C C . PRO A 1 728 ? 25.438 -24.859 -30.141 1 87.75 728 PRO A C 1
ATOM 5762 O O . PRO A 1 728 ? 26.391 -24.734 -30.906 1 87.75 728 PRO A O 1
ATOM 5765 N N . ALA A 1 729 ? 24.484 -23.844 -29.906 1 70.69 729 ALA A N 1
ATOM 5766 C CA . ALA A 1 729 ? 24.812 -22.484 -30.328 1 70.69 729 ALA A CA 1
ATOM 5767 C C . ALA A 1 729 ? 26.125 -22.016 -29.688 1 70.69 729 ALA A C 1
ATOM 5769 O O . ALA A 1 729 ? 26.422 -22.359 -28.547 1 70.69 729 ALA A O 1
ATOM 5770 N N . GLN A 1 730 ? 27.188 -21.703 -30.469 1 60.34 730 GLN A N 1
ATOM 5771 C CA . GLN A 1 730 ? 28.453 -21.125 -29.969 1 60.34 730 GLN A CA 1
ATOM 5772 C C . GLN A 1 730 ? 28.188 -19.906 -29.109 1 60.34 730 GLN A C 1
ATOM 5774 O O . GLN A 1 730 ? 27.281 -19.109 -29.391 1 60.34 730 GLN A O 1
ATOM 5779 N N . GLY B 1 1 ? -20.359 14.758 -3.746 1 61.72 1 GLY B N 1
ATOM 5780 C CA . GLY B 1 1 ? -20.141 15.375 -2.447 1 61.72 1 GLY B CA 1
ATOM 5781 C C . GLY B 1 1 ? -21.406 15.938 -1.839 1 61.72 1 GLY B C 1
ATOM 5782 O O . GLY B 1 1 ? -22.375 16.219 -2.551 1 61.72 1 GLY B O 1
ATOM 5783 N N . SER B 1 2 ? -21.422 15.969 -0.579 1 64.88 2 SER B N 1
ATOM 5784 C CA . SER B 1 2 ? -22.609 16.391 0.173 1 64.88 2 SER B CA 1
ATOM 5785 C C . SER B 1 2 ? -22.547 17.875 0.499 1 64.88 2 SER B C 1
ATOM 5787 O O . SER B 1 2 ? -23.562 18.469 0.877 1 64.88 2 SER B O 1
ATOM 5789 N N . LEU B 1 3 ? -21.359 18.469 0.224 1 73.12 3 LEU B N 1
ATOM 5790 C CA . LEU B 1 3 ? -21.203 19.844 0.685 1 73.12 3 LEU B CA 1
ATOM 5791 C C . LEU B 1 3 ? -20.672 20.734 -0.43 1 73.12 3 LEU B C 1
ATOM 5793 O O . LEU B 1 3 ? -20.016 20.25 -1.358 1 73.12 3 LEU B O 1
ATOM 5797 N N . THR B 1 4 ? -21 21.969 -0.313 1 78.69 4 THR B N 1
ATOM 5798 C CA . THR B 1 4 ? -20.469 23.031 -1.167 1 78.69 4 THR B CA 1
ATOM 5799 C C . THR B 1 4 ? -19.641 24.016 -0.35 1 78.69 4 THR B C 1
ATOM 5801 O O . THR B 1 4 ? -19.984 24.344 0.784 1 78.69 4 THR B O 1
ATOM 5804 N N . LYS B 1 5 ? -18.547 24.375 -0.89 1 83.56 5 LYS B N 1
ATOM 5805 C CA . LYS B 1 5 ? -17.672 25.359 -0.267 1 83.56 5 LYS B CA 1
ATOM 5806 C C . LYS B 1 5 ? -17.5 26.594 -1.154 1 83.56 5 LYS B C 1
ATOM 5808 O O . LYS B 1 5 ? -17.375 26.469 -2.373 1 83.56 5 LYS B O 1
ATOM 5813 N N . LEU B 1 6 ? -17.641 27.734 -0.506 1 83.81 6 LEU B N 1
ATOM 5814 C CA . LEU B 1 6 ? -17.516 29 -1.199 1 83.81 6 LEU B CA 1
ATOM 5815 C C . LEU B 1 6 ? -16.359 29.828 -0.645 1 83.81 6 LEU B C 1
ATOM 5817 O O . LEU B 1 6 ? -16.156 29.875 0.571 1 83.81 6 LEU B O 1
ATOM 5821 N N . ALA B 1 7 ? -15.562 30.359 -1.537 1 85.75 7 ALA B N 1
ATOM 5822 C CA . ALA B 1 7 ? -14.5 31.297 -1.179 1 85.75 7 ALA B CA 1
ATOM 5823 C C . ALA B 1 7 ? -14.664 32.625 -1.914 1 85.75 7 ALA B C 1
ATOM 5825 O O . ALA B 1 7 ? -14.922 32.625 -3.119 1 85.75 7 ALA B O 1
ATOM 5826 N N . TYR B 1 8 ? -14.602 33.688 -1.205 1 82.69 8 TYR B N 1
ATOM 5827 C CA . TYR B 1 8 ? -14.68 34.969 -1.877 1 82.69 8 TYR B CA 1
ATOM 5828 C C . TYR B 1 8 ? -13.867 36.031 -1.132 1 82.69 8 TYR B C 1
ATOM 5830 O O . TYR B 1 8 ? -13.492 35.812 0.026 1 82.69 8 TYR B O 1
ATOM 5838 N N . TYR B 1 9 ? -13.57 37.094 -1.851 1 82.31 9 TYR B N 1
ATOM 5839 C CA . TYR B 1 9 ? -12.828 38.25 -1.368 1 82.31 9 TYR B CA 1
ATOM 5840 C C . TYR B 1 9 ? -13.766 39.406 -1.122 1 82.31 9 TYR B C 1
ATOM 5842 O O . TYR B 1 9 ? -14.703 39.656 -1.89 1 82.31 9 TYR B O 1
ATOM 5850 N N . SER B 1 10 ? -13.578 40.062 0.094 1 81.12 10 SER B N 1
ATOM 5851 C CA . SER B 1 10 ? -14.336 41.312 0.339 1 81.12 10 SER B CA 1
ATOM 5852 C C . SER B 1 10 ? -13.445 42.406 0.91 1 81.12 10 SER B C 1
ATOM 5854 O O . SER B 1 10 ? -12.336 42.125 1.385 1 81.12 10 SER B O 1
ATOM 5856 N N . THR B 1 11 ? -13.883 43.625 0.699 1 83.19 11 THR B N 1
ATOM 5857 C CA . THR B 1 11 ? -13.273 44.75 1.399 1 83.19 11 THR B CA 1
ATOM 5858 C C . THR B 1 11 ? -14.117 45.125 2.611 1 83.19 11 THR B C 1
ATOM 5860 O O . THR B 1 11 ? -15.344 45.219 2.523 1 83.19 11 THR B O 1
ATOM 5863 N N . VAL B 1 12 ? -13.477 45.188 3.697 1 83.5 12 VAL B N 1
ATOM 5864 C CA . VAL B 1 12 ? -14.172 45.531 4.938 1 83.5 12 VAL B CA 1
ATOM 5865 C C . VAL B 1 12 ? -13.695 46.906 5.441 1 83.5 12 VAL B C 1
ATOM 5867 O O . VAL B 1 12 ? -12.492 47.156 5.473 1 83.5 12 VAL B O 1
ATOM 5870 N N . GLN B 1 13 ? -14.695 47.688 5.703 1 82.81 13 GLN B N 1
ATOM 5871 C CA . GLN B 1 13 ? -14.375 48.969 6.289 1 82.81 13 GLN B CA 1
ATOM 5872 C C . GLN B 1 13 ? -14.258 48.875 7.809 1 82.81 13 GLN B C 1
ATOM 5874 O O . GLN B 1 13 ? -15.086 48.25 8.461 1 82.81 13 GLN B O 1
ATOM 5879 N N . HIS B 1 14 ? -13.07 49.375 8.242 1 81.19 14 HIS B N 1
ATOM 5880 C CA . HIS B 1 14 ? -12.906 49.375 9.695 1 81.19 14 HIS B CA 1
ATOM 5881 C C . HIS B 1 14 ? -12.297 50.719 10.156 1 81.19 14 HIS B C 1
ATOM 5883 O O . HIS B 1 14 ? -11.664 51.406 9.367 1 81.19 14 HIS B O 1
ATOM 5889 N N . LYS B 1 15 ? -12.633 51.031 11.297 1 82.69 15 LYS B N 1
ATOM 5890 C CA . LYS B 1 15 ? -12.109 52.25 11.883 1 82.69 15 LYS B CA 1
ATOM 5891 C C . LYS B 1 15 ? -10.703 52.062 12.438 1 82.69 15 LYS B C 1
ATOM 5893 O O . LYS B 1 15 ? -10.398 51 13 1 82.69 15 LYS B O 1
ATOM 5898 N N . VAL B 1 16 ? -9.836 53.062 12.094 1 85.06 16 VAL B N 1
ATOM 5899 C CA . VAL B 1 16 ? -8.469 53.031 12.609 1 85.06 16 VAL B CA 1
ATOM 5900 C C . VAL B 1 16 ? -8.148 54.375 13.289 1 85.06 16 VAL B C 1
ATOM 5902 O O . VAL B 1 16 ? -8.578 55.406 12.82 1 85.06 16 VAL B O 1
ATOM 5905 N N . ALA B 1 17 ? -7.469 54.25 14.383 1 82.81 17 ALA B N 1
ATOM 5906 C CA . ALA B 1 17 ? -7.004 55.438 15.07 1 82.81 17 ALA B CA 1
ATOM 5907 C C . ALA B 1 17 ? -5.664 55.906 14.508 1 82.81 17 ALA B C 1
ATOM 5909 O O . ALA B 1 17 ? -4.727 55.125 14.383 1 82.81 17 ALA B O 1
ATOM 5910 N N . LYS B 1 18 ? -5.605 57.156 14.086 1 86.69 18 LYS B N 1
ATOM 5911 C CA . LYS B 1 18 ? -4.371 57.75 13.594 1 86.69 18 LYS B CA 1
ATOM 5912 C C . LYS B 1 18 ? -3.949 58.938 14.453 1 86.69 18 LYS B C 1
ATOM 5914 O O . LYS B 1 18 ? -4.797 59.656 15.008 1 86.69 18 LYS B O 1
ATOM 5919 N N . VAL B 1 19 ? -2.66 59.094 14.586 1 87.19 19 VAL B N 1
ATOM 5920 C CA . VAL B 1 19 ? -2.123 60.188 15.359 1 87.19 19 VAL B CA 1
ATOM 5921 C C . VAL B 1 19 ? -1.39 61.156 14.438 1 87.19 19 VAL B C 1
ATOM 5923 O O . VAL B 1 19 ? -0.738 60.75 13.477 1 87.19 19 VAL B O 1
ATOM 5926 N N . ARG B 1 20 ? -1.575 62.438 14.633 1 87.5 20 ARG B N 1
ATOM 5927 C CA . ARG B 1 20 ? -0.92 63.469 13.844 1 87.5 20 ARG B CA 1
ATOM 5928 C C . ARG B 1 20 ? -0.375 64.562 14.742 1 87.5 20 ARG B C 1
ATOM 5930 O O . ARG B 1 20 ? -0.998 64.938 15.742 1 87.5 20 ARG B O 1
ATOM 5937 N N . SER B 1 21 ? 0.835 65.062 14.328 1 82.94 21 SER B N 1
ATOM 5938 C CA . SER B 1 21 ? 1.432 66.188 15.062 1 82.94 21 SER B CA 1
ATOM 5939 C C . SER B 1 21 ? 0.643 67.5 14.852 1 82.94 21 SER B C 1
ATOM 5941 O O . SER B 1 21 ? 0.042 67.688 13.789 1 82.94 21 SER B O 1
ATOM 5943 N N . PHE B 1 22 ? 0.595 68.312 15.898 1 72.31 22 PHE B N 1
ATOM 5944 C CA . PHE B 1 22 ? -0.041 69.625 15.734 1 72.31 22 PHE B CA 1
ATOM 5945 C C . PHE B 1 22 ? 0.822 70.5 14.883 1 72.31 22 PHE B C 1
ATOM 5947 O O . PHE B 1 22 ? 2.051 70.438 14.914 1 72.31 22 PHE B O 1
ATOM 5954 N N . ASP B 1 23 ? 0.402 71.312 13.828 1 57.78 23 ASP B N 1
ATOM 5955 C CA . ASP B 1 23 ? 1.128 72.312 13.094 1 57.78 23 ASP B CA 1
ATOM 5956 C C . ASP B 1 23 ? 1.489 73.5 13.992 1 57.78 23 ASP B C 1
ATOM 5958 O O . ASP B 1 23 ? 0.613 74.25 14.414 1 57.78 23 ASP B O 1
ATOM 5962 N N . HIS B 1 24 ? 2.334 73.5 15.102 1 48.91 24 HIS B N 1
ATOM 5963 C CA . HIS B 1 24 ? 2.58 74.562 16.109 1 48.91 24 HIS B CA 1
ATOM 5964 C C . HIS B 1 24 ? 3.311 75.75 15.5 1 48.91 24 HIS B C 1
ATOM 5966 O O . HIS B 1 24 ? 4.539 75.75 15.414 1 48.91 24 HIS B O 1
ATOM 5972 N N . SER B 1 25 ? 3.094 76.688 14.602 1 44.47 25 SER B N 1
ATOM 5973 C CA . SER B 1 25 ? 3.85 77.938 14.602 1 44.47 25 SER B CA 1
ATOM 5974 C C . SER B 1 25 ? 3.971 78.5 16.016 1 44.47 25 SER B C 1
ATOM 5976 O O . SER B 1 25 ? 5.074 78.812 16.469 1 44.47 25 SER B O 1
ATOM 5978 N N . GLY B 1 26 ? 3.395 79.75 16.516 1 41.19 26 GLY B N 1
ATOM 5979 C CA . GLY B 1 26 ? 3.617 80.812 17.516 1 41.19 26 GLY B CA 1
ATOM 5980 C C . GLY B 1 26 ? 3.119 80.438 18.891 1 41.19 26 GLY B C 1
ATOM 5981 O O . GLY B 1 26 ? 3.221 81.188 19.844 1 41.19 26 GLY B O 1
ATOM 5982 N N . LYS B 1 27 ? 1.876 79.875 19.219 1 49.91 27 LYS B N 1
ATOM 5983 C CA . LYS B 1 27 ? 1.202 80.125 20.484 1 49.91 27 LYS B CA 1
ATOM 5984 C C . LYS B 1 27 ? 1.746 79.25 21.594 1 49.91 27 LYS B C 1
ATOM 5986 O O . LYS B 1 27 ? 2.271 78.125 21.312 1 49.91 27 LYS B O 1
ATOM 5991 N N . ASP B 1 28 ? 1.924 79.688 22.828 1 45.12 28 ASP B N 1
ATOM 5992 C CA . ASP B 1 28 ? 2.318 79.312 24.188 1 45.12 28 ASP B CA 1
ATOM 5993 C C . ASP B 1 28 ? 1.663 78 24.578 1 45.12 28 ASP B C 1
ATOM 5995 O O . ASP B 1 28 ? 0.451 77.938 24.781 1 45.12 28 ASP B O 1
ATOM 5999 N N . THR B 1 29 ? 2.002 76.625 24.141 1 47.22 29 THR B N 1
ATOM 6000 C CA . THR B 1 29 ? 1.6 75.25 24 1 47.22 29 THR B CA 1
ATOM 6001 C C . THR B 1 29 ? 1.631 74.562 25.359 1 47.22 29 THR B C 1
ATOM 6003 O O . THR B 1 29 ? 1.689 73.312 25.406 1 47.22 29 THR B O 1
ATOM 6006 N N . ASP B 1 30 ? 1.7 75.062 26.5 1 51.88 30 ASP B N 1
ATOM 6007 C CA . ASP B 1 30 ? 1.922 74.312 27.719 1 51.88 30 ASP B CA 1
ATOM 6008 C C . ASP B 1 30 ? 0.812 73.25 27.906 1 51.88 30 ASP B C 1
ATOM 6010 O O . ASP B 1 30 ? 1.059 72.188 28.406 1 51.88 30 ASP B O 1
ATOM 6014 N N . ASN B 1 31 ? -0.529 73.562 27.766 1 58.78 31 ASN B N 1
ATOM 6015 C CA . ASN B 1 31 ? -1.617 72.688 28.156 1 58.78 31 ASN B CA 1
ATOM 6016 C C . ASN B 1 31 ? -2.164 71.875 26.969 1 58.78 31 ASN B C 1
ATOM 6018 O O . ASN B 1 31 ? -3.268 71.375 27.047 1 58.78 31 ASN B O 1
ATOM 6022 N N . GLU B 1 32 ? -1.331 71.75 25.922 1 71.31 32 GLU B N 1
ATOM 6023 C CA . GLU B 1 32 ? -1.936 71.062 24.766 1 71.31 32 GLU B CA 1
ATOM 6024 C C . GLU B 1 32 ? -1.437 69.625 24.625 1 71.31 32 GLU B C 1
ATOM 6026 O O . GLU B 1 32 ? -0.296 69.312 24.984 1 71.31 32 GLU B O 1
ATOM 6031 N N . PRO B 1 33 ? -2.35 68.75 24.203 1 84.88 33 PRO B N 1
ATOM 6032 C CA . PRO B 1 33 ? -1.935 67.375 23.922 1 84.88 33 PRO B CA 1
ATOM 6033 C C . PRO B 1 33 ? -0.779 67.312 22.922 1 84.88 33 PRO B C 1
ATOM 6035 O O . PRO B 1 33 ? -0.637 68.188 22.062 1 84.88 33 PRO B O 1
ATOM 6038 N N . PRO B 1 34 ? 0.07 66.312 23.234 1 88.19 34 PRO B N 1
ATOM 6039 C CA . PRO B 1 34 ? 1.271 66.188 22.391 1 88.19 34 PRO B CA 1
ATOM 6040 C C . PRO B 1 34 ? 0.951 65.938 20.922 1 88.19 34 PRO B C 1
ATOM 6042 O O . PRO B 1 34 ? 1.782 66.25 20.047 1 88.19 34 PRO B O 1
ATOM 6045 N N . TYR B 1 35 ? -0.171 65.438 20.594 1 90.94 35 TYR B N 1
ATOM 6046 C CA . TYR B 1 35 ? -0.619 65.188 19.219 1 90.94 35 TYR B CA 1
ATOM 6047 C C . TYR B 1 35 ? -2.133 65 19.156 1 90.94 35 TYR B C 1
ATOM 6049 O O . TYR B 1 35 ? -2.797 65 20.203 1 90.94 35 TYR B O 1
ATOM 6057 N N . GLU B 1 36 ? -2.66 65 17.953 1 89.81 36 GLU B N 1
ATOM 6058 C CA . GLU B 1 36 ? -4.094 64.812 17.75 1 89.81 36 GLU B CA 1
ATOM 6059 C C . GLU B 1 36 ? -4.414 63.375 17.328 1 89.81 36 GLU B C 1
ATOM 6061 O O . GLU B 1 36 ? -3.621 62.75 16.656 1 89.81 36 GLU B O 1
ATOM 6066 N N . ILE B 1 37 ? -5.535 62.906 17.828 1 88.56 37 ILE B N 1
ATOM 6067 C CA . ILE B 1 37 ? -6.035 61.594 17.469 1 88.56 37 ILE B CA 1
ATOM 6068 C C . ILE B 1 37 ? -7.238 61.719 16.531 1 88.56 37 ILE B C 1
ATOM 6070 O O . ILE B 1 37 ? -8.18 62.469 16.828 1 88.56 37 ILE B O 1
ATOM 6074 N N . THR B 1 38 ? -7.141 61.094 15.438 1 84.81 38 THR B N 1
ATOM 6075 C CA . THR B 1 38 ? -8.273 61.094 14.516 1 84.81 38 THR B CA 1
ATOM 6076 C C . THR B 1 38 ? -8.641 59.656 14.141 1 84.81 38 THR B C 1
ATOM 6078 O O . THR B 1 38 ? -7.77 58.781 14.055 1 84.81 38 THR B O 1
ATOM 6081 N N . VAL B 1 39 ? -9.953 59.438 14.117 1 83.88 39 VAL B N 1
ATOM 6082 C CA . VAL B 1 39 ? -10.43 58.125 13.68 1 83.88 39 VAL B CA 1
ATOM 6083 C C . VAL B 1 39 ? -10.812 58.188 12.203 1 83.88 39 VAL B C 1
ATOM 6085 O O . VAL B 1 39 ? -11.57 59.062 11.789 1 83.88 39 VAL B O 1
ATOM 6088 N N . GLN B 1 40 ? -10.156 57.344 11.484 1 84.31 40 GLN B N 1
ATOM 6089 C CA . GLN B 1 40 ? -10.445 57.312 10.055 1 84.31 40 GLN B CA 1
ATOM 6090 C C . GLN B 1 40 ? -10.875 55.906 9.625 1 84.31 40 GLN B C 1
ATOM 6092 O O . GLN B 1 40 ? -10.617 54.938 10.336 1 84.31 40 GLN B O 1
ATOM 6097 N N . GLU B 1 41 ? -11.555 55.906 8.539 1 87.19 41 GLU B N 1
ATOM 6098 C CA . GLU B 1 41 ? -11.969 54.625 7.98 1 87.19 41 GLU B CA 1
ATOM 6099 C C . GLU B 1 41 ? -10.938 54.094 6.992 1 87.19 41 GLU B C 1
ATOM 6101 O O . GLU B 1 41 ? -10.391 54.844 6.191 1 87.19 41 GLU B O 1
ATOM 6106 N N . GLU B 1 42 ? -10.625 52.875 7.316 1 85.5 42 GLU B N 1
ATOM 6107 C CA . GLU B 1 42 ? -9.719 52.219 6.391 1 85.5 42 GLU B CA 1
ATOM 6108 C C . GLU B 1 42 ? -10.359 50.938 5.82 1 85.5 42 GLU B C 1
ATOM 6110 O O . GLU B 1 42 ? -11.266 50.375 6.426 1 85.5 42 GLU B O 1
ATOM 6115 N N . ILE B 1 43 ? -9.875 50.625 4.625 1 86.38 43 ILE B N 1
ATOM 6116 C CA . ILE B 1 43 ? -10.391 49.469 3.932 1 86.38 43 ILE B CA 1
ATOM 6117 C C . ILE B 1 43 ? -9.367 48.344 3.996 1 86.38 43 ILE B C 1
ATOM 6119 O O . ILE B 1 43 ? -8.18 48.531 3.732 1 86.38 43 ILE B O 1
ATOM 6123 N N . THR B 1 44 ? -9.789 47.25 4.52 1 85.88 44 THR B N 1
ATOM 6124 C CA . THR B 1 44 ? -8.945 46.062 4.551 1 85.88 44 THR B CA 1
ATOM 6125 C C . THR B 1 44 ? -9.562 44.938 3.736 1 85.88 44 THR B C 1
ATOM 6127 O O . THR B 1 44 ? -10.789 44.781 3.701 1 85.88 44 THR B O 1
ATOM 6130 N N . ALA B 1 45 ? -8.711 44.219 3.061 1 87.12 45 ALA B N 1
ATOM 6131 C CA . ALA B 1 45 ? -9.156 43.031 2.291 1 87.12 45 ALA B CA 1
ATOM 6132 C C . ALA B 1 45 ? -9.344 41.812 3.193 1 87.12 45 ALA B C 1
ATOM 6134 O O . ALA B 1 45 ? -8.539 41.594 4.102 1 87.12 45 ALA B O 1
ATOM 6135 N N . ARG B 1 46 ? -10.469 41.094 2.992 1 90.94 46 ARG B N 1
ATOM 6136 C CA . ARG B 1 46 ? -10.773 39.906 3.77 1 90.94 46 ARG B CA 1
ATOM 6137 C C . ARG B 1 46 ? -11.203 38.75 2.861 1 90.94 46 ARG B C 1
ATOM 6139 O O . ARG B 1 46 ? -11.945 38.938 1.9 1 90.94 46 ARG B O 1
ATOM 6146 N N . LEU B 1 47 ? -10.617 37.594 3.203 1 88.88 47 LEU B N 1
ATOM 6147 C CA . LEU B 1 47 ? -11.047 36.344 2.551 1 88.88 47 LEU B CA 1
ATOM 6148 C C . LEU B 1 47 ? -12.078 35.625 3.398 1 88.88 47 LEU B C 1
ATOM 6150 O O . LEU B 1 47 ? -11.953 35.562 4.625 1 88.88 47 LEU B O 1
ATOM 6154 N N . HIS B 1 48 ? -13.141 35.188 2.791 1 87.38 48 HIS B N 1
ATOM 6155 C CA . HIS B 1 48 ? -14.203 34.438 3.434 1 87.38 48 HIS B CA 1
ATOM 6156 C C . HIS B 1 48 ? -14.32 33.031 2.832 1 87.38 48 HIS B C 1
ATOM 6158 O O . HIS B 1 48 ? -14.367 32.875 1.61 1 87.38 48 HIS B O 1
ATOM 6164 N N . PHE B 1 49 ? -14.328 32.062 3.67 1 86.81 49 PHE B N 1
ATOM 6165 C CA . PHE B 1 49 ? -14.57 30.672 3.273 1 86.81 49 PHE B CA 1
ATOM 6166 C C . PHE B 1 49 ? -15.758 30.094 4.031 1 86.81 49 PHE B C 1
ATOM 6168 O O . PHE B 1 49 ? -15.766 30.062 5.262 1 86.81 49 PHE B O 1
ATOM 6175 N N . ILE B 1 50 ? -16.719 29.688 3.262 1 84.5 50 ILE B N 1
ATOM 6176 C CA . ILE B 1 50 ? -17.969 29.234 3.855 1 84.5 50 ILE B CA 1
ATOM 6177 C C . ILE B 1 50 ? -18.297 27.828 3.359 1 84.5 50 ILE B C 1
ATOM 6179 O O . ILE B 1 50 ? -18.047 27.5 2.193 1 84.5 50 ILE B O 1
ATOM 6183 N N . LYS B 1 51 ? -18.75 27 4.234 1 80.38 51 LYS B N 1
ATOM 6184 C CA . LYS B 1 51 ? -19.219 25.656 3.875 1 80.38 51 LYS B CA 1
ATOM 6185 C C . LYS B 1 51 ? -20.703 25.5 4.172 1 80.38 51 LYS B C 1
ATOM 6187 O O . LYS B 1 51 ? -21.203 26 5.191 1 80.38 51 LYS B O 1
ATOM 6192 N N . PHE B 1 52 ? -21.453 24.875 3.186 1 74.94 52 PHE B N 1
ATOM 6193 C CA . PHE B 1 52 ? -22.875 24.641 3.395 1 74.94 52 PHE B CA 1
ATOM 6194 C C . PHE B 1 52 ? -23.328 23.375 2.67 1 74.94 52 PHE B C 1
ATOM 6196 O O . PHE B 1 52 ? -22.641 22.906 1.752 1 74.94 52 PHE B O 1
ATOM 6203 N N . GLU B 1 53 ? -24.391 22.734 3.053 1 74.38 53 GLU B N 1
ATOM 6204 C CA . GLU B 1 53 ? -24.938 21.531 2.438 1 74.38 53 GLU B CA 1
ATOM 6205 C C . GLU B 1 53 ? -25.469 21.812 1.034 1 74.38 53 GLU B C 1
ATOM 6207 O O . GLU B 1 53 ? -26.062 22.875 0.79 1 74.38 53 GLU B O 1
ATOM 6212 N N . ASN B 1 54 ? -25.312 20.844 0.162 1 74.94 54 ASN B N 1
ATOM 6213 C CA . ASN B 1 54 ? -25.719 20.984 -1.23 1 74.94 54 ASN B CA 1
ATOM 6214 C C . ASN B 1 54 ? -27.203 21.297 -1.344 1 74.94 54 ASN B C 1
ATOM 6216 O O . ASN B 1 54 ? -27.641 21.953 -2.303 1 74.94 54 ASN B O 1
ATOM 6220 N N . THR B 1 55 ? -27.906 20.859 -0.364 1 73.06 55 THR B N 1
ATOM 6221 C CA . THR B 1 55 ? -29.344 21.094 -0.396 1 73.06 55 THR B CA 1
ATOM 6222 C C . THR B 1 55 ? -29.656 22.594 -0.377 1 73.06 55 THR B C 1
ATOM 6224 O O . THR B 1 55 ? -30.734 23.016 -0.807 1 73.06 55 THR B O 1
ATOM 6227 N N . TYR B 1 56 ? -28.672 23.344 -0.039 1 75.94 56 TYR B N 1
ATOM 6228 C CA . TYR B 1 56 ? -28.891 24.766 0.099 1 75.94 56 TYR B CA 1
ATOM 6229 C C . TYR B 1 56 ? -28.188 25.547 -1.01 1 75.94 56 TYR B C 1
ATOM 6231 O O . TYR B 1 56 ? -27.938 26.734 -0.877 1 75.94 56 TYR B O 1
ATOM 6239 N N . ILE B 1 57 ? -27.859 24.906 -2.078 1 81.06 57 ILE B N 1
ATOM 6240 C CA . ILE B 1 57 ? -27.062 25.516 -3.131 1 81.06 57 ILE B CA 1
ATOM 6241 C C . ILE B 1 57 ? -27.797 26.719 -3.719 1 81.06 57 ILE B C 1
ATOM 6243 O O . ILE B 1 57 ? -27.203 27.75 -4.023 1 81.06 57 ILE B O 1
ATOM 6247 N N . GLU B 1 58 ? -29.078 26.562 -3.832 1 82.06 58 GLU B N 1
ATOM 6248 C CA . GLU B 1 58 ? -29.859 27.656 -4.402 1 82.06 58 GLU B CA 1
ATOM 6249 C C . GLU B 1 58 ? -29.844 28.875 -3.48 1 82.06 58 GLU B C 1
ATOM 6251 O O . GLU B 1 58 ? -29.703 30 -3.941 1 82.06 58 GLU B O 1
ATOM 6256 N N . ALA B 1 59 ? -30 28.547 -2.219 1 78.94 59 ALA B N 1
ATOM 6257 C CA . ALA B 1 59 ? -29.953 29.625 -1.239 1 78.94 59 ALA B CA 1
ATOM 6258 C C . ALA B 1 59 ? -28.578 30.297 -1.24 1 78.94 59 ALA B C 1
ATOM 6260 O O . ALA B 1 59 ? -28.484 31.516 -1.064 1 78.94 59 ALA B O 1
ATOM 6261 N N . CYS B 1 60 ? -27.656 29.609 -1.414 1 78.12 60 CYS B N 1
ATOM 6262 C CA . CYS B 1 60 ? -26.297 30.141 -1.463 1 78.12 60 CYS B CA 1
ATOM 6263 C C . CYS B 1 60 ? -26.109 31.031 -2.686 1 78.12 60 CYS B C 1
ATOM 6265 O O . CYS B 1 60 ? -25.531 32.125 -2.586 1 78.12 60 CYS B O 1
ATOM 6267 N N . LEU B 1 61 ? -26.625 30.547 -3.779 1 82.25 61 LEU B N 1
ATOM 6268 C CA . LEU B 1 61 ? -26.5 31.328 -5.004 1 82.25 61 LEU B CA 1
ATOM 6269 C C . LEU B 1 61 ? -27.281 32.656 -4.895 1 82.25 61 LEU B C 1
ATOM 6271 O O . LEU B 1 61 ? -26.828 33.688 -5.398 1 82.25 61 LEU B O 1
ATOM 6275 N N . ASP B 1 62 ? -28.344 32.562 -4.203 1 81.81 62 ASP B N 1
ATOM 6276 C CA . ASP B 1 62 ? -29.094 33.781 -3.957 1 81.81 62 ASP B CA 1
ATOM 6277 C C . ASP B 1 62 ? -28.281 34.75 -3.096 1 81.81 62 ASP B C 1
ATOM 6279 O O . ASP B 1 62 ? -28.281 35.969 -3.348 1 81.81 62 ASP B O 1
ATOM 6283 N N . PHE B 1 63 ? -27.656 34.25 -2.131 1 74.38 63 PHE B N 1
ATOM 6284 C CA . PHE B 1 63 ? -26.797 35.062 -1.268 1 74.38 63 PHE B CA 1
ATOM 6285 C C . PHE B 1 63 ? -25.672 35.688 -2.07 1 74.38 63 PHE B C 1
ATOM 6287 O O . PHE B 1 63 ? -25.375 36.875 -1.892 1 74.38 63 PHE B O 1
ATOM 6294 N N . ILE B 1 64 ? -25.109 34.969 -2.902 1 76.44 64 ILE B N 1
ATOM 6295 C CA . ILE B 1 64 ? -24 35.438 -3.729 1 76.44 64 ILE B CA 1
ATOM 6296 C C . ILE B 1 64 ? -24.5 36.531 -4.66 1 76.44 64 ILE B C 1
ATOM 6298 O O . ILE B 1 64 ? -23.844 37.562 -4.824 1 76.44 64 ILE B O 1
ATOM 6302 N N . LYS B 1 65 ? -25.594 36.219 -5.172 1 77.75 65 LYS B N 1
ATOM 6303 C CA . LYS B 1 65 ? -26.188 37.188 -6.082 1 77.75 65 LYS B CA 1
ATOM 6304 C C . LYS B 1 65 ? -26.469 38.5 -5.363 1 77.75 65 LYS B C 1
ATOM 6306 O O . LYS B 1 65 ? -26.188 39.594 -5.895 1 77.75 65 LYS B O 1
ATOM 6311 N N . ASP B 1 66 ? -26.922 38.375 -4.238 1 73.44 66 ASP B N 1
ATOM 6312 C CA . ASP B 1 66 ? -27.359 39.562 -3.5 1 73.44 66 ASP B CA 1
ATOM 6313 C C . ASP B 1 66 ? -26.172 40.344 -2.932 1 73.44 66 ASP B C 1
ATOM 6315 O O . ASP B 1 66 ? -26.234 41.562 -2.754 1 73.44 66 ASP B O 1
ATOM 6319 N N . HIS B 1 67 ? -25.062 39.688 -2.666 1 65.44 67 HIS B N 1
ATOM 6320 C CA . HIS B 1 67 ? -24.031 40.344 -1.879 1 65.44 67 HIS B CA 1
ATOM 6321 C C . HIS B 1 67 ? -22.719 40.438 -2.668 1 65.44 67 HIS B C 1
ATOM 6323 O O . HIS B 1 67 ? -21.875 41.281 -2.367 1 65.44 67 HIS B O 1
ATOM 6329 N N . LEU B 1 68 ? -22.531 39.562 -3.65 1 61.72 68 LEU B N 1
ATOM 6330 C CA . LEU B 1 68 ? -21.203 39.5 -4.25 1 61.72 68 LEU B CA 1
ATOM 6331 C C . LEU B 1 68 ? -21.25 39.875 -5.723 1 61.72 68 LEU B C 1
ATOM 6333 O O . LEU B 1 68 ? -20.203 40.188 -6.32 1 61.72 68 LEU B O 1
ATOM 6337 N N . VAL B 1 69 ? -22.344 39.75 -6.445 1 57.91 69 VAL B N 1
ATOM 6338 C CA . VAL B 1 69 ? -22.391 39.906 -7.895 1 57.91 69 VAL B CA 1
ATOM 6339 C C . VAL B 1 69 ? -22.422 41.406 -8.25 1 57.91 69 VAL B C 1
ATOM 6341 O O . VAL B 1 69 ? -22.281 41.781 -9.422 1 57.91 69 VAL B O 1
ATOM 6344 N N . ASN B 1 70 ? -22.656 42.219 -7.352 1 54.88 70 ASN B N 1
ATOM 6345 C CA . ASN B 1 70 ? -22.625 43.594 -7.871 1 54.88 70 ASN B CA 1
ATOM 6346 C C . ASN B 1 70 ? -21.25 43.938 -8.406 1 54.88 70 ASN B C 1
ATOM 6348 O O . ASN B 1 70 ? -20.984 45.094 -8.727 1 54.88 70 ASN B O 1
ATOM 6352 N N . THR B 1 71 ? -20.469 42.875 -8.453 1 57.81 71 THR B N 1
ATOM 6353 C CA . THR B 1 71 ? -19.078 43.156 -8.82 1 57.81 71 THR B CA 1
ATOM 6354 C C . THR B 1 71 ? -18.844 42.844 -10.297 1 57.81 71 THR B C 1
ATOM 6356 O O . THR B 1 71 ? -19.672 42.219 -10.938 1 57.81 71 THR B O 1
ATOM 6359 N N . GLU B 1 72 ? -17.953 43.562 -10.906 1 63.25 72 GLU B N 1
ATOM 6360 C CA . GLU B 1 72 ? -17.406 43.438 -12.258 1 63.25 72 GLU B CA 1
ATOM 6361 C C . GLU B 1 72 ? -16.938 42 -12.531 1 63.25 72 GLU B C 1
ATOM 6363 O O . GLU B 1 72 ? -16.391 41.719 -13.594 1 63.25 72 GLU B O 1
ATOM 6368 N N . THR B 1 73 ? -17.375 41.125 -11.602 1 70.69 73 THR B N 1
ATOM 6369 C CA . THR B 1 73 ? -16.906 39.75 -11.812 1 70.69 73 THR B CA 1
ATOM 6370 C C . THR B 1 73 ? -17.703 39.062 -12.914 1 70.69 73 THR B C 1
ATOM 6372 O O . THR B 1 73 ? -18.938 39 -12.844 1 70.69 73 THR B O 1
ATOM 6375 N N . LYS B 1 74 ? -17.078 38.656 -13.961 1 78.81 74 LYS B N 1
ATOM 6376 C CA . LYS B 1 74 ? -17.75 38.031 -15.094 1 78.81 74 LYS B CA 1
ATOM 6377 C C . LYS B 1 74 ? -17.531 36.531 -15.086 1 78.81 74 LYS B C 1
ATOM 6379 O O . LYS B 1 74 ? -18.281 35.781 -15.727 1 78.81 74 LYS B O 1
ATOM 6384 N N . VAL B 1 75 ? -16.5 36.125 -14.289 1 86.06 75 VAL B N 1
ATOM 6385 C CA . VAL B 1 75 ? -16.172 34.719 -14.297 1 86.06 75 VAL B CA 1
ATOM 6386 C C . VAL B 1 75 ? -15.961 34.219 -12.867 1 86.06 75 VAL B C 1
ATOM 6388 O O . VAL B 1 75 ? -15.359 34.906 -12.047 1 86.06 75 VAL B O 1
ATOM 6391 N N . ILE B 1 76 ? -16.5 33.062 -12.547 1 85.12 76 ILE B N 1
ATOM 6392 C CA . ILE B 1 76 ? -16.281 32.406 -11.258 1 85.12 76 ILE B CA 1
ATOM 6393 C C . ILE B 1 76 ? -15.492 31.125 -11.469 1 85.12 76 ILE B C 1
ATOM 6395 O O . ILE B 1 76 ? -15.75 30.375 -12.422 1 85.12 76 ILE B O 1
ATOM 6399 N N . GLN B 1 77 ? -14.453 30.953 -10.695 1 89.19 77 GLN B N 1
ATOM 6400 C CA . GLN B 1 77 ? -13.711 29.703 -10.719 1 89.19 77 GLN B CA 1
ATOM 6401 C C . GLN B 1 77 ? -14.398 28.641 -9.859 1 89.19 77 GLN B C 1
ATOM 6403 O O . GLN B 1 77 ? -14.82 28.922 -8.734 1 89.19 77 GLN B O 1
ATOM 6408 N N . ALA B 1 78 ? -14.617 27.516 -10.414 1 88.31 78 ALA B N 1
ATOM 6409 C CA . ALA B 1 78 ? -15.242 26.406 -9.695 1 88.31 78 ALA B CA 1
ATOM 6410 C C . ALA B 1 78 ? -14.469 25.109 -9.93 1 88.31 78 ALA B C 1
ATOM 6412 O O . ALA B 1 78 ? -13.859 24.922 -10.984 1 88.31 78 ALA B O 1
ATOM 6413 N N . THR B 1 79 ? -14.422 24.234 -8.961 1 87.62 79 THR B N 1
ATOM 6414 C CA . THR B 1 79 ? -13.766 22.938 -9.086 1 87.62 79 THR B CA 1
ATOM 6415 C C . THR B 1 79 ? -14.586 21.844 -8.406 1 87.62 79 THR B C 1
ATOM 6417 O O . THR B 1 79 ? -15.594 22.141 -7.754 1 87.62 79 THR B O 1
ATOM 6420 N N . GLY B 1 80 ? -14.219 20.594 -8.758 1 81.94 80 GLY B N 1
ATOM 6421 C CA . GLY B 1 80 ? -14.922 19.453 -8.172 1 81.94 80 GLY B CA 1
ATOM 6422 C C . GLY B 1 80 ? -16.125 19.016 -8.977 1 81.94 80 GLY B C 1
ATOM 6423 O O . GLY B 1 80 ? -16.422 19.594 -10.016 1 81.94 80 GLY B O 1
ATOM 6424 N N . GLY B 1 81 ? -16.797 18.031 -8.461 1 78.19 81 GLY B N 1
ATOM 6425 C CA . GLY B 1 81 ? -17.969 17.469 -9.133 1 78.19 81 GLY B CA 1
ATOM 6426 C C . GLY B 1 81 ? -19.125 18.453 -9.219 1 78.19 81 GLY B C 1
ATOM 6427 O O . GLY B 1 81 ? -19.891 18.438 -10.188 1 78.19 81 GLY B O 1
ATOM 6428 N N . GLY B 1 82 ? -19.266 19.266 -8.242 1 78.25 82 GLY B N 1
ATOM 6429 C CA . GLY B 1 82 ? -20.328 20.25 -8.242 1 78.25 82 GLY B CA 1
ATOM 6430 C C . GLY B 1 82 ? -20.172 21.281 -9.344 1 78.25 82 GLY B C 1
ATOM 6431 O O . GLY B 1 82 ? -21.172 21.828 -9.828 1 78.25 82 GLY B O 1
ATOM 6432 N N . ALA B 1 83 ? -18.938 21.531 -9.68 1 78.88 83 ALA B N 1
ATOM 6433 C CA . ALA B 1 83 ? -18.703 22.5 -10.758 1 78.88 83 ALA B CA 1
ATOM 6434 C C . ALA B 1 83 ? -19.281 22 -12.078 1 78.88 83 ALA B C 1
ATOM 6436 O O . ALA B 1 83 ? -19.688 22.812 -12.922 1 78.88 83 ALA B O 1
ATOM 6437 N N . TYR B 1 84 ? -19.266 20.688 -12.203 1 76.25 84 TYR B N 1
ATOM 6438 C CA . TYR B 1 84 ? -19.844 20.094 -13.398 1 76.25 84 TYR B CA 1
ATOM 6439 C C . TYR B 1 84 ? -21.359 19.953 -13.242 1 76.25 84 TYR B C 1
ATOM 6441 O O . TYR B 1 84 ? -22.125 20.344 -14.141 1 76.25 84 TYR B O 1
ATOM 6449 N N . LYS B 1 85 ? -21.75 19.516 -12.18 1 79.88 85 LYS B N 1
ATOM 6450 C CA . LYS B 1 85 ? -23.156 19.188 -11.922 1 79.88 85 LYS B CA 1
ATOM 6451 C C . LYS B 1 85 ? -24.016 20.453 -11.906 1 79.88 85 LYS B C 1
ATOM 6453 O O . LYS B 1 85 ? -25.141 20.438 -12.391 1 79.88 85 LYS B O 1
ATOM 6458 N N . PHE B 1 86 ? -23.469 21.578 -11.352 1 82.19 86 PHE B N 1
ATOM 6459 C CA . PHE B 1 86 ? -24.281 22.75 -11.102 1 82.19 86 PHE B CA 1
ATOM 6460 C C . PHE B 1 86 ? -23.875 23.906 -12.008 1 82.19 86 PHE B C 1
ATOM 6462 O O . PHE B 1 86 ? -24.25 25.062 -11.773 1 82.19 86 PHE B O 1
ATOM 6469 N N . LYS B 1 87 ? -23.078 23.641 -12.945 1 86 87 LYS B N 1
ATOM 6470 C CA . LYS B 1 87 ? -22.578 24.672 -13.836 1 86 87 LYS B CA 1
ATOM 6471 C C . LYS B 1 87 ? -23.719 25.516 -14.406 1 86 87 LYS B C 1
ATOM 6473 O O . LYS B 1 87 ? -23.719 26.734 -14.289 1 86 87 LYS B O 1
ATOM 6478 N N . ASP B 1 88 ? -24.672 24.859 -14.961 1 88.81 88 ASP B N 1
ATOM 6479 C CA . ASP B 1 88 ? -25.781 25.547 -15.609 1 88.81 88 ASP B CA 1
ATOM 6480 C C . ASP B 1 88 ? -26.578 26.375 -14.602 1 88.81 88 ASP B C 1
ATOM 6482 O O . ASP B 1 88 ? -26.969 27.516 -14.891 1 88.81 88 ASP B O 1
ATOM 6486 N N . LEU B 1 89 ? -26.781 25.797 -13.5 1 88.06 89 LEU B N 1
ATOM 6487 C CA . LEU B 1 89 ? -27.531 26.484 -12.453 1 88.06 89 LEU B CA 1
ATOM 6488 C C . LEU B 1 89 ? -26.797 27.734 -12 1 88.06 89 LEU B C 1
ATOM 6490 O O . LEU B 1 89 ? -27.422 28.797 -11.82 1 88.06 89 LEU B O 1
ATOM 6494 N N . ILE B 1 90 ? -25.531 27.703 -11.812 1 86.06 90 ILE B N 1
ATOM 6495 C CA . ILE B 1 90 ? -24.719 28.812 -11.344 1 86.06 90 ILE B CA 1
ATOM 6496 C C . ILE B 1 90 ? -24.703 29.922 -12.398 1 86.06 90 ILE B C 1
ATOM 6498 O O . ILE B 1 90 ? -24.891 31.094 -12.078 1 86.06 90 ILE B O 1
ATOM 6502 N N . GLU B 1 91 ? -24.531 29.438 -13.609 1 89.25 91 GLU B N 1
ATOM 6503 C CA . GLU B 1 91 ? -24.453 30.422 -14.688 1 89.25 91 GLU B CA 1
ATOM 6504 C C . GLU B 1 91 ? -25.797 31.109 -14.898 1 89.25 91 GLU B C 1
ATOM 6506 O O . GLU B 1 91 ? -25.844 32.312 -15.156 1 89.25 91 GLU B O 1
ATOM 6511 N N . GLN B 1 92 ? -26.812 30.422 -14.789 1 88.56 92 GLN B N 1
ATOM 6512 C CA . GLN B 1 92 ? -28.141 30.969 -14.992 1 88.56 92 GLN B CA 1
ATOM 6513 C C . GLN B 1 92 ? -28.516 31.906 -13.852 1 88.56 92 GLN B C 1
ATOM 6515 O O . GLN B 1 92 ? -29.031 33 -14.086 1 88.56 92 GLN B O 1
ATOM 6520 N N . LYS B 1 93 ? -28.266 31.516 -12.703 1 85.75 93 LYS B N 1
ATOM 6521 C CA . LYS B 1 93 ? -28.703 32.281 -11.531 1 85.75 93 LYS B CA 1
ATOM 6522 C C . LYS B 1 93 ? -27.828 33.5 -11.328 1 85.75 93 LYS B C 1
ATOM 6524 O O . LYS B 1 93 ? -28.312 34.531 -10.867 1 85.75 93 LYS B O 1
ATOM 6529 N N . LEU B 1 94 ? -26.594 33.375 -11.562 1 85.31 94 LEU B N 1
ATOM 6530 C CA . LEU B 1 94 ? -25.656 34.438 -11.258 1 85.31 94 LEU B CA 1
ATOM 6531 C C . LEU B 1 94 ? -25.312 35.25 -12.516 1 85.31 94 LEU B C 1
ATOM 6533 O O . LEU B 1 94 ? -24.719 36.312 -12.43 1 85.31 94 LEU B O 1
ATOM 6537 N N . HIS B 1 95 ? -25.719 34.781 -13.641 1 83.56 95 HIS B N 1
ATOM 6538 C CA . HIS B 1 95 ? -25.453 35.438 -14.93 1 83.56 95 HIS B CA 1
ATOM 6539 C C . HIS B 1 95 ? -23.969 35.688 -15.141 1 83.56 95 HIS B C 1
ATOM 6541 O O . HIS B 1 95 ? -23.562 36.812 -15.461 1 83.56 95 HIS B O 1
ATOM 6547 N N . LEU B 1 96 ? -23.188 34.75 -14.812 1 86.56 96 LEU B N 1
ATOM 6548 C CA . LEU B 1 96 ? -21.75 34.781 -15.039 1 86.56 96 LEU B CA 1
ATOM 6549 C C . LEU B 1 96 ? -21.281 33.438 -15.641 1 86.56 96 LEU B C 1
ATOM 6551 O O . LEU B 1 96 ? -22.078 32.5 -15.758 1 86.56 96 LEU B O 1
ATOM 6555 N N . LYS B 1 97 ? -20.062 33.469 -16.078 1 88.62 97 LYS B N 1
ATOM 6556 C CA . LYS B 1 97 ? -19.5 32.25 -16.625 1 88.62 97 LYS B CA 1
ATOM 6557 C C . LYS B 1 97 ? -18.75 31.453 -15.562 1 88.62 97 LYS B C 1
ATOM 6559 O O . LYS B 1 97 ? -18.094 32.031 -14.695 1 88.62 97 LYS B O 1
ATOM 6564 N N . VAL B 1 98 ? -18.875 30.172 -15.617 1 89.38 98 VAL B N 1
ATOM 6565 C CA . VAL B 1 98 ? -18.156 29.297 -14.711 1 89.38 98 VAL B CA 1
ATOM 6566 C C . VAL B 1 98 ? -16.906 28.734 -15.398 1 89.38 98 VAL B C 1
ATOM 6568 O O . VAL B 1 98 ? -17 28.141 -16.469 1 89.38 98 VAL B O 1
ATOM 6571 N N . ASP B 1 99 ? -15.805 29.078 -14.898 1 90.38 99 ASP B N 1
ATOM 6572 C CA . ASP B 1 99 ? -14.539 28.5 -15.352 1 90.38 99 ASP B CA 1
ATOM 6573 C C . ASP B 1 99 ? -14.148 27.312 -14.477 1 90.38 99 ASP B C 1
ATOM 6575 O O . ASP B 1 99 ? -13.758 27.469 -13.32 1 90.38 99 ASP B O 1
ATOM 6579 N N . ARG B 1 100 ? -14.141 26.141 -15.125 1 88.38 100 ARG B N 1
ATOM 6580 C CA . ARG B 1 100 ? -13.844 24.922 -14.383 1 88.38 100 ARG B CA 1
ATOM 6581 C C . ARG B 1 100 ? -12.344 24.719 -14.25 1 88.38 100 ARG B C 1
ATOM 6583 O O . ARG B 1 100 ? -11.633 24.625 -15.258 1 88.38 100 ARG B O 1
ATOM 6590 N N . GLU B 1 101 ? -11.969 24.625 -12.969 1 89.19 101 GLU B N 1
ATOM 6591 C CA . GLU B 1 101 ? -10.547 24.422 -12.672 1 89.19 101 GLU B CA 1
ATOM 6592 C C . GLU B 1 101 ? -10.258 22.969 -12.312 1 89.19 101 GLU B C 1
ATOM 6594 O O . GLU B 1 101 ? -11.125 22.266 -11.789 1 89.19 101 GLU B O 1
ATOM 6599 N N . ASP B 1 102 ? -9.031 22.578 -12.609 1 89.06 102 ASP B N 1
ATOM 6600 C CA . ASP B 1 102 ? -8.602 21.219 -12.289 1 89.06 102 ASP B CA 1
ATOM 6601 C C . ASP B 1 102 ? -8.641 20.969 -10.781 1 89.06 102 ASP B C 1
ATOM 6603 O O . ASP B 1 102 ? -8.102 21.766 -10 1 89.06 102 ASP B O 1
ATOM 6607 N N . VAL B 1 103 ? -9.25 19.906 -10.414 1 88.12 103 VAL B N 1
ATOM 6608 C CA . VAL B 1 103 ? -9.508 19.594 -9.016 1 88.12 103 VAL B CA 1
ATOM 6609 C C . VAL B 1 103 ? -8.188 19.438 -8.266 1 88.12 103 VAL B C 1
ATOM 6611 O O . VAL B 1 103 ? -8.008 20.016 -7.184 1 88.12 103 VAL B O 1
ATOM 6614 N N . MET B 1 104 ? -7.266 18.781 -8.812 1 89.88 104 MET B N 1
ATOM 6615 C CA . MET B 1 104 ? -6.02 18.469 -8.117 1 89.88 104 MET B CA 1
ATOM 6616 C C . MET B 1 104 ? -5.168 19.719 -7.949 1 89.88 104 MET B C 1
ATOM 6618 O O . MET B 1 104 ? -4.562 19.938 -6.898 1 89.88 104 MET B O 1
ATOM 6622 N N . THR B 1 105 ? -5.145 20.469 -8.969 1 92.19 105 THR B N 1
ATOM 6623 C CA . THR B 1 105 ? -4.395 21.719 -8.898 1 92.19 105 THR B CA 1
ATOM 6624 C C . THR B 1 105 ? -4.957 22.625 -7.805 1 92.19 105 THR B C 1
ATOM 6626 O O . THR B 1 105 ? -4.199 23.234 -7.035 1 92.19 105 THR B O 1
ATOM 6629 N N . CYS B 1 106 ? -6.27 22.703 -7.734 1 92.56 106 CYS B N 1
ATOM 6630 C CA . CYS B 1 106 ? -6.914 23.531 -6.727 1 92.56 106 CYS B CA 1
ATOM 6631 C C . CYS B 1 106 ? -6.645 23 -5.324 1 92.56 106 CYS B C 1
ATOM 6633 O O . CYS B 1 106 ? -6.387 23.766 -4.402 1 92.56 106 CYS B O 1
ATOM 6635 N N . LEU B 1 107 ? -6.707 21.719 -5.219 1 93.25 107 LEU B N 1
ATOM 6636 C CA . LEU B 1 107 ? -6.469 21.078 -3.926 1 93.25 107 LEU B CA 1
ATOM 6637 C C . LEU B 1 107 ? -5.062 21.391 -3.422 1 93.25 107 LEU B C 1
ATOM 6639 O O . LEU B 1 107 ? -4.879 21.734 -2.254 1 93.25 107 LEU B O 1
ATOM 6643 N N . ILE B 1 108 ? -4.113 21.297 -4.266 1 94.94 108 ILE B N 1
ATOM 6644 C CA . ILE B 1 108 ? -2.719 21.469 -3.883 1 94.94 108 ILE B CA 1
ATOM 6645 C C . ILE B 1 108 ? -2.461 22.938 -3.562 1 94.94 108 ILE B C 1
ATOM 6647 O O . ILE B 1 108 ? -1.802 23.266 -2.57 1 94.94 108 ILE B O 1
ATOM 6651 N N . LYS B 1 109 ? -3 23.812 -4.387 1 93.5 109 LYS B N 1
ATOM 6652 C CA . LYS B 1 109 ? -2.846 25.25 -4.129 1 93.5 109 LYS B CA 1
ATOM 6653 C C . LYS B 1 109 ? -3.477 25.625 -2.793 1 93.5 109 LYS B C 1
ATOM 6655 O O . LYS B 1 109 ? -2.934 26.453 -2.061 1 93.5 109 LYS B O 1
ATOM 6660 N N . GLY B 1 110 ? -4.648 25.062 -2.559 1 93.75 110 GLY B N 1
ATOM 6661 C CA . GLY B 1 110 ? -5.316 25.328 -1.292 1 93.75 110 GLY B CA 1
ATOM 6662 C C . GLY B 1 110 ? -4.551 24.781 -0.095 1 93.75 110 GLY B C 1
ATOM 6663 O O . GLY B 1 110 ? -4.449 25.453 0.933 1 93.75 110 GLY B O 1
ATOM 6664 N N . CYS B 1 111 ? -4.039 23.609 -0.23 1 94.44 111 CYS B N 1
ATOM 6665 C CA . CYS B 1 111 ? -3.281 23 0.852 1 94.44 111 CYS B CA 1
ATOM 6666 C C . CYS B 1 111 ? -2.02 23.797 1.157 1 94.44 111 CYS B C 1
ATOM 6668 O O . CYS B 1 111 ? -1.715 24.062 2.322 1 94.44 111 CYS B O 1
ATOM 6670 N N . ASN B 1 112 ? -1.307 24.156 0.131 1 92.56 112 ASN B N 1
ATOM 6671 C CA . ASN B 1 112 ? -0.117 24.984 0.307 1 92.56 112 ASN B CA 1
ATOM 6672 C C . ASN B 1 112 ? -0.446 26.297 1.009 1 92.56 112 ASN B C 1
ATOM 6674 O O . ASN B 1 112 ? 0.289 26.734 1.897 1 92.56 112 ASN B O 1
ATOM 6678 N N . PHE B 1 113 ? -1.507 26.891 0.633 1 90.88 113 PHE B N 1
ATOM 6679 C CA . PHE B 1 113 ? -1.905 28.188 1.169 1 90.88 113 PHE B CA 1
ATOM 6680 C C . PHE B 1 113 ? -2.158 28.094 2.67 1 90.88 113 PHE B C 1
ATOM 6682 O O . PHE B 1 113 ? -1.664 28.922 3.438 1 90.88 113 PHE B O 1
ATOM 6689 N N . VAL B 1 114 ? -2.936 27.125 3.068 1 91.25 114 VAL B N 1
ATOM 6690 C CA . VAL B 1 114 ? -3.309 27.062 4.477 1 91.25 114 VAL B CA 1
ATOM 6691 C C . VAL B 1 114 ? -2.098 26.672 5.316 1 91.25 114 VAL B C 1
ATOM 6693 O O . VAL B 1 114 ? -1.948 27.109 6.457 1 91.25 114 VAL B O 1
ATOM 6696 N N . LEU B 1 115 ? -1.258 25.797 4.824 1 90.56 115 LEU B N 1
ATOM 6697 C CA . LEU B 1 115 ? -0.079 25.359 5.562 1 90.56 115 LEU B CA 1
ATOM 6698 C C . LEU B 1 115 ? 0.911 26.5 5.738 1 90.56 115 LEU B C 1
ATOM 6700 O O . LEU B 1 115 ? 1.601 26.578 6.758 1 90.56 115 LEU B O 1
ATOM 6704 N N . LYS B 1 116 ? 0.89 27.422 4.812 1 85.25 116 LYS B N 1
ATOM 6705 C CA . LYS B 1 116 ? 1.862 28.516 4.836 1 85.25 116 LYS B CA 1
ATOM 6706 C C . LYS B 1 116 ? 1.329 29.703 5.621 1 85.25 116 LYS B C 1
ATOM 6708 O O . LYS B 1 116 ? 2.1 30.453 6.238 1 85.25 116 LYS B O 1
ATOM 6713 N N . ASN B 1 117 ? 0.021 29.844 5.598 1 84.69 117 ASN B N 1
ATOM 6714 C CA . ASN B 1 117 ? -0.496 31.125 6.062 1 84.69 117 ASN B CA 1
ATOM 6715 C C . ASN B 1 117 ? -1.239 30.984 7.387 1 84.69 117 ASN B C 1
ATOM 6717 O O . ASN B 1 117 ? -1.475 31.969 8.078 1 84.69 117 ASN B O 1
ATOM 6721 N N . ILE B 1 118 ? -1.61 29.844 7.73 1 87.06 118 ILE B N 1
ATOM 6722 C CA . ILE B 1 118 ? -2.395 29.688 8.953 1 87.06 118 ILE B CA 1
ATOM 6723 C C . ILE B 1 118 ? -1.576 28.922 9.992 1 87.06 118 ILE B C 1
ATOM 6725 O O . ILE B 1 118 ? -1.329 27.719 9.844 1 87.06 118 ILE B O 1
ATOM 6729 N N . PRO B 1 119 ? -1.227 29.641 11.062 1 83.56 119 PRO B N 1
ATOM 6730 C CA . PRO B 1 119 ? -0.53 28.922 12.133 1 83.56 119 PRO B CA 1
ATOM 6731 C C . PRO B 1 119 ? -1.387 27.828 12.766 1 83.56 119 PRO B C 1
ATOM 6733 O O . PRO B 1 119 ? -2.596 28 12.93 1 83.56 119 PRO B O 1
ATOM 6736 N N . HIS B 1 120 ? -0.847 26.719 13.141 1 90.75 120 HIS B N 1
ATOM 6737 C CA . HIS B 1 120 ? -1.52 25.609 13.812 1 90.75 120 HIS B CA 1
ATOM 6738 C C . HIS B 1 120 ? -2.586 24.984 12.914 1 90.75 120 HIS B C 1
ATOM 6740 O O . HIS B 1 120 ? -3.643 24.578 13.391 1 90.75 120 HIS B O 1
ATOM 6746 N N . GLU B 1 121 ? -2.314 25.047 11.602 1 92.31 121 GLU B N 1
ATOM 6747 C CA . GLU B 1 121 ? -3.238 24.438 10.656 1 92.31 121 GLU B CA 1
ATOM 6748 C C . GLU B 1 121 ? -3.193 22.906 10.758 1 92.31 121 GLU B C 1
ATOM 6750 O O . GLU B 1 121 ? -4.234 22.25 10.797 1 92.31 121 GLU B O 1
ATOM 6755 N N . ALA B 1 122 ? -2.014 22.375 10.797 1 93.44 122 ALA B N 1
ATOM 6756 C CA . ALA B 1 122 ? -1.829 20.922 10.836 1 93.44 122 ALA B CA 1
ATOM 6757 C C . ALA B 1 122 ? -1.667 20.438 12.266 1 93.44 122 ALA B C 1
ATOM 6759 O O . ALA B 1 122 ? -1.055 21.109 13.102 1 93.44 122 ALA B O 1
ATOM 6760 N N . PHE B 1 123 ? -2.197 19.219 12.555 1 94.19 123 PHE B N 1
ATOM 6761 C CA . PHE B 1 123 ? -2.078 18.703 13.914 1 94.19 123 PHE B CA 1
ATOM 6762 C C . PHE B 1 123 ? -2.119 17.172 13.914 1 94.19 123 PHE B C 1
ATOM 6764 O O . PHE B 1 123 ? -2.551 16.562 12.93 1 94.19 123 PHE B O 1
ATOM 6771 N N . ILE B 1 124 ? -1.596 16.594 14.977 1 94.06 124 ILE B N 1
ATOM 6772 C CA . ILE B 1 124 ? -1.684 15.18 15.273 1 94.06 124 ILE B CA 1
ATOM 6773 C C . ILE B 1 124 ? -2.775 14.93 16.312 1 94.06 124 ILE B C 1
ATOM 6775 O O . ILE B 1 124 ? -2.947 15.727 17.234 1 94.06 124 ILE B O 1
ATOM 6779 N N . TYR B 1 125 ? -3.5 13.914 16.125 1 93.88 125 TYR B N 1
ATOM 6780 C CA . TYR B 1 125 ? -4.512 13.523 17.094 1 93.88 125 TYR B CA 1
ATOM 6781 C C . TYR B 1 125 ? -4.156 12.188 17.734 1 93.88 125 TYR B C 1
ATOM 6783 O O . TYR B 1 125 ? -3.924 11.195 17.047 1 93.88 125 TYR B O 1
ATOM 6791 N N . GLN B 1 126 ? -4.082 12.172 19.016 1 89.12 126 GLN B N 1
ATOM 6792 C CA . GLN B 1 126 ? -3.854 10.961 19.781 1 89.12 126 GLN B CA 1
ATOM 6793 C C . GLN B 1 126 ? -4.875 10.82 20.906 1 89.12 126 GLN B C 1
ATOM 6795 O O . GLN B 1 126 ? -4.797 11.523 21.906 1 89.12 126 GLN B O 1
ATOM 6800 N N . LYS B 1 127 ? -5.645 9.797 20.719 1 85.94 127 LYS B N 1
ATOM 6801 C CA . LYS B 1 127 ? -6.672 9.562 21.734 1 85.94 127 LYS B CA 1
ATOM 6802 C C . LYS B 1 127 ? -6.047 9.242 23.078 1 85.94 127 LYS B C 1
ATOM 6804 O O . LYS B 1 127 ? -5.055 8.516 23.156 1 85.94 127 LYS B O 1
ATOM 6809 N N . ASP B 1 128 ? -6.543 9.797 24.156 1 82.75 128 ASP B N 1
ATOM 6810 C CA . ASP B 1 128 ? -6.18 9.547 25.547 1 82.75 128 ASP B CA 1
ATOM 6811 C C . ASP B 1 128 ? -4.855 10.227 25.906 1 82.75 128 ASP B C 1
ATOM 6813 O O . ASP B 1 128 ? -4.332 10.047 27 1 82.75 128 ASP B O 1
ATOM 6817 N N . ALA B 1 129 ? -4.297 10.836 24.938 1 85.19 129 ALA B N 1
ATOM 6818 C CA . ALA B 1 129 ? -3.17 11.703 25.266 1 85.19 129 ALA B CA 1
ATOM 6819 C C . ALA B 1 129 ? -3.65 13.031 25.844 1 85.19 129 ALA B C 1
ATOM 6821 O O . ALA B 1 129 ? -4.84 13.359 25.766 1 85.19 129 ALA B O 1
ATOM 6822 N N . ASP B 1 130 ? -2.766 13.664 26.562 1 84.06 130 ASP B N 1
ATOM 6823 C CA . ASP B 1 130 ? -3.037 15.008 27.094 1 84.06 130 ASP B CA 1
ATOM 6824 C C . ASP B 1 130 ? -1.928 15.977 26.703 1 84.06 130 ASP B C 1
ATOM 6826 O O . ASP B 1 130 ? -0.827 15.93 27.25 1 84.06 130 ASP B O 1
ATOM 6830 N N . PRO B 1 131 ? -2.273 16.859 25.797 1 87.56 131 PRO B N 1
ATOM 6831 C CA . PRO B 1 131 ? -3.523 17.031 25.062 1 87.56 131 PRO B CA 1
ATOM 6832 C C . PRO B 1 131 ? -3.682 16.031 23.906 1 87.56 131 PRO B C 1
ATOM 6834 O O . PRO B 1 131 ? -2.689 15.492 23.422 1 87.56 131 PRO B O 1
ATOM 6837 N N . GLU B 1 132 ? -4.902 15.922 23.453 1 90.25 132 GLU B N 1
ATOM 6838 C CA . GLU B 1 132 ? -5.191 14.984 22.375 1 90.25 132 GLU B CA 1
ATOM 6839 C C . GLU B 1 132 ? -4.805 15.562 21.016 1 90.25 132 GLU B C 1
ATOM 6841 O O . GLU B 1 132 ? -4.516 14.82 20.078 1 90.25 132 GLU B O 1
ATOM 6846 N N . PHE B 1 133 ? -4.93 16.875 20.969 1 91.75 133 PHE B N 1
ATOM 6847 C CA . PHE B 1 133 ? -4.547 17.594 19.75 1 91.75 133 PHE B CA 1
ATOM 6848 C C . PHE B 1 133 ? -3.18 18.25 19.922 1 91.75 133 PHE B C 1
ATOM 6850 O O . PHE B 1 133 ? -2.939 18.953 20.891 1 91.75 133 PHE B O 1
ATOM 6857 N N . ARG B 1 134 ? -2.289 17.953 19.047 1 92 134 ARG B N 1
ATOM 6858 C CA . ARG B 1 134 ? -0.974 18.594 19.031 1 92 134 ARG B CA 1
ATOM 6859 C C . ARG B 1 134 ? -0.705 19.297 17.719 1 92 134 ARG B C 1
ATOM 6861 O O . ARG B 1 134 ? -0.437 18.641 16.703 1 92 134 ARG B O 1
ATOM 6868 N N . PHE B 1 135 ? -0.708 20.547 17.812 1 91.62 135 PHE B N 1
ATOM 6869 C CA . PHE B 1 135 ? -0.607 21.375 16.609 1 91.62 135 PHE B CA 1
ATOM 6870 C C . PHE B 1 135 ? 0.852 21.625 16.25 1 91.62 135 PHE B C 1
ATOM 6872 O O . PHE B 1 135 ? 1.708 21.719 17.125 1 91.62 135 PHE B O 1
ATOM 6879 N N . GLN B 1 136 ? 1.043 21.719 14.969 1 84.5 136 GLN B N 1
ATOM 6880 C CA . GLN B 1 136 ? 2.377 22.016 14.461 1 84.5 136 GLN B CA 1
ATOM 6881 C C . GLN B 1 136 ? 2.537 23.516 14.188 1 84.5 136 GLN B C 1
ATOM 6883 O O . GLN B 1 136 ? 1.569 24.188 13.852 1 84.5 136 GLN B O 1
ATOM 6888 N N . THR B 1 137 ? 3.756 23.875 14.438 1 75.12 137 THR B N 1
ATOM 6889 C CA . THR B 1 137 ? 4.055 25.266 14.078 1 75.12 137 THR B CA 1
ATOM 6890 C C . THR B 1 137 ? 4.43 25.375 12.602 1 75.12 137 THR B C 1
ATOM 6892 O O . THR B 1 137 ? 4.805 24.375 11.977 1 75.12 137 THR B O 1
ATOM 6895 N N . ASN B 1 138 ? 4.227 26.5 12.117 1 66.62 138 ASN B N 1
ATOM 6896 C CA . ASN B 1 138 ? 4.559 26.719 10.711 1 66.62 138 ASN B CA 1
ATOM 6897 C C . ASN B 1 138 ? 6.027 26.422 10.43 1 66.62 138 ASN B C 1
ATOM 6899 O O . ASN B 1 138 ? 6.906 26.812 11.195 1 66.62 138 ASN B O 1
ATOM 6903 N N . HIS B 1 139 ? 6.164 25.484 9.539 1 67.56 139 HIS B N 1
ATOM 6904 C CA . HIS B 1 139 ? 7.512 25.156 9.086 1 67.56 139 HIS B CA 1
ATOM 6905 C C . HIS B 1 139 ? 7.84 25.875 7.777 1 67.56 139 HIS B C 1
ATOM 6907 O O . HIS B 1 139 ? 7.02 25.906 6.859 1 67.56 139 HIS B O 1
ATOM 6913 N N . PRO B 1 140 ? 8.984 26.469 7.816 1 68.81 140 PRO B N 1
ATOM 6914 C CA . PRO B 1 140 ? 9.352 27.156 6.574 1 68.81 140 PRO B CA 1
ATOM 6915 C C . PRO B 1 140 ? 9.406 26.203 5.375 1 68.81 140 PRO B C 1
ATOM 6917 O O . PRO B 1 140 ? 9.148 26.625 4.242 1 68.81 140 PRO B O 1
ATOM 6920 N N . ASN B 1 141 ? 9.75 24.984 5.652 1 80.69 141 ASN B N 1
ATOM 6921 C C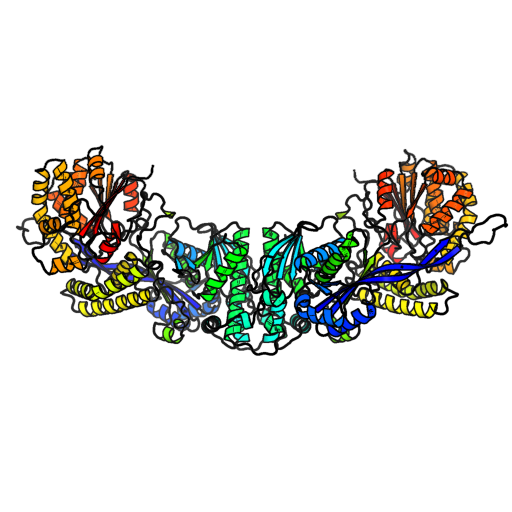A . ASN B 1 141 ? 9.844 24.016 4.551 1 80.69 141 ASN B CA 1
ATOM 6922 C C . ASN B 1 141 ? 8.812 22.906 4.691 1 80.69 141 ASN B C 1
ATOM 6924 O O . ASN B 1 141 ? 9.062 21.906 5.355 1 80.69 141 ASN B O 1
ATOM 6928 N N . ILE B 1 142 ? 7.738 23.016 3.955 1 87.44 142 ILE B N 1
ATOM 6929 C CA . ILE B 1 142 ? 6.66 22.047 4.078 1 87.44 142 ILE B CA 1
ATOM 6930 C C . ILE B 1 142 ? 6.848 20.938 3.045 1 87.44 142 ILE B C 1
ATOM 6932 O O . ILE B 1 142 ? 6.223 19.875 3.141 1 87.44 142 ILE B O 1
ATOM 6936 N N . PHE B 1 143 ? 7.742 21.125 2.086 1 92.25 143 PHE B N 1
ATOM 6937 C CA . PHE B 1 143 ? 7.906 20.141 1.014 1 92.25 143 PHE B CA 1
ATOM 6938 C C . PHE B 1 143 ? 9.07 19.203 1.309 1 92.25 143 PHE B C 1
ATOM 6940 O O . PHE B 1 143 ? 10.031 19.594 1.986 1 92.25 143 PHE B O 1
ATOM 6947 N N . PRO B 1 144 ? 8.992 17.984 0.761 1 95 144 PRO B N 1
ATOM 6948 C CA . PRO B 1 144 ? 7.859 17.312 0.13 1 95 144 PRO B CA 1
ATOM 6949 C C . PRO B 1 144 ? 6.883 16.719 1.147 1 95 144 PRO B C 1
ATOM 6951 O O . PRO B 1 144 ? 7.238 16.547 2.314 1 95 144 PRO B O 1
ATOM 6954 N N . TYR B 1 145 ? 5.691 16.562 0.787 1 95.88 145 TYR B N 1
ATOM 6955 C CA . TYR B 1 145 ? 4.727 15.883 1.648 1 95.88 145 TYR B CA 1
ATOM 6956 C C . TYR B 1 145 ? 3.73 15.07 0.824 1 95.88 145 TYR B C 1
ATOM 6958 O O . TYR B 1 145 ? 3.721 15.156 -0.406 1 95.88 145 TYR B O 1
ATOM 6966 N N . LEU B 1 146 ? 3.037 14.156 1.454 1 97.62 146 LEU B N 1
ATOM 6967 C CA . LEU B 1 146 ? 1.954 13.383 0.857 1 97.62 146 LEU B CA 1
ATOM 6968 C C . LEU B 1 146 ? 0.596 13.953 1.251 1 97.62 146 LEU B C 1
ATOM 6970 O O . LEU B 1 146 ? 0.353 14.234 2.428 1 97.62 146 LEU B O 1
ATOM 6974 N N . LEU B 1 147 ? -0.24 14.25 0.29 1 97.56 147 LEU B N 1
ATOM 6975 C CA . LEU B 1 147 ? -1.62 14.633 0.562 1 97.56 147 LEU B CA 1
ATOM 6976 C C . LEU B 1 147 ? -2.576 13.484 0.258 1 97.56 147 LEU B C 1
ATOM 6978 O O . LEU B 1 147 ? -2.607 12.984 -0.866 1 97.56 147 LEU B O 1
ATOM 6982 N N . VAL B 1 148 ? -3.258 13 1.211 1 98.06 148 VAL B N 1
ATOM 6983 C CA . VAL B 1 148 ? -4.332 12.023 1.057 1 98.06 148 VAL B CA 1
ATOM 6984 C C . VAL B 1 148 ? -5.684 12.719 1.164 1 98.06 148 VAL B C 1
ATOM 6986 O O . VAL B 1 148 ? -6.133 13.055 2.264 1 98.06 148 VAL B O 1
ATOM 6989 N N . ASN B 1 149 ? -6.277 12.984 0.029 1 96.06 149 ASN B N 1
ATOM 6990 C CA . ASN B 1 149 ? -7.566 13.664 -0.034 1 96.06 149 ASN B CA 1
ATOM 6991 C C . ASN B 1 149 ? -8.727 12.664 -0.046 1 96.06 149 ASN B C 1
ATOM 6993 O O . ASN B 1 149 ? -8.93 11.961 -1.032 1 96.06 149 ASN B O 1
ATOM 6997 N N . ILE B 1 150 ? -9.508 12.656 1.061 1 96.06 150 ILE B N 1
ATOM 6998 C CA . ILE B 1 150 ? -10.586 11.68 1.213 1 96.06 150 ILE B CA 1
ATOM 6999 C C . ILE B 1 150 ? -11.922 12.336 0.907 1 96.06 150 ILE B C 1
ATOM 7001 O O . ILE B 1 150 ? -12.539 12.953 1.785 1 96.06 150 ILE B O 1
ATOM 7005 N N . GLY B 1 151 ? -12.445 12.266 -0.247 1 91.25 151 GLY B N 1
ATOM 7006 C CA . GLY B 1 151 ? -13.789 12.633 -0.646 1 91.25 151 GLY B CA 1
ATOM 7007 C C . GLY B 1 151 ? -14.703 11.43 -0.823 1 91.25 151 GLY B C 1
ATOM 7008 O O . GLY B 1 151 ? -14.773 10.562 0.049 1 91.25 151 GLY B O 1
ATOM 7009 N N . SER B 1 152 ? -15.438 11.469 -2.055 1 90.25 152 SER B N 1
ATOM 7010 C CA . SER B 1 152 ? -16.156 10.242 -2.365 1 90.25 152 SER B CA 1
ATOM 7011 C C . SER B 1 152 ? -15.211 9.055 -2.49 1 90.25 152 SER B C 1
ATOM 7013 O O . SER B 1 152 ? -15.5 7.969 -1.983 1 90.25 152 SER B O 1
ATOM 7015 N N . GLY B 1 153 ? -14.203 9.258 -3.232 1 93.5 153 GLY B N 1
ATOM 7016 C CA . GLY B 1 153 ? -13.062 8.359 -3.244 1 93.5 153 GLY B CA 1
ATOM 7017 C C . GLY B 1 153 ? -11.836 8.945 -2.572 1 93.5 153 GLY B C 1
ATOM 7018 O O . GLY B 1 153 ? -11.938 9.93 -1.834 1 93.5 153 GLY B O 1
ATOM 7019 N N . VAL B 1 154 ? -10.711 8.312 -2.688 1 96.31 154 VAL B N 1
ATOM 7020 C CA . VAL B 1 154 ? -9.461 8.781 -2.09 1 96.31 154 VAL B CA 1
ATOM 7021 C C . VAL B 1 154 ? -8.438 9.062 -3.186 1 96.31 154 VAL B C 1
ATOM 7023 O O . VAL B 1 154 ? -8.297 8.281 -4.125 1 96.31 154 VAL B O 1
ATOM 7026 N N . SER B 1 155 ? -7.824 10.188 -3.164 1 95 155 SER B N 1
ATOM 7027 C CA . SER B 1 155 ? -6.715 10.539 -4.043 1 95 155 SER B CA 1
ATOM 7028 C C . SER B 1 155 ? -5.43 10.742 -3.254 1 95 155 SER B C 1
ATOM 7030 O O . SER B 1 155 ? -5.434 11.398 -2.209 1 95 155 SER B O 1
ATOM 7032 N N . ILE B 1 156 ? -4.402 10.148 -3.641 1 97.12 156 ILE B N 1
ATOM 7033 C CA . ILE B 1 156 ? -3.105 10.258 -2.984 1 97.12 156 ILE B CA 1
ATOM 7034 C C . ILE B 1 156 ? -2.119 10.977 -3.906 1 97.12 156 ILE B C 1
ATOM 7036 O O . ILE B 1 156 ? -1.841 10.5 -5.012 1 97.12 156 ILE B O 1
ATOM 7040 N N . VAL B 1 157 ? -1.583 12.094 -3.441 1 96.44 157 VAL B N 1
ATOM 7041 C CA . VAL B 1 157 ? -0.762 12.961 -4.277 1 96.44 157 VAL B CA 1
ATOM 7042 C C . VAL B 1 157 ? 0.563 13.258 -3.578 1 96.44 157 VAL B C 1
ATOM 7044 O O . VAL B 1 157 ? 0.581 13.633 -2.404 1 96.44 157 VAL B O 1
ATOM 7047 N N . LYS B 1 158 ? 1.679 13.039 -4.258 1 97.19 158 LYS B N 1
ATOM 7048 C CA . LYS B 1 158 ? 2.996 13.484 -3.807 1 97.19 158 LYS B CA 1
ATOM 7049 C C . LYS B 1 158 ? 3.266 14.922 -4.219 1 97.19 158 LYS B C 1
ATOM 7051 O O . LYS B 1 158 ? 3.211 15.258 -5.402 1 97.19 158 LYS B O 1
ATOM 7056 N N . VAL B 1 159 ? 3.424 15.789 -3.24 1 96.81 159 VAL B N 1
ATOM 7057 C CA . VAL B 1 159 ? 3.66 17.203 -3.508 1 96.81 159 VAL B CA 1
ATOM 7058 C C . VAL B 1 159 ? 5.129 17.531 -3.266 1 96.81 159 VAL B C 1
ATOM 7060 O O . VAL B 1 159 ? 5.621 17.422 -2.141 1 96.81 159 VAL B O 1
ATOM 7063 N N . GLU B 1 160 ? 5.801 18 -4.25 1 96.06 160 GLU B N 1
ATOM 7064 C CA . GLU B 1 160 ? 7.242 18.219 -4.176 1 96.06 160 GLU B CA 1
ATOM 7065 C C . GLU B 1 160 ? 7.566 19.688 -3.99 1 96.06 160 GLU B C 1
ATOM 7067 O O . GLU B 1 160 ? 8.586 20.047 -3.395 1 96.06 160 GLU B O 1
ATOM 7072 N N . SER B 1 161 ? 6.758 20.531 -4.582 1 93.44 161 SER B N 1
ATOM 7073 C CA . SER B 1 161 ? 6.918 21.969 -4.488 1 93.44 161 SER B CA 1
ATOM 7074 C C . SER B 1 161 ? 5.586 22.703 -4.68 1 93.44 161 SER B C 1
ATOM 7076 O O . SER B 1 161 ? 4.531 22.062 -4.691 1 93.44 161 SER B O 1
ATOM 7078 N N . GLU B 1 162 ? 5.578 23.984 -4.809 1 88.25 162 GLU B N 1
ATOM 7079 C CA . GLU B 1 162 ? 4.375 24.797 -4.945 1 88.25 162 GLU B CA 1
ATOM 7080 C C . GLU B 1 162 ? 3.6 24.422 -6.207 1 88.25 162 GLU B C 1
ATOM 7082 O O . GLU B 1 162 ? 2.371 24.516 -6.23 1 88.25 162 GLU B O 1
ATOM 7087 N N . ASP B 1 163 ? 4.355 24.016 -7.227 1 86.56 163 ASP B N 1
ATOM 7088 C CA . ASP B 1 163 ? 3.693 23.812 -8.508 1 86.56 163 ASP B CA 1
ATOM 7089 C C . ASP B 1 163 ? 3.994 22.422 -9.078 1 86.56 163 ASP B C 1
ATOM 7091 O O . ASP B 1 163 ? 3.668 22.141 -10.227 1 86.56 163 ASP B O 1
ATOM 7095 N N . ARG B 1 164 ? 4.684 21.609 -8.375 1 94.44 164 ARG B N 1
ATOM 7096 C CA . ARG B 1 164 ? 5.023 20.281 -8.852 1 94.44 164 ARG B CA 1
ATOM 7097 C C . ARG B 1 164 ? 4.422 19.203 -7.953 1 94.44 164 ARG B C 1
ATOM 7099 O O . ARG B 1 164 ? 4.785 19.094 -6.777 1 94.44 164 ARG B O 1
ATOM 7106 N N . PHE B 1 165 ? 3.537 18.453 -8.477 1 94.94 165 PHE B N 1
ATOM 7107 C CA . PHE B 1 165 ? 2.902 17.359 -7.75 1 94.94 165 PHE B CA 1
ATOM 7108 C C . PHE B 1 165 ? 2.547 16.219 -8.695 1 94.94 165 PHE B C 1
ATOM 7110 O O . PHE B 1 165 ? 2.52 16.391 -9.914 1 94.94 165 PHE B O 1
ATOM 7117 N N . GLU B 1 166 ? 2.359 15.031 -8.172 1 94.75 166 GLU B N 1
ATOM 7118 C CA . GLU B 1 166 ? 2.059 13.828 -8.953 1 94.75 166 GLU B CA 1
ATOM 7119 C C . GLU B 1 166 ? 1.013 12.969 -8.258 1 94.75 166 GLU B C 1
ATOM 7121 O O . GLU B 1 166 ? 1.147 12.656 -7.07 1 94.75 166 GLU B O 1
ATOM 7126 N N . TRP B 1 167 ? -0.076 12.703 -8.984 1 94.44 167 TRP B N 1
ATOM 7127 C CA . TRP B 1 167 ? -1.007 11.688 -8.492 1 94.44 167 TRP B CA 1
ATOM 7128 C C . TRP B 1 167 ? -0.365 10.305 -8.508 1 94.44 167 TRP B C 1
ATOM 7130 O O . TRP B 1 167 ? -0.025 9.781 -9.578 1 94.44 167 TRP B O 1
ATOM 7140 N N . ILE B 1 168 ? -0.173 9.625 -7.422 1 95 168 ILE B N 1
ATOM 7141 C CA . ILE B 1 168 ? 0.621 8.406 -7.379 1 95 168 ILE B CA 1
ATOM 7142 C C . ILE B 1 168 ? -0.271 7.223 -7.008 1 95 168 ILE B C 1
ATOM 7144 O O . ILE B 1 168 ? 0.17 6.074 -7.027 1 95 168 ILE B O 1
ATOM 7148 N N . GLY B 1 169 ? -1.518 7.551 -6.609 1 94.19 169 GLY B N 1
ATOM 7149 C CA . GLY B 1 169 ? -2.436 6.469 -6.289 1 94.19 169 GLY B CA 1
ATOM 7150 C C . GLY B 1 169 ? -3.785 6.957 -5.797 1 94.19 169 GLY B C 1
ATOM 7151 O O . GLY B 1 169 ? -4.027 8.164 -5.73 1 94.19 169 GLY B O 1
ATOM 7152 N N . GLY B 1 170 ? -4.672 6.051 -5.426 1 95.25 170 GLY B N 1
ATOM 7153 C CA . GLY B 1 170 ? -6.016 6.32 -4.938 1 95.25 170 GLY B CA 1
ATOM 7154 C C . GLY B 1 170 ? -6.781 5.062 -4.574 1 95.25 170 GLY B C 1
ATOM 7155 O O . GLY B 1 170 ? -6.242 3.957 -4.645 1 95.25 170 GLY B O 1
ATOM 7156 N N . SER B 1 171 ? -7.984 5.246 -4.137 1 97 171 SER B N 1
ATOM 7157 C CA . SER B 1 171 ? -8.852 4.137 -3.754 1 97 171 SER B CA 1
ATOM 7158 C C . SER B 1 171 ? -10.32 4.48 -3.988 1 97 171 SER B C 1
ATOM 7160 O O . SER B 1 171 ? -10.727 5.637 -3.844 1 97 171 SER B O 1
ATOM 7162 N N . SER B 1 172 ? -11.062 3.506 -4.402 1 96.62 172 SER B N 1
ATOM 7163 C CA . SER B 1 172 ? -12.508 3.68 -4.531 1 96.62 172 SER B CA 1
ATOM 7164 C C . SER B 1 172 ? -13.195 3.576 -3.178 1 96.62 172 SER B C 1
ATOM 7166 O O . SER B 1 172 ? -14.391 3.871 -3.061 1 96.62 172 SER B O 1
ATOM 7168 N N . ILE B 1 173 ? -12.438 3.143 -2.17 1 97.75 173 ILE B N 1
ATOM 7169 C CA . ILE B 1 173 ? -12.977 3.027 -0.818 1 97.75 173 ILE B CA 1
ATOM 7170 C C . ILE B 1 173 ? -12.727 4.324 -0.051 1 97.75 173 ILE B C 1
ATOM 7172 O O . ILE B 1 173 ? -11.641 4.527 0.495 1 97.75 173 ILE B O 1
ATOM 7176 N N . GLY B 1 174 ? -13.688 5.199 0.029 1 96.19 174 GLY B N 1
ATOM 7177 C CA . GLY B 1 174 ? -13.594 6.488 0.696 1 96.19 174 GLY B CA 1
ATOM 7178 C C . GLY B 1 174 ? -14.891 6.914 1.356 1 96.19 174 GLY B C 1
ATOM 7179 O O . GLY B 1 174 ? -15.625 6.082 1.892 1 96.19 174 GLY B O 1
ATOM 7180 N N . GLY B 1 175 ? -15.148 8.18 1.42 1 94.44 175 GLY B N 1
ATOM 7181 C CA . GLY B 1 175 ? -16.344 8.703 2.059 1 94.44 175 GLY B CA 1
ATOM 7182 C C . GLY B 1 175 ? -17.625 8.266 1.372 1 94.44 175 GLY B C 1
ATOM 7183 O O . GLY B 1 175 ? -18.656 8.055 2.027 1 94.44 175 GLY B O 1
ATOM 7184 N N . GLY B 1 176 ? -17.578 8.227 0.04 1 94 176 GLY B N 1
ATOM 7185 C CA . GLY B 1 176 ? -18.734 7.758 -0.689 1 94 176 GLY B CA 1
ATOM 7186 C C . GLY B 1 176 ? -19.094 6.312 -0.39 1 94 176 GLY B C 1
ATOM 7187 O O . GLY B 1 176 ? -20.266 5.941 -0.385 1 94 176 GLY B O 1
ATOM 7188 N N . THR B 1 177 ? -18.125 5.477 -0.215 1 97.12 177 THR B N 1
ATOM 7189 C CA . THR B 1 177 ? -18.328 4.082 0.159 1 97.12 177 THR B CA 1
ATOM 7190 C C . THR B 1 177 ? -18.953 3.979 1.541 1 97.12 177 THR B C 1
ATOM 7192 O O . THR B 1 177 ? -19.891 3.203 1.742 1 97.12 177 THR B O 1
ATOM 7195 N N . PHE B 1 178 ? -18.453 4.766 2.5 1 96.88 178 PHE B N 1
ATOM 7196 C CA . PHE B 1 178 ? -19 4.805 3.85 1 96.88 178 PHE B CA 1
ATOM 7197 C C . PHE B 1 178 ? -20.469 5.207 3.82 1 96.88 178 PHE B C 1
ATOM 7199 O O . PHE B 1 178 ? -21.312 4.555 4.445 1 96.88 178 PHE B O 1
ATOM 7206 N N . TRP B 1 179 ? -20.688 6.242 3.092 1 94.88 179 TRP B N 1
ATOM 7207 C CA . TRP B 1 179 ? -22.047 6.773 2.99 1 94.88 179 TRP B CA 1
ATOM 7208 C C . TRP B 1 179 ? -22.969 5.781 2.293 1 94.88 179 TRP B C 1
ATOM 7210 O O . TRP B 1 179 ? -24.062 5.492 2.779 1 94.88 179 TRP B O 1
ATOM 7220 N N . GLY B 1 180 ? -22.547 5.258 1.13 1 95.62 180 GLY B N 1
ATOM 7221 C CA . GLY B 1 180 ? -23.359 4.336 0.347 1 95.62 180 GLY B CA 1
ATOM 7222 C C . GLY B 1 180 ? -23.672 3.045 1.079 1 95.62 180 GLY B C 1
ATOM 7223 O O . GLY B 1 180 ? -24.828 2.646 1.178 1 95.62 180 GLY B O 1
ATOM 7224 N N . LEU B 1 181 ? -22.656 2.309 1.571 1 97 181 LEU B N 1
ATOM 7225 C CA . LEU B 1 181 ? -22.859 1.084 2.34 1 97 181 LEU B CA 1
ATOM 7226 C C . LEU B 1 181 ? -23.641 1.365 3.615 1 97 181 LEU B C 1
ATOM 7228 O O . LEU B 1 181 ? -24.5 0.577 4.004 1 97 181 LEU B O 1
ATOM 7232 N N . GLY B 1 182 ? -23.266 2.51 4.305 1 96.56 182 GLY B N 1
ATOM 7233 C CA . GLY B 1 182 ? -24 2.885 5.504 1 96.56 182 GLY B CA 1
ATOM 7234 C C . GLY B 1 182 ? -25.484 3.053 5.273 1 96.56 182 GLY B C 1
ATOM 7235 O O . GLY B 1 182 ? -26.312 2.594 6.074 1 96.56 182 GLY B O 1
ATOM 7236 N N . ALA B 1 183 ? -25.797 3.752 4.172 1 94.75 183 ALA B N 1
ATOM 7237 C CA . ALA B 1 183 ? -27.203 3.975 3.84 1 94.75 183 ALA B CA 1
ATOM 7238 C C . ALA B 1 183 ? -27.922 2.652 3.59 1 94.75 183 ALA B C 1
ATOM 7240 O O . ALA B 1 183 ? -29.062 2.471 4.02 1 94.75 183 ALA B O 1
ATOM 7241 N N . LEU B 1 184 ? -27.328 1.734 2.857 1 95.19 184 LEU B N 1
ATOM 7242 C CA . LEU B 1 184 ? -27.922 0.446 2.533 1 95.19 184 LEU B CA 1
ATOM 7243 C C . LEU B 1 184 ? -28.125 -0.398 3.787 1 95.19 184 LEU B C 1
ATOM 7245 O O . LEU B 1 184 ? -29.125 -1.094 3.926 1 95.19 184 LEU B O 1
ATOM 7249 N N . LEU B 1 185 ? -27.172 -0.298 4.73 1 95.62 185 LEU B N 1
ATOM 7250 C CA . LEU B 1 185 ? -27.141 -1.195 5.879 1 95.62 185 LEU B CA 1
ATOM 7251 C C . LEU B 1 185 ? -28 -0.653 7.02 1 95.62 185 LEU B C 1
ATOM 7253 O O . LEU B 1 185 ? -28.547 -1.424 7.812 1 95.62 185 LEU B O 1
ATOM 7257 N N . THR B 1 186 ? -28.109 0.7 7.145 1 94.69 186 THR B N 1
ATOM 7258 C CA . THR B 1 186 ? -28.766 1.292 8.305 1 94.69 186 THR B CA 1
ATOM 7259 C C . THR B 1 186 ? -30.031 2.047 7.883 1 94.69 186 THR B C 1
ATOM 7261 O O . THR B 1 186 ? -30.844 2.434 8.727 1 94.69 186 THR B O 1
ATOM 7264 N N . LYS B 1 187 ? -30.219 2.367 6.648 1 90.38 187 LYS B N 1
ATOM 7265 C CA . LYS B 1 187 ? -31.328 3.129 6.098 1 90.38 187 LYS B CA 1
ATOM 7266 C C . LYS B 1 187 ? -31.266 4.59 6.527 1 90.38 187 LYS B C 1
ATOM 7268 O O . LYS B 1 187 ? -32.281 5.281 6.562 1 90.38 187 LYS B O 1
ATOM 7273 N N . THR B 1 188 ? -30.094 4.965 6.914 1 87.44 188 THR B N 1
ATOM 7274 C CA . THR B 1 188 ? -29.828 6.367 7.211 1 87.44 188 THR B CA 1
ATOM 7275 C C . THR B 1 188 ? -29.25 7.082 5.988 1 87.44 188 THR B C 1
ATOM 7277 O O . THR B 1 188 ? -28.266 6.621 5.398 1 87.44 188 THR B O 1
ATOM 7280 N N . LYS B 1 189 ? -29.75 8.242 5.676 1 81.56 189 LYS B N 1
ATOM 7281 C CA . LYS B 1 189 ? -29.359 8.883 4.422 1 81.56 189 LYS B CA 1
ATOM 7282 C C . LYS B 1 189 ? -28.469 10.086 4.676 1 81.56 189 LYS B C 1
ATOM 7284 O O . LYS B 1 189 ? -28.016 10.742 3.732 1 81.56 189 LYS B O 1
ATOM 7289 N N . LYS B 1 190 ? -28.156 10.453 5.863 1 83.25 190 LYS B N 1
ATOM 7290 C CA . LYS B 1 190 ? -27.281 11.586 6.152 1 83.25 190 LYS B CA 1
ATOM 7291 C C . LYS B 1 190 ? -25.906 11.117 6.637 1 83.25 190 LYS B C 1
ATOM 7293 O O . LYS B 1 190 ? -25.812 10.289 7.547 1 83.25 190 LYS B O 1
ATOM 7298 N N . PHE B 1 191 ? -24.938 11.703 6.09 1 87.44 191 PHE B N 1
ATOM 7299 C CA . PHE B 1 191 ? -23.562 11.336 6.391 1 87.44 191 PHE B CA 1
ATOM 7300 C C . PHE B 1 191 ? -23.25 11.562 7.863 1 87.44 191 PHE B C 1
ATOM 7302 O O . PHE B 1 191 ? -22.688 10.688 8.531 1 87.44 191 PHE B O 1
ATOM 7309 N N . ASP B 1 192 ? -23.609 12.758 8.406 1 83.19 192 ASP B N 1
ATOM 7310 C CA . ASP B 1 192 ? -23.297 13.109 9.781 1 83.19 192 ASP B CA 1
ATOM 7311 C C . ASP B 1 192 ? -24.031 12.203 10.766 1 83.19 192 ASP B C 1
ATOM 7313 O O . ASP B 1 192 ? -23.516 11.898 11.844 1 83.19 192 ASP B O 1
ATOM 7317 N N . GLU B 1 193 ? -25.172 11.781 10.375 1 89.44 193 GLU B N 1
ATOM 7318 C CA . GLU B 1 193 ? -25.906 10.844 11.219 1 89.44 193 GLU B CA 1
ATOM 7319 C C . GLU B 1 193 ? -25.188 9.5 11.297 1 89.44 193 GLU B C 1
ATOM 7321 O O . GLU B 1 193 ? -25.188 8.852 12.352 1 89.44 193 GLU B O 1
ATOM 7326 N N . LEU B 1 194 ? -24.656 9.094 10.188 1 92.12 194 LEU B N 1
ATOM 7327 C CA . LEU B 1 194 ? -23.906 7.848 10.164 1 92.12 194 LEU B CA 1
ATOM 7328 C C . LEU B 1 194 ? -22.688 7.938 11.078 1 92.12 194 LEU B C 1
ATOM 7330 O O . LEU B 1 194 ? -22.344 6.969 11.766 1 92.12 194 LEU B O 1
ATOM 7334 N N . LEU B 1 195 ? -22.031 9.102 11.062 1 89.81 195 LEU B N 1
ATOM 7335 C CA . LEU B 1 195 ? -20.875 9.312 11.938 1 89.81 195 LEU B CA 1
ATOM 7336 C C . LEU B 1 195 ? -21.297 9.281 13.398 1 89.81 195 LEU B C 1
ATOM 7338 O O . LEU B 1 195 ? -20.562 8.75 14.242 1 89.81 195 LEU B O 1
ATOM 7342 N N . HIS B 1 196 ? -22.438 9.828 13.641 1 90 196 HIS B N 1
ATOM 7343 C CA . HIS B 1 196 ? -22.969 9.82 15 1 90 196 HIS B CA 1
ATOM 7344 C C . HIS B 1 196 ? -23.266 8.398 15.469 1 90 196 HIS B C 1
ATOM 7346 O O . HIS B 1 196 ? -22.953 8.031 16.609 1 90 196 HIS B O 1
ATOM 7352 N N . LEU B 1 197 ? -23.859 7.617 14.602 1 94.81 197 LEU B N 1
ATOM 7353 C CA . LEU B 1 197 ? -24.109 6.215 14.922 1 94.81 197 LEU B CA 1
ATOM 7354 C C . LEU B 1 197 ? -22.797 5.484 15.219 1 94.81 197 LEU B C 1
ATOM 7356 O O . LEU B 1 197 ? -22.703 4.75 16.203 1 94.81 197 LEU B O 1
ATOM 7360 N N . ALA B 1 198 ? -21.828 5.723 14.406 1 94.56 198 ALA B N 1
ATOM 7361 C CA . ALA B 1 198 ? -20.531 5.062 14.562 1 94.56 198 ALA B CA 1
ATOM 7362 C C . ALA B 1 198 ? -19.906 5.395 15.906 1 94.56 198 ALA B C 1
ATOM 7364 O O . ALA B 1 198 ? -19.219 4.559 16.516 1 94.56 198 ALA B O 1
ATOM 7365 N N . SER B 1 199 ? -20.094 6.613 16.375 1 90.56 199 SER B N 1
ATOM 7366 C CA . SER B 1 199 ? -19.469 7.047 17.625 1 90.56 199 SER B CA 1
ATOM 7367 C C . SER B 1 199 ? -20.062 6.301 18.828 1 90.56 199 SER B C 1
ATOM 7369 O O . SER B 1 199 ? -19.422 6.199 19.875 1 90.56 199 SER B O 1
ATOM 7371 N N . LYS B 1 200 ? -21.203 5.668 18.641 1 94.62 200 LYS B N 1
ATOM 7372 C CA . LYS B 1 200 ? -21.891 5 19.75 1 94.62 200 LYS B CA 1
ATOM 7373 C C . LYS B 1 200 ? -21.734 3.486 19.656 1 94.62 200 LYS B C 1
ATOM 7375 O O . LYS B 1 200 ? -22.141 2.758 20.562 1 94.62 200 LYS B O 1
ATOM 7380 N N . GLY B 1 201 ? -21.156 3.018 18.609 1 96.44 201 GLY B N 1
ATOM 7381 C CA . GLY B 1 201 ? -21.156 1.587 18.344 1 96.44 201 GLY B CA 1
ATOM 7382 C C . GLY B 1 201 ? -19.938 0.88 18.891 1 96.44 201 GLY B C 1
ATOM 7383 O O . GLY B 1 201 ? -18.953 1.527 19.266 1 96.44 201 GLY B O 1
ATOM 7384 N N . GLN B 1 202 ? -20.094 -0.412 18.969 1 96.62 202 GLN B N 1
ATOM 7385 C CA . GLN B 1 202 ? -19 -1.302 19.297 1 96.62 202 GLN B CA 1
ATOM 7386 C C . GLN B 1 202 ? -18.688 -2.262 18.141 1 96.62 202 GLN B C 1
ATOM 7388 O O . GLN B 1 202 ? -19.375 -3.273 17.984 1 96.62 202 GLN B O 1
ATOM 7393 N N . HIS B 1 203 ? -17.547 -2.059 17.516 1 95.56 203 HIS B N 1
ATOM 7394 C CA . HIS B 1 203 ? -17.25 -2.801 16.297 1 95.56 203 HIS B CA 1
ATOM 7395 C C . HIS B 1 203 ? -16.969 -4.27 16.594 1 95.56 203 HIS B C 1
ATOM 7397 O O . HIS B 1 203 ? -17.188 -5.133 15.75 1 95.56 203 HIS B O 1
ATOM 7403 N N . THR B 1 204 ? -16.531 -4.668 17.828 1 95.75 204 THR B N 1
ATOM 7404 C CA . THR B 1 204 ? -16.156 -6.027 18.203 1 95.75 204 THR B CA 1
ATOM 7405 C C . THR B 1 204 ? -17.359 -6.961 18.141 1 95.75 204 THR B C 1
ATOM 7407 O O . THR B 1 204 ? -17.203 -8.18 18.125 1 95.75 204 THR B O 1
ATOM 7410 N N . ASN B 1 205 ? -18.547 -6.391 18.109 1 95.69 205 ASN B N 1
ATOM 7411 C CA . ASN B 1 205 ? -19.766 -7.188 17.969 1 95.69 205 ASN B CA 1
ATOM 7412 C C . ASN B 1 205 ? -19.953 -7.688 16.531 1 95.69 205 ASN B C 1
ATOM 7414 O O . ASN B 1 205 ? -20.688 -8.641 16.297 1 95.69 205 ASN B O 1
ATOM 7418 N N . VAL B 1 206 ? -19.281 -7.039 15.602 1 96.5 206 VAL B N 1
ATOM 7419 C CA . VAL B 1 206 ? -19.484 -7.328 14.188 1 96.5 206 VAL B CA 1
ATOM 7420 C C . VAL B 1 206 ? -18.203 -7.891 13.578 1 96.5 206 VAL B C 1
ATOM 7422 O O . VAL B 1 206 ? -18.25 -8.82 12.773 1 96.5 206 VAL B O 1
ATOM 7425 N N . ASP B 1 207 ? -17.078 -7.367 13.969 1 96.69 207 ASP B N 1
ATOM 7426 C CA . ASP B 1 207 ? -15.789 -7.738 13.414 1 96.69 207 ASP B CA 1
ATOM 7427 C C . ASP B 1 207 ? -15.234 -8.984 14.102 1 96.69 207 ASP B C 1
ATOM 7429 O O . ASP B 1 207 ? -15.492 -9.219 15.289 1 96.69 207 ASP B O 1
ATOM 7433 N N . MET B 1 208 ? -14.523 -9.719 13.352 1 94.5 208 MET B N 1
ATOM 7434 C CA . MET B 1 208 ? -13.758 -10.844 13.891 1 94.5 208 MET B CA 1
ATOM 7435 C C . MET B 1 208 ? -12.352 -10.406 14.289 1 94.5 208 MET B C 1
ATOM 7437 O O . MET B 1 208 ? -11.641 -9.789 13.484 1 94.5 208 MET B O 1
ATOM 7441 N N . LEU B 1 209 ? -11.961 -10.695 15.5 1 94.25 209 LEU B N 1
ATOM 7442 C CA . LEU B 1 209 ? -10.641 -10.336 16 1 94.25 209 LEU B CA 1
ATOM 7443 C C . LEU B 1 209 ? -9.68 -11.508 15.891 1 94.25 209 LEU B C 1
ATOM 7445 O O . LEU B 1 209 ? -10.102 -12.648 15.688 1 94.25 209 LEU B O 1
ATOM 7449 N N . VAL B 1 210 ? -8.398 -11.25 15.93 1 91.31 210 VAL B N 1
ATOM 7450 C CA . VAL B 1 210 ? -7.359 -12.273 15.883 1 91.31 210 VAL B CA 1
ATOM 7451 C C . VAL B 1 210 ? -7.621 -13.32 16.969 1 91.31 210 VAL B C 1
ATOM 7453 O O . VAL B 1 210 ? -7.508 -14.523 16.719 1 91.31 210 VAL B O 1
ATOM 7456 N N . GLN B 1 211 ? -8.031 -12.898 18.125 1 91.06 211 GLN B N 1
ATOM 7457 C CA . GLN B 1 211 ? -8.273 -13.828 19.219 1 91.06 211 GLN B CA 1
ATOM 7458 C C . GLN B 1 211 ? -9.469 -14.727 18.922 1 91.06 211 GLN B C 1
ATOM 7460 O O . GLN B 1 211 ? -9.555 -15.844 19.438 1 91.06 211 GLN B O 1
ATOM 7465 N N . ASP B 1 212 ? -10.398 -14.25 18.141 1 87.25 212 ASP B N 1
ATOM 7466 C CA . ASP B 1 212 ? -11.555 -15.062 17.781 1 87.25 212 ASP B CA 1
ATOM 7467 C C . ASP B 1 212 ? -11.148 -16.219 16.875 1 87.25 212 ASP B C 1
ATOM 7469 O O . ASP B 1 212 ? -11.828 -17.234 16.812 1 87.25 212 ASP B O 1
ATOM 7473 N N . ILE B 1 213 ? -10.078 -16.109 16.125 1 81.38 213 ILE B N 1
ATOM 7474 C CA . ILE B 1 213 ? -9.625 -17.109 15.164 1 81.38 213 ILE B CA 1
ATOM 7475 C C . ILE B 1 213 ? -8.609 -18.031 15.836 1 81.38 213 ILE B C 1
ATOM 7477 O O . ILE B 1 213 ? -8.672 -19.266 15.68 1 81.38 213 ILE B O 1
ATOM 7481 N N . TYR B 1 214 ? -7.73 -17.406 16.641 1 79.88 214 TYR B N 1
ATOM 7482 C CA . TYR B 1 214 ? -6.582 -18.188 17.094 1 79.88 214 TYR B CA 1
ATOM 7483 C C . TYR B 1 214 ? -6.633 -18.391 18.609 1 79.88 214 TYR B C 1
ATOM 7485 O O . TYR B 1 214 ? -5.77 -19.062 19.188 1 79.88 214 TYR B O 1
ATOM 7493 N N . GLY B 1 215 ? -7.668 -17.844 19.344 1 79.44 215 GLY B N 1
ATOM 7494 C CA . GLY B 1 215 ? -7.848 -18.016 20.766 1 79.44 215 GLY B CA 1
ATOM 7495 C C . GLY B 1 215 ? -7.031 -17.031 21.594 1 79.44 215 GLY B C 1
ATOM 7496 O O . GLY B 1 215 ? -7.203 -16.938 22.812 1 79.44 215 GLY B O 1
ATOM 7497 N N . GLY B 1 216 ? -6.125 -16.359 20.969 1 80 216 GLY B N 1
ATOM 7498 C CA . GLY B 1 216 ? -5.262 -15.367 21.594 1 80 216 GLY B CA 1
ATOM 7499 C C . GLY B 1 216 ? -4.438 -14.578 20.594 1 80 216 GLY B C 1
ATOM 7500 O O . GLY B 1 216 ? -4.828 -14.438 19.422 1 80 216 GLY B O 1
ATOM 7501 N N . ALA B 1 217 ? -3.381 -14.023 21.188 1 79.38 217 ALA B N 1
ATOM 7502 C CA . ALA B 1 217 ? -2.453 -13.328 20.297 1 79.38 217 ALA B CA 1
ATOM 7503 C C . ALA B 1 217 ? -1.771 -14.305 19.359 1 79.38 217 ALA B C 1
ATOM 7505 O O . ALA B 1 217 ? -1.593 -15.484 19.688 1 79.38 217 ALA B O 1
ATOM 7506 N N . TYR B 1 218 ? -1.641 -13.812 18.234 1 82.19 218 TYR B N 1
ATOM 7507 C CA . TYR B 1 218 ? -0.854 -14.609 17.297 1 82.19 218 TYR B CA 1
ATOM 7508 C C . TYR B 1 218 ? 0.632 -14.312 17.438 1 82.19 218 TYR B C 1
ATOM 7510 O O . TYR B 1 218 ? 1.174 -13.477 16.719 1 82.19 218 TYR B O 1
ATOM 7518 N N . GLN B 1 219 ? 1.286 -15.008 18.172 1 73.38 219 GLN B N 1
ATOM 7519 C CA . GLN B 1 219 ? 2.643 -14.727 18.641 1 73.38 219 GLN B CA 1
ATOM 7520 C C . GLN B 1 219 ? 3.643 -14.828 17.484 1 73.38 219 GLN B C 1
ATOM 7522 O O . GLN B 1 219 ? 4.574 -14.031 17.391 1 73.38 219 GLN B O 1
ATOM 7527 N N . THR B 1 220 ? 3.398 -15.758 16.625 1 73.75 220 THR B N 1
ATOM 7528 C CA . THR B 1 220 ? 4.344 -15.977 15.539 1 73.75 220 THR B CA 1
ATOM 7529 C C . THR B 1 220 ? 4.453 -14.734 14.656 1 73.75 220 THR B C 1
ATOM 7531 O O . THR B 1 220 ? 5.527 -14.43 14.141 1 73.75 220 THR B O 1
ATOM 7534 N N . LEU B 1 221 ? 3.281 -14.023 14.539 1 76.5 221 LEU B N 1
ATOM 7535 C CA . LEU B 1 221 ? 3.277 -12.844 13.68 1 76.5 221 LEU B CA 1
ATOM 7536 C C . LEU B 1 221 ? 3.363 -11.57 14.516 1 76.5 221 LEU B C 1
ATOM 7538 O O . LEU B 1 221 ? 3.471 -10.469 13.969 1 76.5 221 LEU B O 1
ATOM 7542 N N . GLY B 1 222 ? 3.35 -11.727 15.867 1 77.19 222 GLY B N 1
ATOM 7543 C CA . GLY B 1 222 ? 3.375 -10.562 16.734 1 77.19 222 GLY B CA 1
ATOM 7544 C C . GLY B 1 222 ? 2.096 -9.75 16.672 1 77.19 222 GLY B C 1
ATOM 7545 O O . GLY B 1 222 ? 2.127 -8.523 16.812 1 77.19 222 GLY B O 1
ATOM 7546 N N . LEU B 1 223 ? 0.986 -10.414 16.375 1 86.69 223 LEU B N 1
ATOM 7547 C CA . LEU B 1 223 ? -0.292 -9.719 16.281 1 86.69 223 LEU B CA 1
ATOM 7548 C C . LEU B 1 223 ? -1.074 -9.836 17.578 1 86.69 223 LEU B C 1
ATOM 7550 O O . LEU B 1 223 ? -1.231 -10.938 18.125 1 86.69 223 LEU B O 1
ATOM 7554 N N . SER B 1 224 ? -1.503 -8.688 18.094 1 89.88 224 SER B N 1
ATOM 7555 C CA . SER B 1 224 ? -2.295 -8.656 19.312 1 89.88 224 SER B CA 1
ATOM 7556 C C . SER B 1 224 ? -3.664 -9.289 19.094 1 89.88 224 SER B C 1
ATOM 7558 O O . SER B 1 224 ? -4.184 -9.305 17.984 1 89.88 224 SER B O 1
ATOM 7560 N N . GLY B 1 225 ? -4.242 -9.836 20.109 1 91.75 225 GLY B N 1
ATOM 7561 C CA . GLY B 1 225 ? -5.539 -10.484 20.047 1 91.75 225 GLY B CA 1
ATOM 7562 C C . GLY B 1 225 ? -6.668 -9.539 19.688 1 91.75 225 GLY B C 1
ATOM 7563 O O . GLY B 1 225 ? -7.676 -9.945 19.109 1 91.75 225 GLY B O 1
ATOM 7564 N N . ASN B 1 226 ? -6.449 -8.234 19.984 1 91.5 226 ASN B N 1
ATOM 7565 C CA . ASN B 1 226 ? -7.516 -7.262 19.781 1 91.5 226 ASN B CA 1
ATOM 7566 C C . ASN B 1 226 ? -7.473 -6.652 18.391 1 91.5 226 ASN B C 1
ATOM 7568 O O . ASN B 1 226 ? -8.336 -5.848 18.031 1 91.5 226 ASN B O 1
ATOM 7572 N N . LEU B 1 227 ? -6.562 -7.125 17.656 1 92.75 227 LEU B N 1
ATOM 7573 C CA . LEU B 1 227 ? -6.473 -6.641 16.281 1 92.75 227 LEU B CA 1
ATOM 7574 C C . LEU B 1 227 ? -7.609 -7.203 15.43 1 92.75 227 LEU B C 1
ATOM 7576 O O . LEU B 1 227 ? -7.977 -8.375 15.57 1 92.75 227 LEU B O 1
ATOM 7580 N N . ILE B 1 228 ? -8.219 -6.387 14.617 1 94.75 228 ILE B N 1
ATOM 7581 C CA . ILE B 1 228 ? -9.273 -6.852 13.727 1 94.75 228 ILE B CA 1
ATOM 7582 C C . ILE B 1 228 ? -8.688 -7.785 12.672 1 94.75 228 ILE B C 1
ATOM 7584 O O . ILE B 1 228 ? -7.824 -7.383 11.891 1 94.75 228 ILE B O 1
ATOM 7588 N N . ALA B 1 229 ? -9.109 -9.039 12.656 1 93.25 229 ALA B N 1
ATOM 7589 C CA . ALA B 1 229 ? -8.68 -10.023 11.68 1 93.25 229 ALA B CA 1
ATOM 7590 C C . ALA B 1 229 ? -9.5 -9.93 10.398 1 93.25 229 ALA B C 1
ATOM 7592 O O . ALA B 1 229 ? -8.977 -10.109 9.297 1 93.25 229 ALA B O 1
ATOM 7593 N N . SER B 1 230 ? -10.766 -9.688 10.578 1 95.25 230 SER B N 1
ATOM 7594 C CA . SER B 1 230 ? -11.695 -9.578 9.461 1 95.25 230 SER B CA 1
ATOM 7595 C C . SER B 1 230 ? -12.852 -8.633 9.781 1 95.25 230 SER B C 1
ATOM 7597 O O . SER B 1 230 ? -13.586 -8.852 10.75 1 95.25 230 SER B O 1
ATOM 7599 N N . SER B 1 231 ? -12.992 -7.559 8.945 1 97.81 231 SER B N 1
ATOM 7600 C CA . SER B 1 231 ? -14.133 -6.66 9.086 1 97.81 231 SER B CA 1
ATOM 7601 C C . SER B 1 231 ? -15.43 -7.348 8.695 1 97.81 231 SER B C 1
ATOM 7603 O O . SER B 1 231 ? -15.508 -7.996 7.648 1 97.81 231 SER B O 1
ATOM 7605 N N . PHE B 1 232 ? -16.438 -7.293 9.609 1 97.25 232 PHE B N 1
ATOM 7606 C CA . PHE B 1 232 ? -17.766 -7.887 9.414 1 97.25 232 PHE B CA 1
ATOM 7607 C C . PHE B 1 232 ? -17.672 -9.406 9.406 1 97.25 232 PHE B C 1
ATOM 7609 O O . PHE B 1 232 ? -18.578 -10.078 8.898 1 97.25 232 PHE B O 1
ATOM 7616 N N . GLY B 1 233 ? -16.609 -9.969 9.938 1 93.75 233 GLY B N 1
ATOM 7617 C CA . GLY B 1 233 ? -16.375 -11.406 9.891 1 93.75 233 GLY B CA 1
ATOM 7618 C C . GLY B 1 233 ? -17.438 -12.195 10.641 1 93.75 233 GLY B C 1
ATOM 7619 O O . GLY B 1 233 ? -17.719 -13.344 10.297 1 93.75 233 GLY B O 1
ATOM 7620 N N . LYS B 1 234 ? -18.031 -11.617 11.641 1 92.5 234 LYS B N 1
ATOM 7621 C CA . LYS B 1 234 ? -19 -12.328 12.469 1 92.5 234 LYS B CA 1
ATOM 7622 C C . LYS B 1 234 ? -20.391 -12.32 11.836 1 92.5 234 LYS B C 1
ATOM 7624 O O . LYS B 1 234 ? -21.25 -13.117 12.195 1 92.5 234 LYS B O 1
ATOM 7629 N N . SER B 1 235 ? -20.594 -11.445 10.891 1 90.94 235 SER B N 1
ATOM 7630 C CA . SER B 1 235 ? -21.922 -11.297 10.305 1 90.94 235 SER B CA 1
ATOM 7631 C C . SER B 1 235 ? -22.188 -12.375 9.258 1 90.94 235 SER B C 1
ATOM 7633 O O . SER B 1 235 ? -23.344 -12.602 8.867 1 90.94 235 SER B O 1
ATOM 7635 N N . ALA B 1 236 ? -21.234 -13.086 8.781 1 83.06 236 ALA B N 1
ATOM 7636 C CA . ALA B 1 236 ? -21.375 -14.094 7.738 1 83.06 236 ALA B CA 1
ATOM 7637 C C . ALA B 1 236 ? -22.234 -15.258 8.219 1 83.06 236 ALA B C 1
ATOM 7639 O O . ALA B 1 236 ? -23.047 -15.789 7.457 1 83.06 236 ALA B O 1
ATOM 7640 N N . THR B 1 237 ? -22.047 -15.656 9.43 1 76.31 237 THR B N 1
ATOM 7641 C CA . THR B 1 237 ? -22.688 -16.891 9.875 1 76.31 237 THR B CA 1
ATOM 7642 C C . THR B 1 237 ? -23.656 -16.594 11.023 1 76.31 237 THR B C 1
ATOM 7644 O O . THR B 1 237 ? -24.312 -17.516 11.531 1 76.31 237 THR B O 1
ATOM 7647 N N . ALA B 1 238 ? -23.797 -15.359 11.336 1 77.12 238 ALA B N 1
ATOM 7648 C CA . ALA B 1 238 ? -24.625 -15.055 12.508 1 77.12 238 ALA B CA 1
ATOM 7649 C C . ALA B 1 238 ? -26.094 -14.977 12.133 1 77.12 238 ALA B C 1
ATOM 7651 O O . ALA B 1 238 ? -26.453 -14.477 11.07 1 77.12 238 ALA B O 1
ATOM 7652 N N . ASP B 1 239 ? -26.812 -15.602 12.984 1 78.81 239 ASP B N 1
ATOM 7653 C CA . ASP B 1 239 ? -28.266 -15.516 12.836 1 78.81 239 ASP B CA 1
ATOM 7654 C C . ASP B 1 239 ? -28.844 -14.422 13.727 1 78.81 239 ASP B C 1
ATOM 7656 O O . ASP B 1 239 ? -29.953 -14.555 14.25 1 78.81 239 ASP B O 1
ATOM 7660 N N . LYS B 1 240 ? -28.109 -13.461 14.039 1 83 240 LYS B N 1
ATOM 7661 C CA . LYS B 1 240 ? -28.594 -12.375 14.883 1 83 240 LYS B CA 1
ATOM 7662 C C . LYS B 1 240 ? -28.562 -11.039 14.141 1 83 240 LYS B C 1
ATOM 7664 O O . LYS B 1 240 ? -27.875 -10.898 13.133 1 83 240 LYS B O 1
ATOM 7669 N N . GLU B 1 241 ? -29.422 -10.188 14.719 1 88.56 241 GLU B N 1
ATOM 7670 C CA . GLU B 1 241 ? -29.422 -8.836 14.188 1 88.56 241 GLU B CA 1
ATOM 7671 C C . GLU B 1 241 ? -28.328 -7.98 14.828 1 88.56 241 GLU B C 1
ATOM 7673 O O . GLU B 1 241 ? -28.016 -8.148 16.016 1 88.56 241 GLU B O 1
ATOM 7678 N N . PHE B 1 242 ? -27.719 -7.184 14.07 1 94.12 242 PHE B N 1
ATOM 7679 C CA . PHE B 1 242 ? -26.688 -6.266 14.547 1 94.12 242 PHE B CA 1
ATOM 7680 C C . PHE B 1 242 ? -27.234 -4.844 14.633 1 94.12 242 PHE B C 1
ATOM 7682 O O . PHE B 1 242 ? -28.047 -4.434 13.812 1 94.12 242 PHE B O 1
ATOM 7689 N N . SER B 1 243 ? -26.828 -4.152 15.633 1 96 243 SER B N 1
ATOM 7690 C CA . SER B 1 243 ? -27.312 -2.781 15.781 1 96 243 SER B CA 1
ATOM 7691 C C . SER B 1 243 ? -26.734 -1.872 14.703 1 96 243 SER B C 1
ATOM 7693 O O . SER B 1 243 ? -25.625 -2.105 14.219 1 96 243 SER B O 1
ATOM 7695 N N . LYS B 1 244 ? -27.5 -0.818 14.391 1 96.88 244 LYS B N 1
ATOM 7696 C CA . LYS B 1 244 ? -27.031 0.162 13.414 1 96.88 244 LYS B CA 1
ATOM 7697 C C . LYS B 1 244 ? -25.75 0.845 13.883 1 96.88 244 LYS B C 1
ATOM 7699 O O . LYS B 1 244 ? -24.891 1.167 13.07 1 96.88 244 LYS B O 1
ATOM 7704 N N . GLU B 1 245 ? -25.641 1.054 15.188 1 97.5 245 GLU B N 1
ATOM 7705 C CA . GLU B 1 245 ? -24.453 1.669 15.781 1 97.5 245 GLU B CA 1
ATOM 7706 C C . GLU B 1 245 ? -23.219 0.804 15.57 1 97.5 245 GLU B C 1
ATOM 7708 O O . GLU B 1 245 ? -22.172 1.299 15.125 1 97.5 245 GLU B O 1
ATOM 7713 N N . ASP B 1 246 ? -23.359 -0.463 15.797 1 97.81 246 ASP B N 1
ATOM 7714 C CA . ASP B 1 246 ? -22.234 -1.385 15.656 1 97.81 246 ASP B CA 1
ATOM 7715 C C . ASP B 1 246 ? -21.812 -1.513 14.195 1 97.81 246 ASP B C 1
ATOM 7717 O O . ASP B 1 246 ? -20.625 -1.568 13.883 1 97.81 246 ASP B O 1
ATOM 7721 N N . ILE B 1 247 ? -22.781 -1.573 13.352 1 97.62 247 ILE B N 1
ATOM 7722 C CA . ILE B 1 247 ? -22.547 -1.688 11.922 1 97.62 247 ILE B CA 1
ATOM 7723 C C . ILE B 1 247 ? -21.797 -0.452 11.422 1 97.62 247 ILE B C 1
ATOM 7725 O O . ILE B 1 247 ? -20.797 -0.568 10.703 1 97.62 247 ILE B O 1
ATOM 7729 N N . SER B 1 248 ? -22.297 0.715 11.805 1 97.38 248 SER B N 1
ATOM 7730 C CA . SER B 1 248 ? -21.688 1.967 11.383 1 97.38 248 SER B CA 1
ATOM 7731 C C . SER B 1 248 ? -20.25 2.082 11.898 1 97.38 248 SER B C 1
ATOM 7733 O O . SER B 1 248 ? -19.359 2.557 11.188 1 97.38 248 SER B O 1
ATOM 7735 N N . LYS B 1 249 ? -20.078 1.652 13.125 1 97.69 249 LYS B N 1
ATOM 7736 C CA . LYS B 1 249 ? -18.734 1.695 13.719 1 97.69 249 LYS B CA 1
ATOM 7737 C C . LYS B 1 249 ? -17.781 0.782 12.961 1 97.69 249 LYS B C 1
ATOM 7739 O O . LYS B 1 249 ? -16.656 1.178 12.656 1 97.69 249 LYS B O 1
ATOM 7744 N N . SER B 1 250 ? -18.188 -0.449 12.695 1 97.94 250 SER B N 1
ATOM 7745 C CA . SER B 1 250 ? -17.359 -1.395 11.953 1 97.94 250 SER B CA 1
ATOM 7746 C C . SER B 1 250 ? -17.031 -0.865 10.562 1 97.94 250 SER B C 1
ATOM 7748 O O . SER B 1 250 ? -15.898 -1.01 10.094 1 97.94 250 SER B O 1
ATOM 7750 N N . LEU B 1 251 ? -18.031 -0.309 9.953 1 97.94 251 LEU B N 1
ATOM 7751 C CA . LEU B 1 251 ? -17.844 0.254 8.625 1 97.94 251 LEU B CA 1
ATOM 7752 C C . LEU B 1 251 ? -16.812 1.382 8.648 1 97.94 251 LEU B C 1
ATOM 7754 O O . LEU B 1 251 ? -15.938 1.449 7.785 1 97.94 251 LEU B O 1
ATOM 7758 N N . LEU B 1 252 ? -16.922 2.281 9.602 1 97.5 252 LEU B N 1
ATOM 7759 C CA . LEU B 1 252 ? -15.992 3.396 9.742 1 97.5 252 LEU B CA 1
ATOM 7760 C C . LEU B 1 252 ? -14.578 2.896 10 1 97.5 252 LEU B C 1
ATOM 7762 O O . LEU B 1 252 ? -13.617 3.402 9.414 1 97.5 252 LEU B O 1
ATOM 7766 N N . HIS B 1 253 ? -14.406 1.904 10.859 1 97.56 253 HIS B N 1
ATOM 7767 C CA . HIS B 1 253 ? -13.102 1.321 11.141 1 97.56 253 HIS B CA 1
ATOM 7768 C C . HIS B 1 253 ? -12.5 0.687 9.898 1 97.56 253 HIS B C 1
ATOM 7770 O O . HIS B 1 253 ? -11.312 0.87 9.617 1 97.56 253 HIS B O 1
ATOM 7776 N N . MET B 1 254 ? -13.312 -0.03 9.203 1 98.25 254 MET B N 1
ATOM 7777 C CA . MET B 1 254 ? -12.859 -0.737 8.008 1 98.25 254 MET B CA 1
ATOM 7778 C C . MET B 1 254 ? -12.281 0.236 6.988 1 98.25 254 MET B C 1
ATOM 7780 O O . MET B 1 254 ? -11.164 0.054 6.516 1 98.25 254 MET B O 1
ATOM 7784 N N . ILE B 1 255 ? -13.016 1.266 6.73 1 98.06 255 ILE B N 1
ATOM 7785 C CA . ILE B 1 255 ? -12.648 2.225 5.695 1 98.06 255 ILE B CA 1
ATOM 7786 C C . ILE B 1 255 ? -11.461 3.066 6.168 1 98.06 255 ILE B C 1
ATOM 7788 O O . ILE B 1 255 ? -10.5 3.266 5.426 1 98.06 255 ILE B O 1
ATOM 7792 N N . SER B 1 256 ? -11.477 3.557 7.414 1 97.88 256 SER B N 1
ATOM 7793 C CA . SER B 1 256 ? -10.414 4.402 7.949 1 97.88 256 SER B CA 1
ATOM 7794 C C . SER B 1 256 ? -9.094 3.641 8.047 1 97.88 256 SER B C 1
ATOM 7796 O O . SER B 1 256 ? -8.031 4.188 7.762 1 97.88 256 SER B O 1
ATOM 7798 N N . ASN B 1 257 ? -9.172 2.369 8.492 1 97.75 257 ASN B N 1
ATOM 7799 C CA . ASN B 1 257 ? -7.965 1.546 8.57 1 97.75 257 ASN B CA 1
ATOM 7800 C C . ASN B 1 257 ? -7.344 1.32 7.199 1 97.75 257 ASN B C 1
ATOM 7802 O O . ASN B 1 257 ? -6.117 1.321 7.062 1 97.75 257 ASN B O 1
ATOM 7806 N N . ASP B 1 258 ? -8.18 1.097 6.254 1 98.31 258 ASP B N 1
ATOM 7807 C CA . ASP B 1 258 ? -7.707 0.864 4.895 1 98.31 258 ASP B CA 1
ATOM 7808 C C . ASP B 1 258 ? -7.008 2.104 4.336 1 98.31 258 ASP B C 1
ATOM 7810 O O . ASP B 1 258 ? -5.934 2.002 3.742 1 98.31 258 ASP B O 1
ATOM 7814 N N . ILE B 1 259 ? -7.648 3.189 4.5 1 98.12 259 ILE B N 1
ATOM 7815 C CA . ILE B 1 259 ? -7.082 4.449 4.027 1 98.12 259 ILE B CA 1
ATOM 7816 C C . ILE B 1 259 ? -5.742 4.703 4.715 1 98.12 259 ILE B C 1
ATOM 7818 O O . ILE B 1 259 ? -4.777 5.117 4.07 1 98.12 259 ILE B O 1
ATOM 7822 N N . GLY B 1 260 ? -5.695 4.512 6.062 1 98.19 260 GLY B N 1
ATOM 7823 C CA . GLY B 1 260 ? -4.445 4.676 6.793 1 98.19 260 GLY B CA 1
ATOM 7824 C C . GLY B 1 260 ? -3.334 3.783 6.277 1 98.19 260 GLY B C 1
ATOM 7825 O O . GLY B 1 260 ? -2.188 4.219 6.152 1 98.19 260 GLY B O 1
ATOM 7826 N N . GLN B 1 261 ? -3.674 2.535 5.992 1 98.06 261 GLN B N 1
ATOM 7827 C CA . GLN B 1 261 ? -2.682 1.591 5.488 1 98.06 261 GLN B CA 1
ATOM 7828 C C . GLN B 1 261 ? -2.156 2.023 4.121 1 98.06 261 GLN B C 1
ATOM 7830 O O . GLN B 1 261 ? -0.949 1.994 3.879 1 98.06 261 GLN B O 1
ATOM 7835 N N . LEU B 1 262 ? -3.062 2.365 3.229 1 98.25 262 LEU B N 1
ATOM 7836 C CA . LEU B 1 262 ? -2.662 2.824 1.902 1 98.25 262 LEU B CA 1
ATOM 7837 C C . LEU B 1 262 ? -1.761 4.051 2 1 98.25 262 LEU B C 1
ATOM 7839 O O . LEU B 1 262 ? -0.73 4.125 1.327 1 98.25 262 LEU B O 1
ATOM 7843 N N . ALA B 1 263 ? -2.203 5 2.855 1 98.25 263 ALA B N 1
ATOM 7844 C CA . ALA B 1 263 ? -1.406 6.207 3.057 1 98.25 263 ALA B CA 1
ATOM 7845 C C . ALA B 1 263 ? 0.007 5.863 3.516 1 98.25 263 ALA B C 1
ATOM 7847 O O . ALA B 1 263 ? 0.985 6.418 3.01 1 98.25 263 ALA B O 1
ATOM 7848 N N . CYS B 1 264 ? 0.12 4.98 4.441 1 97.94 264 CYS B N 1
ATOM 7849 C CA . CYS B 1 264 ? 1.406 4.547 4.977 1 97.94 264 CYS B CA 1
ATOM 7850 C C . CYS B 1 264 ? 2.268 3.918 3.889 1 97.94 264 CYS B C 1
ATOM 7852 O O . CYS B 1 264 ? 3.447 4.246 3.756 1 97.94 264 CYS B O 1
ATOM 7854 N N . LEU B 1 265 ? 1.689 3.047 3.117 1 98.19 265 LEU B N 1
ATOM 7855 C CA . LEU B 1 265 ? 2.436 2.324 2.094 1 98.19 265 LEU B CA 1
ATOM 7856 C C . LEU B 1 265 ? 2.953 3.275 1.021 1 98.19 265 LEU B C 1
ATOM 7858 O O . LEU B 1 265 ? 4.105 3.166 0.591 1 98.19 265 LEU B O 1
ATOM 7862 N N . TYR B 1 266 ? 2.113 4.18 0.568 1 98.19 266 TYR B N 1
ATOM 7863 C CA . TYR B 1 266 ? 2.553 5.148 -0.43 1 98.19 266 TYR B CA 1
ATOM 7864 C C . TYR B 1 266 ? 3.621 6.074 0.139 1 98.19 266 TYR B C 1
ATOM 7866 O O . TYR B 1 266 ? 4.555 6.461 -0.565 1 98.19 266 TYR B O 1
ATOM 7874 N N . ALA B 1 267 ? 3.438 6.504 1.431 1 98.19 267 ALA B N 1
ATOM 7875 C CA . ALA B 1 267 ? 4.457 7.332 2.068 1 98.19 267 ALA B CA 1
ATOM 7876 C C . ALA B 1 267 ? 5.805 6.621 2.094 1 98.19 267 ALA B C 1
ATOM 7878 O O . ALA B 1 267 ? 6.832 7.207 1.743 1 98.19 267 ALA B O 1
ATOM 7879 N N . LYS B 1 268 ? 5.793 5.348 2.445 1 97.56 268 LYS B N 1
ATOM 7880 C CA . LYS B 1 268 ? 7.023 4.566 2.525 1 97.56 268 LYS B CA 1
ATOM 7881 C C . LYS B 1 268 ? 7.633 4.352 1.142 1 97.56 268 LYS B C 1
ATOM 7883 O O . LYS B 1 268 ? 8.852 4.449 0.97 1 97.56 268 LYS B O 1
ATOM 7888 N N . LEU B 1 269 ? 6.812 4.039 0.171 1 97.12 269 LEU B N 1
ATOM 7889 C CA . LEU B 1 269 ? 7.27 3.812 -1.195 1 97.12 269 LEU B CA 1
ATOM 7890 C C . LEU B 1 269 ? 8 5.039 -1.731 1 97.12 269 LEU B C 1
ATOM 7892 O O . LEU B 1 269 ? 8.945 4.91 -2.521 1 97.12 269 LEU B O 1
ATOM 7896 N N . HIS B 1 270 ? 7.562 6.195 -1.308 1 97.12 270 HIS B N 1
ATOM 7897 C CA . HIS B 1 270 ? 8.109 7.434 -1.847 1 97.12 270 HIS B CA 1
ATOM 7898 C C . HIS B 1 270 ? 9.016 8.125 -0.829 1 97.12 270 HIS B C 1
ATOM 7900 O O . HIS B 1 270 ? 9.375 9.289 -1.005 1 97.12 270 HIS B O 1
ATOM 7906 N N . HIS B 1 271 ? 9.344 7.531 0.295 1 96.44 271 HIS B N 1
ATOM 7907 C CA . HIS B 1 271 ? 10.281 7.977 1.321 1 96.44 271 HIS B CA 1
ATOM 7908 C C . HIS B 1 271 ? 9.828 9.289 1.946 1 96.44 271 HIS B C 1
ATOM 7910 O O . HIS B 1 271 ? 10.617 10.234 2.07 1 96.44 271 HIS B O 1
ATOM 7916 N N . LEU B 1 272 ? 8.539 9.383 2.227 1 96.06 272 LEU B N 1
ATOM 7917 C CA . LEU B 1 272 ? 7.953 10.531 2.92 1 96.06 272 LEU B CA 1
ATOM 7918 C C . LEU B 1 272 ? 7.543 10.148 4.34 1 96.06 272 LEU B C 1
ATOM 7920 O O . LEU B 1 272 ? 7.16 9.008 4.598 1 96.06 272 LEU B O 1
ATOM 7924 N N . ASP B 1 273 ? 7.609 11.07 5.234 1 93.88 273 ASP B N 1
ATOM 7925 C CA . ASP B 1 273 ? 7.277 10.75 6.621 1 93.88 273 ASP B CA 1
ATOM 7926 C C . ASP B 1 273 ? 6.102 11.586 7.113 1 93.88 273 ASP B C 1
ATOM 7928 O O . ASP B 1 273 ? 5.66 11.438 8.25 1 93.88 273 ASP B O 1
ATOM 7932 N N . ARG B 1 274 ? 5.547 12.531 6.266 1 92.5 274 ARG B N 1
ATOM 7933 C CA . ARG B 1 274 ? 4.406 13.367 6.625 1 92.5 274 ARG B CA 1
ATOM 7934 C C . ARG B 1 274 ? 3.246 13.156 5.656 1 92.5 274 ARG B C 1
ATOM 7936 O O . ARG B 1 274 ? 3.404 13.328 4.445 1 92.5 274 ARG B O 1
ATOM 7943 N N . VAL B 1 275 ? 2.18 12.836 6.23 1 96.94 275 VAL B N 1
ATOM 7944 C CA . VAL B 1 275 ? 0.963 12.648 5.445 1 96.94 275 VAL B CA 1
ATOM 7945 C C . VAL B 1 275 ? -0.112 13.625 5.918 1 96.94 275 VAL B C 1
ATOM 7947 O O . VAL B 1 275 ? -0.558 13.555 7.066 1 96.94 275 VAL B O 1
ATOM 7950 N N . TYR B 1 276 ? -0.465 14.555 5.055 1 96.81 276 TYR B N 1
ATOM 7951 C CA . TYR B 1 276 ? -1.585 15.438 5.352 1 96.81 276 TYR B CA 1
ATOM 7952 C C . TYR B 1 276 ? -2.896 14.852 4.848 1 96.81 276 TYR B C 1
ATOM 7954 O O . TYR B 1 276 ? -2.951 14.297 3.744 1 96.81 276 TYR B O 1
ATOM 7962 N N . PHE B 1 277 ? -3.877 14.898 5.629 1 97.19 277 PHE B N 1
ATOM 7963 C CA . PHE B 1 277 ? -5.184 14.383 5.23 1 97.19 277 PHE B CA 1
ATOM 7964 C C . PHE B 1 277 ? -6.145 15.523 4.926 1 97.19 277 PHE B C 1
ATOM 7966 O O . PHE B 1 277 ? -6.379 16.391 5.777 1 97.19 277 PHE B O 1
ATOM 7973 N N . GLY B 1 278 ? -6.543 15.539 3.705 1 91.81 278 GLY B N 1
ATOM 7974 C CA . GLY B 1 278 ? -7.57 16.469 3.268 1 91.81 278 GLY B CA 1
ATOM 7975 C C . GLY B 1 278 ? -8.852 15.789 2.834 1 91.81 278 GLY B C 1
ATOM 7976 O O . GLY B 1 278 ? -8.992 14.57 2.963 1 91.81 278 GLY B O 1
ATOM 7977 N N . GLY B 1 279 ? -9.703 16.547 2.514 1 86.88 279 GLY B N 1
ATOM 7978 C CA . GLY B 1 279 ? -11.023 16.047 2.154 1 86.88 279 GLY B CA 1
ATOM 7979 C C . GLY B 1 279 ? -12.023 16.141 3.291 1 86.88 279 GLY B C 1
ATOM 7980 O O . GLY B 1 279 ? -11.648 16.438 4.43 1 86.88 279 GLY B O 1
ATOM 7981 N N . PHE B 1 280 ? -13.289 16.047 3.09 1 81.88 280 PHE B N 1
ATOM 7982 C CA . PHE B 1 280 ? -14.266 16.344 4.133 1 81.88 280 PHE B CA 1
ATOM 7983 C C . PHE B 1 280 ? -14.891 15.062 4.672 1 81.88 280 PHE B C 1
ATOM 7985 O O . PHE B 1 280 ? -15.992 15.086 5.227 1 81.88 280 PHE B O 1
ATOM 7992 N N . PHE B 1 281 ? -14.164 13.914 4.527 1 88.5 281 PHE B N 1
ATOM 7993 C CA . PHE B 1 281 ? -14.586 12.664 5.141 1 88.5 281 PHE B CA 1
ATOM 7994 C C . PHE B 1 281 ? -14.352 12.695 6.648 1 88.5 281 PHE B C 1
ATOM 7996 O O . PHE B 1 281 ? -15.164 12.188 7.418 1 88.5 281 PHE B O 1
ATOM 8003 N N . ILE B 1 282 ? -13.195 13.195 7.062 1 87.94 282 ILE B N 1
ATOM 8004 C CA . ILE B 1 282 ? -12.766 13.156 8.453 1 87.94 282 ILE B CA 1
ATOM 8005 C C . ILE B 1 282 ? -13.648 14.078 9.297 1 87.94 282 ILE B C 1
ATOM 8007 O O . ILE B 1 282 ? -14.125 13.688 10.359 1 87.94 282 ILE B O 1
ATOM 8011 N N . ARG B 1 283 ? -13.867 15.312 8.797 1 79.56 283 ARG B N 1
ATOM 8012 C CA . ARG B 1 283 ? -14.727 16.312 9.43 1 79.56 283 ARG B CA 1
ATOM 8013 C C . ARG B 1 283 ? -14.375 16.484 10.906 1 79.56 283 ARG B C 1
ATOM 8015 O O . ARG B 1 283 ? -15.266 16.562 11.75 1 79.56 283 ARG B O 1
ATOM 8022 N N . GLY B 1 284 ? -13.133 16.281 11.211 1 81 284 GLY B N 1
ATOM 8023 C CA . GLY B 1 284 ? -12.68 16.469 12.578 1 81 284 GLY B CA 1
ATOM 8024 C C . GLY B 1 284 ? -13.203 15.398 13.523 1 81 284 GLY B C 1
ATOM 8025 O O . GLY B 1 284 ? -13.078 15.531 14.742 1 81 284 GLY B O 1
ATOM 8026 N N . HIS B 1 285 ? -13.75 14.359 13.031 1 86.5 285 HIS B N 1
ATOM 8027 C CA . HIS B 1 285 ? -14.312 13.312 13.875 1 86.5 285 HIS B CA 1
ATOM 8028 C C . HIS B 1 285 ? -13.219 12.508 14.562 1 86.5 285 HIS B C 1
ATOM 8030 O O . HIS B 1 285 ? -12.375 11.906 13.891 1 86.5 285 HIS B O 1
ATOM 8036 N N . PRO B 1 286 ? -13.297 12.414 15.867 1 89.25 286 PRO B N 1
ATOM 8037 C CA . PRO B 1 286 ? -12.203 11.797 16.625 1 89.25 286 PRO B CA 1
ATOM 8038 C C . PRO B 1 286 ? -12.008 10.32 16.281 1 89.25 286 PRO B C 1
ATOM 8040 O O . PRO B 1 286 ? -10.875 9.844 16.203 1 89.25 286 PRO B O 1
ATOM 8043 N N . VAL B 1 287 ? -13.133 9.594 16.078 1 91.19 287 VAL B N 1
ATOM 8044 C CA . VAL B 1 287 ? -13.039 8.164 15.805 1 91.19 287 VAL B CA 1
ATOM 8045 C C . VAL B 1 287 ? -12.289 7.938 14.492 1 91.19 287 VAL B C 1
ATOM 8047 O O . VAL B 1 287 ? -11.461 7.027 14.391 1 91.19 287 VAL B O 1
ATOM 8050 N N . THR B 1 288 ? -12.594 8.727 13.508 1 94.06 288 THR B N 1
ATOM 8051 C CA . THR B 1 288 ? -11.938 8.625 12.211 1 94.06 288 THR B CA 1
ATOM 8052 C C . THR B 1 288 ? -10.445 8.922 12.336 1 94.06 288 THR B C 1
ATOM 8054 O O . THR B 1 288 ? -9.609 8.156 11.852 1 94.06 288 THR B O 1
ATOM 8057 N N . MET B 1 289 ? -10.102 10.016 13.008 1 95.12 289 MET B N 1
ATOM 8058 C CA . MET B 1 289 ? -8.711 10.422 13.164 1 95.12 289 MET B CA 1
ATOM 8059 C C . MET B 1 289 ? -7.922 9.391 13.961 1 95.12 289 MET B C 1
ATOM 8061 O O . MET B 1 289 ? -6.789 9.055 13.602 1 95.12 289 MET B O 1
ATOM 8065 N N . ARG B 1 290 ? -8.57 8.914 15.031 1 94.56 290 ARG B N 1
ATOM 8066 C CA . ARG B 1 290 ? -7.926 7.906 15.859 1 94.56 290 ARG B CA 1
ATOM 8067 C C . ARG B 1 290 ? -7.613 6.652 15.055 1 94.56 290 ARG B C 1
ATOM 8069 O O . ARG B 1 290 ? -6.52 6.094 15.164 1 94.56 290 ARG B O 1
ATOM 8076 N N . THR B 1 291 ? -8.555 6.211 14.297 1 95.44 291 THR B N 1
ATOM 8077 C CA . THR B 1 291 ? -8.406 4.98 13.531 1 95.44 291 THR B CA 1
ATOM 8078 C C . THR B 1 291 ? -7.328 5.137 12.461 1 95.44 291 THR B C 1
ATOM 8080 O O . THR B 1 291 ? -6.504 4.246 12.266 1 95.44 291 THR B O 1
ATOM 8083 N N . ILE B 1 292 ? -7.332 6.219 11.75 1 96.94 292 ILE B N 1
ATOM 8084 C CA . ILE B 1 292 ? -6.324 6.488 10.727 1 96.94 292 ILE B CA 1
ATOM 8085 C C . ILE B 1 292 ? -4.938 6.527 11.367 1 96.94 292 ILE B C 1
ATOM 8087 O O . ILE B 1 292 ? -3.998 5.914 10.859 1 96.94 292 ILE B O 1
ATOM 8091 N N . THR B 1 293 ? -4.801 7.262 12.484 1 96.25 293 THR B N 1
ATOM 8092 C CA . THR B 1 293 ? -3.531 7.363 13.195 1 96.25 293 THR B CA 1
ATOM 8093 C C . THR B 1 293 ? -3.045 5.984 13.633 1 96.25 293 THR B C 1
ATOM 8095 O O . THR B 1 293 ? -1.867 5.656 13.477 1 96.25 293 THR B O 1
ATOM 8098 N N . PHE B 1 294 ? -3.955 5.207 14.195 1 94.62 294 PHE B N 1
ATOM 8099 C CA . PHE B 1 294 ? -3.613 3.857 14.625 1 94.62 294 PHE B CA 1
ATOM 8100 C C . PHE B 1 294 ? -3.082 3.037 13.453 1 94.62 294 PHE B C 1
ATOM 8102 O O . PHE B 1 294 ? -2.055 2.365 13.578 1 94.62 294 PHE B O 1
ATOM 8109 N N . SER B 1 295 ? -3.797 3.061 12.367 1 96.19 295 SER B N 1
ATOM 8110 C CA . SER B 1 295 ? -3.424 2.289 11.188 1 96.19 295 SER B CA 1
ATOM 8111 C C . SER B 1 295 ? -2.039 2.682 10.688 1 96.19 295 SER B C 1
ATOM 8113 O O . SER B 1 295 ? -1.205 1.816 10.406 1 96.19 295 SER B O 1
ATOM 8115 N N . ILE B 1 296 ? -1.782 3.928 10.562 1 96.75 296 ILE B N 1
ATOM 8116 C CA . ILE B 1 296 ? -0.506 4.426 10.062 1 96.75 296 ILE B CA 1
ATOM 8117 C C . ILE B 1 296 ? 0.615 4.035 11.023 1 96.75 296 ILE B C 1
ATOM 8119 O O . ILE B 1 296 ? 1.673 3.57 10.594 1 96.75 296 ILE B O 1
ATOM 8123 N N . ASN B 1 297 ? 0.402 4.238 12.328 1 94.06 297 ASN B N 1
ATOM 8124 C CA . ASN B 1 297 ? 1.409 3.859 13.312 1 94.06 297 ASN B CA 1
ATOM 8125 C C . ASN B 1 297 ? 1.69 2.359 13.281 1 94.06 297 ASN B C 1
ATOM 8127 O O . ASN B 1 297 ? 2.84 1.937 13.414 1 94.06 297 ASN B O 1
ATOM 8131 N N . PHE B 1 298 ? 0.66 1.599 13.156 1 93.69 298 PHE B N 1
ATOM 8132 C CA . PHE B 1 298 ? 0.78 0.145 13.148 1 93.69 298 PHE B CA 1
ATOM 8133 C C . PHE B 1 298 ? 1.613 -0.321 11.961 1 93.69 298 PHE B C 1
ATOM 8135 O O . PHE B 1 298 ? 2.578 -1.069 12.125 1 93.69 298 PHE B O 1
ATOM 8142 N N . PHE B 1 299 ? 1.361 0.118 10.766 1 94.56 299 PHE B N 1
ATOM 8143 C CA . PHE B 1 299 ? 1.988 -0.411 9.562 1 94.56 299 PHE B CA 1
ATOM 8144 C C . PHE B 1 299 ? 3.346 0.242 9.328 1 94.56 299 PHE B C 1
ATOM 8146 O O . PHE B 1 299 ? 4.207 -0.328 8.656 1 94.56 299 PHE B O 1
ATOM 8153 N N . SER B 1 300 ? 3.557 1.48 9.812 1 94.56 300 SER B N 1
ATOM 8154 C CA . SER B 1 300 ? 4.84 2.146 9.625 1 94.56 300 SER B CA 1
ATOM 8155 C C . SER B 1 300 ? 5.758 1.926 10.82 1 94.56 300 SER B C 1
ATOM 8157 O O . SER B 1 300 ? 6.938 2.289 10.789 1 94.56 300 SER B O 1
ATOM 8159 N N . LYS B 1 301 ? 5.164 1.359 11.922 1 92.25 301 LYS B N 1
ATOM 8160 C CA . LYS B 1 301 ? 5.883 1.213 13.188 1 92.25 301 LYS B CA 1
ATOM 8161 C C . LYS B 1 301 ? 6.355 2.564 13.711 1 92.25 301 LYS B C 1
ATOM 8163 O O . LYS B 1 301 ? 7.496 2.701 14.156 1 92.25 301 LYS B O 1
ATOM 8168 N N . GLY B 1 302 ? 5.57 3.574 13.422 1 92 302 GLY B N 1
ATOM 8169 C CA . GLY B 1 302 ? 5.824 4.895 13.977 1 92 302 GLY B CA 1
ATOM 8170 C C . GLY B 1 302 ? 6.66 5.773 13.062 1 92 302 GLY B C 1
ATOM 8171 O O . GLY B 1 302 ? 6.934 6.93 13.391 1 92 302 GLY B O 1
ATOM 8172 N N . GLU B 1 303 ? 6.984 5.391 11.852 1 93.94 303 GLU B N 1
ATOM 8173 C CA . GLU B 1 303 ? 7.887 6.121 10.969 1 93.94 303 GLU B CA 1
ATOM 8174 C C . GLU B 1 303 ? 7.145 7.215 10.203 1 93.94 303 GLU B C 1
ATOM 8176 O O . GLU B 1 303 ? 7.758 8.172 9.727 1 93.94 303 GLU B O 1
ATOM 8181 N N . VAL B 1 304 ? 5.883 7.031 10 1 95.19 304 VAL B N 1
ATOM 8182 C CA . VAL B 1 304 ? 5.07 7.973 9.242 1 95.19 304 VAL B CA 1
ATOM 8183 C C . VAL B 1 304 ? 4.078 8.672 10.172 1 95.19 304 VAL B C 1
ATOM 8185 O O . VAL B 1 304 ? 3.49 8.031 11.047 1 95.19 304 VAL B O 1
ATOM 8188 N N . GLN B 1 305 ? 3.924 9.961 10.008 1 94.06 305 GLN B N 1
ATOM 8189 C CA . GLN B 1 305 ? 3.035 10.742 10.867 1 94.06 305 GLN B CA 1
ATOM 8190 C C . GLN B 1 305 ? 1.783 11.172 10.109 1 94.06 305 GLN B C 1
ATOM 8192 O O . GLN B 1 305 ? 1.875 11.711 9.008 1 94.06 305 GLN B O 1
ATOM 8197 N N . ALA B 1 306 ? 0.641 10.906 10.742 1 96.31 306 ALA B N 1
ATOM 8198 C CA . ALA B 1 306 ? -0.627 11.406 10.211 1 96.31 306 ALA B CA 1
ATOM 8199 C C . ALA B 1 306 ? -0.898 12.828 10.68 1 96.31 306 ALA B C 1
ATOM 8201 O O . ALA B 1 306 ? -0.912 13.102 11.883 1 96.31 306 ALA B O 1
ATOM 8202 N N . LEU B 1 307 ? -1.069 13.742 9.758 1 96.25 307 LEU B N 1
ATOM 8203 C CA . LEU B 1 307 ? -1.372 15.141 10.062 1 96.25 307 LEU B CA 1
ATOM 8204 C C . LEU B 1 307 ? -2.738 15.531 9.508 1 96.25 307 LEU B C 1
ATOM 8206 O O . LEU B 1 307 ? -3.006 15.352 8.32 1 96.25 307 LEU B O 1
ATOM 8210 N N . PHE B 1 308 ? -3.545 15.984 10.359 1 96.12 308 PHE B N 1
ATOM 8211 C CA . PHE B 1 308 ? -4.875 16.453 9.992 1 96.12 308 PHE B CA 1
ATOM 8212 C C . PHE B 1 308 ? -4.906 17.969 9.859 1 96.12 308 PHE B C 1
ATOM 8214 O O . PHE B 1 308 ? -4.012 18.656 10.359 1 96.12 308 PHE B O 1
ATOM 8221 N N . LEU B 1 309 ? -5.848 18.484 9.156 1 94.69 309 LEU B N 1
ATOM 8222 C CA . LEU B 1 309 ? -5.938 19.922 8.906 1 94.69 309 LEU B CA 1
ATOM 8223 C C . LEU B 1 309 ? -7.215 20.5 9.508 1 94.69 309 LEU B C 1
ATOM 8225 O O . LEU B 1 309 ? -8.289 19.906 9.383 1 94.69 309 LEU B O 1
ATOM 8229 N N . ARG B 1 310 ? -7.117 21.625 10.109 1 92.25 310 ARG B N 1
ATOM 8230 C CA . ARG B 1 310 ? -8.273 22.312 10.664 1 92.25 310 ARG B CA 1
ATOM 8231 C C . ARG B 1 310 ? -9.266 22.703 9.57 1 92.25 310 ARG B C 1
ATOM 8233 O O . ARG B 1 310 ? -10.477 22.703 9.789 1 92.25 310 ARG B O 1
ATOM 8240 N N . HIS B 1 311 ? -8.734 23.016 8.438 1 91.94 311 HIS B N 1
ATOM 8241 C CA . HIS B 1 311 ? -9.562 23.562 7.363 1 91.94 311 HIS B CA 1
ATOM 8242 C C . HIS B 1 311 ? -9.523 22.656 6.137 1 91.94 311 HIS B C 1
ATOM 8244 O O . HIS B 1 311 ? -9.461 23.141 5.004 1 91.94 311 HIS B O 1
ATOM 8250 N N . GLU B 1 312 ? -9.539 21.375 6.355 1 90 312 GLU B N 1
ATOM 8251 C CA . GLU B 1 312 ? -9.43 20.359 5.309 1 90 312 GLU B CA 1
ATOM 8252 C C . GLU B 1 312 ? -10.547 20.5 4.277 1 90 312 GLU B C 1
ATOM 8254 O O . GLU B 1 312 ? -10.344 20.219 3.094 1 90 312 GLU B O 1
ATOM 8259 N N . GLY B 1 313 ? -11.672 21 4.656 1 86.38 313 GLY B N 1
ATOM 8260 C CA . GLY B 1 313 ? -12.828 21.047 3.779 1 86.38 313 GLY B CA 1
ATOM 8261 C C . GLY B 1 313 ? -12.781 22.203 2.801 1 86.38 313 GLY B C 1
ATOM 8262 O O . GLY B 1 313 ? -13.539 22.219 1.823 1 86.38 313 GLY B O 1
ATOM 8263 N N . TYR B 1 314 ? -11.875 23.109 2.959 1 89.06 314 TYR B N 1
ATOM 8264 C CA . TYR B 1 314 ? -11.875 24.344 2.168 1 89.06 314 TYR B CA 1
ATOM 8265 C C . TYR B 1 314 ? -10.789 24.312 1.104 1 89.06 314 TYR B C 1
ATOM 8267 O O . TYR B 1 314 ? -10.68 25.219 0.284 1 89.06 314 TYR B O 1
ATOM 8275 N N . LEU B 1 315 ? -9.953 23.312 1.046 1 92.25 315 LEU B N 1
ATOM 8276 C CA . LEU B 1 315 ? -8.742 23.312 0.228 1 92.25 315 LEU B CA 1
ATOM 8277 C C . LEU B 1 315 ? -9.078 23.578 -1.237 1 92.25 315 LEU B C 1
ATOM 8279 O O . LEU B 1 315 ? -8.453 24.406 -1.885 1 92.25 315 LEU B O 1
ATOM 8283 N N . GLY B 1 316 ? -10.102 22.859 -1.77 1 91.5 316 GLY B N 1
ATOM 8284 C CA . GLY B 1 316 ? -10.484 23.062 -3.16 1 91.5 316 GLY B CA 1
ATOM 8285 C C . GLY B 1 316 ? -10.984 24.453 -3.451 1 91.5 316 GLY B C 1
ATOM 8286 O O . GLY B 1 316 ? -10.602 25.062 -4.457 1 91.5 316 GLY B O 1
ATOM 8287 N N . ALA B 1 317 ? -11.844 24.953 -2.602 1 89.94 317 ALA B N 1
ATOM 8288 C CA . ALA B 1 317 ? -12.406 26.297 -2.777 1 89.94 317 ALA B CA 1
ATOM 8289 C C . ALA B 1 317 ? -11.312 27.359 -2.691 1 89.94 317 ALA B C 1
ATOM 8291 O O . ALA B 1 317 ? -11.328 28.328 -3.455 1 89.94 317 ALA B O 1
ATOM 8292 N N . ILE B 1 318 ? -10.414 27.188 -1.764 1 91.06 318 ILE B N 1
ATOM 8293 C CA . ILE B 1 318 ? -9.297 28.125 -1.624 1 91.06 318 ILE B CA 1
ATOM 8294 C C . ILE B 1 318 ? -8.453 28.109 -2.891 1 91.06 318 ILE B C 1
ATOM 8296 O O . ILE B 1 318 ? -8.086 29.156 -3.42 1 91.06 318 ILE B O 1
ATOM 8300 N N . GLY B 1 319 ? -8.148 26.922 -3.34 1 91.75 319 GLY B N 1
ATOM 8301 C CA . GLY B 1 319 ? -7.352 26.797 -4.551 1 91.75 319 GLY B CA 1
ATOM 8302 C C . GLY B 1 319 ? -8 27.453 -5.762 1 91.75 319 GLY B C 1
ATOM 8303 O O . GLY B 1 319 ? -7.332 28.109 -6.551 1 91.75 319 GLY B O 1
ATOM 8304 N N . ALA B 1 320 ? -9.297 27.203 -5.941 1 91.31 320 ALA B N 1
ATOM 8305 C CA . ALA B 1 320 ? -10.031 27.812 -7.051 1 91.31 320 ALA B CA 1
ATOM 8306 C C . ALA B 1 320 ? -10 29.344 -6.961 1 91.31 320 ALA B C 1
ATOM 8308 O O . ALA B 1 320 ? -9.836 30.031 -7.973 1 91.31 320 ALA B O 1
ATOM 8309 N N . PHE B 1 321 ? -10.203 29.828 -5.824 1 88.75 321 PHE B N 1
ATOM 8310 C CA . PHE B 1 321 ? -10.141 31.266 -5.594 1 88.75 321 PHE B CA 1
ATOM 8311 C C . PHE B 1 321 ? -8.773 31.812 -5.969 1 88.75 321 PHE B C 1
ATOM 8313 O O . PHE B 1 321 ? -8.68 32.844 -6.652 1 88.75 321 PHE B O 1
ATOM 8320 N N . LEU B 1 322 ? -7.738 31.172 -5.465 1 88.69 322 LEU B N 1
ATOM 8321 C CA . LEU B 1 322 ? -6.375 31.609 -5.723 1 88.69 322 LEU B CA 1
ATOM 8322 C C . LEU B 1 322 ? -6.074 31.609 -7.219 1 88.69 322 LEU B C 1
ATOM 8324 O O . LEU B 1 322 ? -5.348 32.469 -7.719 1 88.69 322 LEU B O 1
ATOM 8328 N N . LYS B 1 323 ? -6.617 30.641 -7.883 1 87.88 323 LYS B N 1
ATOM 8329 C CA . LYS B 1 323 ? -6.441 30.594 -9.336 1 87.88 323 LYS B CA 1
ATOM 8330 C C . LYS B 1 323 ? -7.094 31.797 -10.008 1 87.88 323 LYS B C 1
ATOM 8332 O O . LYS B 1 323 ? -6.551 32.344 -10.969 1 87.88 323 LYS B O 1
ATOM 8337 N N . GLY B 1 324 ? -8.25 32.125 -9.57 1 83.94 324 GLY B N 1
ATOM 8338 C CA . GLY B 1 324 ? -8.953 33.281 -10.117 1 83.94 324 GLY B CA 1
ATOM 8339 C C . GLY B 1 324 ? -8.281 34.594 -9.766 1 83.94 324 GLY B C 1
ATOM 8340 O O . GLY B 1 324 ? -8.422 35.562 -10.5 1 83.94 324 GLY B O 1
ATOM 8341 N N . ALA B 1 325 ? -7.547 34.594 -8.695 1 81.12 325 ALA B N 1
ATOM 8342 C CA . ALA B 1 325 ? -6.914 35.812 -8.203 1 81.12 325 ALA B CA 1
ATOM 8343 C C . ALA B 1 325 ? -5.434 35.844 -8.578 1 81.12 325 ALA B C 1
ATOM 8345 O O . ALA B 1 325 ? -4.668 36.625 -8.016 1 81.12 325 ALA B O 1
ATOM 8346 N N . GLU B 1 326 ? -5.074 35 -9.391 1 77.94 326 GLU B N 1
ATOM 8347 C CA . GLU B 1 326 ? -3.658 34.844 -9.719 1 77.94 326 GLU B CA 1
ATOM 8348 C C . GLU B 1 326 ? -3.059 36.188 -10.164 1 77.94 326 GLU B C 1
ATOM 8350 O O . GLU B 1 326 ? -1.891 36.469 -9.891 1 77.94 326 GLU B O 1
ATOM 8355 N N . GLN B 1 327 ? -3.836 36.875 -10.805 1 72.38 327 GLN B N 1
ATOM 8356 C CA . GLN B 1 327 ? -3.344 38.156 -11.281 1 72.38 327 GLN B CA 1
ATOM 8357 C C . GLN B 1 327 ? -3.051 39.094 -10.117 1 72.38 327 GLN B C 1
ATOM 8359 O O . GLN B 1 327 ? -2.189 39.969 -10.219 1 72.38 327 GLN B O 1
ATOM 8364 N N . ASP B 1 328 ? -3.691 38.812 -8.984 1 71.06 328 ASP B N 1
ATOM 8365 C CA . ASP B 1 328 ? -3.504 39.656 -7.805 1 71.06 328 ASP B CA 1
ATOM 8366 C C . ASP B 1 328 ? -2.377 39.125 -6.922 1 71.06 328 ASP B C 1
ATOM 8368 O O . ASP B 1 328 ? -2.043 39.719 -5.902 1 71.06 328 ASP B O 1
ATOM 8372 N N . ASN B 1 329 ? -1.759 38.188 -7.289 1 69.19 329 ASN B N 1
ATOM 8373 C CA . ASN B 1 329 ? -0.622 37.562 -6.617 1 69.19 329 ASN B CA 1
ATOM 8374 C C . ASN B 1 329 ? -0.862 37.406 -5.117 1 69.19 329 ASN B C 1
ATOM 8376 O O . ASN B 1 329 ? -0.1 37.969 -4.312 1 69.19 329 ASN B O 1
ATOM 8380 N N . PRO B 1 330 ? -1.808 36.75 -4.762 1 69.56 330 PRO B N 1
ATOM 8381 C CA . PRO B 1 330 ? -2.141 36.625 -3.342 1 69.56 330 PRO B CA 1
ATOM 8382 C C . PRO B 1 330 ? -0.97 36.125 -2.502 1 69.56 330 PRO B C 1
ATOM 8384 O O . PRO B 1 330 ? -0.913 36.375 -1.297 1 69.56 330 PRO B O 1
ATOM 8387 N N . ASN B 1 331 ? -0.049 35.5 -3.068 1 67.38 331 ASN B N 1
ATOM 8388 C CA . ASN B 1 331 ? 1.102 34.938 -2.355 1 67.38 331 ASN B CA 1
ATOM 8389 C C . ASN B 1 331 ? 2.086 36.062 -1.957 1 67.38 331 ASN B C 1
ATOM 8391 O O . ASN B 1 331 ? 2.979 35.812 -1.138 1 67.38 331 ASN B O 1
ATOM 8395 N N . GLN B 1 332 ? 1.781 37.125 -2.443 1 74.31 332 GLN B N 1
ATOM 8396 C CA . GLN B 1 332 ? 2.66 38.25 -2.131 1 74.31 332 GLN B CA 1
ATOM 8397 C C . GLN B 1 332 ? 2.25 38.938 -0.825 1 74.31 332 GLN B C 1
ATOM 8399 O O . GLN B 1 332 ? 3.031 39.688 -0.231 1 74.31 332 GLN B O 1
ATOM 8404 N N . TYR B 1 333 ? 1.054 38.5 -0.393 1 80.31 333 TYR B N 1
ATOM 8405 C CA . TYR B 1 333 ? 0.545 39.094 0.832 1 80.31 333 TYR B CA 1
ATOM 8406 C C . TYR B 1 333 ? 0.648 38.125 2.004 1 80.31 333 TYR B C 1
ATOM 8408 O O . TYR B 1 333 ? 0.767 36.906 1.809 1 80.31 333 TYR B O 1
ATOM 8416 N N . SER B 1 334 ? 0.728 38.688 3.16 1 85.5 334 SER B N 1
ATOM 8417 C CA . SER B 1 334 ? 0.575 37.906 4.383 1 85.5 334 SER B CA 1
ATOM 8418 C C . SER B 1 334 ? -0.858 37.969 4.898 1 85.5 334 SER B C 1
ATOM 8420 O O . SER B 1 334 ? -1.541 39 4.746 1 85.5 334 SER B O 1
ATOM 8422 N N . TRP B 1 335 ? -1.268 36.812 5.332 1 88 335 TRP B N 1
ATOM 8423 C CA . TRP B 1 335 ? -2.643 36.688 5.801 1 88 335 TRP B CA 1
ATOM 8424 C C . TRP B 1 335 ? -2.682 36.281 7.266 1 88 335 TRP B C 1
ATOM 8426 O O . TRP B 1 335 ? -1.742 35.656 7.766 1 88 335 TRP B O 1
ATOM 8436 N N . GLY B 1 336 ? -3.709 36.719 7.973 1 88.12 336 GLY B N 1
ATOM 8437 C CA . GLY B 1 336 ? -3.957 36.312 9.344 1 88.12 336 GLY B CA 1
ATOM 8438 C C . GLY B 1 336 ? -5.383 35.844 9.578 1 88.12 336 GLY B C 1
ATOM 8439 O O . GLY B 1 336 ? -6.324 36.438 9.039 1 88.12 336 GLY B O 1
ATOM 8440 N N . GLU B 1 337 ? -5.516 34.781 10.297 1 90.62 337 GLU B N 1
ATOM 8441 C CA . GLU B 1 337 ? -6.848 34.312 10.648 1 90.62 337 GLU B CA 1
ATOM 8442 C C . GLU B 1 337 ? -7.578 35.281 11.555 1 90.62 337 GLU B C 1
ATOM 8444 O O . GLU B 1 337 ? -7.008 35.781 12.531 1 90.62 337 GLU B O 1
ATOM 8449 N N . ASN B 1 338 ? -8.727 35.656 11.172 1 91.88 338 ASN B N 1
ATOM 8450 C CA . ASN B 1 338 ? -9.602 36.438 12.023 1 91.88 338 ASN B CA 1
ATOM 8451 C C . ASN B 1 338 ? -10.375 35.594 13.016 1 91.88 338 ASN B C 1
ATOM 8453 O O . ASN B 1 338 ? -11.359 34.938 12.648 1 91.88 338 ASN B O 1
ATOM 8457 N N . TYR B 1 339 ? -10.008 35.625 14.227 1 90.19 339 TYR B N 1
ATOM 8458 C CA . TYR B 1 339 ? -10.562 34.719 15.234 1 90.19 339 TYR B CA 1
ATOM 8459 C C . TYR B 1 339 ? -12 35.094 15.562 1 90.19 339 TYR B C 1
ATOM 8461 O O . TYR B 1 339 ? -12.789 34.25 15.984 1 90.19 339 TYR B O 1
ATOM 8469 N N . ALA B 1 340 ? -12.328 36.312 15.375 1 89.06 340 ALA B N 1
ATOM 8470 C CA . ALA B 1 340 ? -13.695 36.781 15.648 1 89.06 340 ALA B CA 1
ATOM 8471 C C . ALA B 1 340 ? -14.68 36.156 14.648 1 89.06 340 ALA B C 1
ATOM 8473 O O . ALA B 1 340 ? -15.773 35.75 15.023 1 89.06 340 ALA B O 1
ATOM 8474 N N . GLY B 1 341 ? -14.273 36.094 13.461 1 86.25 341 GLY B N 1
ATOM 8475 C CA . GLY B 1 341 ? -15.188 35.688 12.406 1 86.25 341 GLY B CA 1
ATOM 8476 C C . GLY B 1 341 ? -15.094 34.188 12.102 1 86.25 341 GLY B C 1
ATOM 8477 O O . GLY B 1 341 ? -15.984 33.625 11.461 1 86.25 341 GLY B O 1
ATOM 8478 N N . SER B 1 342 ? -14.125 33.5 12.523 1 88.38 342 SER B N 1
ATOM 8479 C CA . SER B 1 342 ? -13.906 32.094 12.219 1 88.38 342 SER B CA 1
ATOM 8480 C C . SER B 1 342 ? -14.594 31.188 13.234 1 88.38 342 SER B C 1
ATOM 8482 O O . SER B 1 342 ? -14.633 31.5 14.422 1 88.38 342 SER B O 1
ATOM 8484 N N . SER B 1 343 ? -15.117 30.078 12.773 1 83.62 343 SER B N 1
ATOM 8485 C CA . SER B 1 343 ? -15.852 29.141 13.625 1 83.62 343 SER B CA 1
ATOM 8486 C C . SER B 1 343 ? -14.898 28.234 14.406 1 83.62 343 SER B C 1
ATOM 8488 O O . SER B 1 343 ? -15.234 27.766 15.492 1 83.62 343 SER B O 1
ATOM 8490 N N . GLY B 1 344 ? -13.727 27.984 14.008 1 81.88 344 GLY B N 1
ATOM 8491 C CA . GLY B 1 344 ? -12.789 27.094 14.664 1 81.88 344 GLY B CA 1
ATOM 8492 C C . GLY B 1 344 ? -13.148 25.625 14.492 1 81.88 344 GLY B C 1
ATOM 8493 O O . GLY B 1 344 ? -14.188 25.297 13.914 1 81.88 344 GLY B O 1
ATOM 8494 N N . LEU B 1 345 ? -12.289 24.75 15 1 82 345 LEU B N 1
ATOM 8495 C CA . LEU B 1 345 ? -12.469 23.312 14.961 1 82 345 LEU B CA 1
ATOM 8496 C C . LEU B 1 345 ? -13.562 22.875 15.93 1 82 345 LEU B C 1
ATOM 8498 O O . LEU B 1 345 ? -13.578 23.312 17.094 1 82 345 LEU B O 1
ATOM 8502 N N . ARG B 1 346 ? -14.586 22.219 15.5 1 70.44 346 ARG B N 1
ATOM 8503 C CA . ARG B 1 346 ? -15.734 21.844 16.312 1 70.44 346 ARG B CA 1
ATOM 8504 C C . ARG B 1 346 ? -15.398 20.688 17.234 1 70.44 346 ARG B C 1
ATOM 8506 O O . ARG B 1 346 ? -14.445 19.938 17 1 70.44 346 ARG B O 1
ATOM 8513 N N . SER B 1 347 ? -16.094 20.812 18.469 1 57.25 347 SER B N 1
ATOM 8514 C CA . SER B 1 347 ? -15.906 19.844 19.562 1 57.25 347 SER B CA 1
ATOM 8515 C C . SER B 1 347 ? -16.25 18.438 19.094 1 57.25 347 SER B C 1
ATOM 8517 O O . SER B 1 347 ? -17.094 18.234 18.219 1 57.25 347 SER B O 1
ATOM 8519 N N . THR B 1 348 ? -15.281 17.438 19.406 1 50.34 348 THR B N 1
ATOM 8520 C CA . THR B 1 348 ? -15.328 16 19.156 1 50.34 348 THR B CA 1
ATOM 8521 C C . THR B 1 348 ? -16.422 15.344 19.969 1 50.34 348 THR B C 1
ATOM 8523 O O . THR B 1 348 ? -16.641 14.133 19.859 1 50.34 348 THR B O 1
ATOM 8526 N N . SER B 1 349 ? -16.938 16.016 21.016 1 47.78 349 SER B N 1
ATOM 8527 C CA . SER B 1 349 ? -17.766 15.242 21.922 1 47.78 349 SER B CA 1
ATOM 8528 C C . SER B 1 349 ? -19.047 14.773 21.234 1 47.78 349 SER B C 1
ATOM 8530 O O . SER B 1 349 ? -19.688 15.539 20.516 1 47.78 349 SER B O 1
ATOM 8532 N N . PRO B 1 350 ? -19.219 13.516 21.25 1 46.09 350 PRO B N 1
ATOM 8533 C CA . PRO B 1 350 ? -20.438 12.922 20.688 1 46.09 350 PRO B CA 1
ATOM 8534 C C . PRO B 1 350 ? -21.688 13.734 21.031 1 46.09 350 PRO B C 1
ATOM 8536 O O . PRO B 1 350 ? -22.625 13.797 20.219 1 46.09 350 PRO B O 1
ATOM 8539 N N . ASP B 1 351 ? -21.797 14.18 22.297 1 45.84 351 ASP B N 1
ATOM 8540 C CA . ASP B 1 351 ? -23 14.875 22.766 1 45.84 351 ASP B CA 1
ATOM 8541 C C . ASP B 1 351 ? -23.188 16.188 22.016 1 45.84 351 ASP B C 1
ATOM 8543 O O . ASP B 1 351 ? -24.312 16.703 21.922 1 45.84 351 ASP B O 1
ATOM 8547 N N . ASP B 1 352 ? -22.141 16.719 21.734 1 45.59 352 ASP B N 1
ATOM 8548 C CA . ASP B 1 352 ? -22.203 18 21.047 1 45.59 352 ASP B CA 1
ATOM 8549 C C . ASP B 1 352 ? -22.422 17.812 19.547 1 45.59 352 ASP B C 1
ATOM 8551 O O . ASP B 1 352 ? -22.609 18.781 18.812 1 45.59 352 ASP B O 1
ATOM 8555 N N . LEU B 1 353 ? -22.125 16.625 19.141 1 44.47 353 LEU B N 1
ATOM 8556 C CA . LEU B 1 353 ? -22.531 16.25 17.781 1 44.47 353 LEU B CA 1
ATOM 8557 C C . LEU B 1 353 ? -24.047 16.156 17.672 1 44.47 353 LEU B C 1
ATOM 8559 O O . LEU B 1 353 ? -24.562 15.531 16.734 1 44.47 353 LEU B O 1
ATOM 8563 N N . ASN B 1 354 ? -24.719 16.484 18.797 1 36.44 354 ASN B N 1
ATOM 8564 C CA . ASN B 1 354 ? -26.188 16.531 18.734 1 36.44 354 ASN B CA 1
ATOM 8565 C C . ASN B 1 354 ? -26.656 17.406 17.578 1 36.44 354 ASN B C 1
ATOM 8567 O O . ASN B 1 354 ? -26.312 18.594 17.516 1 36.44 354 ASN B O 1
ATOM 8571 N N . PRO B 1 355 ? -27.156 16.812 16.734 1 40.84 355 PRO B N 1
ATOM 8572 C CA . PRO B 1 355 ? -27.734 17.547 15.609 1 40.84 355 PRO B CA 1
ATOM 8573 C C . PRO B 1 355 ? -28.406 18.859 16.016 1 40.84 355 PRO B C 1
ATOM 8575 O O . PRO B 1 355 ? -28.453 19.797 15.234 1 40.84 355 PRO B O 1
ATOM 8578 N N . LEU B 1 356 ? -29 18.906 17.234 1 35.94 356 LEU B N 1
ATOM 8579 C CA . LEU B 1 356 ? -29.781 20.078 17.625 1 35.94 356 LEU B CA 1
ATOM 8580 C C . LEU B 1 356 ? -28.875 21.281 17.859 1 35.94 356 LEU B C 1
ATOM 8582 O O . LEU B 1 356 ? -29.297 22.422 17.656 1 35.94 356 LEU B O 1
ATOM 8586 N N . GLN B 1 357 ? -27.891 20.984 18.516 1 38.34 357 GLN B N 1
ATOM 8587 C CA . GLN B 1 357 ? -27.078 22.172 18.812 1 38.34 357 GLN B CA 1
ATOM 8588 C C . GLN B 1 357 ? -26.453 22.734 17.547 1 38.34 357 GLN B C 1
ATOM 8590 O O . GLN B 1 357 ? -26.094 23.922 17.5 1 38.34 357 GLN B O 1
ATOM 8595 N N . ARG B 1 358 ? -26.156 21.953 16.703 1 42.03 358 ARG B N 1
ATOM 8596 C CA . ARG B 1 358 ? -25.906 22.578 15.398 1 42.03 358 ARG B CA 1
ATOM 8597 C C . ARG B 1 358 ? -27.109 23.391 14.938 1 42.03 358 ARG B C 1
ATOM 8599 O O . ARG B 1 358 ? -27.062 24.047 13.898 1 42.03 358 ARG B O 1
ATOM 8606 N N . ALA B 1 359 ? -28.219 23.156 15.453 1 36.06 359 ALA B N 1
ATOM 8607 C CA . ALA B 1 359 ? -29.359 24 15.117 1 36.06 359 ALA B CA 1
ATOM 8608 C C . ALA B 1 359 ? -29.125 25.453 15.516 1 36.06 359 ALA B C 1
ATOM 8610 O O . ALA B 1 359 ? -29.672 26.359 14.898 1 36.06 359 ALA B O 1
ATOM 8611 N N . ARG B 1 360 ? -28.75 25.688 16.75 1 35.84 360 ARG B N 1
ATOM 8612 C CA . ARG B 1 360 ? -28.688 27.094 17.078 1 35.84 360 ARG B CA 1
ATOM 8613 C C . ARG B 1 360 ? -27.656 27.828 16.203 1 35.84 360 ARG B C 1
ATOM 8615 O O . ARG B 1 360 ? -27.859 28.969 15.828 1 35.84 360 ARG B O 1
ATOM 8622 N N . SER B 1 361 ? -26.266 27.641 16.516 1 37 361 SER B N 1
ATOM 8623 C CA . SER B 1 361 ? -25.422 28.469 15.672 1 37 361 SER B CA 1
ATOM 8624 C C . SER B 1 361 ? -25.562 28.109 14.203 1 37 361 SER B C 1
ATOM 8626 O O . SER B 1 361 ? -25.781 26.953 13.859 1 37 361 SER B O 1
ATOM 8628 N N . GLY B 1 362 ? -25.875 29 13.359 1 39.31 362 GLY B N 1
ATOM 8629 C CA . GLY B 1 362 ? -26.062 28.953 11.914 1 39.31 362 GLY B CA 1
ATOM 8630 C C . GLY B 1 362 ? -25.281 27.844 11.242 1 39.31 362 GLY B C 1
ATOM 8631 O O . GLY B 1 362 ? -24.328 27.312 11.812 1 39.31 362 GLY B O 1
ATOM 8632 N N . THR B 1 363 ? -25.938 27.125 10.133 1 51.53 363 THR B N 1
ATOM 8633 C CA . THR B 1 363 ? -25.797 26.109 9.109 1 51.53 363 THR B CA 1
ATOM 8634 C C . THR B 1 363 ? -24.422 26.188 8.445 1 51.53 363 THR B C 1
ATOM 8636 O O . THR B 1 363 ? -24.062 25.328 7.641 1 51.53 363 THR B O 1
ATOM 8639 N N . PHE B 1 364 ? -23.625 27.281 8.812 1 63.19 364 PHE B N 1
ATOM 8640 C CA . PHE B 1 364 ? -22.438 27.391 7.969 1 63.19 364 PHE B CA 1
ATOM 8641 C C . PHE B 1 364 ? -21.172 27.484 8.812 1 63.19 364 PHE B C 1
ATOM 8643 O O . PHE B 1 364 ? -21.203 28.016 9.93 1 63.19 364 PHE B O 1
ATOM 8650 N N . ASP B 1 365 ? -20.156 26.781 8.641 1 78.62 365 ASP B N 1
ATOM 8651 C CA . ASP B 1 365 ? -18.797 27 9.141 1 78.62 365 ASP B CA 1
ATOM 8652 C C . ASP B 1 365 ? -18.062 28.031 8.289 1 78.62 365 ASP B C 1
ATOM 8654 O O . ASP B 1 365 ? -18.297 28.141 7.09 1 78.62 365 ASP B O 1
ATOM 8658 N N . MET B 1 366 ? -17.328 28.875 9.086 1 85.25 366 MET B N 1
ATOM 8659 C CA . MET B 1 366 ? -16.672 29.969 8.398 1 85.25 366 MET B CA 1
ATOM 8660 C C . MET B 1 366 ? -15.195 30.062 8.773 1 85.25 366 MET B C 1
ATOM 8662 O O . MET B 1 366 ? -14.836 29.828 9.93 1 85.25 366 MET B O 1
ATOM 8666 N N . LEU B 1 367 ? -14.367 30.375 7.832 1 88.12 367 LEU B N 1
ATOM 8667 C CA . LEU B 1 367 ? -12.992 30.844 8 1 88.12 367 LEU B CA 1
ATOM 8668 C C . LEU B 1 367 ? -12.805 32.219 7.383 1 88.12 367 LEU B C 1
ATOM 8670 O O . LEU B 1 367 ? -13.117 32.438 6.207 1 88.12 367 LEU B O 1
ATOM 8674 N N . GLU B 1 368 ? -12.391 33.094 8.219 1 90.81 368 GLU B N 1
ATOM 8675 C CA . GLU B 1 368 ? -12.086 34.438 7.73 1 90.81 368 GLU B CA 1
ATOM 8676 C C . GLU B 1 368 ? -10.609 34.781 7.922 1 90.81 368 GLU B C 1
ATOM 8678 O O . GLU B 1 368 ? -10.023 34.469 8.969 1 90.81 368 GLU B O 1
ATOM 8683 N N . MET B 1 369 ? -10.016 35.312 6.859 1 91.56 369 MET B N 1
ATOM 8684 C CA . MET B 1 369 ? -8.609 35.719 6.887 1 91.56 369 MET B CA 1
ATOM 8685 C C . MET B 1 369 ? -8.438 37.156 6.438 1 91.56 369 MET B C 1
ATOM 8687 O O . MET B 1 369 ? -8.938 37.531 5.379 1 91.56 369 MET B O 1
ATOM 8691 N N . ASP B 1 370 ? -7.742 37.906 7.195 1 90.81 370 ASP B N 1
ATOM 8692 C CA . ASP B 1 370 ? -7.473 39.312 6.852 1 90.81 370 ASP B CA 1
ATOM 8693 C C . ASP B 1 370 ? -6.121 39.438 6.156 1 90.81 370 ASP B C 1
ATOM 8695 O O . ASP B 1 370 ? -5.152 38.781 6.523 1 90.81 370 ASP B O 1
ATOM 8699 N N . ARG B 1 371 ? -6.156 40.25 5.121 1 89.06 371 ARG B N 1
ATOM 8700 C CA . ARG B 1 371 ? -4.875 40.594 4.531 1 89.06 371 ARG B CA 1
ATOM 8701 C C . ARG B 1 371 ? -4.105 41.562 5.445 1 89.06 371 ARG B C 1
ATOM 8703 O O . ARG B 1 371 ? -4.652 42.562 5.902 1 89.06 371 ARG B O 1
ATOM 8710 N N . LEU B 1 372 ? -2.914 41.25 5.68 1 86.88 372 LEU B N 1
ATOM 8711 C CA . LEU B 1 372 ? -2.086 42.094 6.527 1 86.88 372 LEU B CA 1
ATOM 8712 C C . LEU B 1 372 ? -1.453 43.219 5.715 1 86.88 372 LEU B C 1
ATOM 8714 O O . LEU B 1 372 ? -1.282 43.094 4.5 1 86.88 372 LEU B O 1
ATOM 8718 N N . GLU B 1 373 ? -1.19 44.25 6.348 1 80.38 373 GLU B N 1
ATOM 8719 C CA . GLU B 1 373 ? -0.725 45.438 5.68 1 80.38 373 GLU B CA 1
ATOM 8720 C C . GLU B 1 373 ? 0.668 45.25 5.09 1 80.38 373 GLU B C 1
ATOM 8722 O O . GLU B 1 373 ? 1.034 45.906 4.117 1 80.38 373 GLU B O 1
ATOM 8727 N N . ARG B 1 374 ? 1.403 44.375 5.711 1 84.5 374 ARG B N 1
ATOM 8728 C CA . ARG B 1 374 ? 2.793 44.156 5.309 1 84.5 374 ARG B CA 1
ATOM 8729 C C . ARG B 1 374 ? 3.143 42.688 5.254 1 84.5 374 ARG B C 1
ATOM 8731 O O . ARG B 1 374 ? 2.545 41.875 5.965 1 84.5 374 ARG B O 1
ATOM 8738 N N . PRO B 1 375 ? 4.113 42.406 4.285 1 88.62 375 PRO B N 1
ATOM 8739 C CA . PRO B 1 375 ? 4.629 41.031 4.352 1 88.62 375 PRO B CA 1
ATOM 8740 C C . PRO B 1 375 ? 5.383 40.75 5.648 1 88.62 375 PRO B C 1
ATOM 8742 O O . PRO B 1 375 ? 6.168 41.562 6.105 1 88.62 375 PRO B O 1
ATOM 8745 N N . LEU B 1 376 ? 5.105 39.625 6.254 1 90.5 376 LEU B N 1
ATOM 8746 C CA . LEU B 1 376 ? 5.73 39.25 7.516 1 90.5 376 LEU B CA 1
ATOM 8747 C C . LEU B 1 376 ? 6.703 38.094 7.316 1 90.5 376 LEU B C 1
ATOM 8749 O O . LEU B 1 376 ? 6.438 37.188 6.531 1 90.5 376 LEU B O 1
ATOM 8753 N N . VAL B 1 377 ? 7.871 38.188 7.984 1 90.62 377 VAL B N 1
ATOM 8754 C CA . VAL B 1 377 ? 8.922 37.156 7.852 1 90.62 377 VAL B CA 1
ATOM 8755 C C . VAL B 1 377 ? 9.539 36.875 9.219 1 90.62 377 VAL B C 1
ATOM 8757 O O . VAL B 1 377 ? 9.211 37.562 10.203 1 90.62 377 VAL B O 1
ATOM 8760 N N . ASN B 1 378 ? 10.391 35.906 9.273 1 92.06 378 ASN B N 1
ATOM 8761 C CA . ASN B 1 378 ? 11.133 35.562 10.484 1 92.06 378 ASN B CA 1
ATOM 8762 C C . ASN B 1 378 ? 12.156 36.656 10.828 1 92.06 378 ASN B C 1
ATOM 8764 O O . ASN B 1 378 ? 12.742 37.281 9.938 1 92.06 378 ASN B O 1
ATOM 8768 N N . LEU B 1 379 ? 12.305 36.844 12.133 1 96.5 379 LEU B N 1
ATOM 8769 C CA . LEU B 1 379 ? 13.492 37.562 12.539 1 96.5 379 LEU B CA 1
ATOM 8770 C C . LEU B 1 379 ? 14.758 36.844 12.102 1 96.5 379 LEU B C 1
ATOM 8772 O O . LEU B 1 379 ? 14.953 35.656 12.438 1 96.5 379 LEU B O 1
ATOM 8776 N N . PRO B 1 380 ? 15.562 37.438 11.297 1 96.62 380 PRO B N 1
ATOM 8777 C CA . PRO B 1 380 ? 16.734 36.75 10.766 1 96.62 380 PRO B CA 1
ATOM 8778 C C . PRO B 1 380 ? 17.734 36.344 11.852 1 96.62 380 PRO B C 1
ATOM 8780 O O . PRO B 1 380 ? 18.641 35.562 11.602 1 96.62 380 PRO B O 1
ATOM 8783 N N . LEU B 1 381 ? 17.531 36.75 13.047 1 97.38 381 LEU B N 1
ATOM 8784 C CA . LEU B 1 381 ? 18.453 36.5 14.156 1 97.38 381 LEU B CA 1
ATOM 8785 C C . LEU B 1 381 ? 18.031 35.25 14.945 1 97.38 381 LEU B C 1
ATOM 8787 O O . LEU B 1 381 ? 18.734 34.844 15.859 1 97.38 381 LEU B O 1
ATOM 8791 N N . LEU B 1 382 ? 16.906 34.656 14.594 1 95.44 382 LEU B N 1
ATOM 8792 C CA . LEU B 1 382 ? 16.516 33.406 15.25 1 95.44 382 LEU B CA 1
ATOM 8793 C C . LEU B 1 382 ? 17.547 32.312 15.016 1 95.44 382 LEU B C 1
ATOM 8795 O O . LEU B 1 382 ? 18.016 32.125 13.883 1 95.44 382 LEU B O 1
ATOM 8799 N N . LEU B 1 383 ? 17.922 31.641 16.078 1 94.94 383 LEU B N 1
ATOM 8800 C CA . LEU B 1 383 ? 18.906 30.562 15.961 1 94.94 383 LEU B CA 1
ATOM 8801 C C . LEU B 1 383 ? 18.391 29.438 15.07 1 94.94 383 LEU B C 1
ATOM 8803 O O . LEU B 1 383 ? 19.109 28.938 14.211 1 94.94 383 LEU B O 1
ATOM 8807 N N . ASP B 1 384 ? 17.203 29.016 15.32 1 90.81 384 ASP B N 1
ATOM 8808 C CA . ASP B 1 384 ? 16.531 27.984 14.539 1 90.81 384 ASP B CA 1
ATOM 8809 C C . ASP B 1 384 ? 15.062 28.344 14.305 1 90.81 384 ASP B C 1
ATOM 8811 O O . ASP B 1 384 ? 14.203 28.016 15.125 1 90.81 384 ASP B O 1
ATOM 8815 N N . PRO B 1 385 ? 14.828 28.938 13.195 1 88.94 385 PRO B N 1
ATOM 8816 C CA . PRO B 1 385 ? 13.453 29.359 12.906 1 88.94 385 PRO B CA 1
ATOM 8817 C C . PRO B 1 385 ? 12.469 28.188 12.898 1 88.94 385 PRO B C 1
ATOM 8819 O O . PRO B 1 385 ? 11.297 28.359 13.234 1 88.94 385 PRO B O 1
ATOM 8822 N N . THR B 1 386 ? 12.922 27.031 12.609 1 82.62 386 THR B N 1
ATOM 8823 C CA . THR B 1 386 ? 12.047 25.859 12.516 1 82.62 386 THR B CA 1
ATOM 8824 C C . THR B 1 386 ? 11.625 25.391 13.898 1 82.62 386 THR B C 1
ATOM 8826 O O . THR B 1 386 ? 10.516 24.875 14.07 1 82.62 386 THR B O 1
ATOM 8829 N N . ALA B 1 387 ? 12.492 25.641 14.844 1 86.56 387 ALA B N 1
ATOM 8830 C CA . ALA B 1 387 ? 12.227 25.172 16.203 1 86.56 387 ALA B CA 1
ATOM 8831 C C . ALA B 1 387 ? 11.617 26.281 17.047 1 86.56 387 ALA B C 1
ATOM 8833 O O . ALA B 1 387 ? 11.109 26.016 18.141 1 86.56 387 ALA B O 1
ATOM 8834 N N . TYR B 1 388 ? 11.523 27.438 16.547 1 91.19 388 TYR B N 1
ATOM 8835 C CA . TYR B 1 388 ? 11.062 28.609 17.297 1 91.19 388 TYR B CA 1
ATOM 8836 C C . TYR B 1 388 ? 9.562 28.516 17.578 1 91.19 388 TYR B C 1
ATOM 8838 O O . TYR B 1 388 ? 8.781 28.219 16.672 1 91.19 388 TYR B O 1
ATOM 8846 N N . THR B 1 389 ? 9.211 28.703 18.797 1 89.88 389 THR B N 1
ATOM 8847 C CA . THR B 1 389 ? 7.832 28.906 19.234 1 89.88 389 THR B CA 1
ATOM 8848 C C . THR B 1 389 ? 7.719 30.188 20.062 1 89.88 389 THR B C 1
ATOM 8850 O O . THR B 1 389 ? 8.414 30.359 21.062 1 89.88 389 THR B O 1
ATOM 8853 N N . PRO B 1 390 ? 6.891 31.016 19.641 1 93.19 390 PRO B N 1
ATOM 8854 C CA . PRO B 1 390 ? 6.812 32.312 20.344 1 93.19 390 PRO B CA 1
ATOM 8855 C C . PRO B 1 390 ? 6.27 32.156 21.766 1 93.19 390 PRO B C 1
ATOM 8857 O O . PRO B 1 390 ? 6.793 32.781 22.688 1 93.19 390 PRO B O 1
ATOM 8860 N N . ASP B 1 391 ? 5.281 31.344 21.953 1 94.81 391 ASP B N 1
ATOM 8861 C CA . ASP B 1 391 ? 4.52 31.281 23.203 1 94.81 391 ASP B CA 1
ATOM 8862 C C . ASP B 1 391 ? 5.254 30.469 24.266 1 94.81 391 ASP B C 1
ATOM 8864 O O . ASP B 1 391 ? 5.781 29.391 23.969 1 94.81 391 ASP B O 1
ATOM 8868 N N . THR B 1 392 ? 5.25 30.984 25.422 1 94.69 392 THR B N 1
ATOM 8869 C CA . THR B 1 392 ? 5.977 30.359 26.516 1 94.69 392 THR B CA 1
ATOM 8870 C C . THR B 1 392 ? 5.168 29.219 27.125 1 94.69 392 THR B C 1
ATOM 8872 O O . THR B 1 392 ? 5.734 28.203 27.547 1 94.69 392 THR B O 1
ATOM 8875 N N . VAL B 1 393 ? 3.848 29.422 27.188 1 94 393 VAL B N 1
ATOM 8876 C CA . VAL B 1 393 ? 2.994 28.422 27.797 1 94 393 VAL B CA 1
ATOM 8877 C C . VAL B 1 393 ? 1.94 27.953 26.797 1 94 393 VAL B C 1
ATOM 8879 O O . VAL B 1 393 ? 1.332 28.766 26.094 1 94 393 VAL B O 1
ATOM 8882 N N . ASP B 1 394 ? 1.796 26.688 26.688 1 93.06 394 ASP B N 1
ATOM 8883 C CA . ASP B 1 394 ? 0.713 26.062 25.938 1 93.06 394 ASP B CA 1
ATOM 8884 C C . ASP B 1 394 ? -0.474 25.75 26.844 1 93.06 394 ASP B C 1
ATOM 8886 O O . ASP B 1 394 ? -0.434 24.797 27.625 1 93.06 394 ASP B O 1
ATOM 8890 N N . LEU B 1 395 ? -1.479 26.5 26.688 1 95.19 395 LEU B N 1
ATOM 8891 C CA . LEU B 1 395 ? -2.633 26.375 27.578 1 95.19 395 LEU B CA 1
ATOM 8892 C C . LEU B 1 395 ? -3.447 25.141 27.234 1 95.19 395 LEU B C 1
ATOM 8894 O O . LEU B 1 395 ? -4.277 24.688 28.031 1 95.19 395 LEU B O 1
ATOM 8898 N N . THR B 1 396 ? -3.279 24.625 26.062 1 90.88 396 THR B N 1
ATOM 8899 C CA . THR B 1 396 ? -3.934 23.375 25.719 1 90.88 396 THR B CA 1
ATOM 8900 C C . THR B 1 396 ? -3.365 22.219 26.562 1 90.88 396 THR B C 1
ATOM 8902 O O . THR B 1 396 ? -4.086 21.281 26.906 1 90.88 396 THR B O 1
ATOM 8905 N N . ASP B 1 397 ? -2.148 22.297 26.875 1 90.69 397 ASP B N 1
ATOM 8906 C CA . ASP B 1 397 ? -1.442 21.266 27.625 1 90.69 397 ASP B CA 1
ATOM 8907 C C . ASP B 1 397 ? -1.537 21.516 29.125 1 90.69 397 ASP B C 1
ATOM 8909 O O . ASP B 1 397 ? -1.661 20.578 29.906 1 90.69 397 ASP B O 1
ATOM 8913 N N . ASP B 1 398 ? -1.405 22.75 29.5 1 94.06 398 ASP B N 1
ATOM 8914 C CA . ASP B 1 398 ? -1.419 23.156 30.891 1 94.06 398 ASP B CA 1
ATOM 8915 C C . ASP B 1 398 ? -2.828 23.531 31.344 1 94.06 398 ASP B C 1
ATOM 8917 O O . ASP B 1 398 ? -3.219 24.688 31.281 1 94.06 398 ASP B O 1
ATOM 8921 N N . ALA B 1 399 ? -3.502 22.578 31.953 1 92.81 399 ALA B N 1
ATOM 8922 C CA . ALA B 1 399 ? -4.91 22.734 32.312 1 92.81 399 ALA B CA 1
ATOM 8923 C C . ALA B 1 399 ? -5.082 23.797 33.406 1 92.81 399 ALA B C 1
ATOM 8925 O O . ALA B 1 399 ? -6.062 24.547 33.406 1 92.81 399 ALA B O 1
ATOM 8926 N N . MET B 1 400 ? -4.172 23.766 34.312 1 94.62 400 MET B N 1
ATOM 8927 C CA . MET B 1 400 ? -4.25 24.734 35.406 1 94.62 400 MET B CA 1
ATOM 8928 C C . MET B 1 400 ? -4.102 26.156 34.875 1 94.62 400 MET B C 1
ATOM 8930 O O . MET B 1 400 ? -4.879 27.047 35.25 1 94.62 400 MET B O 1
ATOM 8934 N N . ALA B 1 401 ? -3.098 26.406 34.125 1 96.19 401 ALA B N 1
ATOM 8935 C CA . ALA B 1 401 ? -2.896 27.734 33.531 1 96.19 401 ALA B CA 1
ATOM 8936 C C . ALA B 1 401 ? -4.078 28.125 32.656 1 96.19 401 ALA B C 1
ATOM 8938 O O . ALA B 1 401 ? -4.48 29.281 32.625 1 96.19 401 ALA B O 1
ATOM 8939 N N . ARG B 1 402 ? -4.594 27.156 31.922 1 96.12 402 ARG B N 1
ATOM 8940 C CA . ARG B 1 402 ? -5.746 27.391 31.047 1 96.12 402 ARG B CA 1
ATOM 8941 C C . ARG B 1 402 ? -6.934 27.906 31.844 1 96.12 402 ARG B C 1
ATOM 8943 O O . ARG B 1 402 ? -7.543 28.922 31.484 1 96.12 402 ARG B O 1
ATOM 8950 N N . LYS B 1 403 ? -7.254 27.188 32.906 1 96.38 403 LYS B N 1
ATOM 8951 C CA . LYS B 1 403 ? -8.375 27.594 33.75 1 96.38 403 LYS B CA 1
ATOM 8952 C C . LYS B 1 403 ? -8.164 28.984 34.312 1 96.38 403 LYS B C 1
ATOM 8954 O O . LYS B 1 403 ? -9.086 29.812 34.312 1 96.38 403 LYS B O 1
ATOM 8959 N N . TYR B 1 404 ? -7.027 29.219 34.75 1 96.56 404 TYR B N 1
ATOM 8960 C CA . TYR B 1 404 ? -6.723 30.516 35.375 1 96.56 404 TYR B CA 1
ATOM 8961 C C . TYR B 1 404 ? -6.891 31.641 34.344 1 96.56 404 TYR B C 1
ATOM 8963 O O . TYR B 1 404 ? -7.582 32.625 34.625 1 96.56 404 TYR B O 1
ATOM 8971 N N . TRP B 1 405 ? -6.211 31.578 33.281 1 96.06 405 TRP B N 1
ATOM 8972 C CA . TRP B 1 405 ? -6.18 32.688 32.344 1 96.06 405 TRP B CA 1
ATOM 8973 C C . TRP B 1 405 ? -7.559 32.906 31.719 1 96.06 405 TRP B C 1
ATOM 8975 O O . TRP B 1 405 ? -7.965 34.062 31.5 1 96.06 405 TRP B O 1
ATOM 8985 N N . LEU B 1 406 ? -8.25 31.859 31.344 1 97.06 406 LEU B N 1
ATOM 8986 C CA . LEU B 1 406 ? -9.602 32.031 30.844 1 97.06 406 LEU B CA 1
ATOM 8987 C C . LEU B 1 406 ? -10.477 32.75 31.859 1 97.06 406 LEU B C 1
ATOM 8989 O O . LEU B 1 406 ? -11.258 33.625 31.484 1 97.06 406 LEU B O 1
ATOM 8993 N N . SER B 1 407 ? -10.352 32.375 33.062 1 96.38 407 SER B N 1
ATOM 8994 C CA . SER B 1 407 ? -11.102 33.031 34.125 1 96.38 407 SER B CA 1
ATOM 8995 C C . SER B 1 407 ? -10.664 34.5 34.281 1 96.38 407 SER B C 1
ATOM 8997 O O . SER B 1 407 ? -11.492 35.375 34.469 1 96.38 407 SER B O 1
ATOM 8999 N N . CYS B 1 408 ? -9.383 34.719 34.25 1 94.56 408 CYS B N 1
ATOM 9000 C CA . CYS B 1 408 ? -8.828 36.062 34.344 1 94.56 408 CYS B CA 1
ATOM 9001 C C . CYS B 1 408 ? -9.391 36.969 33.25 1 94.56 408 CYS B C 1
ATOM 9003 O O . CYS B 1 408 ? -9.789 38.094 33.5 1 94.56 408 CYS B O 1
ATOM 9005 N N . PHE B 1 409 ? -9.414 36.5 32.031 1 95.38 409 PHE B N 1
ATOM 9006 C CA . PHE B 1 409 ? -9.914 37.281 30.906 1 95.38 409 PHE B CA 1
ATOM 9007 C C . PHE B 1 409 ? -11.414 37.531 31.047 1 95.38 409 PHE B C 1
ATOM 9009 O O . PHE B 1 409 ? -11.906 38.594 30.672 1 95.38 409 PHE B O 1
ATOM 9016 N N . GLU B 1 410 ? -12.094 36.531 31.516 1 95.44 410 GLU B N 1
ATOM 9017 C CA . GLU B 1 410 ? -13.531 36.719 31.719 1 95.44 410 GLU B CA 1
ATOM 9018 C C . GLU B 1 410 ? -13.82 37.75 32.781 1 95.44 410 GLU B C 1
ATOM 9020 O O . GLU B 1 410 ? -14.727 38.594 32.625 1 95.44 410 GLU B O 1
ATOM 9025 N N . GLU B 1 411 ? -13.062 37.719 33.812 1 93.56 411 GLU B N 1
ATOM 9026 C CA . GLU B 1 411 ? -13.25 38.656 34.906 1 93.56 411 GLU B CA 1
ATOM 9027 C C . GLU B 1 411 ? -12.875 40.094 34.5 1 93.56 411 GLU B C 1
ATOM 9029 O O . GLU B 1 411 ? -13.438 41.062 35.031 1 93.56 411 GLU B O 1
ATOM 9034 N N . ALA B 1 412 ? -11.953 40.188 33.656 1 92.25 412 ALA B N 1
ATOM 9035 C CA . ALA B 1 412 ? -11.461 41.5 33.219 1 92.25 412 ALA B CA 1
ATOM 9036 C C . ALA B 1 412 ? -12.375 42.094 32.156 1 92.25 412 ALA B C 1
ATOM 9038 O O . ALA B 1 412 ? -12.234 43.281 31.812 1 92.25 412 ALA B O 1
ATOM 9039 N N . LEU B 1 413 ? -13.352 41.375 31.703 1 94.56 413 LEU B N 1
ATOM 9040 C CA . LEU B 1 413 ? -14.156 41.75 30.562 1 94.56 413 LEU B CA 1
ATOM 9041 C C . LEU B 1 413 ? -14.875 43.094 30.812 1 94.56 413 LEU B C 1
ATOM 9043 O O . LEU B 1 413 ? -14.953 43.938 29.922 1 94.56 413 LEU B O 1
ATOM 9047 N N . ASP B 1 414 ? -15.414 43.281 32.031 1 94.19 414 ASP B N 1
ATOM 9048 C CA . ASP B 1 414 ? -16.125 44.5 32.344 1 94.19 414 ASP B CA 1
ATOM 9049 C C . ASP B 1 414 ? -15.211 45.719 32.188 1 94.19 414 ASP B C 1
ATOM 9051 O O . ASP B 1 414 ? -15.625 46.75 31.688 1 94.19 414 ASP B O 1
ATOM 9055 N N . GLY B 1 415 ? -14.023 45.562 32.719 1 92.12 415 GLY B N 1
ATOM 9056 C CA . GLY B 1 415 ? -13.055 46.625 32.562 1 92.12 415 GLY B CA 1
ATOM 9057 C C . GLY B 1 415 ? -12.75 47 31.125 1 92.12 415 GLY B C 1
ATOM 9058 O O . GLY B 1 415 ? -12.602 48.156 30.781 1 92.12 415 GLY B O 1
ATOM 9059 N N . VAL B 1 416 ? -12.672 46 30.297 1 94.19 416 VAL B N 1
ATOM 9060 C CA . VAL B 1 416 ? -12.367 46.219 28.891 1 94.19 416 VAL B CA 1
ATOM 9061 C C . VAL B 1 416 ? -13.531 46.938 28.203 1 94.19 416 VAL B C 1
ATOM 9063 O O . VAL B 1 416 ? -13.328 47.844 27.391 1 94.19 416 VAL B O 1
ATOM 9066 N N . VAL B 1 417 ? -14.711 46.5 28.547 1 96.38 417 VAL B N 1
ATOM 9067 C CA . VAL B 1 417 ? -15.922 47.094 27.984 1 96.38 417 VAL B CA 1
ATOM 9068 C C . VAL B 1 417 ? -16 48.594 28.375 1 96.38 417 VAL B C 1
ATOM 9070 O O . VAL B 1 417 ? -16.281 49.438 27.531 1 96.38 417 VAL B O 1
ATOM 9073 N N . ASN B 1 418 ? -15.719 48.844 29.609 1 94.75 418 ASN B N 1
ATOM 9074 C CA . ASN B 1 418 ? -15.75 50.219 30.094 1 94.75 418 ASN B CA 1
ATOM 9075 C C . ASN B 1 418 ? -14.703 51.094 29.391 1 94.75 418 ASN B C 1
ATOM 9077 O O . ASN B 1 418 ? -14.969 52.25 29.062 1 94.75 418 ASN B O 1
ATOM 9081 N N . ARG B 1 419 ? -13.586 50.562 29.234 1 94.12 419 ARG B N 1
ATOM 9082 C CA . ARG B 1 419 ? -12.508 51.281 28.547 1 94.12 419 ARG B CA 1
ATOM 9083 C C . ARG B 1 419 ? -12.891 51.562 27.109 1 94.12 419 ARG B C 1
ATOM 9085 O O . ARG B 1 419 ? -12.594 52.625 26.578 1 94.12 419 ARG B O 1
ATOM 9092 N N . ALA B 1 420 ? -13.469 50.625 26.406 1 95.38 420 ALA B N 1
ATOM 9093 C CA . ALA B 1 420 ? -13.906 50.812 25.031 1 95.38 420 ALA B CA 1
ATOM 9094 C C . ALA B 1 420 ? -14.922 51.938 24.922 1 95.38 420 ALA B C 1
ATOM 9096 O O . ALA B 1 420 ? -14.789 52.812 24.047 1 95.38 420 ALA B O 1
ATOM 9097 N N . VAL B 1 421 ? -15.875 51.969 25.828 1 95.94 421 VAL B N 1
ATOM 9098 C CA . VAL B 1 421 ? -16.906 53 25.812 1 95.94 421 VAL B CA 1
ATOM 9099 C C . VAL B 1 421 ? -16.266 54.375 26.094 1 95.94 421 VAL B C 1
ATOM 9101 O O . VAL B 1 421 ? -16.578 55.344 25.406 1 95.94 421 VAL B O 1
ATOM 9104 N N . ALA B 1 422 ? -15.328 54.375 27.031 1 93.38 422 ALA B N 1
ATOM 9105 C CA . ALA B 1 422 ? -14.672 55.594 27.438 1 93.38 422 ALA B CA 1
ATOM 9106 C C . ALA B 1 422 ? -13.789 56.156 26.312 1 93.38 422 ALA B C 1
ATOM 9108 O O . ALA B 1 422 ? -13.508 57.344 26.281 1 93.38 422 ALA B O 1
ATOM 9109 N N . SER B 1 423 ? -13.383 55.375 25.422 1 92.12 423 SER B N 1
ATOM 9110 C CA . SER B 1 423 ? -12.5 55.781 24.344 1 92.12 423 SER B CA 1
ATOM 9111 C C . SER B 1 423 ? -13.266 56.594 23.281 1 92.12 423 SER B C 1
ATOM 9113 O O . SER B 1 423 ? -12.656 57.312 22.484 1 92.12 423 SER B O 1
ATOM 9115 N N . GLN B 1 424 ? -14.602 56.469 23.312 1 91.56 424 GLN B N 1
ATOM 9116 C CA . GLN B 1 424 ? -15.43 57.188 22.344 1 91.56 424 GLN B CA 1
ATOM 9117 C C . GLN B 1 424 ? -16.594 57.906 23.047 1 91.56 424 GLN B C 1
ATOM 9119 O O . GLN B 1 424 ? -17.766 57.594 22.766 1 91.56 424 GLN B O 1
ATOM 9124 N N . PRO B 1 425 ? -16.25 58.906 23.75 1 88.94 425 PRO B N 1
ATOM 9125 C CA . PRO B 1 425 ? -17.281 59.562 24.562 1 88.94 425 PRO B CA 1
ATOM 9126 C C . PRO B 1 425 ? -18.344 60.25 23.719 1 88.94 425 PRO B C 1
ATOM 9128 O O . PRO B 1 425 ? -19.484 60.406 24.156 1 88.94 425 PRO B O 1
ATOM 9131 N N . ASP B 1 426 ? -18.062 60.688 22.5 1 89.5 426 ASP B N 1
ATOM 9132 C CA . ASP B 1 426 ? -18.969 61.469 21.656 1 89.5 426 ASP B CA 1
ATOM 9133 C C . ASP B 1 426 ? -19.844 60.562 20.797 1 89.5 426 ASP B C 1
ATOM 9135 O O . ASP B 1 426 ? -20.75 61 20.109 1 89.5 426 ASP B O 1
ATOM 9139 N N . SER B 1 427 ? -19.562 59.25 20.859 1 91.12 427 SER B N 1
ATOM 9140 C CA . SER B 1 427 ? -20.344 58.281 20.078 1 91.12 427 SER B CA 1
ATOM 9141 C C . SER B 1 427 ? -21.516 57.75 20.875 1 91.12 427 SER B C 1
ATOM 9143 O O . SER B 1 427 ? -21.312 57.031 21.859 1 91.12 427 SER B O 1
ATOM 9145 N N . VAL B 1 428 ? -22.703 57.938 20.438 1 93.94 428 VAL B N 1
ATOM 9146 C CA . VAL B 1 428 ? -23.906 57.594 21.156 1 93.94 428 VAL B CA 1
ATOM 9147 C C . VAL B 1 428 ? -24.109 56.094 21.156 1 93.94 428 VAL B C 1
ATOM 9149 O O . VAL B 1 428 ? -24.672 55.531 22.094 1 93.94 428 VAL B O 1
ATOM 9152 N N . ASP B 1 429 ? -23.609 55.438 20.172 1 95.31 429 ASP B N 1
ATOM 9153 C CA . ASP B 1 429 ? -23.859 54.031 20.047 1 95.31 429 ASP B CA 1
ATOM 9154 C C . ASP B 1 429 ? -22.719 53.219 20.672 1 95.31 429 ASP B C 1
ATOM 9156 O O . ASP B 1 429 ? -22.719 51.969 20.594 1 95.31 429 ASP B O 1
ATOM 9160 N N . ALA B 1 430 ? -21.719 53.781 21.266 1 95.12 430 ALA B N 1
ATOM 9161 C CA . ALA B 1 430 ? -20.547 53.125 21.812 1 95.12 430 ALA B CA 1
ATOM 9162 C C . ALA B 1 430 ? -20.953 52.094 22.859 1 95.12 430 ALA B C 1
ATOM 9164 O O . ALA B 1 430 ? -20.438 50.969 22.859 1 95.12 430 ALA B O 1
ATOM 9165 N N . PRO B 1 431 ? -21.938 52.375 23.75 1 96.56 431 PRO B N 1
ATOM 9166 C CA . PRO B 1 431 ? -22.328 51.375 24.75 1 96.56 431 PRO B CA 1
ATOM 9167 C C . PRO B 1 431 ? -22.969 50.125 24.141 1 96.56 431 PRO B C 1
ATOM 9169 O O . PRO B 1 431 ? -22.688 49 24.578 1 96.56 431 PRO B O 1
ATOM 9172 N N . GLU B 1 432 ? -23.75 50.344 23.156 1 97.12 432 GLU B N 1
ATOM 9173 C CA . GLU B 1 432 ? -24.391 49.219 22.484 1 97.12 432 GLU B CA 1
ATOM 9174 C C . GLU B 1 432 ? -23.375 48.344 21.781 1 97.12 432 GLU B C 1
ATOM 9176 O O . GLU B 1 432 ? -23.438 47.125 21.859 1 97.12 432 GLU B O 1
ATOM 9181 N N . ARG B 1 433 ? -22.484 48.969 21.078 1 96.31 433 ARG B N 1
ATOM 9182 C CA . ARG B 1 433 ? -21.438 48.219 20.391 1 96.31 433 ARG B CA 1
ATOM 9183 C C . ARG B 1 433 ? -20.531 47.469 21.375 1 96.31 433 ARG B C 1
ATOM 9185 O O . ARG B 1 433 ? -20.109 46.344 21.125 1 96.31 433 ARG B O 1
ATOM 9192 N N . ALA B 1 434 ? -20.266 48.094 22.469 1 97.12 434 ALA B N 1
ATOM 9193 C CA . ALA B 1 434 ? -19.422 47.5 23.484 1 97.12 434 ALA B CA 1
ATOM 9194 C C . ALA B 1 434 ? -20.094 46.281 24.109 1 97.12 434 ALA B C 1
ATOM 9196 O O . ALA B 1 434 ? -19.406 45.312 24.469 1 97.12 434 ALA B O 1
ATOM 9197 N N . GLU B 1 435 ? -21.406 46.312 24.219 1 96.88 435 GLU B N 1
ATOM 9198 C CA . GLU B 1 435 ? -22.141 45.156 24.719 1 96.88 435 GLU B CA 1
ATOM 9199 C C . GLU B 1 435 ? -22.094 44 23.734 1 96.88 435 GLU B C 1
ATOM 9201 O O . GLU B 1 435 ? -22.047 42.844 24.141 1 96.88 435 GLU B O 1
ATOM 9206 N N . LYS B 1 436 ? -22.203 44.312 22.484 1 96.75 436 LYS B N 1
ATOM 9207 C CA . LYS B 1 436 ? -22.047 43.281 21.469 1 96.75 436 LYS B CA 1
ATOM 9208 C C . LYS B 1 436 ? -20.672 42.656 21.516 1 96.75 436 LYS B C 1
ATOM 9210 O O . LYS B 1 436 ? -20.531 41.438 21.359 1 96.75 436 LYS B O 1
ATOM 9215 N N . PHE B 1 437 ? -19.719 43.531 21.719 1 96.25 437 PHE B N 1
ATOM 9216 C CA . PHE B 1 437 ? -18.375 43.031 21.922 1 96.25 437 PHE B CA 1
ATOM 9217 C C . PHE B 1 437 ? -18.297 42.094 23.109 1 96.25 437 PHE B C 1
ATOM 9219 O O . PHE B 1 437 ? -17.734 41 23.031 1 96.25 437 PHE B O 1
ATOM 9226 N N . ARG B 1 438 ? -18.875 42.469 24.219 1 96.81 438 ARG B N 1
ATOM 9227 C CA . ARG B 1 438 ? -18.875 41.688 25.453 1 96.81 438 ARG B CA 1
ATOM 9228 C C . ARG B 1 438 ? -19.453 40.281 25.188 1 96.81 438 ARG B C 1
ATOM 9230 O O . ARG B 1 438 ? -18.844 39.281 25.578 1 96.81 438 ARG B O 1
ATOM 9237 N N . GLU B 1 439 ? -20.531 40.281 24.531 1 95.88 439 GLU B N 1
ATOM 9238 C CA . GLU B 1 439 ? -21.219 39.031 24.281 1 95.88 439 GLU B CA 1
ATOM 9239 C C . GLU B 1 439 ? -20.391 38.125 23.359 1 95.88 439 GLU B C 1
ATOM 9241 O O . GLU B 1 439 ? -20.25 36.906 23.625 1 95.88 439 GLU B O 1
ATOM 9246 N N . LYS B 1 440 ? -19.906 38.656 22.344 1 94.75 440 LYS B N 1
ATOM 9247 C CA . LYS B 1 440 ? -19.141 37.875 21.375 1 94.75 440 LYS B CA 1
ATOM 9248 C C . LYS B 1 440 ? -17.875 37.312 22.016 1 94.75 440 LYS B C 1
ATOM 9250 O O . LYS B 1 440 ? -17.578 36.125 21.859 1 94.75 440 LYS B O 1
ATOM 9255 N N . TYR B 1 441 ? -17.141 38.156 22.672 1 95.81 441 TYR B N 1
ATOM 9256 C CA . TYR B 1 441 ? -15.883 37.719 23.266 1 95.81 441 TYR B CA 1
ATOM 9257 C C . TYR B 1 441 ? -16.141 36.719 24.391 1 95.81 441 TYR B C 1
ATOM 9259 O O . TYR B 1 441 ? -15.383 35.75 24.547 1 95.81 441 TYR B O 1
ATOM 9267 N N . ARG B 1 442 ? -17.156 36.938 25.172 1 95.75 442 ARG B N 1
ATOM 9268 C CA . ARG B 1 442 ? -17.531 35.969 26.203 1 95.75 442 ARG B CA 1
ATOM 9269 C C . ARG B 1 442 ? -17.828 34.594 25.625 1 95.75 442 ARG B C 1
ATOM 9271 O O . ARG B 1 442 ? -17.422 33.594 26.156 1 95.75 442 ARG B O 1
ATOM 9278 N N . ASN B 1 443 ? -18.562 34.656 24.547 1 93.44 443 ASN B N 1
ATOM 9279 C CA . ASN B 1 443 ? -18.875 33.406 23.859 1 93.44 443 ASN B CA 1
ATOM 9280 C C . ASN B 1 443 ? -17.625 32.688 23.375 1 93.44 443 ASN B C 1
ATOM 9282 O O . ASN B 1 443 ? -17.531 31.453 23.438 1 93.44 443 ASN B O 1
ATOM 9286 N N . LYS B 1 444 ? -16.688 33.438 22.859 1 94.25 444 LYS B N 1
ATOM 9287 C CA . LYS B 1 444 ? -15.43 32.844 22.406 1 94.25 444 LYS B CA 1
ATOM 9288 C C . LYS B 1 444 ? -14.672 32.219 23.578 1 94.25 444 LYS B C 1
ATOM 9290 O O . LYS B 1 444 ? -14.094 31.141 23.438 1 94.25 444 LYS B O 1
ATOM 9295 N N . LEU B 1 445 ? -14.68 32.906 24.719 1 95.56 445 LEU B N 1
ATOM 9296 C CA . LEU B 1 445 ? -14 32.375 25.906 1 95.56 445 LEU B CA 1
ATOM 9297 C C . LEU B 1 445 ? -14.656 31.094 26.375 1 95.56 445 LEU B C 1
ATOM 9299 O O . LEU B 1 445 ? -13.961 30.156 26.781 1 95.56 445 LEU B O 1
ATOM 9303 N N . GLN B 1 446 ? -15.945 31.047 26.281 1 93.19 446 GLN B N 1
ATOM 9304 C CA . GLN B 1 446 ? -16.656 29.844 26.688 1 93.19 446 GLN B CA 1
ATOM 9305 C C . GLN B 1 446 ? -16.344 28.672 25.75 1 93.19 446 GLN B C 1
ATOM 9307 O O . GLN B 1 446 ? -16.156 27.547 26.203 1 93.19 446 GLN B O 1
ATOM 9312 N N . THR B 1 447 ? -16.328 28.984 24.516 1 90.5 447 THR B N 1
ATOM 9313 C CA . THR B 1 447 ? -15.969 27.953 23.531 1 90.5 447 THR B CA 1
ATOM 9314 C C . THR B 1 447 ? -14.578 27.406 23.812 1 90.5 447 THR B C 1
ATOM 9316 O O . THR B 1 447 ? -14.375 26.188 23.781 1 90.5 447 THR B O 1
ATOM 9319 N N . LEU B 1 448 ? -13.641 28.281 24.141 1 93.38 448 LEU B N 1
ATOM 9320 C CA . LEU B 1 448 ? -12.258 27.891 24.344 1 93.38 448 LEU B CA 1
ATOM 9321 C C . LEU B 1 448 ? -12.102 27.141 25.672 1 93.38 448 LEU B C 1
ATOM 9323 O O . LEU B 1 448 ? -11.141 26.375 25.844 1 93.38 448 LEU B O 1
ATOM 9327 N N . ARG B 1 449 ? -13.039 27.375 26.594 1 92.88 449 ARG B N 1
ATOM 9328 C CA . ARG B 1 449 ? -13.047 26.609 27.844 1 92.88 449 ARG B CA 1
ATOM 9329 C C . ARG B 1 449 ? -13.375 25.141 27.594 1 92.88 449 ARG B C 1
ATOM 9331 O O . ARG B 1 449 ? -12.82 24.25 28.234 1 92.88 449 ARG B O 1
ATOM 9338 N N . HIS B 1 450 ? -14.227 24.969 26.641 1 88.31 450 HIS B N 1
ATOM 9339 C CA . HIS B 1 450 ? -14.664 23.625 26.328 1 88.31 450 HIS B CA 1
ATOM 9340 C C . HIS B 1 450 ? -13.797 23 25.25 1 88.31 450 HIS B C 1
ATOM 9342 O O . HIS B 1 450 ? -13.641 21.766 25.188 1 88.31 450 HIS B O 1
ATOM 9348 N N . GLN B 1 451 ? -13.383 23.844 24.344 1 90.06 451 GLN B N 1
ATOM 9349 C CA . GLN B 1 451 ? -12.578 23.406 23.219 1 90.06 451 GLN B CA 1
ATOM 9350 C C . GLN B 1 451 ? -11.336 24.281 23.047 1 90.06 451 GLN B C 1
ATOM 9352 O O . GLN B 1 451 ? -11.219 25.031 22.078 1 90.06 451 GLN B O 1
ATOM 9357 N N . PRO B 1 452 ? -10.383 24 23.859 1 92.25 452 PRO B N 1
ATOM 9358 C CA . PRO B 1 452 ? -9.195 24.859 23.828 1 92.25 452 PRO B CA 1
ATOM 9359 C C . PRO B 1 452 ? -8.422 24.75 22.516 1 92.25 452 PRO B C 1
ATOM 9361 O O . PRO B 1 452 ? -7.578 25.594 22.203 1 92.25 452 PRO B O 1
ATOM 9364 N N . PHE B 1 453 ? -8.766 23.75 21.688 1 90.69 453 PHE B N 1
ATOM 9365 C CA . PHE B 1 453 ? -8.031 23.516 20.438 1 90.69 453 PHE B CA 1
ATOM 9366 C C . PHE B 1 453 ? -8.766 24.156 19.266 1 90.69 453 PHE B C 1
ATOM 9368 O O . PHE B 1 453 ? -8.359 23.984 18.109 1 90.69 453 PHE B O 1
ATOM 9375 N N . ALA B 1 454 ? -9.812 24.875 19.422 1 89.75 454 ALA B N 1
ATOM 9376 C CA . ALA B 1 454 ? -10.711 25.359 18.375 1 89.75 454 ALA B CA 1
ATOM 9377 C C . ALA B 1 454 ? -9.945 26.156 17.312 1 89.75 454 ALA B C 1
ATOM 9379 O O . ALA B 1 454 ? -10.273 26.094 16.125 1 89.75 454 ALA B O 1
ATOM 9380 N N . TYR B 1 455 ? -8.984 26.969 17.734 1 90.94 455 TYR B N 1
ATOM 9381 C CA . TYR B 1 455 ? -8.258 27.828 16.812 1 90.94 455 TYR B CA 1
ATOM 9382 C C . TYR B 1 455 ? -6.773 27.469 16.797 1 90.94 455 TYR B C 1
ATOM 9384 O O . TYR B 1 455 ? -5.93 28.328 16.531 1 90.94 455 TYR B O 1
ATOM 9392 N N . GLY B 1 456 ? -6.441 26.25 17.125 1 91.44 456 GLY B N 1
ATOM 9393 C CA . GLY B 1 456 ? -5.062 25.828 17.312 1 91.44 456 GLY B CA 1
ATOM 9394 C C . GLY B 1 456 ? -4.633 25.781 18.766 1 91.44 456 GLY B C 1
ATOM 9395 O O . GLY B 1 456 ? -5.469 25.609 19.656 1 91.44 456 GLY B O 1
ATOM 9396 N N . THR B 1 457 ? -3.314 25.953 18.984 1 92.25 457 THR B N 1
ATOM 9397 C CA . THR B 1 457 ? -2.822 25.984 20.359 1 92.25 457 THR B CA 1
ATOM 9398 C C . THR B 1 457 ? -3.352 27.203 21.094 1 92.25 457 THR B C 1
ATOM 9400 O O . THR B 1 457 ? -3.236 28.328 20.594 1 92.25 457 THR B O 1
ATOM 9403 N N . LEU B 1 458 ? -3.973 26.875 22.172 1 95 458 LEU B N 1
ATOM 9404 C CA . LEU B 1 458 ? -4.449 27.984 23 1 95 458 LEU B CA 1
ATOM 9405 C C . LEU B 1 458 ? -3.307 28.594 23.797 1 95 458 LEU B C 1
ATOM 9407 O O . LEU B 1 458 ? -2.535 27.875 24.438 1 95 458 LEU B O 1
ATOM 9411 N N . THR B 1 459 ? -3.174 29.922 23.688 1 95.75 459 THR B N 1
ATOM 9412 C CA . THR B 1 459 ? -2.131 30.656 24.391 1 95.75 459 THR B CA 1
ATOM 9413 C C . THR B 1 459 ? -2.678 31.969 24.922 1 95.75 459 THR B C 1
ATOM 9415 O O . THR B 1 459 ? -3.795 32.375 24.594 1 95.75 459 THR B O 1
ATOM 9418 N N . VAL B 1 460 ? -1.891 32.594 25.781 1 95.94 460 VAL B N 1
ATOM 9419 C CA . VAL B 1 460 ? -2.264 33.938 26.25 1 95.94 460 VAL B CA 1
ATOM 9420 C C . VAL B 1 460 ? -2.318 34.906 25.062 1 95.94 460 VAL B C 1
ATOM 9422 O O . VAL B 1 460 ? -3.205 35.75 24.984 1 95.94 460 VAL B O 1
ATOM 9425 N N . ARG B 1 461 ? -1.417 34.719 24.156 1 95.12 461 ARG B N 1
ATOM 9426 C CA . ARG B 1 461 ? -1.379 35.531 22.953 1 95.12 461 ARG B CA 1
ATOM 9427 C C . ARG B 1 461 ? -2.662 35.406 22.156 1 95.12 461 ARG B C 1
ATOM 9429 O O . ARG B 1 461 ? -3.248 36.375 21.719 1 95.12 461 ARG B O 1
ATOM 9436 N N . SER B 1 462 ? -3.07 34.188 21.969 1 94 462 SER B N 1
ATOM 9437 C CA . SER B 1 462 ? -4.273 33.969 21.172 1 94 462 SER B CA 1
ATOM 9438 C C . SER B 1 462 ? -5.508 34.562 21.859 1 94 462 SER B C 1
ATOM 9440 O O . SER B 1 462 ? -6.43 35.031 21.188 1 94 462 SER B O 1
ATOM 9442 N N . LEU B 1 463 ? -5.547 34.5 23.156 1 95.75 463 LEU B N 1
ATOM 9443 C CA . LEU B 1 463 ? -6.648 35.094 23.906 1 95.75 463 LEU B CA 1
ATOM 9444 C C . LEU B 1 463 ? -6.664 36.594 23.734 1 95.75 463 LEU B C 1
ATOM 9446 O O . LEU B 1 463 ? -7.727 37.188 23.531 1 95.75 463 LEU B O 1
ATOM 9450 N N . LEU B 1 464 ? -5.492 37.156 23.859 1 95.38 464 LEU B N 1
ATOM 9451 C CA . LEU B 1 464 ? -5.359 38.594 23.703 1 95.38 464 LEU B CA 1
ATOM 9452 C C . LEU B 1 464 ? -5.707 39.031 22.281 1 95.38 464 LEU B C 1
ATOM 9454 O O . LEU B 1 464 ? -6.398 40.031 22.078 1 95.38 464 LEU B O 1
ATOM 9458 N N . ASP B 1 465 ? -5.242 38.281 21.328 1 93.88 465 ASP B N 1
ATOM 9459 C CA . ASP B 1 465 ? -5.539 38.562 19.922 1 93.88 465 ASP B CA 1
ATOM 9460 C C . ASP B 1 465 ? -7.039 38.469 19.641 1 93.88 465 ASP B C 1
ATOM 9462 O O . ASP B 1 465 ? -7.598 39.281 18.906 1 93.88 465 ASP B O 1
ATOM 9466 N N . THR B 1 466 ? -7.664 37.438 20.156 1 95.06 466 THR B N 1
ATOM 9467 C CA . THR B 1 466 ? -9.102 37.281 20 1 95.06 466 THR B CA 1
ATOM 9468 C C . THR B 1 466 ? -9.852 38.5 20.516 1 95.06 466 THR B C 1
ATOM 9470 O O . THR B 1 466 ? -10.812 38.938 19.891 1 95.06 466 THR B O 1
ATOM 9473 N N . ARG B 1 467 ? -9.461 38.969 21.672 1 95.12 467 ARG B N 1
ATOM 9474 C CA . ARG B 1 467 ? -10.07 40.156 22.25 1 95.12 467 ARG B CA 1
ATOM 9475 C C . ARG B 1 467 ? -9.93 41.344 21.312 1 95.12 467 ARG B C 1
ATOM 9477 O O . ARG B 1 467 ? -10.898 42.062 21.062 1 95.12 467 ARG B O 1
ATOM 9484 N N . GLU B 1 468 ? -8.688 41.562 20.797 1 92.94 468 GLU B N 1
ATOM 9485 C CA . GLU B 1 468 ? -8.43 42.688 19.891 1 92.94 468 GLU B CA 1
ATOM 9486 C C . GLU B 1 468 ? -9.273 42.594 18.625 1 92.94 468 GLU B C 1
ATOM 9488 O O . GLU B 1 468 ? -9.805 43.594 18.141 1 92.94 468 GLU B O 1
ATOM 9493 N N . HIS B 1 469 ? -9.391 41.406 18.094 1 92.62 469 HIS B N 1
ATOM 9494 C CA . HIS B 1 469 ? -10.18 41.188 16.891 1 92.62 469 HIS B CA 1
ATOM 9495 C C . HIS B 1 469 ? -11.656 41.469 17.125 1 92.62 469 HIS B C 1
ATOM 9497 O O . HIS B 1 469 ? -12.328 42.062 16.266 1 92.62 469 HIS B O 1
ATOM 9503 N N . CYS B 1 470 ? -12.133 41.062 18.266 1 94.69 470 CYS B N 1
ATOM 9504 C CA . CYS B 1 470 ? -13.531 41.344 18.609 1 94.69 470 CYS B CA 1
ATOM 9505 C C . CYS B 1 470 ? -13.773 42.844 18.797 1 94.69 470 CYS B C 1
ATOM 9507 O O . CYS B 1 470 ? -14.805 43.344 18.375 1 94.69 470 CYS B O 1
ATOM 9509 N N . LEU B 1 471 ? -12.844 43.531 19.438 1 95 471 LEU B N 1
ATOM 9510 C CA . LEU B 1 471 ? -12.953 44.969 19.625 1 95 471 LEU B CA 1
ATOM 9511 C C . LEU B 1 471 ? -12.992 45.688 18.281 1 95 471 LEU B C 1
ATOM 9513 O O . LEU B 1 471 ? -13.805 46.594 18.078 1 95 471 LEU B O 1
ATOM 9517 N N . ASN B 1 472 ? -12.148 45.25 17.406 1 91.31 472 ASN B N 1
ATOM 9518 C CA . ASN B 1 472 ? -12.094 45.844 16.078 1 91.31 472 ASN B CA 1
ATOM 9519 C C . ASN B 1 472 ? -13.391 45.625 15.305 1 91.31 472 ASN B C 1
ATOM 9521 O O . ASN B 1 472 ? -13.828 46.5 14.562 1 91.31 472 ASN B O 1
ATOM 9525 N N . GLU B 1 473 ? -13.898 44.438 15.453 1 91.44 473 GLU B N 1
ATOM 9526 C CA . GLU B 1 473 ? -15.133 44.094 14.75 1 91.44 473 GLU B CA 1
ATOM 9527 C C . GLU B 1 473 ? -16.25 45.062 15.125 1 91.44 473 GLU B C 1
ATOM 9529 O O . GLU B 1 473 ? -17.109 45.375 14.297 1 91.44 473 GLU B O 1
ATOM 9534 N N . PHE B 1 474 ? -16.234 45.562 16.359 1 93.62 474 PHE B N 1
ATOM 9535 C CA . PHE B 1 474 ? -17.297 46.438 16.812 1 93.62 474 PHE B CA 1
ATOM 9536 C C . PHE B 1 474 ? -16.812 47.875 16.859 1 93.62 474 PHE B C 1
ATOM 9538 O O . PHE B 1 474 ? -17.297 48.688 17.672 1 93.62 474 PHE B O 1
ATOM 9545 N N . ASN B 1 475 ? -15.773 48.188 16.188 1 91.75 475 ASN B N 1
ATOM 9546 C CA . ASN B 1 475 ? -15.305 49.531 15.875 1 91.75 475 ASN B CA 1
ATOM 9547 C C . ASN B 1 475 ? -14.695 50.188 17.109 1 91.75 475 ASN B C 1
ATOM 9549 O O . ASN B 1 475 ? -14.961 51.375 17.375 1 91.75 475 ASN B O 1
ATOM 9553 N N . PHE B 1 476 ? -14.031 49.5 17.844 1 93.81 476 PHE B N 1
ATOM 9554 C CA . PHE B 1 476 ? -13.156 50.031 18.875 1 93.81 476 PHE B CA 1
ATOM 9555 C C . PHE B 1 476 ? -11.695 49.75 18.547 1 93.81 476 PHE B C 1
ATOM 9557 O O . PHE B 1 476 ? -11.062 48.906 19.156 1 93.81 476 PHE B O 1
ATOM 9564 N N . PRO B 1 477 ? -11.125 50.5 17.641 1 91.19 477 PRO B N 1
ATOM 9565 C CA . PRO B 1 477 ? -9.797 50.188 17.109 1 91.19 477 PRO B CA 1
ATOM 9566 C C . PRO B 1 477 ? -8.68 50.469 18.109 1 91.19 477 PRO B C 1
ATOM 9568 O O . PRO B 1 477 ? -7.625 49.812 18.062 1 91.19 477 PRO B O 1
ATOM 9571 N N . ASP B 1 478 ? -8.797 51.469 18.953 1 94.06 478 ASP B N 1
ATOM 9572 C CA . ASP B 1 478 ? -7.789 51.812 19.953 1 94.06 478 ASP B CA 1
ATOM 9573 C C . ASP B 1 478 ? -8.438 52.344 21.219 1 94.06 478 ASP B C 1
ATOM 9575 O O . ASP B 1 478 ? -8.438 53.562 21.453 1 94.06 478 ASP B O 1
ATOM 9579 N N . PRO B 1 479 ? -8.898 51.469 22.047 1 94.5 479 PRO B N 1
ATOM 9580 C CA . PRO B 1 479 ? -9.586 51.906 23.281 1 94.5 479 PRO B CA 1
ATOM 9581 C C . PRO B 1 479 ? -8.695 52.719 24.203 1 94.5 479 PRO B C 1
ATOM 9583 O O . PRO B 1 479 ? -9.195 53.438 25.062 1 94.5 479 PRO B O 1
ATOM 9586 N N . TYR B 1 480 ? -7.402 52.719 24.016 1 94.62 480 TYR B N 1
ATOM 9587 C CA . TYR B 1 480 ? -6.484 53.375 24.953 1 94.62 480 TYR B CA 1
ATOM 9588 C C . TYR B 1 480 ? -5.871 54.625 24.328 1 94.62 480 TYR B C 1
ATOM 9590 O O . TYR B 1 480 ? -4.953 55.219 24.906 1 94.62 480 TYR B O 1
ATOM 9598 N N . SER B 1 481 ? -6.328 55.031 23.25 1 92.88 481 SER B N 1
ATOM 9599 C CA . SER B 1 481 ? -5.73 56.125 22.484 1 92.88 481 SER B CA 1
ATOM 9600 C C . SER B 1 481 ? -5.613 57.406 23.344 1 92.88 481 SER B C 1
ATOM 9602 O O . SER B 1 481 ? -4.562 58.031 23.375 1 92.88 481 SER B O 1
ATOM 9604 N N . LYS B 1 482 ? -6.641 57.719 24.062 1 91.25 482 LYS B N 1
ATOM 9605 C CA . LYS B 1 482 ? -6.66 58.938 24.859 1 91.25 482 LYS B CA 1
ATOM 9606 C C . LYS B 1 482 ? -5.754 58.812 26.094 1 91.25 482 LYS B C 1
ATOM 9608 O O . LYS B 1 482 ? -5.098 59.781 26.484 1 91.25 482 LYS B O 1
ATOM 9613 N N . VAL B 1 483 ? -5.785 57.688 26.656 1 91.88 483 VAL B N 1
ATOM 9614 C CA . VAL B 1 483 ? -4.922 57.406 27.797 1 91.88 483 VAL B CA 1
ATOM 9615 C C . VAL B 1 483 ? -3.459 57.531 27.375 1 91.88 483 VAL B C 1
ATOM 9617 O O . VAL B 1 483 ? -2.652 58.125 28.094 1 91.88 483 VAL B O 1
ATOM 9620 N N . LYS B 1 484 ? -3.137 56.969 26.266 1 95.25 484 LYS B N 1
ATOM 9621 C CA . LYS B 1 484 ? -1.773 57.062 25.75 1 95.25 484 LYS B CA 1
ATOM 9622 C C . LYS B 1 484 ? -1.366 58.5 25.469 1 95.25 484 LYS B C 1
ATOM 9624 O O . LYS B 1 484 ? -0.249 58.906 25.797 1 95.25 484 LYS B O 1
ATOM 9629 N N . GLN B 1 485 ? -2.279 59.219 24.859 1 93.88 485 GLN B N 1
ATOM 9630 C CA . GLN B 1 485 ? -2.021 60.594 24.547 1 93.88 485 GLN B CA 1
ATOM 9631 C C . GLN B 1 485 ? -1.698 61.406 25.812 1 93.88 485 GLN B C 1
ATOM 9633 O O . GLN B 1 485 ? -0.732 62.156 25.828 1 93.88 485 GLN B O 1
ATOM 9638 N N . LYS B 1 486 ? -2.51 61.219 26.781 1 92.56 486 LYS B N 1
ATOM 9639 C CA . LYS B 1 486 ? -2.328 61.906 28.062 1 92.56 486 LYS B CA 1
ATOM 9640 C C . LYS B 1 486 ? -1.007 61.531 28.719 1 92.56 486 LYS B C 1
ATOM 9642 O O . LYS B 1 486 ? -0.253 62.375 29.172 1 92.56 486 LYS B O 1
ATOM 9647 N N . GLU B 1 487 ? -0.74 60.281 28.781 1 93.5 487 GLU B N 1
ATOM 9648 C CA . GLU B 1 487 ? 0.469 59.781 29.422 1 93.5 487 GLU B CA 1
ATOM 9649 C C . GLU B 1 487 ? 1.721 60.219 28.672 1 93.5 487 GLU B C 1
ATOM 9651 O O . GLU B 1 487 ? 2.756 60.469 29.281 1 93.5 487 GLU B O 1
ATOM 9656 N N . ASN B 1 488 ? 1.648 60.156 27.375 1 95.56 488 ASN B N 1
ATOM 9657 C CA . ASN B 1 488 ? 2.758 60.688 26.578 1 95.56 488 ASN B CA 1
ATOM 9658 C C . ASN B 1 488 ? 3.055 62.156 26.906 1 95.56 488 ASN B C 1
ATOM 9660 O O . ASN B 1 488 ? 4.215 62.531 27.031 1 95.56 488 ASN B O 1
ATOM 9664 N N . GLY B 1 489 ? 1.978 62.969 27 1 93.88 489 GLY B N 1
ATOM 9665 C CA . GLY B 1 489 ? 2.141 64.375 27.344 1 93.88 489 GLY B CA 1
ATOM 9666 C C . GLY B 1 489 ? 2.814 64.562 28.688 1 93.88 489 GLY B C 1
ATOM 9667 O O . GLY B 1 489 ? 3.727 65.438 28.797 1 93.88 489 GLY B O 1
ATOM 9668 N N . ILE B 1 490 ? 2.369 63.844 29.656 1 92.81 490 ILE B N 1
ATOM 9669 C CA . ILE B 1 490 ? 2.912 63.938 31 1 92.81 490 ILE B CA 1
ATOM 9670 C C . ILE B 1 490 ? 4.379 63.531 31 1 92.81 490 ILE B C 1
ATOM 9672 O O . ILE B 1 490 ? 5.223 64.188 31.594 1 92.81 490 ILE B O 1
ATOM 9676 N N . ALA B 1 491 ? 4.688 62.469 30.375 1 95.88 491 ALA B N 1
ATOM 9677 C CA . ALA B 1 491 ? 6.043 61.938 30.359 1 95.88 491 ALA B CA 1
ATOM 9678 C C . ALA B 1 491 ? 7 62.875 29.641 1 95.88 491 ALA B C 1
ATOM 9680 O O . ALA B 1 491 ? 8.148 63.031 30.062 1 95.88 491 ALA B O 1
ATOM 9681 N N . LEU B 1 492 ? 6.539 63.5 28.562 1 96 492 LEU B N 1
ATOM 9682 C CA . LEU B 1 492 ? 7.379 64.438 27.797 1 96 492 LEU B CA 1
ATOM 9683 C C . LEU B 1 492 ? 7.797 65.625 28.641 1 96 492 LEU B C 1
ATOM 9685 O O . LEU B 1 492 ? 8.93 66.062 28.531 1 96 492 LEU B O 1
ATOM 9689 N N . LYS B 1 493 ? 6.93 66.062 29.5 1 94.5 493 LYS B N 1
ATOM 9690 C CA . LYS B 1 493 ? 7.211 67.188 30.359 1 94.5 493 LYS B CA 1
ATOM 9691 C C . LYS B 1 493 ? 8.289 66.812 31.391 1 94.5 493 LYS B C 1
ATOM 9693 O O . LYS B 1 493 ? 8.961 67.75 31.891 1 94.5 493 LYS B O 1
ATOM 9698 N N . CYS B 1 494 ? 8.43 65.562 31.656 1 95.31 494 CYS B N 1
ATOM 9699 C CA . CYS B 1 494 ? 9.367 65.188 32.688 1 95.31 494 CYS B CA 1
ATOM 9700 C C . CYS B 1 494 ? 10.688 64.688 32.062 1 95.31 494 CYS B C 1
ATOM 9702 O O . CYS B 1 494 ? 11.656 64.5 32.781 1 95.31 494 CYS B O 1
ATOM 9704 N N . PHE B 1 495 ? 10.852 64.688 30.781 1 96.5 495 PHE B N 1
ATOM 9705 C CA . PHE B 1 495 ? 11.953 64 30.094 1 96.5 495 PHE B CA 1
ATOM 9706 C C . PHE B 1 495 ? 13.281 64.688 30.406 1 96.5 495 PHE B C 1
ATOM 9708 O O . PHE B 1 495 ? 14.25 64.062 30.781 1 96.5 495 PHE B O 1
ATOM 9715 N N . GLN B 1 496 ? 13.297 66 30.328 1 96.12 496 GLN B N 1
ATOM 9716 C CA . GLN B 1 496 ? 14.547 66.75 30.516 1 96.12 496 GLN B CA 1
ATOM 9717 C C . GLN B 1 496 ? 15.055 66.625 31.953 1 96.12 496 GLN B C 1
ATOM 9719 O O . GLN B 1 496 ? 16.266 66.562 32.188 1 96.12 496 GLN B O 1
ATOM 9724 N N . ARG B 1 497 ? 14.133 66.688 32.844 1 96.06 497 ARG B N 1
ATOM 9725 C CA . ARG B 1 497 ? 14.508 66.5 34.25 1 96.06 497 ARG B CA 1
ATOM 9726 C C . ARG B 1 497 ? 15.148 65.125 34.469 1 96.06 497 ARG B C 1
ATOM 9728 O O . ARG B 1 497 ? 16.156 65.062 35.188 1 96.06 497 ARG B O 1
ATOM 9735 N N . VAL B 1 498 ? 14.617 64.125 33.906 1 96.44 498 VAL B N 1
ATOM 9736 C CA . VAL B 1 498 ? 15.125 62.781 34.062 1 96.44 498 VAL B CA 1
ATOM 9737 C C . VAL B 1 498 ? 16.516 62.656 33.438 1 96.44 498 VAL B C 1
ATOM 9739 O O . VAL B 1 498 ? 17.422 62.062 34.031 1 96.44 498 VAL B O 1
ATOM 9742 N N . ILE B 1 499 ? 16.703 63.219 32.25 1 97.06 499 ILE B N 1
ATOM 9743 C CA . ILE B 1 499 ? 17.969 63.156 31.531 1 97.06 499 ILE B CA 1
ATOM 9744 C C . ILE B 1 499 ? 19.047 63.906 32.312 1 97.06 499 ILE B C 1
ATOM 9746 O O . ILE B 1 499 ? 20.172 63.438 32.438 1 97.06 499 ILE B O 1
ATOM 9750 N N . SER B 1 500 ? 18.641 65.062 32.844 1 96.81 500 SER B N 1
ATOM 9751 C CA . SER B 1 500 ? 19.578 65.812 33.656 1 96.81 500 SER B CA 1
ATOM 9752 C C . SER B 1 500 ? 20.031 65.062 34.875 1 96.81 500 SER B C 1
ATOM 9754 O O . SER B 1 500 ? 21.219 65.125 35.25 1 96.81 500 SER B O 1
ATOM 9756 N N . SER B 1 501 ? 19.094 64.5 35.5 1 96.88 501 SER B N 1
ATOM 9757 C CA . SER B 1 501 ? 19.422 63.656 36.656 1 96.88 501 SER B CA 1
ATOM 9758 C C . SER B 1 501 ? 20.359 62.531 36.312 1 96.88 501 SER B C 1
ATOM 9760 O O . SER B 1 501 ? 21.297 62.219 37.031 1 96.88 501 SER B O 1
ATOM 9762 N N . LEU B 1 502 ? 20.141 61.844 35.219 1 97.12 502 LEU B N 1
ATOM 9763 C CA . LEU B 1 502 ? 20.969 60.719 34.75 1 97.12 502 LEU B CA 1
ATOM 9764 C C . LEU B 1 502 ? 22.375 61.219 34.406 1 97.12 502 LEU B C 1
ATOM 9766 O O . LEU B 1 502 ? 23.375 60.531 34.75 1 97.12 502 LEU B O 1
ATOM 9770 N N . ASP B 1 503 ? 22.484 62.344 33.781 1 95.94 503 ASP B N 1
ATOM 9771 C CA . ASP B 1 503 ? 23.766 62.875 33.344 1 95.94 503 ASP B CA 1
ATOM 9772 C C . ASP B 1 503 ? 24.641 63.281 34.531 1 95.94 503 ASP B C 1
ATOM 9774 O O . ASP B 1 503 ? 25.875 63.375 34.406 1 95.94 503 ASP B O 1
ATOM 9778 N N . SER B 1 504 ? 24.031 63.5 35.656 1 97.31 504 SER B N 1
ATOM 9779 C CA . SER B 1 504 ? 24.766 63.938 36.844 1 97.31 504 SER B CA 1
ATOM 9780 C C . SER B 1 504 ? 25.391 62.781 37.594 1 97.31 504 SER B C 1
ATOM 9782 O O . SER B 1 504 ? 26.234 62.969 38.469 1 97.31 504 SER B O 1
ATOM 9784 N N . LEU B 1 505 ? 25.094 61.625 37.25 1 97.69 505 LEU B N 1
ATOM 9785 C CA . LEU B 1 505 ? 25.547 60.438 37.938 1 97.69 505 LEU B CA 1
ATOM 9786 C C . LEU B 1 505 ? 26.875 59.938 37.344 1 97.69 505 LEU B C 1
ATOM 9788 O O . LEU B 1 505 ? 27.188 60.219 36.188 1 97.69 505 LEU B O 1
ATOM 9792 N N . GLY B 1 506 ? 27.594 59.188 38.25 1 96.5 506 GLY B N 1
ATOM 9793 C CA . GLY B 1 506 ? 28.719 58.438 37.719 1 96.5 506 GLY B CA 1
ATOM 9794 C C . GLY B 1 506 ? 28.297 57.312 36.812 1 96.5 506 GLY B C 1
ATOM 9795 O O . GLY B 1 506 ? 27.125 56.906 36.781 1 96.5 506 GLY B O 1
ATOM 9796 N N . TRP B 1 507 ? 29.219 56.75 36.125 1 96.44 507 TRP B N 1
ATOM 9797 C CA . TRP B 1 507 ? 28.875 55.812 35.031 1 96.44 507 TRP B CA 1
ATOM 9798 C C . TRP B 1 507 ? 28.141 54.594 35.594 1 96.44 507 TRP B C 1
ATOM 9800 O O . TRP B 1 507 ? 27.094 54.219 35.062 1 96.44 507 TRP B O 1
ATOM 9810 N N . GLU B 1 508 ? 28.641 54 36.625 1 97 508 GLU B N 1
ATOM 9811 C CA . GLU B 1 508 ? 28.047 52.781 37.156 1 97 508 GLU B CA 1
ATOM 9812 C C . GLU B 1 508 ? 26.656 53.094 37.75 1 97 508 GLU B C 1
ATOM 9814 O O . GLU B 1 508 ? 25.734 52.281 37.562 1 97 508 GLU B O 1
ATOM 9819 N N . GLU B 1 509 ? 26.531 54.156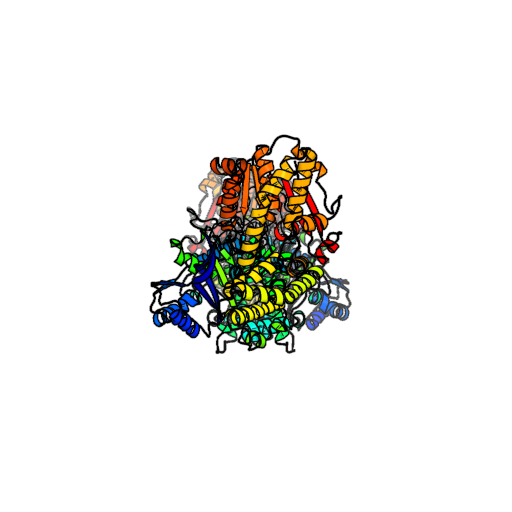 38.406 1 96.94 509 GLU B N 1
ATOM 9820 C CA . GLU B 1 509 ? 25.25 54.562 38.969 1 96.94 509 GLU B CA 1
ATOM 9821 C C . GLU B 1 509 ? 24.25 54.906 37.844 1 96.94 509 GLU B C 1
ATOM 9823 O O . GLU B 1 509 ? 23.047 54.656 38 1 96.94 509 GLU B O 1
ATOM 9828 N N . ARG B 1 510 ? 24.734 55.469 36.875 1 97.75 510 ARG B N 1
ATOM 9829 C CA . ARG B 1 510 ? 23.891 55.844 35.719 1 97.75 510 ARG B CA 1
ATOM 9830 C C . ARG B 1 510 ? 23.344 54.594 35.031 1 97.75 510 ARG B C 1
ATOM 9832 O O . ARG B 1 510 ? 22.156 54.531 34.688 1 97.75 510 ARG B O 1
ATOM 9839 N N . GLN B 1 511 ? 24.281 53.594 34.906 1 98 511 GLN B N 1
ATOM 9840 C CA . GLN B 1 511 ? 23.828 52.344 34.281 1 98 511 GLN B CA 1
ATOM 9841 C C . GLN B 1 511 ? 22.703 51.719 35.062 1 98 511 GLN B C 1
ATOM 9843 O O . GLN B 1 511 ? 21.719 51.219 34.5 1 98 511 GLN B O 1
ATOM 9848 N N . PHE B 1 512 ? 22.859 51.688 36.344 1 97.81 512 PHE B N 1
ATOM 9849 C CA . PHE B 1 512 ? 21.828 51.094 37.188 1 97.81 512 PHE B CA 1
ATOM 9850 C C . PHE B 1 512 ? 20.547 51.906 37.156 1 97.81 512 PHE B C 1
ATOM 9852 O O . PHE B 1 512 ? 19.453 51.344 37.125 1 97.81 512 PHE B O 1
ATOM 9859 N N . ALA B 1 513 ? 20.656 53.219 37.188 1 97.38 513 ALA B N 1
ATOM 9860 C CA . ALA B 1 513 ? 19.484 54.125 37.125 1 97.38 513 ALA B CA 1
ATOM 9861 C C . ALA B 1 513 ? 18.734 53.938 35.812 1 97.38 513 ALA B C 1
ATOM 9863 O O . ALA B 1 513 ? 17.5 54.031 35.781 1 97.38 513 ALA B O 1
ATOM 9864 N N . LEU B 1 514 ? 19.469 53.719 34.75 1 98 514 LEU B N 1
ATOM 9865 C CA . LEU B 1 514 ? 18.859 53.469 33.438 1 98 514 LEU B CA 1
ATOM 9866 C C . LEU B 1 514 ? 18.031 52.219 33.438 1 98 514 LEU B C 1
ATOM 9868 O O . LEU B 1 514 ? 16.891 52.219 32.969 1 98 514 LEU B O 1
ATOM 9872 N N . VAL B 1 515 ? 18.578 51.125 34 1 98 515 VAL B N 1
ATOM 9873 C CA . VAL B 1 515 ? 17.891 49.844 34.031 1 98 515 VAL B CA 1
ATOM 9874 C C . VAL B 1 515 ? 16.672 49.938 34.969 1 98 515 VAL B C 1
ATOM 9876 O O . VAL B 1 515 ? 15.594 49.438 34.625 1 98 515 VAL B O 1
ATOM 9879 N N . LYS B 1 516 ? 16.828 50.594 36.062 1 97.06 516 LYS B N 1
ATOM 9880 C CA . LYS B 1 516 ? 15.727 50.781 37 1 97.06 516 LYS B CA 1
ATOM 9881 C C . LYS B 1 516 ? 14.617 51.625 36.344 1 97.06 516 LYS B C 1
ATOM 9883 O O . LYS B 1 516 ? 13.438 51.375 36.625 1 97.06 516 LYS B O 1
ATOM 9888 N N . GLY B 1 517 ? 15.023 52.656 35.656 1 97.19 517 GLY B N 1
ATOM 9889 C CA . GLY B 1 517 ? 14.055 53.5 34.938 1 97.19 517 GLY B CA 1
ATOM 9890 C C . GLY B 1 517 ? 13.281 52.719 33.906 1 97.19 517 GLY B C 1
ATOM 9891 O O . GLY B 1 517 ? 12.078 52.906 33.719 1 97.19 517 GLY B O 1
ATOM 9892 N N . LEU B 1 518 ? 14.047 51.906 33.156 1 97.62 518 LEU B N 1
ATOM 9893 C CA . LEU B 1 518 ? 13.422 51.062 32.156 1 97.62 518 LEU B CA 1
ATOM 9894 C C . LEU B 1 518 ? 12.383 50.125 32.781 1 97.62 518 LEU B C 1
ATOM 9896 O O . LEU B 1 518 ? 11.266 50 32.25 1 97.62 518 LEU B O 1
ATOM 9900 N N . LEU B 1 519 ? 12.664 49.531 33.906 1 97.88 519 LEU B N 1
ATOM 9901 C CA . LEU B 1 519 ? 11.766 48.594 34.594 1 97.88 519 LEU B CA 1
ATOM 9902 C C . LEU B 1 519 ? 10.602 49.375 35.219 1 97.88 519 LEU B C 1
ATOM 9904 O O . LEU B 1 519 ? 9.461 48.906 35.156 1 97.88 519 LEU B O 1
ATOM 9908 N N . ALA B 1 520 ? 10.891 50.5 35.781 1 96.38 520 ALA B N 1
ATOM 9909 C CA . ALA B 1 520 ? 9.852 51.312 36.406 1 96.38 520 ALA B CA 1
ATOM 9910 C C . ALA B 1 520 ? 8.859 51.812 35.344 1 96.38 520 ALA B C 1
ATOM 9912 O O . ALA B 1 520 ? 7.652 51.875 35.594 1 96.38 520 ALA B O 1
ATOM 9913 N N . GLY B 1 521 ? 9.398 52.188 34.219 1 96.19 521 GLY B N 1
ATOM 9914 C CA . GLY B 1 521 ? 8.516 52.562 33.125 1 96.19 521 GLY B CA 1
ATOM 9915 C C . GLY B 1 521 ? 7.578 51.438 32.719 1 96.19 521 GLY B C 1
ATOM 9916 O O . GLY B 1 521 ? 6.398 51.688 32.438 1 96.19 521 GLY B O 1
ATOM 9917 N N . ASN B 1 522 ? 8.055 50.219 32.719 1 94.88 522 ASN B N 1
ATOM 9918 C CA . ASN B 1 522 ? 7.301 49.062 32.25 1 94.88 522 ASN B CA 1
ATOM 9919 C C . ASN B 1 522 ? 6.188 48.719 33.25 1 94.88 522 ASN B C 1
ATOM 9921 O O . ASN B 1 522 ? 5.273 47.969 32.906 1 94.88 522 ASN B O 1
ATOM 9925 N N . VAL B 1 523 ? 6.238 49.25 34.438 1 93.38 523 VAL B N 1
ATOM 9926 C CA . VAL B 1 523 ? 5.176 49.031 35.406 1 93.38 523 VAL B CA 1
ATOM 9927 C C . VAL B 1 523 ? 3.873 49.625 34.906 1 93.38 523 VAL B C 1
ATOM 9929 O O . VAL B 1 523 ? 2.787 49.125 35.188 1 93.38 523 VAL B O 1
ATOM 9932 N N . PHE B 1 524 ? 3.975 50.719 34.125 1 89.62 524 PHE B N 1
ATOM 9933 C CA . PHE B 1 524 ? 2.801 51.406 33.625 1 89.62 524 PHE B CA 1
ATOM 9934 C C . PHE B 1 524 ? 2.168 50.625 32.469 1 89.62 524 PHE B C 1
ATOM 9936 O O . PHE B 1 524 ? 2.484 50.875 31.297 1 89.62 524 PHE B O 1
ATOM 9943 N N . ASP B 1 525 ? 1.322 49.719 32.812 1 89.12 525 ASP B N 1
ATOM 9944 C CA . ASP B 1 525 ? 0.679 48.781 31.906 1 89.12 525 ASP B CA 1
ATOM 9945 C C . ASP B 1 525 ? -0.812 48.656 32.219 1 89.12 525 ASP B C 1
ATOM 9947 O O . ASP B 1 525 ? -1.196 48.062 33.219 1 89.12 525 ASP B O 1
ATOM 9951 N N . TRP B 1 526 ? -1.563 49.094 31.391 1 82.12 526 TRP B N 1
ATOM 9952 C CA . TRP B 1 526 ? -3.008 49.094 31.594 1 82.12 526 TRP B CA 1
ATOM 9953 C C . TRP B 1 526 ? -3.592 47.719 31.312 1 82.12 526 TRP B C 1
ATOM 9955 O O . TRP B 1 526 ? -4.734 47.406 31.672 1 82.12 526 TRP B O 1
ATOM 9965 N N . GLY B 1 527 ? -2.764 46.875 30.688 1 81 527 GLY B N 1
ATOM 9966 C CA . GLY B 1 527 ? -3.213 45.531 30.406 1 81 527 GLY B CA 1
ATOM 9967 C C . GLY B 1 527 ? -3.191 44.625 31.625 1 81 527 GLY B C 1
ATOM 9968 O O . GLY B 1 527 ? -3.809 43.562 31.625 1 81 527 GLY B O 1
ATOM 9969 N N . ALA B 1 528 ? -2.553 45.062 32.594 1 82.62 528 ALA B N 1
ATOM 9970 C CA . ALA B 1 528 ? -2.48 44.312 33.812 1 82.62 528 ALA B CA 1
ATOM 9971 C C . ALA B 1 528 ? -3.471 44.844 34.844 1 82.62 528 ALA B C 1
ATOM 9973 O O . ALA B 1 528 ? -3.418 46.031 35.219 1 82.62 528 ALA B O 1
ATOM 9974 N N . LYS B 1 529 ? -4.273 43.969 35.375 1 79.44 529 LYS B N 1
ATOM 9975 C CA . LYS B 1 529 ? -5.344 44.375 36.281 1 79.44 529 LYS B CA 1
ATOM 9976 C C . LYS B 1 529 ? -4.785 45.062 37.5 1 79.44 529 LYS B C 1
ATOM 9978 O O . LYS B 1 529 ? -5.281 46.125 37.938 1 79.44 529 LYS B O 1
ATOM 9983 N N . ALA B 1 530 ? -3.779 44.5 38 1 78.38 530 ALA B N 1
ATOM 9984 C CA . ALA B 1 530 ? -3.203 45.031 39.25 1 78.38 530 ALA B CA 1
ATOM 9985 C C . ALA B 1 530 ? -2.721 46.469 39.031 1 78.38 530 ALA B C 1
ATOM 9987 O O . ALA B 1 530 ? -2.812 47.281 39.969 1 78.38 530 ALA B O 1
ATOM 9988 N N . VAL B 1 531 ? -2.256 46.719 37.969 1 80.38 531 VAL B N 1
ATOM 9989 C CA . VAL B 1 531 ? -1.678 48.031 37.688 1 80.38 531 VAL B CA 1
ATOM 9990 C C . VAL B 1 531 ? -2.783 49 37.312 1 80.38 531 VAL B C 1
ATOM 9992 O O . VAL B 1 531 ? -2.777 50.156 37.75 1 80.38 531 VAL B O 1
ATOM 9995 N N . SER B 1 532 ? -3.623 48.562 36.5 1 83.44 532 SER B N 1
ATOM 9996 C CA . SER B 1 532 ? -4.727 49.438 36.125 1 83.44 532 SER B CA 1
ATOM 9997 C C . SER B 1 532 ? -5.508 49.906 37.344 1 83.44 532 SER B C 1
ATOM 9999 O O . SER B 1 532 ? -5.961 51.031 37.406 1 83.44 532 SER B O 1
ATOM 10001 N N . ASP B 1 533 ? -5.633 49.062 38.312 1 81.62 533 ASP B N 1
ATOM 10002 C CA . ASP B 1 533 ? -6.309 49.438 39.562 1 81.62 533 ASP B CA 1
ATOM 10003 C C . ASP B 1 533 ? -5.562 50.531 40.281 1 81.62 533 ASP B C 1
ATOM 10005 O O . ASP B 1 533 ? -6.18 51.469 40.812 1 81.62 533 ASP B O 1
ATOM 10009 N N . VAL B 1 534 ? -4.305 50.406 40.25 1 82.06 534 VAL B N 1
ATOM 10010 C CA . VAL B 1 534 ? -3.467 51.406 40.938 1 82.06 534 VAL B CA 1
ATOM 10011 C C . VAL B 1 534 ? -3.543 52.719 40.188 1 82.06 534 VAL B C 1
ATOM 10013 O O . VAL B 1 534 ? -3.701 53.781 40.781 1 82.06 534 VAL B O 1
ATOM 10016 N N . LEU B 1 535 ? -3.49 52.656 38.938 1 81.5 535 LEU B N 1
ATOM 10017 C CA . LEU B 1 535 ? -3.479 53.844 38.094 1 81.5 535 LEU B CA 1
ATOM 10018 C C . LEU B 1 535 ? -4.824 54.562 38.156 1 81.5 535 LEU B C 1
ATOM 10020 O O . LEU B 1 535 ? -4.883 55.812 38.062 1 81.5 535 LEU B O 1
ATOM 10024 N N . GLU B 1 536 ? -5.805 53.812 38.344 1 78.56 536 GLU B N 1
ATOM 10025 C CA . GLU B 1 536 ? -7.141 54.375 38.438 1 78.56 536 GLU B CA 1
ATOM 10026 C C . GLU B 1 536 ? -7.379 54.969 39.844 1 78.56 536 GLU B C 1
ATOM 10028 O O . GLU B 1 536 ? -8.023 56 39.969 1 78.56 536 GLU B O 1
ATOM 10033 N N . SER B 1 537 ? -6.809 54.312 40.844 1 82.25 537 SER B N 1
ATOM 10034 C CA . SER B 1 537 ? -7.113 54.688 42.219 1 82.25 537 SER B CA 1
ATOM 10035 C C . SER B 1 537 ? -6.129 55.719 42.75 1 82.25 537 SER B C 1
ATOM 10037 O O . SER B 1 537 ? -6.449 56.469 43.656 1 82.25 537 SER B O 1
ATOM 10039 N N . GLU B 1 538 ? -4.941 55.75 42.281 1 82.81 538 GLU B N 1
ATOM 10040 C CA . GLU B 1 538 ? -3.912 56.656 42.75 1 82.81 538 GLU B CA 1
ATOM 10041 C C . GLU B 1 538 ? -3.5 57.656 41.688 1 82.81 538 GLU B C 1
ATOM 10043 O O . GLU B 1 538 ? -2.494 57.438 41 1 82.81 538 GLU B O 1
ATOM 10048 N N . PRO B 1 539 ? -4.059 58.75 41.781 1 75.06 539 PRO B N 1
ATOM 10049 C CA . PRO B 1 539 ? -3.803 59.719 40.719 1 75.06 539 PRO B CA 1
ATOM 10050 C C . PRO B 1 539 ? -2.363 60.219 40.719 1 75.06 539 PRO B C 1
ATOM 10052 O O . PRO B 1 539 ? -1.879 60.688 39.688 1 75.06 539 PRO B O 1
ATOM 10055 N N . HIS B 1 540 ? -1.708 60.031 41.812 1 78.25 540 HIS B N 1
ATOM 10056 C CA . HIS B 1 540 ? -0.361 60.594 41.906 1 78.25 540 HIS B CA 1
ATOM 10057 C C . HIS B 1 540 ? 0.692 59.5 41.688 1 78.25 540 HIS B C 1
ATOM 10059 O O . HIS B 1 540 ? 1.886 59.75 41.906 1 78.25 540 HIS B O 1
ATOM 10065 N N . PHE B 1 541 ? 0.218 58.438 41.281 1 82.75 541 PHE B N 1
ATOM 10066 C CA . PHE B 1 541 ? 1.196 57.375 41 1 82.75 541 PHE B CA 1
ATOM 10067 C C . PHE B 1 541 ? 2.078 57.781 39.844 1 82.75 541 PHE B C 1
ATOM 10069 O O . PHE B 1 541 ? 1.611 57.812 38.688 1 82.75 541 PHE B O 1
ATOM 10076 N N . GLY B 1 542 ? 3.338 58.031 40.188 1 86.62 542 GLY B N 1
ATOM 10077 C CA . GLY B 1 542 ? 4.238 58.5 39.156 1 86.62 542 GLY B CA 1
ATOM 10078 C C . GLY B 1 542 ? 5.477 57.656 39 1 86.62 542 GLY B C 1
ATOM 10079 O O . GLY B 1 542 ? 5.531 56.531 39.5 1 86.62 542 GLY B O 1
ATOM 10080 N N . PHE B 1 543 ? 6.336 58.156 38.312 1 88.38 543 PHE B N 1
ATOM 10081 C CA . PHE B 1 543 ? 7.559 57.469 37.938 1 88.38 543 PHE B CA 1
ATOM 10082 C C . PHE B 1 543 ? 8.375 57.062 39.156 1 88.38 543 PHE B C 1
ATOM 10084 O O . PHE B 1 543 ? 8.93 55.969 39.219 1 88.38 543 PHE B O 1
ATOM 10091 N N . GLU B 1 544 ? 8.406 57.906 40.156 1 90.25 544 GLU B N 1
ATOM 10092 C CA . GLU B 1 544 ? 9.172 57.625 41.375 1 90.25 544 GLU B CA 1
ATOM 10093 C C . GLU B 1 544 ? 8.5 56.562 42.219 1 90.25 544 GLU B C 1
ATOM 10095 O O . GLU B 1 544 ? 9.172 55.719 42.812 1 90.25 544 GLU B O 1
ATOM 10100 N N . GLU B 1 545 ? 7.211 56.625 42.219 1 90.94 545 GLU B N 1
ATOM 10101 C CA . GLU B 1 545 ? 6.473 55.594 42.938 1 90.94 545 GLU B CA 1
ATOM 10102 C C . GLU B 1 545 ? 6.676 54.219 42.312 1 90.94 545 GLU B C 1
ATOM 10104 O O . GLU B 1 545 ? 6.777 53.219 43 1 90.94 545 GLU B O 1
ATOM 10109 N N . ALA B 1 546 ? 6.703 54.219 41 1 92.25 546 ALA B N 1
ATOM 10110 C CA . ALA B 1 546 ? 6.934 53 40.25 1 92.25 546 ALA B CA 1
ATOM 10111 C C . ALA B 1 546 ? 8.305 52.406 40.594 1 92.25 546 ALA B C 1
ATOM 10113 O O . ALA B 1 546 ? 8.461 51.188 40.719 1 92.25 546 ALA B O 1
ATOM 10114 N N . LYS B 1 547 ? 9.312 53.219 40.719 1 93.44 547 LYS B N 1
ATOM 10115 C CA . LYS B 1 547 ? 10.656 52.781 41.062 1 93.44 547 LYS B CA 1
ATOM 10116 C C . LYS B 1 547 ? 10.688 52.125 42.438 1 93.44 547 LYS B C 1
ATOM 10118 O O . LYS B 1 547 ? 11.391 51.125 42.656 1 93.44 547 LYS B O 1
ATOM 10123 N N . ARG B 1 548 ? 9.859 52.656 43.25 1 90.94 548 ARG B N 1
ATOM 10124 C CA . ARG B 1 548 ? 9.836 52.156 44.625 1 90.94 548 ARG B CA 1
ATOM 10125 C C . ARG B 1 548 ? 9.109 50.812 44.719 1 90.94 548 ARG B C 1
ATOM 10127 O O . ARG B 1 548 ? 9.383 50 45.625 1 90.94 548 ARG B O 1
ATOM 10134 N N . LYS B 1 549 ? 8.312 50.562 43.844 1 90.62 549 LYS B N 1
ATOM 10135 C CA . LYS B 1 549 ? 7.512 49.344 43.844 1 90.62 549 LYS B CA 1
ATOM 10136 C C . LYS B 1 549 ? 8.305 48.156 43.312 1 90.62 549 LYS B C 1
ATOM 10138 O O . LYS B 1 549 ? 7.957 47 43.562 1 90.62 549 LYS B O 1
ATOM 10143 N N . LEU B 1 550 ? 9.375 48.469 42.625 1 93.88 550 LEU B N 1
ATOM 10144 C CA . LEU B 1 550 ? 10.18 47.406 42 1 93.88 550 LEU B CA 1
ATOM 10145 C C . LEU B 1 550 ? 10.812 46.531 43.062 1 93.88 550 LEU B C 1
ATOM 10147 O O . LEU B 1 550 ? 11.203 47 44.125 1 93.88 550 LEU B O 1
ATOM 10151 N N . GLN B 1 551 ? 10.961 45.375 42.75 1 95.19 551 GLN B N 1
ATOM 10152 C CA . GLN B 1 551 ? 11.711 44.438 43.594 1 95.19 551 GLN B CA 1
ATOM 10153 C C . GLN B 1 551 ? 13.141 44.906 43.812 1 95.19 551 GLN B C 1
ATOM 10155 O O . GLN B 1 551 ? 13.781 45.406 42.875 1 95.19 551 GLN B O 1
ATOM 10160 N N . GLU B 1 552 ? 13.625 44.656 45 1 95.12 552 GLU B N 1
ATOM 10161 C CA . GLU B 1 552 ? 15.039 44.906 45.25 1 95.12 552 GLU B CA 1
ATOM 10162 C C . GLU B 1 552 ? 15.906 43.781 44.75 1 95.12 552 GLU B C 1
ATOM 10164 O O . GLU B 1 552 ? 15.461 42.625 44.688 1 95.12 552 GLU B O 1
ATOM 10169 N N . ARG B 1 553 ? 17.109 44.094 44.438 1 96.12 553 ARG B N 1
ATOM 10170 C CA . ARG B 1 553 ? 18.016 43.062 43.969 1 96.12 553 ARG B CA 1
ATOM 10171 C C . ARG B 1 553 ? 18.406 42.125 45.125 1 96.12 553 ARG B C 1
ATOM 10173 O O . ARG B 1 553 ? 18.484 42.562 46.281 1 96.12 553 ARG B O 1
ATOM 10180 N N . PRO B 1 554 ? 18.688 40.938 44.844 1 96.75 554 PRO B N 1
ATOM 10181 C CA . PRO B 1 554 ? 18.672 40.344 43.531 1 96.75 554 PRO B CA 1
ATOM 10182 C C . PRO B 1 554 ? 17.25 40.156 43 1 96.75 554 PRO B C 1
ATOM 10184 O O . PRO B 1 554 ? 16.344 39.812 43.781 1 96.75 554 PRO B O 1
ATOM 10187 N N . TRP B 1 555 ? 17.094 40.375 41.844 1 98.06 555 TRP B N 1
ATOM 10188 C CA . TRP B 1 555 ? 15.805 40.219 41.188 1 98.06 555 TRP B CA 1
ATOM 10189 C C . TRP B 1 555 ? 15.492 38.719 41 1 98.06 555 TRP B C 1
ATOM 10191 O O . TRP B 1 555 ? 16.344 37.875 41.25 1 98.06 555 TRP B O 1
ATOM 10201 N N . LEU B 1 556 ? 14.203 38.375 40.594 1 97.5 556 LEU B N 1
ATOM 10202 C CA . LEU B 1 556 ? 13.812 37 40.375 1 97.5 556 LEU B CA 1
ATOM 10203 C C . LEU B 1 556 ? 14.727 36.344 39.344 1 97.5 556 LEU B C 1
ATOM 10205 O O . LEU B 1 556 ? 15.164 35.219 39.531 1 97.5 556 LEU B O 1
ATOM 10209 N N . VAL B 1 557 ? 14.938 36.969 38.219 1 98 557 VAL B N 1
ATOM 10210 C CA . VAL B 1 557 ? 16.016 36.688 37.281 1 98 557 VAL B CA 1
ATOM 10211 C C . VAL B 1 557 ? 16.922 37.906 37.156 1 98 557 VAL B C 1
ATOM 10213 O O . VAL B 1 557 ? 16.484 38.938 36.656 1 98 557 VAL B O 1
ATOM 10216 N N . ASP B 1 558 ? 18.172 37.75 37.5 1 98.19 558 ASP B N 1
ATOM 10217 C CA . ASP B 1 558 ? 19.047 38.938 37.656 1 98.19 558 ASP B CA 1
ATOM 10218 C C . ASP B 1 558 ? 20.375 38.719 36.969 1 98.19 558 ASP B C 1
ATOM 10220 O O . ASP B 1 558 ? 21.312 38.188 37.562 1 98.19 558 ASP B O 1
ATOM 10224 N N . SER B 1 559 ? 20.438 39.156 35.812 1 97.81 559 SER B N 1
ATOM 10225 C CA . SER B 1 559 ? 21.688 39.125 35.062 1 97.81 559 SER B CA 1
ATOM 10226 C C . SER B 1 559 ? 22.359 40.469 35 1 97.81 559 SER B C 1
ATOM 10228 O O . SER B 1 559 ? 23.156 40.75 34.094 1 97.81 559 SER B O 1
ATOM 10230 N N . TYR B 1 560 ? 22.047 41.344 35.875 1 98.12 560 TYR B N 1
ATOM 10231 C CA . TYR B 1 560 ? 22.484 42.75 35.75 1 98.12 560 TYR B CA 1
ATOM 10232 C C . TYR B 1 560 ? 24 42.844 35.844 1 98.12 560 TYR B C 1
ATOM 10234 O O . TYR B 1 560 ? 24.625 43.625 35.094 1 98.12 560 TYR B O 1
ATOM 10242 N N . ASP B 1 561 ? 24.609 42.094 36.781 1 97.88 561 ASP B N 1
ATOM 10243 C CA . ASP B 1 561 ? 26.047 42.188 36.938 1 97.88 561 ASP B CA 1
ATOM 10244 C C . ASP B 1 561 ? 26.797 41.781 35.688 1 97.88 561 ASP B C 1
ATOM 10246 O O . ASP B 1 561 ? 27.781 42.406 35.312 1 97.88 561 ASP B O 1
ATOM 10250 N N . VAL B 1 562 ? 26.328 40.719 35.094 1 97.69 562 VAL B N 1
ATOM 10251 C CA . VAL B 1 562 ? 26.938 40.25 33.844 1 97.69 562 VAL B CA 1
ATOM 10252 C C . VAL B 1 562 ? 26.719 41.281 32.75 1 97.69 562 VAL B C 1
ATOM 10254 O O . VAL B 1 562 ? 27.625 41.531 31.938 1 97.69 562 VAL B O 1
ATOM 10257 N N . TRP B 1 563 ? 25.547 41.812 32.719 1 97.88 563 TRP B N 1
ATOM 10258 C CA . TRP B 1 563 ? 25.219 42.844 31.734 1 97.88 563 TRP B CA 1
ATOM 10259 C C . TRP B 1 563 ? 26.109 44.062 31.922 1 97.88 563 TRP B C 1
ATOM 10261 O O . TRP B 1 563 ? 26.641 44.625 30.953 1 97.88 563 TRP B O 1
ATOM 10271 N N . LEU B 1 564 ? 26.266 44.5 33.188 1 97.81 564 LEU B N 1
ATOM 10272 C CA . LEU B 1 564 ? 27.094 45.656 33.5 1 97.81 564 LEU B CA 1
ATOM 10273 C C . LEU B 1 564 ? 28.531 45.438 33.031 1 97.81 564 LEU B C 1
ATOM 10275 O O . LEU B 1 564 ? 29.156 46.344 32.5 1 97.81 564 LEU B O 1
ATOM 10279 N N . GLU B 1 565 ? 29.031 44.281 33.312 1 97.62 565 GLU B N 1
ATOM 10280 C CA . GLU B 1 565 ? 30.375 43.938 32.875 1 97.62 565 GLU B CA 1
ATOM 10281 C C . GLU B 1 565 ? 30.484 44 31.359 1 97.62 565 GLU B C 1
ATOM 10283 O O . GLU B 1 565 ? 31.5 44.438 30.812 1 97.62 565 GLU B O 1
ATOM 10288 N N . ARG B 1 566 ? 29.5 43.469 30.656 1 97.5 566 ARG B N 1
ATOM 10289 C CA . ARG B 1 566 ? 29.5 43.5 29.188 1 97.5 566 ARG B CA 1
ATOM 10290 C C . ARG B 1 566 ? 29.5 44.938 28.672 1 97.5 566 ARG B C 1
ATOM 10292 O O . ARG B 1 566 ? 30.094 45.219 27.625 1 97.5 566 ARG B O 1
ATOM 10299 N N . MET B 1 567 ? 28.766 45.844 29.359 1 96.69 567 MET B N 1
ATOM 10300 C CA . MET B 1 567 ? 28.609 47.219 28.906 1 96.69 567 MET B CA 1
ATOM 10301 C C . MET B 1 567 ? 29.906 48 29.078 1 96.69 567 MET B C 1
ATOM 10303 O O . MET B 1 567 ? 30.094 49.062 28.453 1 96.69 567 MET B O 1
ATOM 10307 N N . LYS B 1 568 ? 30.781 47.469 29.875 1 96.56 568 LYS B N 1
ATOM 10308 C CA . LYS B 1 568 ? 32.094 48.062 30 1 96.56 568 LYS B CA 1
ATOM 10309 C C . LYS B 1 568 ? 32.969 47.781 28.766 1 96.56 568 LYS B C 1
ATOM 10311 O O . LYS B 1 568 ? 33.938 48.5 28.484 1 96.56 568 LYS B O 1
ATOM 10316 N N . GLY B 1 569 ? 32.594 46.719 28.078 1 95.94 569 GLY B N 1
ATOM 10317 C CA . GLY B 1 569 ? 33.344 46.312 26.891 1 95.94 569 GLY B CA 1
ATOM 10318 C C . GLY B 1 569 ? 33 47.125 25.656 1 95.94 569 GLY B C 1
ATOM 10319 O O . GLY B 1 569 ? 32.438 48.219 25.766 1 95.94 569 GLY B O 1
ATOM 10320 N N . PRO B 1 570 ? 33.375 46.719 24.438 1 97.12 570 PRO B N 1
ATOM 10321 C CA . PRO B 1 570 ? 33.094 47.469 23.203 1 97.12 570 PRO B CA 1
ATOM 10322 C C . PRO B 1 570 ? 31.609 47.625 22.906 1 97.12 570 PRO B C 1
ATOM 10324 O O . PRO B 1 570 ? 30.812 46.719 23.234 1 97.12 570 PRO B O 1
ATOM 10327 N N . PRO B 1 571 ? 31.234 48.719 22.328 1 97.88 571 PRO B N 1
ATOM 10328 C CA . PRO B 1 571 ? 29.828 48.906 22 1 97.88 571 PRO B CA 1
ATOM 10329 C C . PRO B 1 571 ? 29.297 47.875 21.016 1 97.88 571 PRO B C 1
ATOM 10331 O O . PRO B 1 571 ? 30.078 47.312 20.219 1 97.88 571 PRO B O 1
ATOM 10334 N N . HIS B 1 572 ? 28.156 47.562 21.094 1 98.19 572 HIS B N 1
ATOM 10335 C CA . HIS B 1 572 ? 27.484 46.781 20.062 1 98.19 572 HIS B CA 1
ATOM 10336 C C . HIS B 1 572 ? 27.422 47.562 18.75 1 98.19 572 HIS B C 1
ATOM 10338 O O . HIS B 1 572 ? 27.5 48.781 18.75 1 98.19 572 HIS B O 1
ATOM 10344 N N . LYS B 1 573 ? 27.328 46.875 17.672 1 98.25 573 LYS B N 1
ATOM 10345 C CA . LYS B 1 573 ? 27.172 47.531 16.391 1 98.25 573 LYS B CA 1
ATOM 10346 C C . LYS B 1 573 ? 25.781 48.156 16.266 1 98.25 573 LYS B C 1
ATOM 10348 O O . LYS B 1 573 ? 25.656 49.344 15.953 1 98.25 573 LYS B O 1
ATOM 10353 N N . CYS B 1 574 ? 24.766 47.375 16.5 1 98.75 574 CYS B N 1
ATOM 10354 C CA . CYS B 1 574 ? 23.375 47.844 16.391 1 98.75 574 CYS B CA 1
ATOM 10355 C C . CYS B 1 574 ? 22.484 47.094 17.359 1 98.75 574 CYS B C 1
ATOM 10357 O O . CYS B 1 574 ? 22.578 45.844 17.484 1 98.75 574 CYS B O 1
ATOM 10359 N N . ALA B 1 575 ? 21.625 47.812 18.094 1 98.81 575 ALA B N 1
ATOM 10360 C CA . ALA B 1 575 ? 20.656 47.219 19 1 98.81 575 ALA B CA 1
ATOM 10361 C C . ALA B 1 575 ? 19.234 47.344 18.453 1 9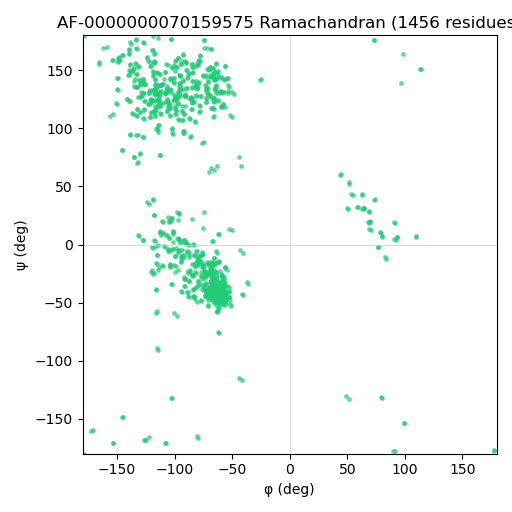8.81 575 ALA B C 1
ATOM 10363 O O . ALA B 1 575 ? 18.859 48.375 17.906 1 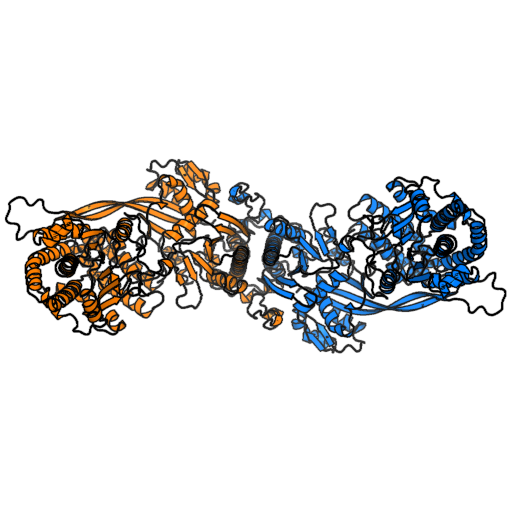98.81 575 ALA B O 1
ATOM 10364 N N . LEU B 1 576 ? 18.547 46.219 18.453 1 98.88 576 LEU B N 1
ATOM 10365 C CA . LEU B 1 576 ? 17.125 46.219 18.156 1 98.88 576 LEU B CA 1
ATOM 10366 C C . LEU B 1 576 ? 16.297 46.156 19.438 1 98.88 576 LEU B C 1
ATOM 10368 O O . LEU B 1 576 ? 16.438 45.219 20.234 1 98.88 576 LEU B O 1
ATOM 10372 N N . ILE B 1 577 ? 15.484 47.156 19.672 1 98.81 577 ILE B N 1
ATOM 10373 C CA . ILE B 1 577 ? 14.656 47.219 20.875 1 98.81 577 ILE B CA 1
ATOM 10374 C C . ILE B 1 577 ? 13.18 47.094 20.5 1 98.81 577 ILE B C 1
ATOM 10376 O O . ILE B 1 577 ? 12.672 47.875 19.688 1 98.81 577 ILE B O 1
ATOM 10380 N N . PHE B 1 578 ? 12.516 46.094 20.984 1 98.75 578 PHE B N 1
ATOM 10381 C CA . PHE B 1 578 ? 11.07 46 20.875 1 98.75 578 PHE B CA 1
ATOM 10382 C C . PHE B 1 578 ? 10.375 46.719 22.031 1 98.75 578 PHE B C 1
ATOM 10384 O O . PHE B 1 578 ? 10.344 46.188 23.156 1 98.75 578 PHE B O 1
ATOM 10391 N N . ALA B 1 579 ? 9.797 47.812 21.734 1 97.69 579 ALA B N 1
ATOM 10392 C CA . ALA B 1 579 ? 9.172 48.625 22.766 1 97.69 579 ALA B CA 1
ATOM 10393 C C . ALA B 1 579 ? 7.809 48.062 23.156 1 97.69 579 ALA B C 1
ATOM 10395 O O . ALA B 1 579 ? 7.172 47.375 22.375 1 97.69 579 ALA B O 1
ATOM 10396 N N . ASP B 1 580 ? 7.414 48.438 24.297 1 97.44 580 ASP B N 1
ATOM 10397 C CA . ASP B 1 580 ? 6.168 47.906 24.859 1 97.44 580 ASP B CA 1
ATOM 10398 C C . ASP B 1 580 ? 5.137 49.031 25.016 1 97.44 580 ASP B C 1
ATOM 10400 O O . ASP B 1 580 ? 4.5 49.438 24.031 1 97.44 580 ASP B O 1
ATOM 10404 N N . ASN B 1 581 ? 5.074 49.75 26.141 1 97.12 581 ASN B N 1
ATOM 10405 C CA . ASN B 1 581 ? 3.982 50.688 26.453 1 97.12 581 ASN B CA 1
ATOM 10406 C C . ASN B 1 581 ? 4.32 52.094 26.047 1 97.12 581 ASN B C 1
ATOM 10408 O O . ASN B 1 581 ? 5.492 52.469 25.938 1 97.12 581 ASN B O 1
ATOM 10412 N N . SER B 1 582 ? 3.283 52.938 25.797 1 96.94 582 SER B N 1
ATOM 10413 C CA . SER B 1 582 ? 3.404 54.375 25.609 1 96.94 582 SER B CA 1
ATOM 10414 C C . SER B 1 582 ? 3.65 55.094 26.922 1 96.94 582 SER B C 1
ATOM 10416 O O . SER B 1 582 ? 3.762 54.438 27.984 1 96.94 582 SER B O 1
ATOM 10418 N N . GLY B 1 583 ? 3.852 56.312 26.875 1 96.56 583 GLY B N 1
ATOM 10419 C CA . GLY B 1 583 ? 3.932 57.125 28.094 1 96.56 583 GLY B CA 1
ATOM 10420 C C . GLY B 1 583 ? 5.277 57.031 28.781 1 96.56 583 GLY B C 1
ATOM 10421 O O . GLY B 1 583 ? 6.324 57.156 28.141 1 96.56 583 GLY B O 1
ATOM 10422 N N . ILE B 1 584 ? 5.137 56.812 30.078 1 96.25 584 ILE B N 1
ATOM 10423 C CA . ILE B 1 584 ? 6.316 56.781 30.938 1 96.25 584 ILE B CA 1
ATOM 10424 C C . ILE B 1 584 ? 7.285 55.719 30.469 1 96.25 584 ILE B C 1
ATOM 10426 O O . ILE B 1 584 ? 8.5 55.906 30.484 1 96.25 584 ILE B O 1
ATOM 10430 N N . ASP B 1 585 ? 6.77 54.688 30.016 1 97.5 585 ASP B N 1
ATOM 10431 C CA . ASP B 1 585 ? 7.578 53.531 29.625 1 97.5 585 ASP B CA 1
ATOM 10432 C C . ASP B 1 585 ? 8.508 53.875 28.469 1 97.5 585 ASP B C 1
ATOM 10434 O O . ASP B 1 585 ? 9.734 53.781 28.594 1 97.5 585 ASP B O 1
ATOM 10438 N N . ILE B 1 586 ? 7.984 54.344 27.344 1 98.38 586 ILE B N 1
ATOM 10439 C CA . ILE B 1 586 ? 8.805 54.562 26.172 1 98.38 586 ILE B CA 1
ATOM 10440 C C . ILE B 1 586 ? 9.625 55.844 26.344 1 98.38 586 ILE B C 1
ATOM 10442 O O . ILE B 1 586 ? 10.758 55.938 25.875 1 98.38 586 ILE B O 1
ATOM 10446 N N . ILE B 1 587 ? 9.109 56.875 27.016 1 98.31 587 ILE B N 1
ATOM 10447 C CA . ILE B 1 587 ? 9.703 58.219 27.047 1 98.31 587 ILE B CA 1
ATOM 10448 C C . ILE B 1 587 ? 10.727 58.312 28.172 1 98.31 587 ILE B C 1
ATOM 10450 O O . ILE B 1 587 ? 11.82 58.844 27.984 1 98.31 587 ILE B O 1
ATOM 10454 N N . LEU B 1 588 ? 10.359 57.812 29.344 1 98.06 588 LEU B N 1
ATOM 10455 C CA . LEU B 1 588 ? 11.242 57.969 30.5 1 98.06 588 LEU B CA 1
ATOM 10456 C C . LEU B 1 588 ? 12.031 56.688 30.75 1 98.06 588 LEU B C 1
ATOM 10458 O O . LEU B 1 588 ? 13.031 56.688 31.469 1 98.06 588 LEU B O 1
ATOM 10462 N N . GLY B 1 589 ? 11.617 55.562 30.203 1 97.88 589 GLY B N 1
ATOM 10463 C CA . GLY B 1 589 ? 12.305 54.312 30.359 1 97.88 589 GLY B CA 1
ATOM 10464 C C . GLY B 1 589 ? 13.172 53.938 29.156 1 97.88 589 GLY B C 1
ATOM 10465 O O . GLY B 1 589 ? 14.398 53.938 29.266 1 97.88 589 GLY B O 1
ATOM 10466 N N . VAL B 1 590 ? 12.617 53.812 27.984 1 98.62 590 VAL B N 1
ATOM 10467 C CA . VAL B 1 590 ? 13.266 53.281 26.797 1 98.62 590 VAL B CA 1
ATOM 10468 C C . VAL B 1 590 ? 14.195 54.312 26.188 1 98.62 590 VAL B C 1
ATOM 10470 O O . VAL B 1 590 ? 15.344 54.031 25.844 1 98.62 590 VAL B O 1
ATOM 10473 N N . PHE B 1 591 ? 13.742 55.562 26 1 98.69 591 PHE B N 1
ATOM 10474 C CA . PHE B 1 591 ? 14.516 56.562 25.281 1 98.69 591 PHE B CA 1
ATOM 10475 C C . PHE B 1 591 ? 15.797 56.906 26.047 1 98.69 591 PHE B C 1
ATOM 10477 O O . PHE B 1 591 ? 16.859 57.094 25.438 1 98.69 591 PHE B O 1
ATOM 10484 N N . PRO B 1 592 ? 15.766 57.031 27.438 1 98.62 592 PRO B N 1
ATOM 10485 C CA . PRO B 1 592 ? 17.031 57.188 28.141 1 98.62 592 PRO B CA 1
ATOM 10486 C C . PRO B 1 592 ? 18.031 56.062 27.859 1 98.62 592 PRO B C 1
ATOM 10488 O O . PRO B 1 592 ? 19.234 56.312 27.734 1 98.62 592 PRO B O 1
ATOM 10491 N N . LEU B 1 593 ? 17.547 54.875 27.812 1 98.5 593 LEU B N 1
ATOM 10492 C CA . LEU B 1 593 ? 18.406 53.75 27.453 1 98.5 593 LEU B CA 1
ATOM 10493 C C . LEU B 1 593 ? 18.922 53.906 26.031 1 98.5 593 LEU B C 1
ATOM 10495 O O . LEU B 1 593 ? 20.109 53.656 25.75 1 98.5 593 LEU B O 1
ATOM 10499 N N . VAL B 1 594 ? 18.031 54.25 25.094 1 98.75 594 VAL B N 1
ATOM 10500 C CA . VAL B 1 594 ? 18.422 54.469 23.703 1 98.75 594 VAL B CA 1
ATOM 10501 C C . VAL B 1 594 ? 19.547 55.531 23.656 1 98.75 594 VAL B C 1
ATOM 10503 O O . VAL B 1 594 ? 20.531 55.312 22.953 1 98.75 594 VAL B O 1
ATOM 10506 N N . ARG B 1 595 ? 19.359 56.625 24.391 1 98.62 595 ARG B N 1
ATOM 10507 C CA . ARG B 1 595 ? 20.344 57.688 24.438 1 98.62 595 ARG B CA 1
ATOM 10508 C C . ARG B 1 595 ? 21.688 57.156 24.922 1 98.62 595 ARG B C 1
ATOM 10510 O O . ARG B 1 595 ? 22.734 57.531 24.359 1 98.62 595 ARG B O 1
ATOM 10517 N N . GLU B 1 596 ? 21.641 56.375 25.953 1 98.19 596 GLU B N 1
ATOM 10518 C CA . GLU B 1 596 ? 22.875 55.781 26.5 1 98.19 596 GLU B CA 1
ATOM 10519 C C . GLU B 1 596 ? 23.578 54.938 25.453 1 98.19 596 GLU B C 1
ATOM 10521 O O . GLU B 1 596 ? 24.797 55 25.312 1 98.19 596 GLU B O 1
ATOM 10526 N N . LEU B 1 597 ? 22.875 54.062 24.734 1 98.5 597 LEU B N 1
ATOM 10527 C CA . LEU B 1 597 ? 23.438 53.188 23.703 1 98.5 597 LEU B CA 1
ATOM 10528 C C . LEU B 1 597 ? 24.047 54.031 22.562 1 98.5 597 LEU B C 1
ATOM 10530 O O . LEU B 1 597 ? 25.125 53.719 22.078 1 98.5 597 LEU B O 1
ATOM 10534 N N . LEU B 1 598 ? 23.312 55.062 22.172 1 98.44 598 LEU B N 1
ATOM 10535 C CA . LEU B 1 598 ? 23.828 55.938 21.125 1 98.44 598 LEU B CA 1
ATOM 10536 C C . LEU B 1 598 ? 25.094 56.625 21.562 1 98.44 598 LEU B C 1
ATOM 10538 O O . LEU B 1 598 ? 26.047 56.781 20.781 1 98.44 598 LEU B O 1
ATOM 10542 N N . PHE B 1 599 ? 25.062 57.062 22.797 1 97.19 599 PHE B N 1
ATOM 10543 C CA . PHE B 1 599 ? 26.203 57.781 23.359 1 97.19 599 PHE B CA 1
ATOM 10544 C C . PHE B 1 599 ? 27.438 56.875 23.344 1 97.19 599 PHE B C 1
ATOM 10546 O O . PHE B 1 599 ? 28.562 57.344 23.109 1 97.19 599 PHE B O 1
ATOM 10553 N N . ARG B 1 600 ? 27.234 55.656 23.547 1 96.44 600 ARG B N 1
ATOM 10554 C CA . ARG B 1 600 ? 28.312 54.688 23.594 1 96.44 600 ARG B CA 1
ATOM 10555 C C . ARG B 1 600 ? 28.766 54.312 22.172 1 96.44 600 ARG B C 1
ATOM 10557 O O . ARG B 1 600 ? 29.828 53.719 22 1 96.44 600 ARG B O 1
ATOM 10564 N N . GLY B 1 601 ? 27.938 54.625 21.188 1 97.31 601 GLY B N 1
ATOM 10565 C CA . GLY B 1 601 ? 28.312 54.375 19.797 1 97.31 601 GLY B CA 1
ATOM 10566 C C . GLY B 1 601 ? 27.531 53.25 19.156 1 97.31 601 GLY B C 1
ATOM 10567 O O . GLY B 1 601 ? 27.828 52.844 18.031 1 97.31 601 GLY B O 1
ATOM 10568 N N . THR B 1 602 ? 26.531 52.719 19.797 1 98.56 602 THR B N 1
ATOM 10569 C CA . THR B 1 602 ? 25.672 51.688 19.281 1 98.56 602 THR B CA 1
ATOM 10570 C C . THR B 1 602 ? 24.516 52.281 18.469 1 98.56 602 THR B C 1
ATOM 10572 O O . THR B 1 602 ? 23.812 53.188 18.969 1 98.56 602 THR B O 1
ATOM 10575 N N . GLU B 1 603 ? 24.312 51.875 17.219 1 98.56 603 GLU B N 1
ATOM 10576 C CA . GLU B 1 603 ? 23.109 52.25 16.5 1 98.56 603 GLU B CA 1
ATOM 10577 C C . GLU B 1 603 ? 21.875 51.562 17.078 1 98.56 603 GLU B C 1
ATOM 10579 O O . GLU B 1 603 ? 21.984 50.5 17.688 1 98.56 603 GLU B O 1
ATOM 10584 N N . VAL B 1 604 ? 20.75 52.188 16.953 1 98.81 604 VAL B N 1
ATOM 10585 C CA . VAL B 1 604 ? 19.562 51.625 17.594 1 98.81 604 VAL B CA 1
ATOM 10586 C C . VAL B 1 604 ? 18.406 51.594 16.578 1 98.81 604 VAL B C 1
ATOM 10588 O O . VAL B 1 604 ? 18.141 52.562 15.883 1 98.81 604 VAL B O 1
ATOM 10591 N N . ILE B 1 605 ? 17.828 50.406 16.453 1 98.81 605 ILE B N 1
ATOM 10592 C CA . ILE B 1 605 ? 16.531 50.219 15.812 1 98.81 605 ILE B CA 1
ATOM 10593 C C . ILE B 1 605 ? 15.445 50.125 16.875 1 98.81 605 ILE B C 1
ATOM 10595 O O . ILE B 1 605 ? 15.469 49.188 17.688 1 98.81 605 ILE B O 1
ATOM 10599 N N . LEU B 1 606 ? 14.578 51.094 16.953 1 98.75 606 LEU B N 1
ATOM 10600 C CA . LEU B 1 606 ? 13.453 51.062 17.875 1 98.75 606 LEU B CA 1
ATOM 10601 C C . LEU B 1 606 ? 12.188 50.562 17.172 1 98.75 606 LEU B C 1
ATOM 10603 O O . LEU B 1 606 ? 11.633 51.281 16.328 1 98.75 606 LEU B O 1
ATOM 10607 N N . ALA B 1 607 ? 11.758 49.312 17.484 1 98.62 607 ALA B N 1
ATOM 10608 C CA . ALA B 1 607 ? 10.617 48.688 16.828 1 98.62 607 ALA B CA 1
ATOM 10609 C C . ALA B 1 607 ? 9.352 48.812 17.688 1 98.62 607 ALA B C 1
ATOM 10611 O O . ALA B 1 607 ? 9.359 48.469 18.859 1 98.62 607 ALA B O 1
ATOM 10612 N N . CYS B 1 608 ? 8.305 49.344 17.156 1 98 608 CYS B N 1
ATOM 10613 C CA . CYS B 1 608 ? 7.031 49.562 17.844 1 98 608 CYS B CA 1
ATOM 10614 C C . CYS B 1 608 ? 5.895 48.875 17.078 1 98 608 CYS B C 1
ATOM 10616 O O . CYS B 1 608 ? 6.031 48.594 15.883 1 98 608 CYS B O 1
ATOM 10618 N N . ASN B 1 609 ? 4.785 48.656 17.734 1 96.5 609 ASN B N 1
ATOM 10619 C CA . ASN B 1 609 ? 3.625 48.031 17.109 1 96.5 609 ASN B CA 1
ATOM 10620 C C . ASN B 1 609 ? 3.156 48.812 15.883 1 96.5 609 ASN B C 1
ATOM 10622 O O . ASN B 1 609 ? 3.182 50.031 15.883 1 96.5 609 ASN B O 1
ATOM 10626 N N . SER B 1 610 ? 2.754 48.062 14.898 1 94.31 610 SER B N 1
ATOM 10627 C CA . SER B 1 610 ? 2.166 48.688 13.719 1 94.31 610 SER B CA 1
ATOM 10628 C C . SER B 1 610 ? 0.774 49.219 14.023 1 94.31 610 SER B C 1
ATOM 10630 O O . SER B 1 610 ? 0.378 50.25 13.484 1 94.31 610 SER B O 1
ATOM 10632 N N . GLY B 1 611 ? 0.05 48.5 14.773 1 92.19 611 GLY B N 1
ATOM 10633 C CA . GLY B 1 611 ? -1.289 48.906 15.172 1 92.19 611 GLY B CA 1
ATOM 10634 C C . GLY B 1 611 ? -1.495 48.875 16.672 1 92.19 611 GLY B C 1
ATOM 10635 O O . GLY B 1 611 ? -0.629 48.406 17.422 1 92.19 611 GLY B O 1
ATOM 10636 N N . PRO B 1 612 ? -2.617 49.344 17.078 1 93.94 612 PRO B N 1
ATOM 10637 C CA . PRO B 1 612 ? -2.869 49.469 18.516 1 93.94 612 PRO B CA 1
ATOM 10638 C C . PRO B 1 612 ? -3.1 48.125 19.188 1 93.94 612 PRO B C 1
ATOM 10640 O O . PRO B 1 612 ? -3.701 47.219 18.594 1 93.94 612 PRO B O 1
ATOM 10643 N N . ALA B 1 613 ? -2.666 48.031 20.375 1 94.88 613 ALA B N 1
ATOM 10644 C CA . ALA B 1 613 ? -2.914 46.938 21.312 1 94.88 613 ALA B CA 1
ATOM 10645 C C . ALA B 1 613 ? -2.764 47.406 22.75 1 94.88 613 ALA B C 1
ATOM 10647 O O . ALA B 1 613 ? -1.651 47.688 23.203 1 94.88 613 ALA B O 1
ATOM 10648 N N . LEU B 1 614 ? -3.814 47.469 23.438 1 94.12 614 LEU B N 1
ATOM 10649 C CA . LEU B 1 614 ? -3.791 48 24.781 1 94.12 614 LEU B CA 1
ATOM 10650 C C . LEU B 1 614 ? -3.104 49.375 24.812 1 94.12 614 LEU B C 1
ATOM 10652 O O . LEU B 1 614 ? -3.439 50.25 24.016 1 94.12 614 LEU B O 1
ATOM 10656 N N . ASN B 1 615 ? -2.234 49.562 25.719 1 95.38 615 ASN B N 1
ATOM 10657 C CA . ASN B 1 615 ? -1.548 50.875 25.797 1 95.38 615 ASN B CA 1
ATOM 10658 C C . ASN B 1 615 ? -0.145 50.781 25.203 1 95.38 615 ASN B C 1
ATOM 10660 O O . ASN B 1 615 ? 0.717 51.594 25.516 1 95.38 615 ASN B O 1
ATOM 10664 N N . ASP B 1 616 ? 0.061 49.812 24.359 1 96.5 616 ASP B N 1
ATOM 10665 C CA . ASP B 1 616 ? 1.338 49.688 23.656 1 96.5 616 ASP B CA 1
ATOM 10666 C C . ASP B 1 616 ? 1.575 50.875 22.75 1 96.5 616 ASP B C 1
ATOM 10668 O O . ASP B 1 616 ? 0.635 51.406 22.156 1 96.5 616 ASP B O 1
ATOM 10672 N N . VAL B 1 617 ? 2.807 51.281 22.688 1 97.31 617 VAL B N 1
ATOM 10673 C CA . VAL B 1 617 ? 3.143 52.375 21.797 1 97.31 617 VAL B CA 1
ATOM 10674 C C . VAL B 1 617 ? 3.084 51.906 20.344 1 97.31 617 VAL B C 1
ATOM 10676 O O . VAL B 1 617 ? 3.521 50.812 20.016 1 97.31 617 VAL B O 1
ATOM 10679 N N . THR B 1 618 ? 2.453 52.656 19.469 1 96.5 618 THR B N 1
ATOM 10680 C CA . THR B 1 618 ? 2.428 52.375 18.047 1 96.5 618 THR B CA 1
ATOM 10681 C C . THR B 1 618 ? 3.566 53.062 17.312 1 96.5 618 THR B C 1
ATOM 10683 O O . THR B 1 618 ? 4.152 54.031 17.844 1 96.5 618 THR B O 1
ATOM 10686 N N . TYR B 1 619 ? 3.918 52.594 16.203 1 96.75 619 TYR B N 1
ATOM 10687 C CA . TYR B 1 619 ? 4.945 53.188 15.359 1 96.75 619 TYR B CA 1
ATOM 10688 C C . TYR B 1 619 ? 4.652 54.656 15.109 1 96.75 619 TYR B C 1
ATOM 10690 O O . TYR B 1 619 ? 5.531 55.5 15.258 1 96.75 619 TYR B O 1
ATOM 10698 N N . SER B 1 620 ? 3.416 55 14.797 1 94.56 620 SER B N 1
ATOM 10699 C CA . SER B 1 620 ? 3.029 56.375 14.492 1 94.56 620 SER B CA 1
ATOM 10700 C C . SER B 1 620 ? 3.211 57.281 15.711 1 94.56 620 SER B C 1
ATOM 10702 O O . SER B 1 620 ? 3.693 58.406 15.586 1 94.56 620 SER B O 1
ATOM 10704 N N . GLU B 1 621 ? 2.822 56.781 16.828 1 95.62 621 GLU B N 1
ATOM 10705 C CA . GLU B 1 621 ? 3.014 57.531 18.062 1 95.62 621 GLU B CA 1
ATOM 10706 C C . GLU B 1 621 ? 4.496 57.75 18.359 1 95.62 621 GLU B C 1
ATOM 10708 O O . GLU B 1 621 ? 4.895 58.844 18.797 1 95.62 621 GLU B O 1
ATOM 10713 N N . SER B 1 622 ? 5.238 56.75 18.172 1 97.44 622 SER B N 1
ATOM 10714 C CA . SER B 1 622 ? 6.66 56.781 18.484 1 97.44 622 SER B CA 1
ATOM 10715 C C . SER B 1 622 ? 7.383 57.844 17.656 1 97.44 622 SER B C 1
ATOM 10717 O O . SER B 1 622 ? 8.336 58.469 18.125 1 97.44 622 SER B O 1
ATOM 10719 N N . LEU B 1 623 ? 6.922 58.062 16.422 1 96.88 623 LEU B N 1
ATOM 10720 C CA . LEU B 1 623 ? 7.523 59.062 15.562 1 96.88 623 LEU B CA 1
ATOM 10721 C C . LEU B 1 623 ? 7.348 60.469 16.156 1 96.88 623 LEU B C 1
ATOM 10723 O O . LEU B 1 623 ? 8.281 61.25 16.172 1 96.88 623 LEU B O 1
ATOM 10727 N N . ILE B 1 624 ? 6.164 60.719 16.641 1 95.94 624 ILE B N 1
ATOM 10728 C CA . ILE B 1 624 ? 5.855 62 17.219 1 95.94 624 ILE B CA 1
ATOM 10729 C C . ILE B 1 624 ? 6.633 62.188 18.516 1 95.94 624 ILE B C 1
ATOM 10731 O O . ILE B 1 624 ? 7.199 63.25 18.781 1 95.94 624 ILE B O 1
ATOM 10735 N N . VAL B 1 625 ? 6.629 61.188 19.297 1 96.88 625 VAL B N 1
ATOM 10736 C CA . VAL B 1 625 ? 7.352 61.188 20.562 1 96.88 625 VAL B CA 1
ATOM 10737 C C . VAL B 1 625 ? 8.836 61.438 20.312 1 96.88 625 VAL B C 1
ATOM 10739 O O . VAL B 1 625 ? 9.469 62.25 21 1 96.88 625 VAL B O 1
ATOM 10742 N N . ALA B 1 626 ? 9.391 60.719 19.359 1 97.69 626 ALA B N 1
ATOM 10743 C CA . ALA B 1 626 ? 10.805 60.875 19.016 1 97.69 626 ALA B CA 1
ATOM 10744 C C . ALA B 1 626 ? 11.117 62.281 18.547 1 97.69 626 ALA B C 1
ATOM 10746 O O . ALA B 1 626 ? 12.188 62.844 18.859 1 97.69 626 ALA B O 1
ATOM 10747 N N . GLU B 1 627 ? 10.227 62.844 17.797 1 96.25 627 GLU B N 1
ATOM 10748 C CA . GLU B 1 627 ? 10.406 64.188 17.328 1 96.25 627 GLU B CA 1
ATOM 10749 C C . GLU B 1 627 ? 10.445 65.188 18.484 1 96.25 627 GLU B C 1
ATOM 10751 O O . GLU B 1 627 ? 11.281 66.125 18.516 1 96.25 627 GLU B O 1
ATOM 10756 N N . ARG B 1 628 ? 9.531 65.062 19.375 1 96.25 628 ARG B N 1
ATOM 10757 C CA . ARG B 1 628 ? 9.477 65.938 20.547 1 96.25 628 ARG B CA 1
ATOM 10758 C C . ARG B 1 628 ? 10.727 65.75 21.406 1 96.25 628 ARG B C 1
ATOM 10760 O O . ARG B 1 628 ? 11.219 66.75 21.984 1 96.25 628 ARG B O 1
ATOM 10767 N N . ILE B 1 629 ? 11.164 64.562 21.547 1 97.75 629 ILE B N 1
ATOM 10768 C CA . ILE B 1 629 ? 12.367 64.312 22.328 1 97.75 629 ILE B CA 1
ATOM 10769 C C . ILE B 1 629 ? 13.586 64.875 21.625 1 97.75 629 ILE B C 1
ATOM 10771 O O . ILE B 1 629 ? 14.477 65.438 22.281 1 97.75 629 ILE B O 1
ATOM 10775 N N . ALA B 1 630 ? 13.641 64.688 20.359 1 97.44 630 ALA B N 1
ATOM 10776 C CA . ALA B 1 630 ? 14.75 65.25 19.562 1 97.44 630 ALA B CA 1
ATOM 10777 C C . ALA B 1 630 ? 14.852 66.75 19.719 1 97.44 630 ALA B C 1
ATOM 10779 O O . ALA B 1 630 ? 15.953 67.312 19.703 1 97.44 630 ALA B O 1
ATOM 10780 N N . ALA B 1 631 ? 13.758 67.375 19.906 1 95.62 631 ALA B N 1
ATOM 10781 C CA . ALA B 1 631 ? 13.742 68.812 20.094 1 95.62 631 ALA B CA 1
ATOM 10782 C C . ALA B 1 631 ? 14.383 69.25 21.438 1 95.62 631 ALA B C 1
ATOM 10784 O O . ALA B 1 631 ? 14.922 70.312 21.578 1 95.62 631 ALA B O 1
ATOM 10785 N N . MET B 1 632 ? 14.43 68.312 22.344 1 95.88 632 MET B N 1
ATOM 10786 C CA . MET B 1 632 ? 14.922 68.562 23.688 1 95.88 632 MET B CA 1
ATOM 10787 C C . MET B 1 632 ? 16.328 68 23.891 1 95.88 632 MET B C 1
ATOM 10789 O O . MET B 1 632 ? 17.047 68.438 24.797 1 95.88 632 MET B O 1
ATOM 10793 N N . ASP B 1 633 ? 16.703 67.125 23.062 1 97.06 633 ASP B N 1
ATOM 10794 C CA . ASP B 1 633 ? 17.953 66.438 23.281 1 97.06 633 ASP B CA 1
ATOM 10795 C C . ASP B 1 633 ? 18.781 66.375 22.016 1 97.06 633 ASP B C 1
ATOM 10797 O O . ASP B 1 633 ? 18.453 65.625 21.078 1 97.06 633 ASP B O 1
ATOM 10801 N N . PRO B 1 634 ? 19.891 67.062 21.953 1 96.81 634 PRO B N 1
ATOM 10802 C CA . PRO B 1 634 ? 20.703 67.125 20.734 1 96.81 634 PRO B CA 1
ATOM 10803 C C . PRO B 1 634 ? 21.266 65.812 20.297 1 96.81 634 PRO B C 1
ATOM 10805 O O . PRO B 1 634 ? 21.438 65.562 19.094 1 96.81 634 PRO B O 1
ATOM 10808 N N . LEU B 1 635 ? 21.531 65 21.203 1 97.12 635 LEU B N 1
ATOM 10809 C CA . LEU B 1 635 ? 22.062 63.688 20.859 1 97.12 635 LEU B CA 1
ATOM 10810 C C . LEU B 1 635 ? 21.031 62.875 20.062 1 97.12 635 LEU B C 1
ATOM 10812 O O . LEU B 1 635 ? 21.375 62.25 19.062 1 97.12 635 LEU B O 1
ATOM 10816 N N . ILE B 1 636 ? 19.828 62.812 20.516 1 98.12 636 ILE B N 1
ATOM 10817 C CA . ILE B 1 636 ? 18.75 62.094 19.844 1 98.12 636 ILE B CA 1
ATOM 10818 C C . ILE B 1 636 ? 18.469 62.719 18.484 1 98.12 636 ILE B C 1
ATOM 10820 O O . ILE B 1 636 ? 18.219 62.031 17.5 1 98.12 636 ILE B O 1
ATOM 10824 N N . GLN B 1 637 ? 18.5 64.062 18.484 1 98 637 GLN B N 1
ATOM 10825 C CA . GLN B 1 637 ? 18.297 64.75 17.25 1 98 637 GLN B CA 1
ATOM 10826 C C . GLN B 1 637 ? 19.312 64.375 16.188 1 98 637 GLN B C 1
ATOM 10828 O O . GLN B 1 637 ? 18.969 64.125 15.039 1 98 637 GLN B O 1
ATOM 10833 N N . LEU B 1 638 ? 20.516 64.375 16.594 1 97.81 638 LEU B N 1
ATOM 10834 C CA . LEU B 1 638 ? 21.594 64 15.695 1 97.81 638 LEU B CA 1
ATOM 10835 C C . LEU B 1 638 ? 21.469 62.562 15.234 1 97.81 638 LEU B C 1
ATOM 10837 O O . LEU B 1 638 ? 21.719 62.25 14.07 1 97.81 638 LEU B O 1
ATOM 10841 N N . ALA B 1 639 ? 21.203 61.719 16.125 1 98.44 639 ALA B N 1
ATOM 10842 C CA . ALA B 1 639 ? 21.078 60.312 15.812 1 98.44 639 ALA B CA 1
ATOM 10843 C C . ALA B 1 639 ? 19.969 60.062 14.797 1 98.44 639 ALA B C 1
ATOM 10845 O O . ALA B 1 639 ? 20.094 59.188 13.93 1 98.44 639 ALA B O 1
ATOM 10846 N N . LEU B 1 640 ? 18.844 60.719 14.93 1 98.25 640 LEU B N 1
ATOM 10847 C CA . LEU B 1 640 ? 17.75 60.625 13.969 1 98.25 640 LEU B CA 1
ATOM 10848 C C . LEU B 1 640 ? 18.172 61.125 12.602 1 98.25 640 LEU B C 1
ATOM 10850 O O . LEU B 1 640 ? 17.859 60.531 11.578 1 98.25 640 LEU B O 1
ATOM 10854 N N . LYS B 1 641 ? 18.891 62.188 12.656 1 97.31 641 LYS B N 1
ATOM 10855 C CA . LYS B 1 641 ? 19.344 62.812 11.414 1 97.31 641 LYS B CA 1
ATOM 10856 C C . LYS B 1 641 ? 20.344 61.938 10.688 1 97.31 641 LYS B C 1
ATOM 10858 O O . LYS B 1 641 ? 20.312 61.812 9.461 1 97.31 641 LYS B O 1
ATOM 10863 N N . GLU B 1 642 ? 21.188 61.312 11.477 1 97.94 642 GLU B N 1
ATOM 10864 C CA . GLU B 1 642 ? 22.266 60.531 10.898 1 97.94 642 GLU B CA 1
ATOM 10865 C C . GLU B 1 642 ? 21.844 59.062 10.727 1 97.94 642 GLU B C 1
ATOM 10867 O O . GLU B 1 642 ? 22.656 58.219 10.352 1 97.94 642 GLU B O 1
ATOM 10872 N N . GLU B 1 643 ? 20.703 58.719 11.031 1 97.5 643 GLU B N 1
ATOM 10873 C CA . GLU B 1 643 ? 20.125 57.406 10.883 1 97.5 643 GLU B CA 1
ATOM 10874 C C . GLU B 1 643 ? 20.844 56.375 11.773 1 97.5 643 GLU B C 1
ATOM 10876 O O . GLU B 1 643 ? 21.078 55.25 11.367 1 97.5 643 GLU B O 1
ATOM 10881 N N . LYS B 1 644 ? 21.297 56.906 12.844 1 98.38 644 LYS B N 1
ATOM 10882 C CA . LYS B 1 644 ? 21.844 56.031 13.875 1 98.38 644 LYS B CA 1
ATOM 10883 C C . LYS B 1 644 ? 20.734 55.531 14.805 1 98.38 644 LYS B C 1
ATOM 10885 O O . LYS B 1 644 ? 20.922 54.562 15.523 1 98.38 644 LYS B O 1
ATOM 10890 N N . LEU B 1 645 ? 19.703 56.25 14.852 1 98.69 645 LEU B N 1
ATOM 10891 C CA . LEU B 1 645 ? 18.453 55.844 15.469 1 98.69 645 LEU B CA 1
ATOM 10892 C C . LEU B 1 645 ? 17.328 55.75 14.438 1 98.69 645 LEU B C 1
ATOM 10894 O O . LEU B 1 645 ? 17 56.719 13.766 1 98.69 645 LEU B O 1
ATOM 10898 N N . LEU B 1 646 ? 16.844 54.5 14.266 1 98.5 646 LEU B N 1
ATOM 10899 C CA . LEU B 1 646 ? 15.781 54.281 13.297 1 98.5 646 LEU B CA 1
ATOM 10900 C C . LEU B 1 646 ? 14.531 53.719 13.969 1 98.5 646 LEU B C 1
ATOM 10902 O O . LEU B 1 646 ? 14.625 52.781 14.758 1 98.5 646 LEU B O 1
ATOM 10906 N N . LEU B 1 647 ? 13.398 54.344 13.836 1 98.31 647 LEU B N 1
ATOM 10907 C CA . LEU B 1 647 ? 12.117 53.844 14.297 1 98.31 647 LEU B CA 1
ATOM 10908 C C . LEU B 1 647 ? 11.414 53.031 13.195 1 98.31 647 LEU B C 1
ATOM 10910 O O . LEU B 1 647 ? 11.352 53.5 12.047 1 98.31 647 LEU B O 1
ATOM 10914 N N . VAL B 1 648 ? 10.977 51.844 13.547 1 97.75 648 VAL B N 1
ATOM 10915 C CA . VAL B 1 648 ? 10.367 50.969 12.547 1 97.75 648 VAL B CA 1
ATOM 10916 C C . VAL B 1 648 ? 9.156 50.281 13.148 1 97.75 648 VAL B C 1
ATOM 10918 O O . VAL B 1 648 ? 9.016 50.188 14.367 1 97.75 648 VAL B O 1
ATOM 10921 N N . GLN B 1 649 ? 8.25 49.875 12.383 1 96.75 649 GLN B N 1
ATOM 10922 C CA . GLN B 1 649 ? 7.086 49.125 12.828 1 96.75 649 GLN B CA 1
ATOM 10923 C C . GLN B 1 649 ? 7.355 47.625 12.797 1 96.75 649 GLN B C 1
ATOM 10925 O O . GLN B 1 649 ? 8.102 47.125 11.945 1 96.75 649 GLN B O 1
ATOM 10930 N N . THR B 1 650 ? 6.746 46.875 13.641 1 96.19 650 THR B N 1
ATOM 10931 C CA . THR B 1 650 ? 7.012 45.438 13.797 1 96.19 650 THR B CA 1
ATOM 10932 C C . THR B 1 650 ? 6.141 44.625 12.852 1 96.19 650 THR B C 1
ATOM 10934 O O . THR B 1 650 ? 6.453 43.469 12.555 1 96.19 650 THR B O 1
ATOM 10937 N N . GLY B 1 651 ? 5.02 45.156 12.406 1 93.19 651 GLY B N 1
ATOM 10938 C CA . GLY B 1 651 ? 4.02 44.406 11.672 1 93.19 651 GLY B CA 1
ATOM 10939 C C . GLY B 1 651 ? 2.955 43.781 12.562 1 93.19 651 GLY B C 1
ATOM 10940 O O . GLY B 1 651 ? 1.995 43.188 12.07 1 93.19 651 GLY B O 1
ATOM 10941 N N . SER B 1 652 ? 3.039 44.094 13.828 1 91.44 652 SER B N 1
ATOM 10942 C CA . SER B 1 652 ? 2.148 43.438 14.797 1 91.44 652 SER B CA 1
ATOM 10943 C C . SER B 1 652 ? 1.172 44.438 15.391 1 91.44 652 SER B C 1
ATOM 10945 O O . SER B 1 652 ? 1.479 45.625 15.484 1 91.44 652 SER B O 1
ATOM 10947 N N . SER B 1 653 ? -0.015 44 15.695 1 91.88 653 SER B N 1
ATOM 10948 C CA . SER B 1 653 ? -1.005 44.719 16.5 1 91.88 653 SER B CA 1
ATOM 10949 C C . SER B 1 653 ? -1.438 43.875 17.703 1 91.88 653 SER B C 1
ATOM 10951 O O . SER B 1 653 ? -2.617 43.875 18.062 1 91.88 653 SER B O 1
ATOM 10953 N N . SER B 1 654 ? -0.463 43.188 18.203 1 93.44 654 SER B N 1
ATOM 10954 C CA . SER B 1 654 ? -0.668 42.312 19.359 1 93.44 654 SER B CA 1
ATOM 10955 C C . SER B 1 654 ? 0.121 42.812 20.562 1 93.44 654 SER B C 1
ATOM 10957 O O . SER B 1 654 ? 1.193 43.406 20.422 1 93.44 654 SER B O 1
ATOM 10959 N N . PRO B 1 655 ? -0.449 42.562 21.766 1 95 655 PRO B N 1
ATOM 10960 C CA . PRO B 1 655 ? 0.356 42.844 22.969 1 95 655 PRO B CA 1
ATOM 10961 C C . PRO B 1 655 ? 1.558 41.906 23.094 1 95 655 PRO B C 1
ATOM 10963 O O . PRO B 1 655 ? 2.459 42.156 23.891 1 95 655 PRO B O 1
ATOM 10966 N N . CYS B 1 656 ? 1.5 40.875 22.375 1 96.81 656 CYS B N 1
ATOM 10967 C CA . CYS B 1 656 ? 2.594 39.906 22.391 1 96.81 656 CYS B CA 1
ATOM 10968 C C . CYS B 1 656 ? 3.469 40.062 21.141 1 96.81 656 CYS B C 1
ATOM 10970 O O . CYS B 1 656 ? 3.254 40.969 20.344 1 96.81 656 CYS B O 1
ATOM 10972 N N . LEU B 1 657 ? 4.535 39.25 21.125 1 97.25 657 LEU B N 1
ATOM 10973 C CA . LEU B 1 657 ? 5.488 39.406 20.031 1 97.25 657 LEU B CA 1
ATOM 10974 C C . LEU B 1 657 ? 5.84 38.031 19.422 1 97.25 657 LEU B C 1
ATOM 10976 O O . LEU B 1 657 ? 6.309 37.156 20.141 1 97.25 657 LEU B O 1
ATOM 10980 N N . ASP B 1 658 ? 5.504 37.875 18.203 1 94.38 658 ASP B N 1
ATOM 10981 C CA . ASP B 1 658 ? 5.875 36.656 17.453 1 94.38 658 ASP B CA 1
ATOM 10982 C C . ASP B 1 658 ? 7.035 36.969 16.5 1 94.38 658 ASP B C 1
ATOM 10984 O O . ASP B 1 658 ? 6.855 37.625 15.477 1 94.38 658 ASP B O 1
ATOM 10988 N N . LEU B 1 659 ? 8.188 36.438 16.781 1 96.12 659 LEU B N 1
ATOM 10989 C CA . LEU B 1 659 ? 9.398 36.75 16.031 1 96.12 659 LEU B CA 1
ATOM 10990 C C . LEU B 1 659 ? 9.406 36.031 14.68 1 96.12 659 LEU B C 1
ATOM 10992 O O . LEU B 1 659 ? 10.25 36.344 13.828 1 96.12 659 LEU B O 1
ATOM 10996 N N . SER B 1 660 ? 8.461 35.188 14.453 1 91.56 660 SER B N 1
ATOM 10997 C CA . SER B 1 660 ? 8.352 34.531 13.156 1 91.56 660 SER B CA 1
ATOM 10998 C C . SER B 1 660 ? 7.488 35.344 12.195 1 91.56 660 SER B C 1
ATOM 11000 O O . SER B 1 660 ? 7.398 35 11.008 1 91.56 660 SER B O 1
ATOM 11002 N N . ARG B 1 661 ? 6.887 36.375 12.672 1 90.88 661 ARG B N 1
ATOM 11003 C CA . ARG B 1 661 ? 5.996 37.219 11.875 1 90.88 661 ARG B CA 1
ATOM 11004 C C . ARG B 1 661 ? 6.273 38.688 12.109 1 90.88 661 ARG B C 1
ATOM 11006 O O . ARG B 1 661 ? 5.453 39.406 12.695 1 90.88 661 ARG B O 1
ATOM 11013 N N . LEU B 1 662 ? 7.332 39.125 11.539 1 95.12 662 LEU B N 1
ATOM 11014 C CA . LEU B 1 662 ? 7.727 40.531 11.656 1 95.12 662 LEU B CA 1
ATOM 11015 C C . LEU B 1 662 ? 7.727 41.188 10.297 1 95.12 662 LEU B C 1
ATOM 11017 O O . LEU B 1 662 ? 7.898 40.531 9.266 1 95.12 662 LEU B O 1
ATOM 11021 N N . ASP B 1 663 ? 7.59 42.469 10.305 1 95.06 663 ASP B N 1
ATOM 11022 C CA . ASP B 1 663 ? 7.637 43.281 9.078 1 95.06 663 ASP B CA 1
ATOM 11023 C C . ASP B 1 663 ? 8.914 43 8.297 1 95.06 663 ASP B C 1
ATOM 11025 O O . ASP B 1 663 ? 10.008 42.969 8.859 1 95.06 663 ASP B O 1
ATOM 11029 N N . LYS B 1 664 ? 8.711 42.75 7.008 1 94.81 664 LYS B N 1
ATOM 11030 C CA . LYS B 1 664 ? 9.844 42.438 6.137 1 94.81 664 LYS B CA 1
ATOM 11031 C C . LYS B 1 664 ? 10.875 43.562 6.156 1 94.81 664 LYS B C 1
ATOM 11033 O O . LYS B 1 664 ? 12.078 43.312 6.113 1 94.81 664 LYS B O 1
ATOM 11038 N N . GLY B 1 665 ? 10.398 44.812 6.129 1 95.88 665 GLY B N 1
ATOM 11039 C CA . GLY B 1 665 ? 11.297 45.938 6.195 1 95.88 665 GLY B CA 1
ATOM 11040 C C . GLY B 1 665 ? 12.148 45.938 7.445 1 95.88 665 GLY B C 1
ATOM 11041 O O . GLY B 1 665 ? 13.336 46.281 7.391 1 95.88 665 GLY B O 1
ATOM 11042 N N . LEU B 1 666 ? 11.562 45.594 8.555 1 97.75 666 LEU B N 1
ATOM 11043 C CA . LEU B 1 666 ? 12.305 45.5 9.805 1 97.75 666 LEU B CA 1
ATOM 11044 C C . LEU B 1 666 ? 13.375 44.406 9.703 1 97.75 666 LEU B C 1
ATOM 11046 O O . LEU B 1 666 ? 14.523 44.625 10.109 1 97.75 666 LEU B O 1
ATOM 11050 N N . ALA B 1 667 ? 12.992 43.281 9.219 1 97.06 667 ALA B N 1
ATOM 11051 C CA . ALA B 1 667 ? 13.93 42.156 9.094 1 97.06 667 ALA B CA 1
ATOM 11052 C C . ALA B 1 667 ? 15.109 42.531 8.203 1 97.06 667 ALA B C 1
ATOM 11054 O O . ALA B 1 667 ? 16.25 42.156 8.492 1 97.06 667 ALA B O 1
ATOM 11055 N N . LEU B 1 668 ? 14.836 43.219 7.098 1 97.06 668 LEU B N 1
ATOM 11056 C CA . LEU B 1 668 ? 15.891 43.656 6.188 1 97.06 668 LEU B CA 1
ATOM 11057 C C . LEU B 1 668 ? 16.828 44.656 6.875 1 97.06 668 LEU B C 1
ATOM 11059 O O . LEU B 1 668 ? 18.047 44.562 6.703 1 97.06 668 LEU B O 1
ATOM 11063 N N . LEU B 1 669 ? 16.281 45.531 7.602 1 98 669 LEU B N 1
ATOM 11064 C CA . LEU B 1 669 ? 17.062 46.531 8.312 1 98 669 LEU B CA 1
ATOM 11065 C C . LEU B 1 669 ? 17.984 45.875 9.344 1 98 669 LEU B C 1
ATOM 11067 O O . LEU B 1 669 ? 19.125 46.312 9.523 1 98 669 LEU B O 1
ATOM 11071 N N . VAL B 1 670 ? 17.484 44.875 10.008 1 98.38 670 VAL B N 1
ATOM 11072 C CA . VAL B 1 670 ? 18.234 44.125 11.008 1 98.38 670 VAL B CA 1
ATOM 11073 C C . VAL B 1 670 ? 19.484 43.5 10.367 1 98.38 670 VAL B C 1
ATOM 11075 O O . VAL B 1 670 ? 20.562 43.531 10.953 1 98.38 670 VAL B O 1
ATOM 11078 N N . ARG B 1 671 ? 19.312 43 9.18 1 97.69 671 ARG B N 1
ATOM 11079 C CA . ARG B 1 671 ? 20.422 42.406 8.438 1 97.69 671 ARG B CA 1
ATOM 11080 C C . ARG B 1 671 ? 21.391 43.5 7.973 1 97.69 671 ARG B C 1
ATOM 11082 O O . ARG B 1 671 ? 22.609 43.375 8.133 1 97.69 671 ARG B O 1
ATOM 11089 N N . GLU B 1 672 ? 20.859 44.5 7.426 1 97.94 672 GLU B N 1
ATOM 11090 C CA . GLU B 1 672 ? 21.656 45.594 6.844 1 97.94 672 GLU B CA 1
ATOM 11091 C C . GLU B 1 672 ? 22.531 46.25 7.898 1 97.94 672 GLU B C 1
ATOM 11093 O O . GLU B 1 672 ? 23.656 46.656 7.621 1 97.94 672 GLU B O 1
ATOM 11098 N N . ARG B 1 673 ? 22.031 46.375 9.125 1 98.25 673 ARG B N 1
ATOM 11099 C CA . ARG B 1 673 ? 22.734 47.125 10.18 1 98.25 673 ARG B CA 1
ATOM 11100 C C . ARG B 1 673 ? 23.547 46.188 11.055 1 98.25 673 ARG B C 1
ATOM 11102 O O . ARG B 1 673 ? 24.109 46.594 12.062 1 98.25 673 ARG B O 1
ATOM 11109 N N . HIS B 1 674 ? 23.594 44.906 10.703 1 97.75 674 HIS B N 1
ATOM 11110 C CA . HIS B 1 674 ? 24.359 43.906 11.438 1 97.75 674 HIS B CA 1
ATOM 11111 C C . HIS B 1 674 ? 24.047 43.938 12.922 1 97.75 674 HIS B C 1
ATOM 11113 O O . HIS B 1 674 ? 24.938 44.031 13.758 1 97.75 674 HIS B O 1
ATOM 11119 N N . THR B 1 675 ? 22.781 43.844 13.18 1 98.5 675 THR B N 1
ATOM 11120 C CA . THR B 1 675 ? 22.297 43.906 14.555 1 98.5 675 THR B CA 1
ATOM 11121 C C . THR B 1 675 ? 22.891 42.781 15.383 1 98.5 675 THR B C 1
ATOM 11123 O O . THR B 1 675 ? 22.859 41.594 14.969 1 98.5 675 THR B O 1
ATOM 11126 N N . ASP B 1 676 ? 23.406 43.094 16.516 1 98.25 676 ASP B N 1
ATOM 11127 C CA . ASP B 1 676 ? 24.078 42.062 17.328 1 98.25 676 ASP B CA 1
ATOM 11128 C C . ASP B 1 676 ? 23.578 42.125 18.781 1 98.25 676 ASP B C 1
ATOM 11130 O O . ASP B 1 676 ? 24.125 41.438 19.656 1 98.25 676 ASP B O 1
ATOM 11134 N N . LEU B 1 677 ? 22.516 42.938 19.125 1 98.56 677 LEU B N 1
ATOM 11135 C CA . LEU B 1 677 ? 21.828 42.969 20.406 1 98.56 677 LEU B CA 1
ATOM 11136 C C . LEU B 1 677 ? 20.328 43.156 20.234 1 98.56 677 LEU B C 1
ATOM 11138 O O . LEU B 1 677 ? 19.875 44.031 19.5 1 98.56 677 LEU B O 1
ATOM 11142 N N . VAL B 1 678 ? 19.562 42.25 20.812 1 98.75 678 VAL B N 1
ATOM 11143 C CA . VAL B 1 678 ? 18.109 42.375 20.812 1 98.75 678 VAL B CA 1
ATOM 11144 C C . VAL B 1 678 ? 17.594 42.594 22.234 1 98.75 678 VAL B C 1
ATOM 11146 O O . VAL B 1 678 ? 17.953 41.812 23.141 1 98.75 678 VAL B O 1
ATOM 11149 N N . ILE B 1 679 ? 16.844 43.594 22.453 1 98.75 679 ILE B N 1
ATOM 11150 C CA . ILE B 1 679 ? 16.234 43.906 23.75 1 98.75 679 ILE B CA 1
ATOM 11151 C C . ILE B 1 679 ? 14.719 43.781 23.641 1 98.75 679 ILE B C 1
ATOM 11153 O O . ILE B 1 679 ? 14.094 44.469 22.812 1 98.75 679 ILE B O 1
ATOM 11157 N N . ILE B 1 680 ? 14.133 42.906 24.406 1 98.62 680 ILE B N 1
ATOM 11158 C CA . ILE B 1 680 ? 12.695 42.719 24.422 1 98.62 680 ILE B CA 1
ATOM 11159 C C . ILE B 1 680 ? 12.133 43.125 25.781 1 98.62 680 ILE B C 1
ATOM 11161 O O . ILE B 1 680 ? 12.516 42.562 26.812 1 98.62 680 ILE B O 1
ATOM 11165 N N . GLU B 1 681 ? 11.258 44 25.75 1 97.31 681 GLU B N 1
ATOM 11166 C CA . GLU B 1 681 ? 10.703 44.562 26.984 1 97.31 681 GLU B CA 1
ATOM 11167 C C . GLU B 1 681 ? 9.227 44.219 27.125 1 97.31 681 GLU B C 1
ATOM 11169 O O . GLU B 1 681 ? 8.477 44.281 26.141 1 97.31 681 GLU B O 1
ATOM 11174 N N . GLY B 1 682 ? 8.836 43.844 28.328 1 96.69 682 GLY B N 1
ATOM 11175 C CA . GLY B 1 682 ? 7.418 43.719 28.625 1 96.69 682 GLY B CA 1
ATOM 11176 C C . GLY B 1 682 ? 6.992 42.281 28.891 1 96.69 682 GLY B C 1
ATOM 11177 O O . GLY B 1 682 ? 7.527 41.344 28.297 1 96.69 682 GLY B O 1
ATOM 11178 N N . MET B 1 683 ? 5.992 42.062 29.688 1 95.69 683 MET B N 1
ATOM 11179 C CA . MET B 1 683 ? 5.5 40.75 30.047 1 95.69 683 MET B CA 1
ATOM 11180 C C . MET B 1 683 ? 4.961 40 28.828 1 95.69 683 MET B C 1
ATOM 11182 O O . MET B 1 683 ? 5.258 38.844 28.625 1 95.69 683 MET B O 1
ATOM 11186 N N . GLY B 1 684 ? 4.156 40.688 27.984 1 96.06 684 GLY B N 1
ATOM 11187 C CA . GLY B 1 684 ? 3.609 40.094 26.781 1 96.06 684 GLY B CA 1
ATOM 11188 C C . GLY B 1 684 ? 4.68 39.625 25.812 1 96.06 684 GLY B C 1
ATOM 11189 O O . GLY B 1 684 ? 4.562 38.562 25.203 1 96.06 684 GLY B O 1
ATOM 11190 N N . ARG B 1 685 ? 5.758 40.406 25.703 1 97.75 685 ARG B N 1
ATOM 11191 C CA . ARG B 1 685 ? 6.742 40.188 24.641 1 97.75 685 ARG B CA 1
ATOM 11192 C C . ARG B 1 685 ? 7.922 39.375 25.141 1 97.75 685 ARG B C 1
ATOM 11194 O O . ARG B 1 685 ? 8.562 38.656 24.375 1 97.75 685 ARG B O 1
ATOM 11201 N N . ALA B 1 686 ? 8.125 39.375 26.453 1 97.62 686 ALA B N 1
ATOM 11202 C CA . ALA B 1 686 ? 9.328 38.75 26.969 1 97.62 686 ALA B CA 1
ATOM 11203 C C . ALA B 1 686 ? 8.977 37.531 27.812 1 97.62 686 ALA B C 1
ATOM 11205 O O . ALA B 1 686 ? 9.805 36.625 27.984 1 97.62 686 ALA B O 1
ATOM 11206 N N . ILE B 1 687 ? 7.754 37.5 28.297 1 97 687 ILE B N 1
ATOM 11207 C CA . ILE B 1 687 ? 7.426 36.406 29.219 1 97 687 ILE B CA 1
ATOM 11208 C C . ILE B 1 687 ? 6.363 35.5 28.609 1 97 687 ILE B C 1
ATOM 11210 O O . ILE B 1 687 ? 6.602 34.312 28.391 1 97 687 ILE B O 1
ATOM 11214 N N . HIS B 1 688 ? 5.203 36.094 28.25 1 96.69 688 HIS B N 1
ATOM 11215 C CA . HIS B 1 688 ? 4.18 35.312 27.594 1 96.69 688 HIS B CA 1
ATOM 11216 C C . HIS B 1 688 ? 4.676 34.75 26.266 1 96.69 688 HIS B C 1
ATOM 11218 O O . HIS B 1 688 ? 4.277 33.656 25.844 1 96.69 688 HIS B O 1
ATOM 11224 N N . THR B 1 689 ? 5.488 35.594 25.625 1 97.5 689 THR B N 1
ATOM 11225 C CA . THR B 1 689 ? 6.16 35.188 24.391 1 97.5 689 THR B CA 1
ATOM 11226 C C . THR B 1 689 ? 7.66 35.438 24.484 1 97.5 689 THR B C 1
ATOM 11228 O O . THR B 1 689 ? 8.094 36.375 25.141 1 97.5 689 THR B O 1
ATOM 11231 N N . ASN B 1 690 ? 8.539 34.531 23.922 1 97.56 690 ASN B N 1
ATOM 11232 C CA . ASN B 1 690 ? 9.961 34.656 23.625 1 97.56 690 ASN B CA 1
ATOM 11233 C C . ASN B 1 690 ? 10.82 34.438 24.875 1 97.56 690 ASN B C 1
ATOM 11235 O O . ASN B 1 690 ? 12.023 34.688 24.844 1 97.56 690 ASN B O 1
ATOM 11239 N N . TYR B 1 691 ? 10.164 34.031 25.953 1 96.94 691 TYR B N 1
ATOM 11240 C CA . TYR B 1 691 ? 10.961 33.812 27.156 1 96.94 691 TYR B CA 1
ATOM 11241 C C . TYR B 1 691 ? 12.07 32.781 26.891 1 96.94 691 TYR B C 1
ATOM 11243 O O . TYR B 1 691 ? 13.18 32.938 27.406 1 96.94 691 TYR B O 1
ATOM 11251 N N . SER B 1 692 ? 11.742 31.812 26.078 1 94.88 692 SER B N 1
ATOM 11252 C CA . SER B 1 692 ? 12.68 30.734 25.797 1 94.88 692 SER B CA 1
ATOM 11253 C C . SER B 1 692 ? 13.297 30.875 24.406 1 94.88 692 SER B C 1
ATOM 11255 O O . SER B 1 692 ? 13.977 29.969 23.922 1 94.88 692 SER B O 1
ATOM 11257 N N . ALA B 1 693 ? 13.023 31.938 23.703 1 95.44 693 ALA B N 1
ATOM 11258 C CA . ALA B 1 693 ? 13.547 32.125 22.359 1 95.44 693 ALA B CA 1
ATOM 11259 C C . ALA B 1 693 ? 15.07 32.25 22.375 1 95.44 693 ALA B C 1
ATOM 11261 O O . ALA B 1 693 ? 15.648 32.906 23.234 1 95.44 693 ALA B O 1
ATOM 11262 N N . THR B 1 694 ? 15.711 31.531 21.5 1 95.88 694 THR B N 1
ATOM 11263 C CA . THR B 1 694 ? 17.156 31.594 21.359 1 95.88 694 THR B CA 1
ATOM 11264 C C . THR B 1 694 ? 17.562 32.344 20.094 1 95.88 694 THR B C 1
ATOM 11266 O O . THR B 1 694 ? 17.016 32.062 19.016 1 95.88 694 THR B O 1
ATOM 11269 N N . LEU B 1 695 ? 18.469 33.25 20.281 1 97.31 695 LEU B N 1
ATOM 11270 C CA . LEU B 1 695 ? 18.875 34.094 19.156 1 97.31 695 LEU B CA 1
ATOM 11271 C C . LEU B 1 695 ? 20.344 33.875 18.812 1 97.31 695 LEU B C 1
ATOM 11273 O O . LEU B 1 695 ? 21.094 33.344 19.609 1 97.31 695 LEU B O 1
ATOM 11277 N N . ARG B 1 696 ? 20.75 34.344 17.609 1 96.75 696 ARG B N 1
ATOM 11278 C CA . ARG B 1 696 ? 22.125 34.281 17.125 1 96.75 696 ARG B CA 1
ATOM 11279 C C . ARG B 1 696 ? 22.953 35.438 17.656 1 96.75 696 ARG B C 1
ATOM 11281 O O . ARG B 1 696 ? 24.172 35.5 17.438 1 96.75 696 ARG B O 1
ATOM 11288 N N . CYS B 1 697 ? 22.453 36.281 18.391 1 97.69 697 CYS B N 1
ATOM 11289 C CA . CYS B 1 697 ? 23.109 37.469 18.953 1 97.69 697 CYS B CA 1
ATOM 11290 C C . CYS B 1 697 ? 22.797 37.594 20.438 1 97.69 697 CYS B C 1
ATOM 11292 O O . CYS B 1 697 ? 22.109 36.75 21.016 1 97.69 697 CYS B O 1
ATOM 11294 N N . GLU B 1 698 ? 23.422 38.625 21.078 1 98 698 GLU B N 1
ATOM 11295 C CA . GLU B 1 698 ? 23.094 38.938 22.469 1 98 698 GLU B CA 1
ATOM 11296 C C . GLU B 1 698 ? 21.656 39.406 22.609 1 98 698 GLU B C 1
ATOM 11298 O O . GLU B 1 698 ? 21.125 40.062 21.703 1 98 698 GLU B O 1
ATOM 11303 N N . SER B 1 699 ? 21.109 38.969 23.688 1 98.38 699 SER B N 1
ATOM 11304 C CA . SER B 1 699 ? 19.734 39.438 23.906 1 98.38 699 SER B CA 1
ATOM 11305 C C . SER B 1 699 ? 19.5 39.781 25.359 1 98.38 699 SER B C 1
ATOM 11307 O O . SER B 1 699 ? 20.188 39.281 26.25 1 98.38 699 SER B O 1
ATOM 11309 N N . LEU B 1 700 ? 18.656 40.688 25.578 1 98.38 700 LEU B N 1
ATOM 11310 C CA . LEU B 1 700 ? 18.172 41.094 26.891 1 98.38 700 LEU B CA 1
ATOM 11311 C C . LEU B 1 700 ? 16.656 41.062 26.953 1 98.38 700 LEU B C 1
ATOM 11313 O O . LEU B 1 700 ? 15.984 41.75 26.172 1 98.38 700 LEU B O 1
ATOM 11317 N N . LYS B 1 701 ? 16.078 40.219 27.766 1 98.44 701 LYS B N 1
ATOM 11318 C CA . LYS B 1 701 ? 14.641 40.156 28.031 1 98.44 701 LYS B CA 1
ATOM 11319 C C . LYS B 1 701 ? 14.305 40.656 29.422 1 98.44 701 LYS B C 1
ATOM 11321 O O . LYS B 1 701 ? 14.867 40.219 30.422 1 98.44 701 LYS B O 1
ATOM 11326 N N . LEU B 1 702 ? 13.469 41.625 29.469 1 97.94 702 LEU B N 1
ATOM 11327 C CA . LEU B 1 702 ? 13.18 42.188 30.781 1 97.94 702 LEU B CA 1
ATOM 11328 C C . LEU B 1 702 ? 11.695 42.531 30.906 1 97.94 702 LEU B C 1
ATOM 11330 O O . LEU B 1 702 ? 11.039 42.875 29.922 1 97.94 702 LEU B O 1
ATOM 11334 N N . ALA B 1 703 ? 11.18 42.375 32.094 1 97.5 703 ALA B N 1
ATOM 11335 C CA . ALA B 1 703 ? 9.781 42.656 32.406 1 97.5 703 ALA B CA 1
ATOM 11336 C C . ALA B 1 703 ? 9.562 42.719 33.906 1 97.5 703 ALA B C 1
ATOM 11338 O O . ALA B 1 703 ? 10.391 42.25 34.688 1 97.5 703 ALA B O 1
ATOM 11339 N N . VAL B 1 704 ? 8.555 43.406 34.281 1 97.06 704 VAL B N 1
ATOM 11340 C CA . VAL B 1 704 ? 8.031 43.375 35.625 1 97.06 704 VAL B CA 1
ATOM 11341 C C . VAL B 1 704 ? 6.777 42.5 35.688 1 97.06 704 VAL B C 1
ATOM 11343 O O . VAL B 1 704 ? 5.875 42.656 34.875 1 97.06 704 VAL B O 1
ATOM 11346 N N . LEU B 1 705 ? 6.766 41.562 36.656 1 95.56 705 LEU B N 1
ATOM 11347 C CA . LEU B 1 705 ? 5.625 40.688 36.75 1 95.56 705 LEU B CA 1
ATOM 11348 C C . LEU B 1 705 ? 4.441 41.375 37.406 1 95.56 705 LEU B C 1
ATOM 11350 O O . LEU B 1 705 ? 4.461 41.625 38.625 1 95.56 705 LEU B O 1
ATOM 11354 N N . LYS B 1 706 ? 3.475 41.531 36.656 1 94 706 LYS B N 1
ATOM 11355 C CA . LYS B 1 706 ? 2.338 42.344 37.094 1 94 706 LYS B CA 1
ATOM 11356 C C . LYS B 1 706 ? 1.097 41.469 37.312 1 94 706 LYS B C 1
ATOM 11358 O O . LYS B 1 706 ? -0.021 42 37.375 1 94 706 LYS B O 1
ATOM 11363 N N . ASN B 1 707 ? 1.251 40.281 37.25 1 91.44 707 ASN B N 1
ATOM 11364 C CA . ASN B 1 707 ? 0.239 39.281 37.531 1 91.44 707 ASN B CA 1
ATOM 11365 C C . ASN B 1 707 ? 0.681 38.344 38.656 1 91.44 707 ASN B C 1
ATOM 11367 O O . ASN B 1 707 ? 1.716 37.688 38.562 1 91.44 707 ASN B O 1
ATOM 11371 N N . SER B 1 708 ? -0.165 38.344 39.688 1 91.88 708 SER B N 1
ATOM 11372 C CA . SER B 1 708 ? 0.232 37.625 40.875 1 91.88 708 SER B CA 1
ATOM 11373 C C . SER B 1 708 ? 0.365 36.125 40.625 1 91.88 708 SER B C 1
ATOM 11375 O O . SER B 1 708 ? 1.291 35.5 41.125 1 91.88 708 SER B O 1
ATOM 11377 N N . TRP B 1 709 ? -0.547 35.625 39.969 1 93.25 709 TRP B N 1
ATOM 11378 C CA . TRP B 1 709 ? -0.521 34.188 39.719 1 93.25 709 TRP B CA 1
ATOM 11379 C C . TRP B 1 709 ? 0.713 33.781 38.906 1 93.25 709 TRP B C 1
ATOM 11381 O O . TRP B 1 709 ? 1.372 32.781 39.188 1 93.25 709 TRP B O 1
ATOM 11391 N N . LEU B 1 710 ? 1.017 34.531 37.875 1 93.31 710 LEU B N 1
ATOM 11392 C CA . LEU B 1 710 ? 2.189 34.25 37.031 1 93.31 710 LEU B CA 1
ATOM 11393 C C . LEU B 1 710 ? 3.473 34.438 37.844 1 93.31 710 LEU B C 1
ATOM 11395 O O . LEU B 1 710 ? 4.418 33.656 37.688 1 93.31 710 LEU B O 1
ATOM 11399 N N . ALA B 1 711 ? 3.512 35.469 38.656 1 94.56 711 ALA B N 1
ATOM 11400 C CA . ALA B 1 711 ? 4.672 35.688 39.5 1 94.56 711 ALA B CA 1
ATOM 11401 C C . ALA B 1 711 ? 4.93 34.5 40.406 1 94.56 711 ALA B C 1
ATOM 11403 O O . ALA B 1 711 ? 6.066 34.031 40.562 1 94.56 711 ALA B O 1
ATOM 11404 N N . ASP B 1 712 ? 3.84 34.031 41 1 95.31 712 ASP B N 1
ATOM 11405 C CA . ASP B 1 712 ? 3.947 32.906 41.875 1 95.31 712 ASP B CA 1
ATOM 11406 C C . ASP B 1 712 ? 4.449 31.656 41.125 1 95.31 712 ASP B C 1
ATOM 11408 O O . ASP B 1 712 ? 5.273 30.906 41.656 1 95.31 712 ASP B O 1
ATOM 11412 N N . ARG B 1 713 ? 3.953 31.531 40 1 94.44 713 ARG B N 1
ATOM 11413 C CA . ARG B 1 713 ? 4.305 30.375 39.188 1 94.44 713 ARG B CA 1
ATOM 11414 C C . ARG B 1 713 ? 5.781 30.391 38.812 1 94.44 713 ARG B C 1
ATOM 11416 O O . ARG B 1 713 ? 6.414 29.328 38.688 1 94.44 713 ARG B O 1
ATOM 11423 N N . LEU B 1 714 ? 6.305 31.609 38.625 1 94.38 714 LEU B N 1
ATOM 11424 C CA . LEU B 1 714 ? 7.711 31.75 38.25 1 94.38 714 LEU B CA 1
ATOM 11425 C C . LEU B 1 714 ? 8.594 31.797 39.5 1 94.38 714 LEU B C 1
ATOM 11427 O O . LEU B 1 714 ? 9.82 31.875 39.375 1 94.38 714 LEU B O 1
ATOM 11431 N N . GLY B 1 715 ? 8.023 31.719 40.688 1 93.94 715 GLY B N 1
ATOM 11432 C CA . GLY B 1 715 ? 8.758 31.656 41.938 1 93.94 715 GLY B CA 1
ATOM 11433 C C . GLY B 1 715 ? 8.992 33.031 42.531 1 93.94 715 GLY B C 1
ATOM 11434 O O . GLY B 1 715 ? 9.883 33.188 43.375 1 93.94 715 GLY B O 1
ATOM 11435 N N . GLY B 1 716 ? 8.242 34.031 42.125 1 95.25 716 GLY B N 1
ATOM 11436 C CA . GLY B 1 716 ? 8.383 35.375 42.656 1 95.25 716 GLY B CA 1
ATOM 11437 C C . GLY B 1 716 ? 7.09 35.938 43.188 1 95.25 716 GLY B C 1
ATOM 11438 O O . GLY B 1 716 ? 6.176 35.188 43.562 1 95.25 716 GLY B O 1
ATOM 11439 N N . GLN B 1 717 ? 7.086 37.156 43.438 1 94 717 GLN B N 1
ATOM 11440 C CA . GLN B 1 717 ? 5.918 37.906 43.906 1 94 717 GLN B CA 1
ATOM 11441 C C . GLN B 1 717 ? 5.531 39 42.906 1 94 717 GLN B C 1
ATOM 11443 O O . GLN B 1 717 ? 6.27 39.281 41.969 1 94 717 GLN B O 1
ATOM 11448 N N . LEU B 1 718 ? 4.371 39.469 43.188 1 92.88 718 LEU B N 1
ATOM 11449 C CA . LEU B 1 718 ? 3.924 40.594 42.344 1 92.88 718 LEU B CA 1
ATOM 11450 C C . LEU B 1 718 ? 4.996 41.656 42.281 1 92.88 718 LEU B C 1
ATOM 11452 O O . LEU B 1 718 ? 5.609 42 43.312 1 92.88 718 LEU B O 1
ATOM 11456 N N . PHE B 1 719 ? 5.352 42.156 41.031 1 92.94 719 PHE B N 1
ATOM 11457 C CA . PHE B 1 719 ? 6.312 43.219 40.688 1 92.94 719 PHE B CA 1
ATOM 11458 C C . PHE B 1 719 ? 7.738 42.688 40.75 1 92.94 719 PHE B C 1
ATOM 11460 O O . PHE B 1 719 ? 8.695 43.469 40.781 1 92.94 719 PHE B O 1
ATOM 11467 N N . SER B 1 720 ? 7.777 41.375 40.875 1 96.38 720 SER B N 1
ATOM 11468 C CA . SER B 1 720 ? 9.102 40.781 40.688 1 96.38 720 SER B CA 1
ATOM 11469 C C . SER B 1 720 ? 9.688 41.156 39.344 1 96.38 720 SER B C 1
ATOM 11471 O O . SER B 1 720 ? 8.945 41.469 38.406 1 96.38 720 SER B O 1
ATOM 11473 N N . VAL B 1 721 ? 11.008 41.156 39.281 1 97.69 721 VAL B N 1
ATOM 11474 C CA . VAL B 1 721 ? 11.688 41.656 38.094 1 97.69 721 VAL B C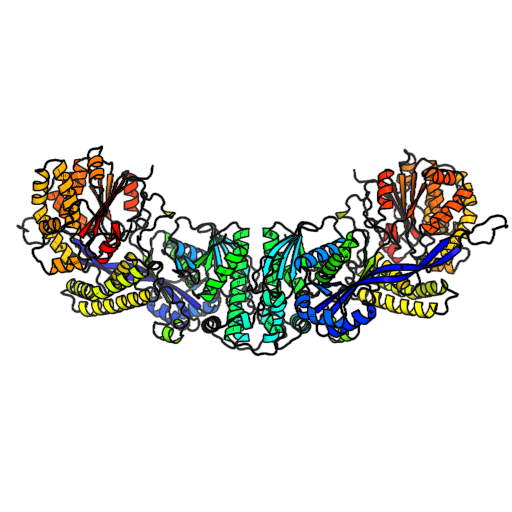A 1
ATOM 11475 C C . VAL B 1 721 ? 12.375 40.5 37.375 1 97.69 721 VAL B C 1
ATOM 11477 O O . VAL B 1 721 ? 12.992 39.656 38 1 97.69 721 VAL B O 1
ATOM 11480 N N . ILE B 1 722 ? 12.156 40.469 36.094 1 98.06 722 ILE B N 1
ATOM 11481 C CA . ILE B 1 722 ? 12.914 39.625 35.219 1 98.06 722 ILE B CA 1
ATOM 11482 C C . ILE B 1 722 ? 13.891 40.438 34.406 1 98.06 722 ILE B C 1
ATOM 11484 O O . ILE B 1 722 ? 13.484 41.344 33.625 1 98.06 722 ILE B O 1
ATOM 11488 N N . PHE B 1 723 ? 15.148 40.281 34.562 1 98.56 723 PHE B N 1
ATOM 11489 C CA . PHE B 1 723 ? 16.25 40.844 33.781 1 98.56 723 PHE B CA 1
ATOM 11490 C C . PHE B 1 723 ? 17.188 39.781 33.312 1 98.56 723 PHE B C 1
ATOM 11492 O O . PHE B 1 723 ? 18.109 39.375 34.031 1 98.56 723 PHE B O 1
ATOM 11499 N N . LYS B 1 724 ? 16.938 39.281 32.094 1 98.31 724 LYS B N 1
ATOM 11500 C CA . LYS B 1 724 ? 17.594 38.094 31.578 1 98.31 724 LYS B CA 1
ATOM 11501 C C . LYS B 1 724 ? 18.484 38.438 30.391 1 98.31 724 LYS B C 1
ATOM 11503 O O . LYS B 1 724 ? 18 38.719 29.297 1 98.31 724 LYS B O 1
ATOM 11508 N N . TYR B 1 725 ? 19.781 38.5 30.625 1 98.25 725 TYR B N 1
ATOM 11509 C CA . TYR B 1 725 ? 20.766 38.719 29.578 1 98.25 725 TYR B CA 1
ATOM 11510 C C . TYR B 1 725 ? 21.328 37.375 29.078 1 98.25 725 TYR B C 1
ATOM 11512 O O . TYR B 1 725 ? 21.688 36.5 29.891 1 98.25 725 TYR B O 1
ATOM 11520 N N . GLU B 1 726 ? 21.328 37.156 27.703 1 97.31 726 GLU B N 1
ATOM 11521 C CA . GLU B 1 726 ? 21.781 35.906 27.141 1 97.31 726 GLU B CA 1
ATOM 11522 C C . GLU B 1 726 ? 22.797 36.125 26.016 1 97.31 726 GLU B C 1
ATOM 11524 O O . GLU B 1 726 ? 22.656 37.062 25.234 1 97.31 726 GLU B O 1
ATOM 11529 N N . VAL B 1 727 ? 23.797 35.312 26.016 1 95.31 727 VAL B N 1
ATOM 11530 C CA . VAL B 1 727 ? 24.781 35.312 24.953 1 95.31 727 VAL B CA 1
ATOM 11531 C C . VAL B 1 727 ? 24.578 34.062 24.062 1 95.31 727 VAL B C 1
ATOM 11533 O O . VAL B 1 727 ? 24.172 33 24.547 1 95.31 727 VAL B O 1
ATOM 11536 N N . PRO B 1 728 ? 24.656 34.312 22.688 1 87.88 728 PRO B N 1
ATOM 11537 C CA . PRO B 1 728 ? 24.406 33.188 21.797 1 87.88 728 PRO B CA 1
ATOM 11538 C C . PRO B 1 728 ? 25.297 31.969 22.125 1 87.88 728 PRO B C 1
ATOM 11540 O O . PRO B 1 728 ? 26.438 32.125 22.562 1 87.88 728 PRO B O 1
ATOM 11543 N N . ALA B 1 729 ? 24.641 30.703 22.094 1 71.88 729 ALA B N 1
ATOM 11544 C CA . ALA B 1 729 ? 25.438 29.5 22.328 1 71.88 729 ALA B CA 1
ATOM 11545 C C . ALA B 1 729 ? 26.562 29.375 21.312 1 71.88 729 ALA B C 1
ATOM 11547 O O . ALA B 1 729 ? 26.406 29.766 20.156 1 71.88 729 ALA B O 1
ATOM 11548 N N . GLN B 1 730 ? 27.828 29.391 21.75 1 61.12 730 GLN B N 1
ATOM 11549 C CA . GLN B 1 730 ? 29 29.172 20.891 1 61.12 730 GLN B CA 1
ATOM 11550 C C . GLN B 1 730 ? 28.828 27.906 20.062 1 61.12 730 GLN B C 1
ATOM 11552 O O . GLN B 1 730 ? 28.297 26.906 20.547 1 61.12 730 GLN B O 1
#

Secondary structure (DSSP, 8-state):
--EEEEEEEEEEEEEEEEEE----SSS--SSS-SSEEEEEEEEEEEEEEEEEEGGGHHHHHHHHHHHTTTSS--EEEE-SHHHHHTHHHHHHHHTSEEEEPPHHHHHHHHHHHHHHHSTT-EEEE-TTSSSSEEEPPPPS---SEEEEEESSSEEEEEE-SSS-EEEEEEES-SHHHHHHHHHHHH----HHHHHHHHHH--GGGTSEEHHHHHSS-BTTTTB-TTSEEETTGGGTT--SPPPHHHHHHHHHHHHHHHHHHHHHHHHHHTT--EEEEESTTSTT-HHHHHHHHHHHHHHHTTSSEEEEETTGGGHHHHHHHHHHTGGG-GGGS-EEE-TTT---SPP--TTTT-TTHHHHS-S-EEEEEEEPSS-EE--TTBS-TTT---BS--TTT-HHHHHHHHHHHHHTHHHHHHHHHHT-TT-TTHHHHHHHHHHHHHHHHHHHHH-TTTTSS--HHHHHHHHHHHHHHTT-S-TTHHHHHHHHHHHHHHHHHHHHHHHTS-HHHHHHHHHHHHHHHHT--TTSHHHHHHHHH-TT--HHHHHHHSPPSSPSEE-HHHHHHHHTSPPPSEEEEE--BTTHIIIIIIHHHHHHHHHHT-EEEEEEBSS--TTBPBHHHHHHHHHHHHHH-HHHHHHHHTTSEEEEE-S--SSS--TTSEEHHHHHHHHHTT--EEEEESIIIIISBSTT--BSSEEEEEEE---HHHHHHTT--TT-EEEEEE----/--EEEEEEEEEEEEEEEEEE----SSS--TTS-SSEEEEEEEEEEEEEEEEEEGGGHHHHHHHHHHHTTTSS--EEEE-SHHHHHTHHHHHHHHTSEEEEPPHHHHHHHHHHHHHHHSTT-EEEE-TTSSSSEEEPPPPS---SEEEEEESSSEEEEEE-SSS-EEEEEEES-SHHHHHHHHHHHH----HHHHHHHHHH--GGGTSEEHHHHHSS-BTTTTB-TTSEEETTTTTTT--S---HHHHHHHHHHHHHHHHHHHHHHHHHHTT--EEEEESSSSTT-HHHHHHHHHHHHHHHTT-SEEEEETTGGGHHHHHHHHHHTGGG-GGGS-EEE-TTT---SPP--TTTT-TTHHHHS-S-EEEEEEEPSS-EE--TTBS-TTT---BS--TTT-HHHHHHHHHHHHHHHHHHHHHHHHT-TT-TTHHHHHHHHHHHHHHHHHHHHH-TTBTBS--HHHHHHHHHHHHHHTT-S-TTHHHHHHHHHHHHHHHHHHHHHHHTS-HHHHHHHHHHHHHHHHT--TTSHHHHHHHHH-TT--HHHHHHHSPPSSPSEE-HHHHHHHHTSPPPSEEEEE--BTTHIIIIIIHHHHHHHHHHT-EEEEEEBSS--TTBPBHHHHHHHHHHHHHH-HHHHHHHHTTSEEEEE-S--SSS--TTSEEHHHHHHHHHTT--EEEEESIIIIIIBSTT--BSSEEEEEEE---HHHHHHTT--TT-EEEEEE----

Radius of gyration: 46.49 Å; Cα contacts (8 Å, |Δi|>4): 2954; chains: 2; bounding box: 70×158×95 Å

Sequence (1460 aa):
GSLTKLAYYSTVQHKVAKVRSFDHSGKDTDNEPPYEITVQEEITARLHFIKFENTYIEACLDFIKDHLVNTETKVIQATGGGAYKFKDLIEQKLHLKVDREDVMTCLIKGCNFVLKNIPHEAFIYQKDADPEFRFQTNHPNIFPYLLVNIGSGVSIVKVESEDRFEWIGGSSIGGGTFWGLGALLTKTKKFDELLHLASKGQHTNVDMLVQDIYGGAYQTLGLSGNLIASSFGKSATADKEFSKEDISKSLLHMISNDIGQLACLYAKLHHLDRVYFGGFFIRGHPVTMRTITFSINFFSKGEVQALFLRHEGYLGAIGAFLKGAEQDNPNQYSWGENYAGSSGLRSTSPDDLNPLQRARSGTFDMLEMDRLERPLVNLPLLLDPTAYTPDTVDLTDDAMARKYWLSCFEEALDGVVNRAVASQPDSVDAPERAEKFREKYRNKLQTLRHQPFAYGTLTVRSLLDTREHCLNEFNFPDPYSKVKQKENGIALKCFQRVISSLDSLGWEERQFALVKGLLAGNVFDWGAKAVSDVLESEPHFGFEEAKRKLQERPWLVDSYDVWLERMKGPPHKCALIFADNSGIDIILGVFPLVRELLFRGTEVILACNSGPALNDVTYSESLIVAERIAAMDPLIQLALKEEKLLLVQTGSSSPCLDLSRLDKGLALLVRERHTDLVIIEGMGRAIHTNYSATLRCESLKLAVLKNSWLADRLGGQLFSVIFKYEVPAQGSLTKLAYYSTVQHKVAKVRSFDHSGKDTDNEPPYEITVQEEITARLHFIKFENTYIEACLDFIKDHLVNTETKVIQATGGGAYKFKDLIEQKLHLKVDREDVMTCLIKGCNFVLKNIPHEAFIYQKDADPEFRFQTNHPNIFPYLLVNIGSGVSIVKVESEDRFEWIGGSSIGGGTFWGLGALLTKTKKFDELLHLASKGQHTNVDMLVQDIYGGAYQTLGLSGNLIASSFGKSATADKEFSKEDISKSLLHMISNDIGQLACLYAKLHHLDRVYFGGFFIRGHPVTMRTITFSINFFSKGEVQALFLRHEGYLGAIGAFLKGAEQDNPNQYSWGENYAGSSGLRSTSPDDLNPLQRARSGTFDMLEMDRLERPLVNLPLLLDPTAYTPDTVDLTDDAMARKYWLSCFEEALDGVVNRAVASQPDSVDAPERAEKFREKYRNKLQTLRHQPFAYGTLTVRSLLDTREHCLNEFNFPDPYSKVKQKENGIALKCFQRVISSLDSLGWEERQFALVKGLLAGNVFDWGAKAVSDVLESEPHFGFEEAKRKLQERPWLVDSYDVWLERMKGPPHKCALIFADNSGIDIILGVFPLVRELLFRGTEVILACNSGPALNDVTYSESLIVAERIAAMDPLIQLALKEEKLLLVQTGSSSPCLDLSRLDKGLALLVRERHTDLVIIEGMGRAIHTNYSATLRCESLKLAVLKNSWLADRLGGQLFSVIFKYEVPAQ

Organism: Ornithorhynchus anatinus (NCBI:txid9258)

InterPro domains:
  IPR002791 Damage-control phosphatase ARMT1-like, metal-binding domain [PF01937] (410-716)
  IPR004567 Type II pantothenate kinase [PF03630] (1-323)
  IPR004567 Type II pantothenate kinase [PTHR12280] (1-636)
  IPR004567 Type II pantothenate kinase [TIGR00555] (1-322)
  IPR015844 Pantothenate kinase, acetyl-CoA regulated, two-domain type [PIRSF036939] (1-729)
  IPR035073 At2g17340, three-helix bundle domain [G3DSA:1.20.1700.10] (391-477)
  IPR036075 Damage-control phosphatase ARMT1-like, metal-binding domain superfamily [SSF111321] (376-726)
  IPR043129 ATPase, nucleotide binding domain [SSF53067] (1-121)
  IPR043129 ATPase, nucleotide binding domain [SSF53067] (93-324)

Solvent-accessible surface area (backbone atoms only — not comparable to full-atom values): 74218 Å² total; per-residue (Å²): 128,68,62,42,56,48,50,49,79,44,76,42,81,38,54,38,72,44,69,45,74,68,90,76,86,84,78,91,66,80,91,54,72,68,50,44,80,44,79,41,80,42,78,41,50,32,40,41,35,39,38,38,52,50,92,44,49,66,60,49,50,50,49,40,44,74,72,57,51,90,41,93,67,56,66,43,56,30,48,56,42,59,38,62,76,40,37,67,58,51,26,65,73,59,70,35,43,76,44,80,44,62,50,64,60,14,31,51,45,14,47,53,46,42,53,72,45,34,68,32,32,40,27,34,62,39,82,93,43,86,47,35,68,46,56,40,71,60,51,90,71,68,60,62,33,34,40,42,34,26,36,44,21,29,42,31,31,44,33,61,52,92,86,43,66,43,80,78,50,66,39,29,66,26,39,20,22,52,36,7,50,41,18,72,75,58,70,46,75,47,63,69,57,46,54,53,32,22,74,73,29,51,32,76,80,32,30,27,30,32,24,76,43,68,77,30,56,41,68,93,77,69,38,57,30,82,39,68,34,8,40,32,34,45,43,30,77,50,91,67,88,74,55,57,26,23,52,33,20,36,50,52,48,50,46,29,31,50,49,18,41,53,51,37,50,53,29,57,66,68,75,42,46,46,34,38,44,32,31,62,56,52,72,70,35,52,70,47,46,39,37,23,38,49,26,19,30,63,78,44,70,61,61,39,44,62,27,38,43,71,61,28,65,42,20,46,32,44,12,25,43,50,62,71,36,47,89,68,41,63,83,71,51,28,54,39,75,33,63,61,65,28,62,53,48,70,74,60,48,69,77,67,59,33,70,61,60,54,57,70,58,69,82,52,52,37,46,29,34,33,54,45,95,50,44,55,32,50,45,79,48,45,62,47,68,69,74,62,57,38,60,57,54,54,31,53,62,36,59,69,60,31,54,49,50,56,49,50,54,59,68,44,42,61,59,53,38,51,40,41,29,63,54,37,75,88,45,86,59,34,61,60,37,34,49,52,32,51,53,53,48,50,50,50,52,52,46,38,72,76,32,38,58,23,79,20,75,27,30,71,58,54,53,52,45,36,49,53,43,31,34,38,73,49,60,41,43,46,43,29,52,64,60,36,45,52,36,34,38,56,24,60,74,44,37,62,61,53,52,52,57,45,69,70,44,54,69,72,59,29,54,52,50,38,53,46,32,34,49,23,15,55,55,62,36,67,80,29,66,65,38,35,51,44,59,72,72,34,83,76,72,42,72,68,55,34,48,67,60,43,55,62,83,78,37,76,37,64,32,58,69,62,49,54,58,52,67,72,48,77,63,54,60,14,33,38,34,40,58,41,32,32,15,43,16,42,50,53,6,46,44,55,44,50,50,52,40,43,72,62,60,19,27,34,39,44,29,19,24,55,38,53,28,68,44,37,30,25,33,65,53,49,54,53,52,49,52,58,48,24,75,74,31,68,67,55,33,48,28,48,73,68,62,37,39,40,80,41,41,35,62,35,53,50,67,41,45,51,57,64,49,22,18,44,69,46,36,51,47,42,59,75,53,52,50,44,33,39,37,32,38,29,44,41,31,22,47,52,6,38,56,80,59,58,40,65,33,33,34,35,36,30,30,46,30,59,40,54,68,60,15,46,74,75,71,42,43,66,33,26,32,36,36,46,62,44,69,40,82,128,129,68,62,42,58,46,51,50,79,45,77,42,80,36,53,39,71,43,69,43,74,69,88,77,86,82,77,94,63,83,92,53,70,67,50,44,78,44,80,40,80,42,78,40,50,32,40,41,36,38,38,38,52,50,91,42,48,65,60,49,50,51,49,39,44,74,71,57,52,87,43,92,66,55,65,42,57,31,48,54,43,59,39,63,73,40,38,66,59,50,26,65,73,58,70,34,43,74,44,80,45,61,48,66,62,14,31,50,46,14,47,52,47,44,55,72,44,35,69,31,30,40,26,35,62,40,81,91,44,86,46,35,67,45,56,39,70,59,50,90,70,69,60,62,33,34,39,39,33,26,36,44,21,28,44,30,31,44,33,59,50,93,86,42,69,44,80,77,50,66,38,28,66,27,38,21,22,52,36,8,51,40,18,73,75,58,71,46,74,48,63,69,57,46,53,53,32,22,74,71,30,52,32,76,79,33,31,27,30,31,23,77,44,69,74,30,55,42,67,94,77,69,40,58,30,83,40,68,34,8,39,33,34,45,43,31,78,48,92,66,88,75,54,58,26,23,51,33,20,34,49,51,47,49,47,29,31,49,49,16,40,53,52,38,51,55,28,57,66,69,74,42,46,45,34,38,43,32,32,61,55,52,73,70,34,52,69,49,47,38,36,24,38,50,27,19,30,64,76,44,70,63,62,38,43,60,28,40,43,71,61,26,66,43,20,44,33,44,12,25,42,49,62,69,37,48,88,68,40,64,83,69,52,29,53,39,74,32,62,61,65,28,62,52,48,69,74,62,47,70,78,65,60,34,70,62,61,53,58,69,59,70,81,52,52,37,45,28,32,33,52,46,95,52,45,54,31,52,46,80,49,46,60,47,68,69,75,61,58,38,61,59,54,53,31,52,60,36,59,69,60,32,54,49,50,55,49,50,54,60,67,45,41,62,59,52,37,51,38,42,29,64,54,37,75,90,45,86,58,33,61,60,35,33,49,52,32,51,52,53,49,51,49,50,53,52,48,38,71,76,32,40,57,24,78,20,74,29,31,70,57,53,53,52,46,36,50,52,42,31,33,38,74,49,60,40,45,46,42,30,53,64,60,35,45,54,36,34,37,56,26,58,73,46,35,65,61,54,50,53,55,46,69,71,43,55,70,71,58,28,52,51,50,39,53,46,34,34,47,22,15,53,54,61,36,69,80,28,65,64,37,34,52,45,60,70,71,34,81,77,70,41,70,68,55,34,47,65,60,43,55,63,81,79,38,76,37,66,32,58,69,63,47,54,58,52,67,73,47,78,62,53,60,13,33,39,34,40,58,40,31,31,17,43,16,40,52,54,5,45,44,54,43,52,50,53,40,44,73,62,61,18,28,34,38,44,30,18,25,56,38,52,27,69,46,36,30,24,31,67,54,48,53,54,52,49,50,58,46,25,75,74,31,68,67,56,34,48,27,49,72,68,62,36,40,40,80,40,41,34,64,35,52,48,67,42,44,51,57,64,48,22,18,45,69,45,37,51,47,43,61,74,55,53,50,45,33,38,37,32,38,30,44,40,32,22,46,53,7,38,55,79,58,58,42,66,33,32,33,36,36,29,30,44,29,58,40,54,68,61,15,47,73,75,73,40,44,66,32,26,31,37,36,46,62,46,71,42,84,127

Nearest PDB structures (foldseek):
  7t1i-assembly1_B  TM=8.844E-01  e=7.260E-30  Saccharomyces cerevisiae S288C
  7t1h-assembly1_B  TM=8.634E-01  e=3.535E-29  Saccharomyces cerevisiae S288C
  6x4k-assembly1_A-2  TM=7.940E-01  e=9.344E-28  Homo sapiens
  3smp-assembly1_A  TM=7.917E-01  e=2.812E-28  Homo sapiens
  5kpt-assembly1_A-2  TM=7.870E-01  e=1.580E-25  Homo sapiens